Protein AF-0000000084544225 (afdb_homodimer)

pLDDT: mean 92.62, std 10.04, range [28.33, 98.94]

Nearest PDB structures (foldseek):
  6xns-assembly2_E  TM=1.923E-01  e=7.963E-01  synthetic construct
  4ll6-assembly1_A  TM=2.159E-01  e=7.411E+00  Saccharomyces cerevisiae S288C
  5z2c-assembly5_E  TM=1.523E-01  e=4.537E+00  Homo sapiens
  6uw4-assembly1_A  TM=1.536E-01  e=5.186E+00  Homo sapiens
  6xns-assembly2_E  TM=1.786E-01  e=1.030E+00  synthetic construct

Organism: NCBI:txid376219

Foldseek 3Di:
DVVVVVVVVVVLVVQLVVQLVLLVVLCVVVVWDDDSVLSSVVSNLLQVQQPDLQRQQSHSVLLPQLQDRDHSLSNLLSSQLQSFDCLLNVHHDPVLVVQPVQQWDDDPSWIFGAAPVSHDDDLLLVLLCLLLVHDHGDIADPLSCNRRSSSLSSSCRSCVVTDDPLSSSLSSNLSSLLSAQDDQDPVRDRPLNVSLVSVVVSCVVVVDPADSVNSLVSSLSSQSSNCSSLVLLLDPALLSSVVSLVSVLCSNQVLLSDQQFAFLVSVLVSLVVSLVVLVPGQLLRGHDDDPCPPPPVVSVSSSVSSVLSSLLSNLLSLLVSLLSLLVCLVCVVVNNGHHPCLQFNGDDDPVDDIDGLLVQFDDDPFFDDDDDPSSVSSLCCQAVFRDDQDPNDGRHNSLSNSLCRVQNSVVSNVLSVVSVCCVVVVDHSVVSNVPDDPVSSVSSVVSSVVSVVVVVVVVVVD/DVVVVVVVVVVLVVQLVVQLVLLVVLCVVVVWDDDSVLSSVVSNLLQVQQPDPQRQQSHSVLLPQLQDRDHSLSNLLSSQLQSFDCLLNVHHDPVLVVQPVQQWDDDPSWIFGAAPVSHDDDLLLVLLCLLLVHDHGDIADPLSCNRRSSSLSSSCRSCVVTDDPLSSSLSSNLSSLLSAQDDQDPVRDRPLNVSLVSVVVSCVVVVNPADSVNSLVSSLSSQSSNCSSLVLLLDPALLSSVVSLVSVLCSNQVLLSDQQFQFLVSVLVSLVVSLVVLVPGQLLRGHDDDPCPPHPVVSVSSSVSSVLSSLLSNLLSLLVSLLSLLVCLVCVVVNNGHHPCLQFNGDDDPVDDIDGLLVQFDDDPAFDDDDDPSSVSSLCCQAVFRDDQDPNDGRHNSLSNSLCRVQNSVVSNVLSVVSVCCVVVVDHSVRSNVPDDPVSSVSSVVSSVVSVVVVVVVVVVD

Solvent-accessible surface area (backbone atoms only — not comparable to full-atom values): 48721 Å² total; per-residue (Å²): 111,65,64,62,48,51,56,46,51,52,51,50,50,50,50,29,51,54,45,30,49,52,51,52,49,27,32,53,74,69,71,47,90,70,62,64,69,59,46,47,53,52,21,46,55,40,43,58,49,20,64,37,94,40,42,63,47,67,25,63,70,42,30,51,59,28,13,54,89,82,44,44,56,46,31,57,20,28,60,26,35,63,52,35,40,48,78,44,63,72,44,74,60,71,65,58,41,62,63,39,39,69,45,38,40,62,59,87,95,37,44,24,34,36,44,69,89,64,38,69,95,44,71,67,58,53,53,51,30,52,69,66,70,55,54,66,54,36,73,51,41,76,89,74,33,33,33,26,50,52,9,29,46,40,43,42,59,72,42,48,89,76,48,54,70,68,56,41,53,44,24,38,47,27,19,54,48,49,46,70,64,58,71,65,47,94,85,68,49,43,69,59,57,50,46,47,53,41,51,53,50,47,32,64,74,67,67,45,92,67,52,70,69,52,48,52,50,38,49,52,50,8,39,55,32,24,37,46,65,50,41,53,47,39,38,90,43,53,43,57,30,48,39,56,52,59,29,46,50,43,23,75,31,65,61,43,76,40,53,55,52,31,28,33,64,58,52,42,50,48,45,47,53,55,34,51,48,42,68,66,58,55,42,79,35,63,57,65,68,51,98,63,39,59,46,64,70,59,50,50,49,42,33,51,33,20,43,51,34,41,52,40,48,34,56,44,40,41,42,46,42,30,46,43,45,53,50,39,38,56,39,54,44,66,38,88,65,44,31,41,30,77,59,44,25,59,73,81,44,99,88,41,92,57,79,36,26,72,77,50,57,77,84,73,89,70,65,54,72,63,86,46,69,62,49,43,53,37,51,49,34,29,62,72,20,39,79,51,82,51,91,57,48,71,47,40,32,67,69,40,37,52,49,35,30,70,58,26,66,70,50,40,52,53,48,28,57,52,42,51,37,38,76,69,64,74,40,50,51,67,57,53,57,67,72,44,61,64,66,56,54,48,48,52,51,51,18,35,51,51,47,50,51,52,41,51,49,43,44,65,71,103,112,64,64,63,48,52,55,47,52,53,50,49,51,50,50,28,50,53,45,30,51,51,51,50,50,28,32,54,75,71,70,47,88,70,63,64,68,59,46,46,53,52,20,46,54,40,44,58,50,24,63,36,96,40,43,63,47,66,26,62,70,43,28,49,59,28,13,55,87,86,44,43,55,44,30,57,21,28,60,25,34,65,52,34,40,46,78,44,63,73,43,72,60,72,65,58,42,62,63,38,40,69,46,38,42,64,57,89,96,36,44,26,35,35,44,68,90,64,36,70,95,43,71,69,59,53,51,51,30,51,68,66,69,56,55,65,54,37,73,52,40,76,90,74,32,33,34,28,50,53,9,29,44,38,43,42,60,73,40,48,88,76,48,54,70,66,56,42,53,44,25,37,47,27,20,55,49,48,46,70,63,59,72,64,47,93,84,66,48,43,68,60,56,51,47,47,54,39,50,53,51,48,33,64,75,69,66,45,94,67,50,71,68,52,47,53,49,38,51,51,49,9,38,54,34,25,36,46,66,52,39,51,48,39,38,91,43,55,42,58,29,47,39,55,54,62,30,46,50,44,21,74,31,64,62,44,77,40,54,54,50,32,27,35,64,57,52,41,48,49,46,47,52,54,35,52,49,42,68,68,59,55,43,78,36,63,56,67,69,52,96,64,39,60,46,65,71,58,50,50,49,42,34,52,34,19,42,50,35,42,51,42,48,35,55,46,38,41,42,46,44,30,47,43,46,53,50,39,36,55,38,55,44,65,40,88,67,44,33,41,30,76,59,45,24,60,73,81,44,100,86,40,92,57,77,35,27,71,78,53,57,77,85,76,89,70,65,53,73,66,88,48,68,63,48,44,55,37,51,49,35,29,62,72,20,39,77,52,83,51,89,58,46,70,46,42,32,67,67,41,37,53,49,36,30,68,59,25,66,70,50,40,52,52,49,30,58,53,44,52,37,39,76,68,64,74,39,48,50,65,59,53,58,67,73,43,61,66,66,56,55,49,48,52,53,51,18,35,52,51,46,51,50,53,38,51,48,43,44,65,72,105

Secondary structure (DSSP, 8-state):
-HHHHHHHHHHHHHHHHHHHHHHHHHHHHTT----HHHHHHHHHHHHHHHT-TT-SSSSHHHHHHHH-SS-HHHHHHHHHTTS--HHHHSS--HHHHHHHTTTEEEETTEEEEPPGGGS---HHHHHHHHHTT--TTPBP-GGGTHHHHHHHHHHHHHHTTTS-HHHHHHHHHHHHTT-TTPPPPTTS--HHHHHHHHHHHHHHHHT----HHHHHHHHHHHHHHHHHHTGGGG-S-HHHHHHHHHHHHHHH-GGGGSTTT-BHHHHHHHHHHHHHHHHH--GGGTS--BTTBS-HHHHHHHHHHHHHHHHHHHHHHHHHHHHHHHHHHHHTTT-SS-BHHHHH-PPPBTTB----GGGGPPPPSS-PPPSSHHHHHHHHHHHH--SS--SSS-SS-HHHHHHHHHHHHHHHHHHHHHHHHHHTTSS-HHHHHHTS-HHHHHHHHHHHHHHHHHHHHHHH--/-HHHHHHHHHHHHHHHHHHHHHHHHHHHHTT----HHHHHHHHHHHHHHHT-TT-SSSSHHHHHHHH-SS-HHHHHHHHHTTS--HHHHSS--HHHHHHHTTTEEEETTEEEEPPGGGS---HHHHHHHHHTT--TTPBP-GGGTHHHHHHHHHHHHHHTTTS-HHHHHHHHHHHHTTSTTPPP-TTS--HHHHHHHHHHHHHHHHT----HHHHHHHHHHHHHHHHHHTGGGG-S-HHHHHHHHHHHHHHH-GGGGSTTT-BHHHHHHHHHHHHHHHHH--GGGTS--BTTBS-HHHHHHHHHHHHHHHHHHHHHHHHHHHHHHHHHHHHTTT-SS-BHHHHH-PPPBTTB----GGGGPPPPSS-PPPSSHHHHHHHHHHHH--SS--SSS-SS-HHHHHHHHHHHHHHHHHHHHHHHHHHTTSS-HHHHHHTS-HHHHHHHHHHHHHHHHHHHHHHH--

Structure (mmCIF, N/CA/C/O backbone):
data_AF-0000000084544225-model_v1
#
loop_
_entity.id
_entity.type
_entity.pdbx_description
1 polymer 'HD/PDEase domain-containing protein'
#
loop_
_atom_site.group_PDB
_atom_site.id
_atom_site.type_symbol
_atom_site.label_atom_id
_atom_site.label_alt_id
_atom_site.label_comp_id
_atom_site.label_asym_id
_atom_site.label_entity_id
_atom_site.label_seq_id
_atom_site.pdbx_PDB_ins_code
_atom_site.Cartn_x
_atom_site.Cartn_y
_atom_site.Cartn_z
_atom_site.occupancy
_atom_site.B_iso_or_equiv
_atom_site.auth_seq_id
_atom_site.auth_comp_id
_atom_site.auth_asym_id
_atom_site.auth_atom_id
_atom_site.pdbx_PDB_model_num
ATOM 1 N N . MET A 1 1 ? -10.586 11.008 -14.562 1 28.33 1 MET A N 1
ATOM 2 C CA . MET A 1 1 ? -9.633 9.922 -14.445 1 28.33 1 MET A CA 1
ATOM 3 C C . MET A 1 1 ? -8.789 9.789 -15.711 1 28.33 1 MET A C 1
ATOM 5 O O . MET A 1 1 ? -7.59 9.523 -15.641 1 28.33 1 MET A O 1
ATOM 9 N N . SER A 1 2 ? -9.516 10.211 -16.797 1 37.09 2 SER A N 1
ATOM 10 C CA . SER A 1 2 ? -8.93 10.047 -18.125 1 37.09 2 SER A CA 1
ATOM 11 C C . SER A 1 2 ? -7.852 11.094 -18.391 1 37.09 2 SER A C 1
ATOM 13 O O . SER A 1 2 ? -6.797 10.773 -18.938 1 37.09 2 SER A O 1
ATOM 15 N N . LEU A 1 3 ? -8.164 12.258 -17.984 1 36.47 3 LEU A N 1
ATOM 16 C CA . LEU A 1 3 ? -7.191 13.312 -18.281 1 36.47 3 LEU A CA 1
ATOM 17 C C . LEU A 1 3 ? -5.969 13.188 -17.375 1 36.47 3 LEU A C 1
ATOM 19 O O . LEU A 1 3 ? -4.844 13.43 -17.812 1 36.47 3 LEU A O 1
ATOM 23 N N . ILE A 1 4 ? -6.129 12.812 -16.141 1 40.56 4 ILE A N 1
ATOM 24 C CA . ILE A 1 4 ? -5.023 12.641 -15.203 1 40.56 4 ILE A CA 1
ATOM 25 C C . ILE A 1 4 ? -4.172 11.445 -15.625 1 40.56 4 ILE A C 1
ATOM 27 O O . ILE A 1 4 ? -2.939 11.508 -15.586 1 40.56 4 ILE A O 1
ATOM 31 N N . LEU A 1 5 ? -4.809 10.469 -16.188 1 43.34 5 LEU A N 1
ATOM 32 C CA . LEU A 1 5 ? -4.09 9.289 -16.672 1 43.34 5 LEU A CA 1
ATOM 33 C C . LEU A 1 5 ? -3.311 9.617 -17.938 1 43.34 5 LEU A C 1
ATOM 35 O O . LEU A 1 5 ? -2.172 9.172 -18.109 1 43.34 5 LEU A O 1
ATOM 39 N N . VAL A 1 6 ? -3.988 10.406 -18.844 1 45.25 6 VAL A N 1
ATOM 40 C CA . VAL A 1 6 ? -3.33 10.812 -20.078 1 45.25 6 VAL A CA 1
ATOM 41 C C . VAL A 1 6 ? -2.141 11.711 -19.766 1 45.25 6 VAL A C 1
ATOM 43 O O . VAL A 1 6 ? -1.064 11.562 -20.344 1 45.25 6 VAL A O 1
ATOM 46 N N . GLY A 1 7 ? -2.258 12.641 -18.75 1 46.41 7 GLY A N 1
ATOM 47 C CA . GLY A 1 7 ? -1.169 13.5 -18.312 1 46.41 7 GLY A CA 1
ATOM 48 C C . GLY A 1 7 ? -0.023 12.734 -17.672 1 46.41 7 GLY A C 1
ATOM 49 O O . GLY A 1 7 ? 1.146 13.031 -17.922 1 46.41 7 GLY A O 1
ATOM 50 N N . ARG A 1 8 ? -0.357 11.672 -17.062 1 62.75 8 ARG A N 1
ATOM 51 C CA . ARG A 1 8 ? 0.649 10.836 -16.422 1 62.75 8 ARG A CA 1
ATOM 52 C C . ARG A 1 8 ? 1.379 9.969 -17.438 1 62.75 8 ARG A C 1
ATOM 54 O O . ARG A 1 8 ? 2.594 9.781 -17.344 1 62.75 8 ARG A O 1
ATOM 61 N N . MET A 1 9 ? 0.685 9.477 -18.469 1 64.94 9 MET A N 1
ATOM 62 C CA . MET A 1 9 ? 1.301 8.664 -19.516 1 64.94 9 MET A CA 1
ATOM 63 C C . MET A 1 9 ? 2.273 9.492 -20.344 1 64.94 9 MET A C 1
ATOM 65 O O . MET A 1 9 ? 3.352 9.023 -20.719 1 64.94 9 MET A O 1
ATOM 69 N N . ASP A 1 10 ? 1.922 10.703 -20.484 1 72.25 10 ASP A N 1
ATOM 70 C CA . ASP A 1 10 ? 2.797 11.586 -21.25 1 72.25 10 ASP A CA 1
ATOM 71 C C . ASP A 1 10 ? 4.066 11.914 -20.469 1 72.25 10 ASP A C 1
ATOM 73 O O . ASP A 1 10 ? 5.168 11.891 -21.031 1 72.25 10 ASP A O 1
ATOM 77 N N . ILE A 1 11 ? 3.943 12.047 -19.188 1 80.62 11 ILE A N 1
ATOM 78 C CA . ILE A 1 11 ? 5.094 12.391 -18.359 1 80.62 11 ILE A CA 1
ATOM 79 C C . ILE A 1 11 ? 6.012 11.172 -18.234 1 80.62 11 ILE A C 1
ATOM 81 O O . ILE A 1 11 ? 7.238 11.305 -18.297 1 80.62 11 ILE A O 1
ATOM 85 N N . GLN A 1 12 ? 5.406 10.07 -18.156 1 83.88 12 GLN A N 1
ATOM 86 C CA . GLN A 1 12 ? 6.199 8.852 -18.047 1 83.88 12 GLN A CA 1
ATOM 87 C C . GLN A 1 12 ? 6.957 8.57 -19.328 1 83.88 12 GLN A C 1
ATOM 89 O O . GLN A 1 12 ? 8.109 8.125 -19.297 1 83.88 12 GLN A O 1
ATOM 94 N N . GLN A 1 13 ? 6.34 8.867 -20.422 1 85.62 13 GLN A N 1
ATOM 95 C CA . GLN A 1 13 ? 6.996 8.664 -21.703 1 85.62 13 GLN A CA 1
ATOM 96 C C . GLN A 1 13 ? 8.195 9.602 -21.859 1 85.62 13 GLN A C 1
ATOM 98 O O . GLN A 1 13 ? 9.234 9.203 -22.391 1 85.62 13 GLN A O 1
ATOM 103 N N . ASP A 1 14 ? 8.023 10.742 -21.375 1 93.12 14 ASP A N 1
ATOM 104 C CA . ASP A 1 14 ? 9.117 11.703 -21.422 1 93.12 14 ASP A CA 1
ATOM 105 C C . ASP A 1 14 ? 10.289 11.242 -20.547 1 93.12 14 ASP A C 1
ATOM 107 O O . ASP A 1 14 ? 11.445 11.297 -20.969 1 93.12 14 ASP A O 1
ATOM 111 N N . TYR A 1 15 ? 9.992 10.812 -19.344 1 95.94 15 TYR A N 1
ATOM 112 C CA . TYR A 1 15 ? 11.023 10.312 -18.453 1 95.94 15 TYR A CA 1
ATOM 113 C C . TYR A 1 15 ? 11.719 9.086 -19.047 1 95.94 15 TYR A C 1
ATOM 115 O O . TYR A 1 15 ? 12.93 8.922 -18.891 1 95.94 15 TYR A O 1
ATOM 123 N N . ASN A 1 16 ? 10.945 8.258 -19.703 1 96.38 16 ASN A N 1
ATOM 124 C CA . ASN A 1 16 ? 11.531 7.09 -20.344 1 96.38 16 ASN A CA 1
ATOM 125 C C . ASN A 1 16 ? 12.539 7.488 -21.422 1 96.38 16 ASN A C 1
ATOM 127 O O . ASN A 1 16 ? 13.617 6.898 -21.516 1 96.38 16 ASN A O 1
ATOM 131 N N . GLN A 1 17 ? 12.156 8.445 -22.188 1 96.69 17 GLN A N 1
ATOM 132 C CA . GLN A 1 17 ? 13.039 8.914 -23.25 1 96.69 17 GLN A CA 1
ATOM 133 C C . GLN A 1 17 ? 14.312 9.539 -22.672 1 96.69 17 GLN A C 1
ATOM 135 O O . GLN A 1 17 ? 15.414 9.273 -23.156 1 96.69 17 GLN A O 1
ATOM 140 N N . GLN A 1 18 ? 14.148 10.352 -21.656 1 97.44 18 GLN A N 1
ATOM 141 C CA . GLN A 1 18 ? 15.305 10.969 -21.031 1 97.44 18 GLN A CA 1
ATOM 142 C C . GLN A 1 18 ? 16.234 9.922 -20.422 1 97.44 18 GLN A C 1
ATOM 144 O O . GLN A 1 18 ? 17.453 10 -20.562 1 97.44 18 GLN A O 1
ATOM 149 N N . CYS A 1 19 ? 15.617 9.039 -19.734 1 98.06 19 CYS A N 1
ATOM 150 C CA . CYS A 1 19 ? 16.391 7.961 -19.125 1 98.06 19 CYS A CA 1
ATOM 151 C C . CYS A 1 19 ? 17.125 7.145 -20.188 1 98.06 19 CYS A C 1
ATOM 153 O O . CYS A 1 19 ? 18.297 6.82 -20.031 1 98.06 19 CYS A O 1
ATOM 155 N N . LEU A 1 20 ? 16.422 6.82 -21.297 1 98 20 LEU A N 1
ATOM 156 C CA . LEU A 1 20 ? 17 6.078 -22.406 1 98 20 LEU A CA 1
ATOM 157 C C . LEU A 1 20 ? 18.188 6.824 -23 1 98 20 LEU A C 1
ATOM 159 O O . LEU A 1 20 ? 19.234 6.227 -23.266 1 98 20 LEU A O 1
ATOM 163 N N . GLN A 1 21 ? 18.047 8.055 -23.156 1 97.56 21 GLN A N 1
ATOM 164 C CA . GLN A 1 21 ? 19.125 8.867 -23.703 1 97.56 21 GLN A CA 1
ATOM 165 C C . GLN A 1 21 ? 20.344 8.836 -22.797 1 97.56 21 GLN A C 1
ATOM 167 O O . GLN A 1 21 ? 21.484 8.781 -23.297 1 97.56 21 GLN A O 1
ATOM 172 N N . ARG A 1 22 ? 20.172 8.922 -21.547 1 98.06 22 ARG A N 1
ATOM 173 C CA . ARG A 1 22 ? 21.281 8.859 -20.594 1 98.06 22 ARG A CA 1
ATOM 174 C C . ARG A 1 22 ? 21.969 7.5 -20.641 1 98.06 22 ARG A C 1
ATOM 176 O O . ARG A 1 22 ? 23.188 7.414 -20.562 1 98.06 22 ARG A O 1
ATOM 183 N N . LEU A 1 23 ? 21.156 6.465 -20.75 1 98.38 23 LEU A N 1
ATOM 184 C CA . LEU A 1 23 ? 21.703 5.117 -20.875 1 98.38 23 LEU A CA 1
ATOM 185 C C . LEU A 1 23 ? 22.547 4.98 -22.141 1 98.38 23 LEU A C 1
ATOM 187 O O . LEU A 1 23 ? 23.672 4.48 -22.094 1 98.38 23 LEU A O 1
ATOM 191 N N . ILE A 1 24 ? 21.984 5.445 -23.219 1 97.88 24 ILE A N 1
ATOM 192 C CA . ILE A 1 24 ? 22.688 5.375 -24.5 1 97.88 24 ILE A CA 1
ATOM 193 C C . ILE A 1 24 ? 23.984 6.164 -24.422 1 97.88 24 ILE A C 1
ATOM 195 O O . ILE A 1 24 ? 25.047 5.672 -24.828 1 97.88 24 ILE A O 1
ATOM 199 N N . TRP A 1 25 ? 23.906 7.324 -23.938 1 97.94 25 TRP A N 1
ATOM 200 C CA . TRP A 1 25 ? 25.094 8.172 -23.812 1 97.94 25 TRP A CA 1
ATOM 201 C C . TRP A 1 25 ? 26.156 7.48 -22.969 1 97.94 25 TRP A C 1
ATOM 203 O O . TRP A 1 25 ? 27.328 7.441 -23.359 1 97.94 25 TRP A O 1
ATOM 213 N N . ALA A 1 26 ? 25.797 7.016 -21.797 1 98.44 26 ALA A N 1
ATOM 214 C CA . ALA A 1 26 ? 26.75 6.379 -20.891 1 98.44 26 ALA A CA 1
ATOM 215 C C . ALA A 1 26 ? 27.406 5.168 -21.531 1 98.44 26 ALA A C 1
ATOM 217 O O . ALA A 1 26 ? 28.625 4.988 -21.453 1 98.44 26 ALA A O 1
ATOM 218 N N . MET A 1 27 ? 26.609 4.328 -22.234 1 98.38 27 MET A N 1
ATOM 219 C CA . MET A 1 27 ? 27.156 3.146 -22.906 1 98.38 27 MET A CA 1
ATOM 220 C C . MET A 1 27 ? 28.125 3.541 -24.016 1 98.38 27 MET A C 1
ATOM 222 O O . MET A 1 27 ? 29.188 2.934 -24.156 1 98.38 27 MET A O 1
ATOM 226 N N . ASN A 1 28 ? 27.734 4.559 -24.703 1 97.56 28 ASN A N 1
ATOM 227 C CA . ASN A 1 28 ? 28.609 5.059 -25.75 1 97.56 28 ASN A CA 1
ATOM 228 C C . ASN A 1 28 ? 29.922 5.566 -25.188 1 97.56 28 ASN A C 1
ATOM 230 O O . ASN A 1 28 ? 31 5.293 -25.75 1 97.56 28 ASN A O 1
ATOM 234 N N . GLN A 1 29 ? 29.844 6.305 -24.094 1 97.94 29 GLN A N 1
ATOM 235 C CA . GLN A 1 29 ? 31.031 6.84 -23.469 1 97.94 29 GLN A CA 1
ATOM 236 C C . GLN A 1 29 ? 31.969 5.715 -23 1 97.94 29 GLN A C 1
ATOM 238 O O . GLN A 1 29 ? 33.188 5.875 -23 1 97.94 29 GLN A O 1
ATOM 243 N N . LEU A 1 30 ? 31.391 4.617 -22.656 1 97.88 30 LEU A N 1
ATOM 244 C CA . LEU A 1 30 ? 32.156 3.486 -22.156 1 97.88 30 LEU A CA 1
ATOM 245 C C . LEU A 1 30 ? 32.562 2.559 -23.297 1 97.88 30 LEU A C 1
ATOM 247 O O . LEU A 1 30 ? 33.219 1.547 -23.078 1 97.88 30 LEU A O 1
ATOM 251 N N . GLY A 1 31 ? 32.094 2.824 -24.484 1 97.12 31 GLY A N 1
ATOM 252 C CA . GLY A 1 31 ? 32.438 2.043 -25.672 1 97.12 31 GLY A CA 1
ATOM 253 C C . GLY A 1 31 ? 31.719 0.706 -25.734 1 97.12 31 GLY A C 1
ATOM 254 O O . GLY A 1 31 ? 32.281 -0.277 -26.234 1 97.12 31 GLY A O 1
ATOM 255 N N . ILE A 1 32 ? 30.578 0.616 -25.141 1 97.12 32 ILE A N 1
ATOM 256 C CA . ILE A 1 32 ? 29.828 -0.629 -25.078 1 97.12 32 ILE A CA 1
ATOM 257 C C . ILE A 1 32 ? 28.672 -0.577 -26.062 1 97.12 32 ILE A C 1
ATOM 259 O O . ILE A 1 32 ? 27.875 0.375 -26.062 1 97.12 32 ILE A O 1
ATOM 263 N N . ASP A 1 33 ? 28.578 -1.564 -26.875 1 94.31 33 ASP A N 1
ATOM 264 C CA . ASP A 1 33 ? 27.469 -1.686 -27.828 1 94.31 33 ASP A CA 1
ATOM 265 C C . ASP A 1 33 ? 26.359 -2.549 -27.25 1 94.31 33 ASP A C 1
ATOM 267 O O . ASP A 1 33 ? 26.547 -3.736 -26.984 1 94.31 33 ASP A O 1
ATOM 271 N N . VAL A 1 34 ? 25.266 -1.961 -27.031 1 94.44 34 VAL A N 1
ATOM 272 C CA . VAL A 1 34 ? 24.109 -2.656 -26.484 1 94.44 34 VAL A CA 1
ATOM 273 C C . VAL A 1 34 ? 22.906 -2.48 -27.406 1 94.44 34 VAL A C 1
ATOM 275 O O . VAL A 1 34 ? 22.703 -1.403 -27.969 1 94.44 34 VAL A O 1
ATOM 278 N N . ASP A 1 35 ? 22.156 -3.529 -27.594 1 93 35 ASP A N 1
ATOM 279 C CA . ASP A 1 35 ? 20.906 -3.479 -28.359 1 93 35 ASP A CA 1
ATOM 280 C C . ASP A 1 35 ? 19.969 -2.412 -27.812 1 93 35 ASP A C 1
ATOM 282 O O . ASP A 1 35 ? 19.719 -2.361 -26.609 1 93 35 ASP A O 1
ATOM 286 N N . ALA A 1 36 ? 19.438 -1.664 -28.688 1 91.75 36 ALA A N 1
ATOM 287 C CA . ALA A 1 36 ? 18.562 -0.554 -28.297 1 91.75 36 ALA A CA 1
ATOM 288 C C . ALA A 1 36 ? 17.344 -1.054 -27.531 1 91.75 36 ALA A C 1
ATOM 290 O O . ALA A 1 36 ? 16.891 -0.402 -26.594 1 91.75 36 ALA A O 1
ATOM 291 N N . LYS A 1 37 ? 16.844 -2.111 -27.953 1 91.81 37 LYS A N 1
ATOM 292 C CA . LYS A 1 37 ? 15.664 -2.668 -27.312 1 91.81 37 LYS A CA 1
ATOM 293 C C . LYS A 1 37 ? 15.938 -2.998 -25.844 1 91.81 37 LYS A C 1
ATOM 295 O O . LYS A 1 37 ? 15.07 -2.812 -24.984 1 91.81 37 LYS A O 1
ATOM 300 N N . LYS A 1 38 ? 17.094 -3.502 -25.609 1 94.62 38 LYS A N 1
ATOM 301 C CA . LYS A 1 38 ? 17.484 -3.826 -24.234 1 94.62 38 LYS A CA 1
ATOM 302 C C . LYS A 1 38 ? 17.578 -2.566 -23.375 1 94.62 38 LYS A C 1
ATOM 304 O O . LYS A 1 38 ? 17.141 -2.561 -22.219 1 94.62 38 LYS A O 1
ATOM 309 N N . LEU A 1 39 ? 18.094 -1.534 -23.953 1 97.38 39 LEU A N 1
ATOM 310 C CA . LEU A 1 39 ? 18.219 -0.279 -23.219 1 97.38 39 LEU A CA 1
ATOM 311 C C . LEU A 1 39 ? 16.844 0.325 -22.953 1 97.38 39 LEU A C 1
ATOM 313 O O . LEU A 1 39 ? 16.625 0.935 -21.906 1 97.38 39 LEU A O 1
ATOM 317 N N . VAL A 1 40 ? 15.953 0.156 -23.891 1 96.31 40 VAL A N 1
ATOM 318 C CA . VAL A 1 40 ? 14.578 0.618 -23.703 1 96.31 40 VAL A CA 1
ATOM 319 C C . VAL A 1 40 ? 13.953 -0.1 -22.516 1 96.31 40 VAL A C 1
ATOM 321 O O . VAL A 1 40 ? 13.328 0.532 -21.656 1 96.31 40 VAL A O 1
ATOM 324 N N . ASN A 1 41 ? 14.172 -1.391 -22.438 1 94.19 41 ASN A N 1
ATOM 325 C CA . ASN A 1 41 ? 13.625 -2.176 -21.344 1 94.19 41 ASN A CA 1
ATOM 326 C C . ASN A 1 41 ? 14.188 -1.73 -20 1 94.19 41 ASN A C 1
ATOM 328 O O . ASN A 1 41 ? 13.469 -1.672 -19 1 94.19 41 ASN A O 1
ATOM 332 N N . ILE A 1 42 ? 15.453 -1.438 -19.984 1 97.5 42 ILE A N 1
ATOM 333 C CA . ILE A 1 42 ? 16.094 -0.994 -18.766 1 97.5 42 ILE A CA 1
ATOM 334 C C . ILE A 1 42 ? 15.555 0.371 -18.359 1 97.5 42 ILE A C 1
ATOM 336 O O . ILE A 1 42 ? 15.25 0.599 -17.188 1 97.5 42 ILE A O 1
ATOM 340 N N . SER A 1 43 ? 15.383 1.263 -19.344 1 97.88 43 SER A N 1
ATOM 341 C CA . SER A 1 43 ? 14.82 2.584 -19.062 1 97.88 43 SER A CA 1
ATOM 342 C C . SER A 1 43 ? 13.422 2.482 -18.469 1 97.88 43 SER A C 1
ATOM 344 O O . SER A 1 43 ? 13.102 3.166 -17.5 1 97.88 43 SER A O 1
ATOM 346 N N . GLU A 1 44 ? 12.648 1.64 -19.016 1 95.56 44 GLU A N 1
ATOM 347 C CA . GLU A 1 44 ? 11.289 1.449 -18.531 1 95.56 44 GLU A CA 1
ATOM 348 C C . GLU A 1 44 ? 11.281 0.898 -17.109 1 95.56 44 GLU A C 1
ATOM 350 O O . GLU A 1 44 ? 10.469 1.31 -16.281 1 95.56 44 GLU A O 1
ATOM 355 N N . LEU A 1 45 ? 12.172 -0.014 -16.859 1 96.25 45 LEU A N 1
ATOM 356 C CA . LEU A 1 45 ? 12.297 -0.599 -15.523 1 96.25 45 LEU A CA 1
ATOM 357 C C . LEU A 1 45 ? 12.625 0.473 -14.484 1 96.25 45 LEU A C 1
ATOM 359 O O . LEU A 1 45 ? 11.984 0.539 -13.438 1 96.25 45 LEU A O 1
ATOM 363 N N . ILE A 1 46 ? 13.547 1.327 -14.797 1 98 46 ILE A N 1
ATOM 364 C CA . ILE A 1 46 ? 13.992 2.379 -13.891 1 98 46 ILE A CA 1
ATOM 365 C C . ILE A 1 46 ? 12.867 3.385 -13.672 1 98 46 ILE A C 1
ATOM 367 O O . ILE A 1 46 ? 12.492 3.682 -12.531 1 98 46 ILE A O 1
ATOM 371 N N . VAL A 1 47 ? 12.281 3.857 -14.742 1 97 47 VAL A N 1
ATOM 372 C CA . VAL A 1 47 ? 11.305 4.934 -14.688 1 97 47 VAL A CA 1
ATOM 373 C C . VAL A 1 47 ? 10.031 4.441 -13.992 1 97 47 VAL A C 1
ATOM 375 O O . VAL A 1 47 ? 9.422 5.168 -13.203 1 97 47 VAL A O 1
ATOM 378 N N . GLN A 1 48 ? 9.672 3.209 -14.258 1 93.75 48 GLN A N 1
ATOM 379 C CA . GLN A 1 48 ? 8.492 2.641 -13.602 1 93.75 48 GLN A CA 1
ATOM 380 C C . GLN A 1 48 ? 8.641 2.674 -12.086 1 93.75 48 GLN A C 1
ATOM 382 O O . GLN A 1 48 ? 7.68 2.979 -11.375 1 93.75 48 GLN A O 1
ATOM 387 N N . THR A 1 49 ? 9.773 2.352 -11.617 1 94.44 49 THR A N 1
ATOM 388 C CA . THR A 1 49 ? 10.023 2.307 -10.18 1 94.44 49 THR A CA 1
ATOM 389 C C . THR A 1 49 ? 10.109 3.715 -9.602 1 94.44 49 THR A C 1
ATOM 391 O O . THR A 1 49 ? 9.586 3.98 -8.516 1 94.44 49 THR A O 1
ATOM 394 N N . MET A 1 50 ? 10.664 4.629 -10.312 1 96.06 50 MET A N 1
ATOM 395 C CA . MET A 1 50 ? 10.953 5.977 -9.828 1 96.06 50 MET A CA 1
ATOM 396 C C . MET A 1 50 ? 9.711 6.859 -9.906 1 96.06 50 MET A C 1
ATOM 398 O O . MET A 1 50 ? 9.688 7.957 -9.352 1 96.06 50 MET A O 1
ATOM 402 N N . THR A 1 51 ? 8.641 6.406 -10.562 1 94.38 51 THR A N 1
ATOM 403 C CA . THR A 1 51 ? 7.426 7.195 -10.703 1 94.38 51 THR A CA 1
ATOM 404 C C . THR A 1 51 ? 6.301 6.609 -9.852 1 94.38 51 THR A C 1
ATOM 406 O O . THR A 1 51 ? 5.121 6.871 -10.109 1 94.38 51 THR A O 1
ATOM 409 N N . GLY A 1 52 ? 6.641 5.809 -8.891 1 90.06 52 GLY A N 1
ATOM 410 C CA . GLY A 1 52 ? 5.648 5.266 -7.977 1 90.06 52 GLY A CA 1
ATOM 411 C C . GLY A 1 52 ? 4.852 6.34 -7.258 1 90.06 52 GLY A C 1
ATOM 412 O O . GLY A 1 52 ? 5.301 7.48 -7.145 1 90.06 52 GLY A O 1
ATOM 413 N N . PRO A 1 53 ? 3.742 6.004 -6.707 1 88.06 53 PRO A N 1
ATOM 414 C CA . PRO A 1 53 ? 2.805 6.984 -6.156 1 88.06 53 PRO A CA 1
ATOM 415 C C . PRO A 1 53 ? 3.348 7.695 -4.918 1 88.06 53 PRO A C 1
ATOM 417 O O . PRO A 1 53 ? 2.867 8.773 -4.555 1 88.06 53 PRO A O 1
ATOM 420 N N . TRP A 1 54 ? 4.367 7.082 -4.324 1 91.25 54 TRP A N 1
ATOM 421 C CA . TRP A 1 54 ? 4.855 7.652 -3.072 1 91.25 54 TRP A CA 1
ATOM 422 C C . TRP A 1 54 ? 6.191 8.359 -3.281 1 91.25 54 TRP A C 1
ATOM 424 O O . TRP A 1 54 ? 6.82 8.812 -2.322 1 91.25 54 TRP A O 1
ATOM 434 N N . ARG A 1 55 ? 6.562 8.383 -4.539 1 93.94 55 ARG A N 1
ATOM 435 C CA . ARG A 1 55 ? 7.84 9.023 -4.852 1 93.94 55 ARG A CA 1
ATOM 436 C C . ARG A 1 55 ? 7.656 10.508 -5.117 1 93.94 55 ARG A C 1
ATOM 438 O O . ARG A 1 55 ? 7.109 10.898 -6.152 1 93.94 55 ARG A O 1
ATOM 445 N N . TYR A 1 56 ? 8.141 11.336 -4.207 1 92.75 56 TYR A N 1
ATOM 446 C CA . TYR A 1 56 ? 7.992 12.781 -4.348 1 92.75 56 TYR A CA 1
ATOM 447 C C . TYR A 1 56 ? 9.352 13.461 -4.426 1 92.75 56 TYR A C 1
ATOM 449 O O . TYR A 1 56 ? 9.508 14.484 -5.094 1 92.75 56 TYR A O 1
ATOM 457 N N . PHE A 1 57 ? 10.297 12.961 -3.686 1 94.25 57 PHE A N 1
ATOM 458 C CA . PHE A 1 57 ? 11.672 13.445 -3.746 1 94.25 57 PHE A CA 1
ATOM 459 C C . PHE A 1 57 ? 12.531 12.547 -4.633 1 94.25 57 PHE A C 1
ATOM 461 O O . PHE A 1 57 ? 13.234 13.031 -5.523 1 94.25 57 PHE A O 1
ATOM 468 N N . HIS A 1 58 ? 12.422 11.281 -4.375 1 96.19 58 HIS A N 1
ATOM 469 C CA . HIS A 1 58 ? 13.172 10.297 -5.141 1 96.19 58 HIS A CA 1
ATOM 470 C C . HIS A 1 58 ? 12.477 9.969 -6.457 1 96.19 58 HIS A C 1
ATOM 472 O O . HIS A 1 58 ? 11.977 8.852 -6.641 1 96.19 58 HIS A O 1
ATOM 478 N N . THR A 1 59 ? 12.5 10.852 -7.398 1 96.44 59 THR A N 1
ATOM 479 C CA . THR A 1 59 ? 11.883 10.797 -8.719 1 96.44 59 THR A CA 1
ATOM 480 C C . THR A 1 59 ? 12.938 10.711 -9.812 1 96.44 59 THR A C 1
ATOM 482 O O . THR A 1 59 ? 14.141 10.766 -9.523 1 96.44 59 THR A O 1
ATOM 485 N N . PRO A 1 60 ? 12.508 10.594 -11.078 1 97.25 60 PRO A N 1
ATOM 486 C CA . PRO A 1 60 ? 13.492 10.586 -12.164 1 97.25 60 PRO A CA 1
ATOM 487 C C . PRO A 1 60 ? 14.312 11.875 -12.227 1 97.25 60 PRO A C 1
ATOM 489 O O . PRO A 1 60 ? 15.516 11.828 -12.484 1 97.25 60 PRO A O 1
ATOM 492 N N . ASP A 1 61 ? 13.703 13.008 -11.922 1 96.5 61 ASP A N 1
ATOM 493 C CA . ASP A 1 61 ? 14.438 14.273 -11.891 1 96.5 61 ASP A CA 1
ATOM 494 C C . ASP A 1 61 ? 15.602 14.203 -10.898 1 96.5 61 ASP A C 1
ATOM 496 O O . ASP A 1 61 ? 16.703 14.672 -11.195 1 96.5 61 ASP A O 1
ATOM 500 N N . HIS A 1 62 ? 15.328 13.617 -9.781 1 97 62 HIS A N 1
ATOM 501 C CA . HIS A 1 62 ? 16.344 13.484 -8.742 1 97 62 HIS A CA 1
ATOM 502 C C . HIS A 1 62 ? 17.531 12.664 -9.227 1 97 62 HIS A C 1
ATOM 504 O O . HIS A 1 62 ? 18.672 13.109 -9.117 1 97 62 HIS A O 1
ATOM 510 N N . ILE A 1 63 ? 17.297 11.523 -9.82 1 97.81 63 ILE A N 1
ATOM 511 C CA . ILE A 1 63 ? 18.406 10.648 -10.195 1 97.81 63 ILE A CA 1
ATOM 512 C C . ILE A 1 63 ? 19.156 11.25 -11.383 1 97.81 63 ILE A C 1
ATOM 514 O O . ILE A 1 63 ? 20.359 11.055 -11.531 1 97.81 63 ILE A O 1
ATOM 518 N N . PHE A 1 64 ? 18.469 12 -12.258 1 98 64 PHE A N 1
ATOM 519 C CA . PHE A 1 64 ? 19.141 12.688 -13.352 1 98 64 PHE A CA 1
ATOM 520 C C . PHE A 1 64 ? 20.094 13.75 -12.812 1 98 64 PHE A C 1
ATOM 522 O O . PHE A 1 64 ? 21.219 13.891 -13.312 1 98 64 PHE A O 1
ATOM 529 N N . GLU A 1 65 ? 19.688 14.414 -11.797 1 97.31 65 GLU A N 1
ATOM 530 C CA . GLU A 1 65 ? 20.531 15.43 -11.188 1 97.31 65 GLU A CA 1
ATOM 531 C C . GLU A 1 65 ? 21.719 14.805 -10.469 1 97.31 65 GLU A C 1
ATOM 533 O O . GLU A 1 65 ? 22.859 15.266 -10.602 1 97.31 65 GLU A O 1
ATOM 538 N N . VAL A 1 66 ? 21.484 13.781 -9.734 1 98.25 66 VAL A N 1
ATOM 539 C CA . VAL A 1 66 ? 22.5 13.109 -8.953 1 98.25 66 VAL A CA 1
ATOM 540 C C . VAL A 1 66 ? 23.594 12.555 -9.875 1 98.25 66 VAL A C 1
ATOM 542 O O . VAL A 1 66 ? 24.781 12.586 -9.539 1 98.25 66 VAL A O 1
ATOM 545 N N . GLY A 1 67 ? 23.172 12.07 -11.023 1 98.12 67 GLY A N 1
ATOM 546 C CA . GLY A 1 67 ? 24.094 11.438 -11.945 1 98.12 67 GLY A CA 1
ATOM 547 C C . GLY A 1 67 ? 24.984 12.438 -12.68 1 98.12 67 GLY A C 1
ATOM 548 O O . GLY A 1 67 ? 26.047 12.07 -13.188 1 98.12 67 GLY A O 1
ATOM 549 N N . GLY A 1 68 ? 24.531 13.664 -12.734 1 95.94 68 GLY A N 1
ATOM 550 C CA . GLY A 1 68 ? 25.25 14.617 -13.555 1 95.94 68 GLY A CA 1
ATOM 551 C C . GLY A 1 68 ? 25.25 14.258 -15.031 1 95.94 68 GLY A C 1
ATOM 552 O O . GLY A 1 68 ? 24.312 13.625 -15.516 1 95.94 68 GLY A O 1
ATOM 553 N N . SER A 1 69 ? 26.297 14.828 -15.789 1 94.25 69 SER A N 1
ATOM 554 C CA . SER A 1 69 ? 26.297 14.625 -17.234 1 94.25 69 SER A CA 1
ATOM 555 C C . SER A 1 69 ? 27.703 14.398 -17.766 1 94.25 69 SER A C 1
ATOM 557 O O . SER A 1 69 ? 27.922 14.312 -18.969 1 94.25 69 SER A O 1
ATOM 559 N N . GLU A 1 70 ? 28.625 14.211 -16.891 1 96 70 GLU A N 1
ATOM 560 C CA . GLU A 1 70 ? 30.016 14.258 -17.359 1 96 70 GLU A CA 1
ATOM 561 C C . GLU A 1 70 ? 30.688 12.891 -17.234 1 96 70 GLU A C 1
ATOM 563 O O . GLU A 1 70 ? 31.688 12.625 -17.906 1 96 70 GLU A O 1
ATOM 568 N N . ASP A 1 71 ? 30.25 12.062 -16.359 1 98.25 71 ASP A N 1
ATOM 569 C CA . ASP A 1 71 ? 30.891 10.781 -16.078 1 98.25 71 ASP A CA 1
ATOM 570 C C . ASP A 1 71 ? 29.891 9.625 -16.234 1 98.25 71 ASP A C 1
ATOM 572 O O . ASP A 1 71 ? 28.906 9.555 -15.516 1 98.25 71 ASP A O 1
ATOM 576 N N . ALA A 1 72 ? 30.234 8.703 -17.156 1 98.56 72 ALA A N 1
ATOM 577 C CA . ALA A 1 72 ? 29.297 7.629 -17.516 1 98.56 72 ALA A CA 1
ATOM 578 C C . ALA A 1 72 ? 29.031 6.711 -16.328 1 98.56 72 ALA A C 1
ATOM 580 O O . ALA A 1 72 ? 27.922 6.207 -16.156 1 98.56 72 ALA A O 1
ATOM 581 N N . ILE A 1 73 ? 30.031 6.441 -15.516 1 98.75 73 ILE A N 1
ATOM 582 C CA . ILE A 1 73 ? 29.891 5.562 -14.359 1 98.75 73 ILE A CA 1
ATOM 583 C C . ILE A 1 73 ? 28.953 6.203 -13.336 1 98.75 73 ILE A C 1
ATOM 585 O O . ILE A 1 73 ? 28.062 5.543 -12.805 1 98.75 73 ILE A O 1
ATOM 589 N N . GLU A 1 74 ? 29.141 7.508 -13.102 1 98.75 74 GLU A N 1
ATOM 590 C CA . GLU A 1 74 ? 28.266 8.242 -12.18 1 98.75 74 GLU A CA 1
ATOM 591 C C . GLU A 1 74 ? 26.828 8.258 -12.68 1 98.75 74 GLU A C 1
ATOM 593 O O . GLU A 1 74 ? 25.891 8.062 -11.906 1 98.75 74 GLU A O 1
ATOM 598 N N . VAL A 1 75 ? 26.688 8.453 -13.984 1 98.81 75 VAL A N 1
ATOM 599 C CA . VAL A 1 75 ? 25.344 8.5 -14.578 1 98.81 75 VAL A CA 1
ATOM 600 C C . VAL A 1 75 ? 24.656 7.156 -14.398 1 98.81 75 VAL A C 1
ATOM 602 O O . VAL A 1 75 ? 23.516 7.102 -13.922 1 98.81 75 VAL A O 1
ATOM 605 N N . LEU A 1 76 ? 25.344 6.074 -14.719 1 98.88 76 LEU A N 1
ATOM 606 C CA . LEU A 1 76 ? 24.75 4.746 -14.602 1 98.88 76 LEU A CA 1
ATOM 607 C C . LEU A 1 76 ? 24.422 4.422 -13.141 1 98.88 76 LEU A C 1
ATOM 609 O O . LEU A 1 76 ? 23.344 3.906 -12.844 1 98.88 76 LEU A O 1
ATOM 613 N N . ALA A 1 77 ? 25.328 4.746 -12.219 1 98.94 77 ALA A N 1
ATOM 614 C CA . ALA A 1 77 ? 25.094 4.492 -10.797 1 98.94 77 ALA A CA 1
ATOM 615 C C . ALA A 1 77 ? 23.875 5.254 -10.289 1 98.94 77 ALA A C 1
ATOM 617 O O . ALA A 1 77 ? 23.047 4.699 -9.57 1 98.94 77 ALA A O 1
ATOM 618 N N . ALA A 1 78 ? 23.766 6.492 -10.68 1 98.88 78 ALA A N 1
ATOM 619 C CA . ALA A 1 78 ? 22.688 7.363 -10.211 1 98.88 78 ALA A CA 1
ATOM 620 C C . ALA A 1 78 ? 21.328 6.879 -10.727 1 98.88 78 ALA A C 1
ATOM 622 O O . ALA A 1 78 ? 20.312 6.988 -10.023 1 98.88 78 ALA A O 1
ATOM 623 N N . LEU A 1 79 ? 21.312 6.336 -11.953 1 98.75 79 LEU A N 1
ATOM 624 C CA . LEU A 1 79 ? 20.062 5.859 -12.539 1 98.75 79 LEU A CA 1
ATOM 625 C C . LEU A 1 79 ? 19.469 4.742 -11.695 1 98.75 79 LEU A C 1
ATOM 627 O O . LEU A 1 79 ? 18.25 4.566 -11.672 1 98.75 79 LEU A O 1
ATOM 631 N N . PHE A 1 80 ? 20.328 4.047 -10.898 1 98.81 80 PHE A N 1
ATOM 632 C CA . PHE A 1 80 ? 19.844 2.861 -10.211 1 98.81 80 PHE A CA 1
ATOM 633 C C . PHE A 1 80 ? 19.828 3.076 -8.703 1 98.81 80 PHE A C 1
ATOM 635 O O . PHE A 1 80 ? 19.219 2.297 -7.965 1 98.81 80 PHE A O 1
ATOM 642 N N . HIS A 1 81 ? 20.453 4.09 -8.156 1 98.56 81 HIS A N 1
ATOM 643 C CA . HIS A 1 81 ? 20.828 4.105 -6.746 1 98.56 81 HIS A CA 1
ATOM 644 C C . HIS A 1 81 ? 19.594 4.152 -5.844 1 98.56 81 HIS A C 1
ATOM 646 O O . HIS A 1 81 ? 19.672 3.783 -4.672 1 98.56 81 HIS A O 1
ATOM 652 N N . ASP A 1 82 ? 18.422 4.539 -6.422 1 97.56 82 ASP A N 1
ATOM 653 C CA . ASP A 1 82 ? 17.188 4.66 -5.645 1 97.56 82 ASP A CA 1
ATOM 654 C C . ASP A 1 82 ? 16.078 3.797 -6.234 1 97.56 82 ASP A C 1
ATOM 656 O O . ASP A 1 82 ? 14.898 4.008 -5.938 1 97.56 82 ASP A O 1
ATOM 660 N N . VAL A 1 83 ? 16.391 2.832 -7.031 1 98.25 83 VAL A N 1
ATOM 661 C CA . VAL A 1 83 ? 15.344 2.064 -7.703 1 98.25 83 VAL A CA 1
ATOM 662 C C . VAL A 1 83 ? 14.602 1.196 -6.684 1 98.25 83 VAL A C 1
ATOM 664 O O . VAL A 1 83 ? 13.43 0.868 -6.875 1 98.25 83 VAL A O 1
ATOM 667 N N . VAL A 1 84 ? 15.305 0.77 -5.645 1 97.94 84 VAL A N 1
ATOM 668 C CA . VAL A 1 84 ? 14.656 0.073 -4.539 1 97.94 84 VAL A CA 1
ATOM 669 C C . VAL A 1 84 ? 14.562 0.995 -3.326 1 97.94 84 VAL A C 1
ATOM 671 O O . VAL A 1 84 ? 15.586 1.498 -2.846 1 97.94 84 VAL A O 1
ATOM 674 N N . TYR A 1 85 ? 13.453 1.225 -2.881 1 96 85 TYR A N 1
ATOM 675 C CA . TYR A 1 85 ? 13.203 2.016 -1.681 1 96 85 TYR A CA 1
ATOM 676 C C . TYR A 1 85 ? 12.047 1.438 -0.876 1 96 85 TYR A C 1
ATOM 678 O O . TYR A 1 85 ? 10.914 1.925 -0.967 1 96 85 TYR A O 1
ATOM 686 N N . VAL A 1 86 ? 12.328 0.541 -0.004 1 94.88 86 VAL A N 1
ATOM 687 C CA . VAL A 1 86 ? 11.352 -0.34 0.629 1 94.88 86 VAL A CA 1
ATOM 688 C C . VAL A 1 86 ? 10.438 0.475 1.533 1 94.88 86 VAL A C 1
ATOM 690 O O . VAL A 1 86 ? 9.211 0.305 1.5 1 94.88 86 VAL A O 1
ATOM 693 N N . GLN A 1 87 ? 10.961 1.399 2.275 1 91.12 87 GLN A N 1
ATOM 694 C CA . GLN A 1 87 ? 10.164 2.145 3.246 1 91.12 87 GLN A CA 1
ATOM 695 C C . GLN A 1 87 ? 9.211 3.107 2.549 1 91.12 87 GLN A C 1
ATOM 697 O O . GLN A 1 87 ? 8.133 3.412 3.074 1 91.12 87 GLN A O 1
ATOM 702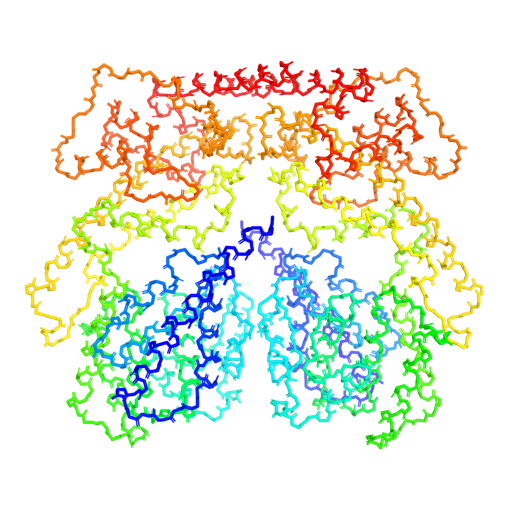 N N . VAL A 1 88 ? 9.617 3.562 1.399 1 93.56 88 VAL A N 1
ATOM 703 C CA . VAL A 1 88 ? 8.812 4.523 0.652 1 93.56 88 VAL A CA 1
ATOM 704 C C . VAL A 1 88 ? 7.754 3.783 -0.159 1 93.56 88 VAL A C 1
ATOM 706 O O . VAL A 1 88 ? 6.566 4.113 -0.086 1 93.56 88 VAL A O 1
ATOM 709 N N . ASP A 1 89 ? 8.195 2.775 -0.823 1 92.62 89 ASP A N 1
ATOM 710 C CA . ASP A 1 89 ? 7.289 2.076 -1.735 1 92.62 89 ASP A CA 1
ATOM 711 C C . ASP A 1 89 ? 6.492 1.002 -1.002 1 92.62 89 ASP A C 1
ATOM 713 O O . ASP A 1 89 ? 5.535 0.449 -1.55 1 92.62 89 ASP A O 1
ATOM 717 N N . GLN A 1 90 ? 6.852 0.669 0.174 1 88.38 90 GLN A N 1
ATOM 718 C CA . GLN A 1 90 ? 6.215 -0.312 1.046 1 88.38 90 GLN A CA 1
ATOM 719 C C . GLN A 1 90 ? 6.391 -1.727 0.501 1 88.38 90 GLN A C 1
ATOM 721 O O . GLN A 1 90 ? 5.867 -2.686 1.073 1 88.38 90 GLN A O 1
ATOM 726 N N . SER A 1 91 ? 6.992 -1.836 -0.598 1 89.19 91 SER A N 1
ATOM 727 C CA . SER A 1 91 ? 7.301 -3.105 -1.248 1 89.19 91 SER A CA 1
ATOM 728 C C . SER A 1 91 ? 8.406 -2.939 -2.281 1 89.19 91 SER A C 1
ATOM 730 O O . SER A 1 91 ? 8.883 -1.827 -2.521 1 89.19 91 SER A O 1
ATOM 732 N N . VAL A 1 92 ? 8.883 -4.023 -2.738 1 94.69 92 VAL A N 1
ATOM 733 C CA . VAL A 1 92 ? 9.797 -4.004 -3.877 1 94.69 92 VAL A CA 1
ATOM 734 C C . VAL A 1 92 ? 9.008 -4.215 -5.172 1 94.69 92 VAL A C 1
ATOM 736 O O . VAL A 1 92 ? 8.148 -5.098 -5.246 1 94.69 92 VAL A O 1
ATOM 739 N N . ASN A 1 93 ? 9.266 -3.33 -6.137 1 94.12 93 ASN A N 1
ATOM 740 C CA . ASN A 1 93 ? 8.625 -3.48 -7.434 1 94.12 93 ASN A CA 1
ATOM 741 C C . ASN A 1 93 ? 8.758 -4.906 -7.969 1 94.12 93 ASN A C 1
ATOM 743 O O . ASN A 1 93 ? 9.836 -5.496 -7.898 1 94.12 93 ASN A O 1
ATOM 747 N N . PHE A 1 94 ? 7.746 -5.449 -8.531 1 96.06 94 PHE A N 1
ATOM 748 C CA . PHE A 1 94 ? 7.668 -6.848 -8.938 1 96.06 94 PHE A CA 1
ATOM 749 C C . PHE A 1 94 ? 8.82 -7.203 -9.867 1 96.06 94 PHE A C 1
ATOM 751 O O . PHE A 1 94 ? 9.477 -8.234 -9.695 1 96.06 94 PHE A O 1
ATOM 758 N N . ASN A 1 95 ? 9.102 -6.355 -10.836 1 95.88 95 ASN A N 1
ATOM 759 C CA . ASN A 1 95 ? 10.109 -6.676 -11.844 1 95.88 95 ASN A CA 1
ATOM 760 C C . ASN A 1 95 ? 11.523 -6.641 -11.25 1 95.88 95 ASN A C 1
ATOM 762 O O . ASN A 1 95 ? 12.422 -7.324 -11.75 1 95.88 95 ASN A O 1
ATOM 766 N N . LEU A 1 96 ? 11.688 -5.844 -10.227 1 97.5 96 LEU A N 1
ATOM 767 C CA . LEU A 1 96 ? 12.992 -5.777 -9.586 1 97.5 96 LEU A CA 1
ATOM 768 C C . LEU A 1 96 ? 13.273 -7.047 -8.789 1 97.5 96 LEU A C 1
ATOM 770 O O . LEU A 1 96 ? 14.43 -7.422 -8.594 1 97.5 96 LEU A O 1
ATOM 774 N N . THR A 1 97 ? 12.195 -7.68 -8.352 1 97.12 97 THR A N 1
ATOM 775 C CA . THR A 1 97 ? 12.367 -8.875 -7.535 1 97.12 97 THR A CA 1
ATOM 776 C C . THR A 1 97 ? 13.086 -9.969 -8.32 1 97.12 97 THR A C 1
ATOM 778 O O . THR A 1 97 ? 13.742 -10.828 -7.73 1 97.12 97 THR A O 1
ATOM 781 N N . TYR A 1 98 ? 12.961 -9.953 -9.633 1 96.19 98 TYR A N 1
ATOM 782 C CA . TYR A 1 98 ? 13.633 -10.906 -10.5 1 96.19 98 TYR A CA 1
ATOM 783 C C . TYR A 1 98 ? 15.125 -10.977 -10.18 1 96.19 98 TYR A C 1
ATOM 785 O O . TYR A 1 98 ? 15.719 -12.055 -10.211 1 96.19 98 TYR A O 1
ATOM 793 N N . TYR A 1 99 ? 15.68 -9.875 -9.789 1 97.62 99 TYR A N 1
ATOM 794 C CA . TYR A 1 99 ? 17.109 -9.758 -9.578 1 97.62 99 TYR A CA 1
ATOM 795 C C . TYR A 1 99 ? 17.469 -9.953 -8.109 1 97.62 99 TYR A C 1
ATOM 797 O O . TYR A 1 99 ? 18.641 -10.094 -7.758 1 97.62 99 TYR A O 1
ATOM 805 N N . LEU A 1 100 ? 16.531 -10 -7.219 1 98.44 100 LEU A N 1
ATOM 806 C CA . LEU A 1 100 ? 16.797 -9.922 -5.789 1 98.44 100 LEU A CA 1
ATOM 807 C C . LEU A 1 100 ? 16.469 -11.242 -5.102 1 98.44 100 LEU A C 1
ATOM 809 O O . LEU A 1 100 ? 17.203 -11.688 -4.215 1 98.44 100 LEU A O 1
ATOM 813 N N . VAL A 1 101 ? 15.461 -11.938 -5.539 1 97.06 101 VAL A N 1
ATOM 814 C CA . VAL A 1 101 ? 14.836 -13.008 -4.773 1 97.06 101 VAL A CA 1
ATOM 815 C C . VAL A 1 101 ? 15.773 -14.211 -4.707 1 97.06 101 VAL A C 1
ATOM 817 O O . VAL A 1 101 ? 15.664 -15.031 -3.791 1 97.06 101 VAL A O 1
ATOM 820 N N . PRO A 1 102 ? 16.719 -14.445 -5.594 1 97.06 102 PRO A N 1
ATOM 821 C CA . PRO A 1 102 ? 17.688 -15.531 -5.375 1 97.06 102 PRO A CA 1
ATOM 822 C C . PRO A 1 102 ? 18.562 -15.305 -4.152 1 97.06 102 PRO A C 1
ATOM 824 O O . PRO A 1 102 ? 19.109 -16.25 -3.594 1 97.06 102 PRO A O 1
ATOM 827 N N . PHE A 1 103 ? 18.672 -14.039 -3.68 1 98.44 103 PHE A N 1
ATOM 828 C CA . PHE A 1 103 ? 19.672 -13.695 -2.666 1 98.44 103 PHE A CA 1
ATOM 829 C C . PHE A 1 103 ? 19 -13.156 -1.411 1 98.44 103 PHE A C 1
ATOM 831 O O . PHE A 1 103 ? 19.609 -13.109 -0.342 1 98.44 103 PHE A O 1
ATOM 838 N N . ILE A 1 104 ? 17.781 -12.695 -1.568 1 98.38 104 ILE A N 1
ATOM 839 C CA . ILE A 1 104 ? 17.094 -11.969 -0.514 1 98.38 104 ILE A CA 1
ATOM 840 C C . ILE A 1 104 ? 15.781 -12.68 -0.172 1 98.38 104 ILE A C 1
ATOM 842 O O . ILE A 1 104 ? 15.102 -13.203 -1.06 1 98.38 104 ILE A O 1
ATOM 846 N N . ARG A 1 105 ? 15.453 -12.75 1.025 1 96.56 105 ARG A N 1
ATOM 847 C CA . ARG A 1 105 ? 14.164 -13.25 1.493 1 96.56 105 ARG A CA 1
ATOM 848 C C . ARG A 1 105 ? 13.516 -12.273 2.469 1 96.56 105 ARG A C 1
ATOM 850 O O . ARG A 1 105 ? 14.188 -11.391 3.01 1 96.56 105 ARG A O 1
ATOM 857 N N . GLN A 1 106 ? 12.281 -12.406 2.65 1 95.44 106 GLN A N 1
ATOM 858 C CA . GLN A 1 106 ? 11.555 -11.539 3.576 1 95.44 106 GLN A CA 1
ATOM 859 C C . GLN A 1 106 ? 11.016 -12.328 4.766 1 95.44 106 GLN A C 1
ATOM 861 O O . GLN A 1 106 ? 10.477 -13.422 4.598 1 95.44 106 GLN A O 1
ATOM 866 N N . VAL A 1 107 ? 11.258 -11.867 5.922 1 91.5 107 VAL A N 1
ATOM 867 C CA . VAL A 1 107 ? 10.688 -12.398 7.156 1 91.5 107 VAL A CA 1
ATOM 868 C C . VAL A 1 107 ? 9.969 -11.281 7.906 1 91.5 107 VAL A C 1
ATOM 870 O O . VAL A 1 107 ? 10.594 -10.336 8.383 1 91.5 107 VAL A O 1
ATOM 873 N N . GLY A 1 108 ? 8.695 -11.43 8.008 1 84.19 108 GLY A N 1
ATOM 874 C CA . GLY A 1 108 ? 7.945 -10.305 8.539 1 84.19 108 GLY A CA 1
ATOM 875 C C . GLY A 1 108 ? 8.047 -9.055 7.684 1 84.19 108 GLY A C 1
ATOM 876 O O . GLY A 1 108 ? 7.801 -9.109 6.477 1 84.19 108 GLY A O 1
ATOM 877 N N . GLU A 1 109 ? 8.391 -7.992 8.281 1 86.44 109 GLU A N 1
ATOM 878 C CA . GLU A 1 109 ? 8.484 -6.727 7.562 1 86.44 109 GLU A CA 1
ATOM 879 C C . GLU A 1 109 ? 9.914 -6.449 7.109 1 86.44 109 GLU A C 1
ATOM 881 O O . GLU A 1 109 ? 10.172 -5.441 6.441 1 86.44 109 GLU A O 1
ATOM 886 N N . HIS A 1 110 ? 10.766 -7.445 7.371 1 93.81 110 HIS A N 1
ATOM 887 C CA . HIS A 1 110 ? 12.18 -7.172 7.121 1 93.81 110 HIS A CA 1
ATOM 888 C C . HIS A 1 110 ? 12.719 -8.055 6.004 1 93.81 110 HIS A C 1
ATOM 890 O O . HIS A 1 110 ? 12.25 -9.188 5.816 1 93.81 110 HIS A O 1
ATOM 896 N N . LEU A 1 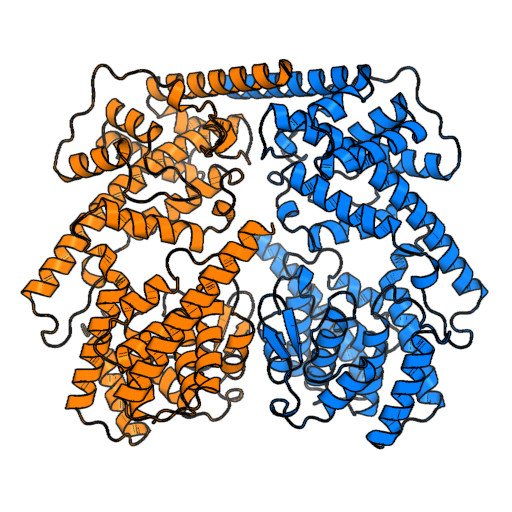111 ? 13.648 -7.527 5.324 1 97.25 111 LEU A N 1
ATOM 897 C CA . LEU A 1 111 ? 14.383 -8.273 4.312 1 97.25 111 LEU A CA 1
ATOM 898 C C . LEU A 1 111 ? 15.688 -8.82 4.875 1 97.25 111 LEU A C 1
ATOM 900 O O . LEU A 1 111 ? 16.312 -8.18 5.719 1 97.25 111 LEU A O 1
ATOM 904 N N . TRP A 1 112 ? 16.016 -9.969 4.469 1 97.62 112 TRP A N 1
ATOM 905 C CA . TRP A 1 112 ? 17.219 -10.672 4.902 1 97.62 112 TRP A CA 1
ATOM 906 C C . TRP A 1 112 ? 18.016 -11.18 3.703 1 97.62 112 TRP A C 1
ATOM 908 O O . TRP A 1 112 ? 17.438 -11.641 2.715 1 97.62 112 TRP A O 1
ATOM 918 N N . ILE A 1 113 ? 19.281 -11.07 3.805 1 98.56 113 ILE A N 1
ATOM 919 C CA . ILE A 1 113 ? 20.094 -11.859 2.883 1 98.56 113 ILE A CA 1
ATOM 920 C C . ILE A 1 113 ? 19.938 -13.344 3.205 1 98.56 113 ILE A C 1
ATOM 922 O O . ILE A 1 113 ? 19.953 -13.742 4.375 1 98.56 113 ILE A O 1
ATOM 926 N N . ARG A 1 114 ? 19.766 -14.148 2.219 1 97.44 114 ARG A N 1
ATOM 927 C CA . ARG A 1 114 ? 19.609 -15.586 2.434 1 97.44 114 ARG A CA 1
ATOM 928 C C . ARG A 1 114 ? 20.828 -16.172 3.117 1 97.44 114 ARG A C 1
ATOM 930 O O . ARG A 1 114 ? 21.922 -15.594 3.055 1 97.44 114 ARG A O 1
ATOM 937 N N . GLU A 1 115 ? 20.656 -17.344 3.742 1 96 115 GLU A N 1
ATOM 938 C CA . GLU A 1 115 ? 21.781 -18.062 4.344 1 96 115 GLU A CA 1
ATOM 939 C C . GLU A 1 115 ? 22.766 -18.531 3.279 1 96 115 GLU A C 1
ATOM 941 O O . GLU A 1 115 ? 22.375 -18.797 2.137 1 96 115 GLU A O 1
ATOM 946 N N . ALA A 1 116 ? 24 -18.672 3.693 1 96.38 116 ALA A N 1
ATOM 947 C CA . ALA A 1 116 ? 25.094 -19 2.775 1 96.38 116 ALA A CA 1
ATOM 948 C C . ALA A 1 116 ? 24.75 -20.25 1.967 1 96.38 116 ALA A C 1
ATOM 950 O O . ALA A 1 116 ? 25 -20.312 0.762 1 96.38 116 ALA A O 1
ATOM 951 N N . VAL A 1 117 ? 24.078 -21.172 2.57 1 93.38 117 VAL A N 1
ATOM 952 C CA . VAL A 1 117 ? 23.797 -22.453 1.949 1 93.38 117 VAL A CA 1
ATOM 953 C C . VAL A 1 117 ? 22.719 -22.297 0.877 1 93.38 117 VAL A C 1
ATOM 955 O O . VAL A 1 117 ? 22.625 -23.094 -0.053 1 93.38 117 VAL A O 1
ATOM 958 N N . ASP A 1 118 ? 21.938 -21.219 0.987 1 92.88 118 ASP A N 1
ATOM 959 C CA . ASP A 1 118 ? 20.797 -21.031 0.095 1 92.88 118 ASP A CA 1
ATOM 960 C C . ASP A 1 118 ? 21.141 -20.047 -1.031 1 92.88 118 ASP A C 1
ATOM 962 O O . ASP A 1 118 ? 20.328 -19.828 -1.937 1 92.88 118 ASP A O 1
ATOM 966 N N . ILE A 1 119 ? 22.25 -19.406 -0.982 1 96 119 ILE A N 1
ATOM 967 C CA . ILE A 1 119 ? 22.656 -18.422 -1.989 1 96 119 ILE A CA 1
ATOM 968 C C . ILE A 1 119 ? 23.344 -19.141 -3.152 1 96 119 ILE A C 1
ATOM 970 O O . ILE A 1 119 ? 24.25 -19.938 -2.947 1 96 119 ILE A O 1
ATOM 974 N N . PRO A 1 120 ? 22.891 -18.922 -4.309 1 95.88 120 PRO A N 1
ATOM 975 C CA . PRO A 1 120 ? 23.609 -19.5 -5.449 1 95.88 120 PRO A CA 1
ATOM 976 C C . PRO A 1 120 ? 25.016 -18.922 -5.605 1 95.88 120 PRO A C 1
ATOM 978 O O . PRO A 1 120 ? 25.281 -17.812 -5.156 1 95.88 120 PRO A O 1
ATOM 981 N N . GLU A 1 121 ? 25.844 -19.703 -6.219 1 96.25 121 GLU A N 1
ATOM 982 C CA . GLU A 1 121 ? 27.172 -19.188 -6.559 1 96.25 121 GLU A CA 1
ATOM 983 C C . GLU A 1 121 ? 27.078 -18.094 -7.621 1 96.25 121 GLU A C 1
ATOM 985 O O . GLU A 1 121 ? 26.734 -18.359 -8.773 1 96.25 121 GLU A O 1
ATOM 990 N N . ASP A 1 122 ? 27.359 -16.906 -7.219 1 97.62 122 ASP A N 1
ATOM 991 C CA . ASP A 1 122 ? 27.234 -15.734 -8.078 1 97.62 122 ASP A CA 1
ATOM 992 C C . ASP A 1 122 ? 28.297 -14.695 -7.754 1 97.62 122 ASP A C 1
ATOM 994 O O . ASP A 1 122 ? 28.172 -13.953 -6.781 1 97.62 122 ASP A O 1
ATOM 998 N N . PRO A 1 123 ? 29.312 -14.602 -8.586 1 97.56 123 PRO A N 1
ATOM 999 C CA . PRO A 1 123 ? 30.406 -13.672 -8.305 1 97.56 123 PRO A CA 1
ATOM 1000 C C . PRO A 1 123 ? 29.938 -12.219 -8.234 1 97.56 123 PRO A C 1
ATOM 1002 O O . PRO A 1 123 ? 30.516 -11.422 -7.48 1 97.56 123 PRO A O 1
ATOM 1005 N N . THR A 1 124 ? 28.938 -11.891 -9.031 1 98.38 124 THR A N 1
ATOM 1006 C CA . THR A 1 124 ? 28.422 -10.523 -9.016 1 98.38 124 THR A CA 1
ATOM 1007 C C . THR A 1 124 ? 27.797 -10.195 -7.66 1 98.38 124 THR A C 1
ATOM 1009 O O . THR A 1 124 ? 28.078 -9.133 -7.086 1 98.38 124 THR A O 1
ATOM 1012 N N . PHE A 1 125 ? 27 -11.094 -7.148 1 98.5 125 PHE A N 1
ATOM 1013 C CA . PHE A 1 125 ? 26.422 -10.898 -5.824 1 98.5 125 PHE A CA 1
ATOM 1014 C C . PHE A 1 125 ? 27.516 -10.789 -4.766 1 98.5 125 PHE A C 1
ATOM 1016 O O . PHE A 1 125 ? 27.438 -9.93 -3.885 1 98.5 125 PHE A O 1
ATOM 1023 N N . GLU A 1 126 ? 28.469 -11.672 -4.852 1 98.12 126 GLU A N 1
ATOM 1024 C CA . GLU A 1 126 ? 29.562 -11.68 -3.885 1 98.12 126 GLU A CA 1
ATOM 1025 C C . GLU A 1 126 ? 30.297 -10.344 -3.889 1 98.12 126 GLU A C 1
ATOM 1027 O O . GLU A 1 126 ? 30.641 -9.812 -2.828 1 98.12 126 GLU A O 1
ATOM 1032 N N . MET A 1 127 ? 30.578 -9.82 -5.039 1 98.38 127 MET A N 1
ATOM 1033 C CA . MET A 1 127 ? 31.25 -8.539 -5.176 1 98.38 127 MET A CA 1
ATOM 1034 C C . MET A 1 127 ? 30.453 -7.426 -4.512 1 98.38 127 MET A C 1
ATOM 1036 O O . MET A 1 127 ? 30.984 -6.648 -3.725 1 98.38 127 MET A O 1
ATOM 1040 N N . VAL A 1 128 ? 29.109 -7.379 -4.805 1 98.75 128 VAL A N 1
ATOM 1041 C CA . VAL A 1 128 ? 28.25 -6.352 -4.238 1 98.75 128 VAL A CA 1
ATOM 1042 C C . VAL A 1 128 ? 28.219 -6.484 -2.717 1 98.75 128 VAL A C 1
ATOM 1044 O O . VAL A 1 128 ? 28.312 -5.488 -1.999 1 98.75 128 VAL A O 1
ATOM 1047 N N . ARG A 1 129 ? 28.094 -7.715 -2.24 1 98.12 129 ARG A N 1
ATOM 1048 C CA . ARG A 1 129 ? 28.062 -7.996 -0.809 1 98.12 129 ARG A CA 1
ATOM 1049 C C . ARG A 1 129 ? 29.297 -7.457 -0.108 1 98.12 129 ARG A C 1
ATOM 1051 O O . ARG A 1 129 ? 29.203 -6.852 0.963 1 98.12 129 ARG A O 1
ATOM 1058 N N . ILE A 1 130 ? 30.453 -7.613 -0.684 1 98 130 ILE A N 1
ATOM 1059 C CA . ILE A 1 130 ? 31.719 -7.195 -0.081 1 98 130 ILE A CA 1
ATOM 1060 C C . ILE A 1 130 ? 31.812 -5.672 -0.074 1 98 130 ILE A C 1
ATOM 1062 O O . ILE A 1 130 ? 32.219 -5.074 0.923 1 98 130 ILE A O 1
ATOM 1066 N N . VAL A 1 131 ? 31.391 -5.027 -1.157 1 98.62 131 VAL A N 1
ATOM 1067 C CA . VAL A 1 131 ? 31.422 -3.568 -1.214 1 98.62 131 VAL A CA 1
ATOM 1068 C C . VAL A 1 131 ? 30.609 -2.984 -0.064 1 98.62 131 VAL A C 1
ATOM 1070 O O . VAL A 1 131 ? 31.031 -2.025 0.583 1 98.62 131 VAL A O 1
ATOM 1073 N N . PHE A 1 132 ? 29.438 -3.576 0.264 1 98.19 132 PHE A N 1
ATOM 1074 C CA . PHE A 1 132 ? 28.5 -3.035 1.243 1 98.19 132 PHE A CA 1
ATOM 1075 C C . PHE A 1 132 ? 28.766 -3.619 2.625 1 98.19 132 PHE A C 1
ATOM 1077 O O . PHE A 1 132 ? 28.062 -3.295 3.588 1 98.19 132 PHE A O 1
ATOM 1084 N N . ASP A 1 133 ? 29.75 -4.512 2.709 1 96 133 ASP A N 1
ATOM 1085 C CA . ASP A 1 133 ? 30.078 -5.184 3.963 1 96 133 ASP A CA 1
ATOM 1086 C C . ASP A 1 133 ? 28.875 -5.93 4.516 1 96 133 ASP A C 1
ATOM 1088 O O . ASP A 1 133 ? 28.516 -5.773 5.688 1 96 133 ASP A O 1
ATOM 1092 N N . MET A 1 134 ? 28.219 -6.707 3.619 1 97.44 134 MET A N 1
ATOM 1093 C CA . MET A 1 134 ? 27.047 -7.5 4.012 1 97.44 134 MET A CA 1
ATOM 1094 C C . MET A 1 134 ? 27.422 -8.977 4.145 1 97.44 134 MET A C 1
ATOM 1096 O O . MET A 1 134 ? 28.234 -9.484 3.377 1 97.44 134 MET A O 1
ATOM 1100 N N . SER A 1 135 ? 26.812 -9.633 5.094 1 97.31 135 SER A N 1
ATOM 1101 C CA . SER A 1 135 ? 27.031 -11.062 5.305 1 97.31 135 SER A CA 1
ATOM 1102 C C . SER A 1 135 ? 25.766 -11.867 5.023 1 97.31 135 SER A C 1
ATOM 1104 O O . SER A 1 135 ? 24.656 -11.375 5.219 1 97.31 135 SER A O 1
ATOM 1106 N N . PRO A 1 136 ? 26 -13.125 4.555 1 97.56 136 PRO A N 1
ATOM 1107 C CA . PRO A 1 136 ? 24.812 -13.992 4.465 1 97.56 136 PRO A CA 1
ATOM 1108 C C . PRO A 1 136 ? 24.062 -14.102 5.785 1 97.56 136 PRO A C 1
ATOM 1110 O O . PRO A 1 136 ? 24.672 -14.117 6.855 1 97.56 136 PRO A O 1
ATOM 1113 N N . GLY A 1 137 ? 22.766 -14.117 5.707 1 97.06 137 GLY A N 1
ATOM 1114 C CA . GLY A 1 137 ? 21.922 -14.266 6.887 1 97.06 137 GLY A CA 1
ATOM 1115 C C . GLY A 1 137 ? 21.688 -12.953 7.613 1 97.06 137 GLY A C 1
ATOM 1116 O O . GLY A 1 137 ? 20.953 -12.914 8.602 1 97.06 137 GLY A O 1
ATOM 1117 N N . LYS A 1 138 ? 22.219 -11.906 7.125 1 97.25 138 LYS A N 1
ATOM 1118 C CA . LYS A 1 138 ? 22.094 -10.609 7.789 1 97.25 138 LYS A CA 1
ATOM 1119 C C . LYS A 1 138 ? 20.75 -9.953 7.48 1 97.25 138 LYS A C 1
ATOM 1121 O O . LYS A 1 138 ? 20.281 -10 6.34 1 97.25 138 LYS A O 1
ATOM 1126 N N . MET A 1 139 ? 20.094 -9.414 8.531 1 97.5 139 MET A N 1
ATOM 1127 C CA . MET A 1 139 ? 18.922 -8.578 8.352 1 97.5 139 MET A CA 1
ATOM 1128 C C . MET A 1 139 ? 19.297 -7.23 7.738 1 97.5 139 MET A C 1
ATOM 1130 O O . MET A 1 139 ? 20.297 -6.625 8.133 1 97.5 139 MET A O 1
ATOM 1134 N N . LEU A 1 140 ? 18.609 -6.801 6.785 1 97.69 140 LEU A N 1
ATOM 1135 C CA . LEU A 1 140 ? 18.859 -5.512 6.152 1 97.69 140 LEU A CA 1
ATOM 1136 C C . LEU A 1 140 ? 18.094 -4.402 6.867 1 97.69 140 LEU A C 1
ATOM 1138 O O . LEU A 1 140 ? 16.859 -4.465 6.992 1 97.69 140 LEU A O 1
ATOM 1142 N N . LEU A 1 141 ? 18.766 -3.402 7.297 1 94.5 141 LEU A N 1
ATOM 1143 C CA . LEU A 1 141 ? 18.188 -2.301 8.047 1 94.5 141 LEU A CA 1
ATOM 1144 C C . LEU A 1 141 ? 18.172 -1.021 7.219 1 94.5 141 LEU A C 1
ATOM 1146 O O . LEU A 1 141 ? 19.125 -0.728 6.508 1 94.5 141 LEU A O 1
ATOM 1150 N N . PRO A 1 142 ? 17.141 -0.3 7.34 1 89.19 142 PRO A N 1
ATOM 1151 C CA . PRO A 1 142 ? 17.016 0.93 6.555 1 89.19 142 PRO A CA 1
ATOM 1152 C C . PRO A 1 142 ? 18.188 1.894 6.781 1 89.19 142 PRO A C 1
ATOM 1154 O O . PRO A 1 142 ? 18.719 2.451 5.82 1 89.19 142 PRO A O 1
ATOM 1157 N N . LEU A 1 143 ? 18.656 2.037 7.965 1 87.38 143 LEU A N 1
ATOM 1158 C CA . LEU A 1 143 ? 19.688 3.021 8.281 1 87.38 143 LEU A CA 1
ATOM 1159 C C . LEU A 1 143 ? 21.078 2.469 7.988 1 87.38 143 LEU A C 1
ATOM 1161 O O . LEU A 1 143 ? 22.062 3.201 8.047 1 87.38 143 LEU A O 1
ATOM 1165 N N . GLU A 1 144 ? 21.125 1.181 7.566 1 91.5 144 GLU A N 1
ATOM 1166 C CA . GLU A 1 144 ? 22.422 0.564 7.289 1 91.5 144 GLU A CA 1
ATOM 1167 C C . GLU A 1 144 ? 22.594 0.27 5.801 1 91.5 144 GLU A C 1
ATOM 1169 O O . GLU A 1 144 ? 23.25 -0.698 5.422 1 91.5 144 GLU A O 1
ATOM 1174 N N . GLY A 1 145 ? 21.859 1.002 5.004 1 96.31 145 GLY A N 1
ATOM 1175 C CA . GLY A 1 145 ? 22.109 0.941 3.574 1 96.31 145 GLY A CA 1
ATOM 1176 C C . GLY A 1 145 ? 21.25 -0.096 2.863 1 96.31 145 GLY A C 1
ATOM 1177 O O . GLY A 1 145 ? 21.625 -0.572 1.786 1 96.31 145 GLY A O 1
ATOM 1178 N N . GLN A 1 146 ? 20.109 -0.503 3.439 1 97.56 146 GLN A N 1
ATOM 1179 C CA . GLN A 1 146 ? 19.219 -1.487 2.834 1 97.56 146 GLN A CA 1
ATOM 1180 C C . GLN A 1 146 ? 18.875 -1.104 1.397 1 97.56 146 GLN A C 1
ATOM 1182 O O . GLN A 1 146 ? 19.047 -1.907 0.478 1 97.56 146 GLN A O 1
ATOM 1187 N N . ASN A 1 147 ? 18.391 0.092 1.225 1 98 147 ASN A N 1
ATOM 1188 C CA . ASN A 1 147 ? 17.906 0.52 -0.086 1 98 147 ASN A CA 1
ATOM 1189 C C . ASN A 1 147 ? 19.047 0.615 -1.095 1 98 147 ASN A C 1
ATOM 1191 O O . ASN A 1 147 ? 18.922 0.16 -2.232 1 98 147 ASN A O 1
ATOM 1195 N N . GLU A 1 148 ? 20.203 1.145 -0.697 1 98.56 148 GLU A N 1
ATOM 1196 C CA . GLU A 1 148 ? 21.375 1.275 -1.568 1 98.56 148 GLU A CA 1
ATOM 1197 C C . GLU A 1 148 ? 21.938 -0.091 -1.949 1 98.56 148 GLU A C 1
ATOM 1199 O O . GLU A 1 148 ? 22.281 -0.323 -3.107 1 98.56 148 GLU A O 1
ATOM 1204 N N . PHE A 1 149 ? 21.984 -0.955 -0.962 1 98.69 149 PHE A N 1
ATOM 1205 C CA . PHE A 1 149 ? 22.484 -2.299 -1.217 1 98.69 149 PHE A CA 1
ATOM 1206 C C . PHE A 1 149 ? 21.625 -3.016 -2.248 1 98.69 149 PHE A C 1
ATOM 1208 O O . PHE A 1 149 ? 22.141 -3.562 -3.225 1 98.69 149 PHE A O 1
ATOM 1215 N N . LEU A 1 150 ? 20.312 -2.994 -1.995 1 98.81 150 LEU A N 1
ATOM 1216 C CA . LEU A 1 150 ? 19.391 -3.664 -2.904 1 98.81 150 LEU A CA 1
ATOM 1217 C C . LEU A 1 150 ? 19.406 -3.01 -4.281 1 98.81 150 LEU A C 1
ATOM 1219 O O . LEU A 1 150 ? 19.391 -3.701 -5.301 1 98.81 150 LEU A O 1
ATOM 1223 N N . SER A 1 151 ? 19.469 -1.703 -4.359 1 98.81 151 SER A N 1
ATOM 1224 C CA . SER A 1 151 ? 19.547 -0.981 -5.625 1 98.81 151 SER A CA 1
ATOM 1225 C C . SER A 1 151 ? 20.844 -1.329 -6.371 1 98.81 151 SER A C 1
ATOM 1227 O O . SER A 1 151 ? 20.828 -1.518 -7.59 1 98.81 151 SER A O 1
ATOM 1229 N N . ALA A 1 152 ? 21.906 -1.407 -5.633 1 98.94 152 ALA A N 1
ATOM 1230 C CA . ALA A 1 152 ? 23.203 -1.748 -6.23 1 98.94 152 ALA A CA 1
ATOM 1231 C C . ALA A 1 152 ? 23.188 -3.16 -6.809 1 98.94 152 ALA A C 1
ATOM 1233 O O . ALA A 1 152 ? 23.75 -3.41 -7.875 1 98.94 152 ALA A O 1
ATOM 1234 N N . LEU A 1 153 ? 22.562 -4.055 -6.039 1 98.88 153 LEU A N 1
ATOM 1235 C CA . LEU A 1 153 ? 22.438 -5.426 -6.527 1 98.88 153 LEU A CA 1
ATOM 1236 C C . LEU A 1 153 ? 21.641 -5.473 -7.824 1 98.88 153 LEU A C 1
ATOM 1238 O O . LEU A 1 153 ? 22.047 -6.133 -8.781 1 98.88 153 LEU A O 1
ATOM 1242 N N . VAL A 1 154 ? 20.547 -4.758 -7.879 1 98.81 154 VAL A N 1
ATOM 1243 C CA . VAL A 1 154 ? 19.734 -4.68 -9.094 1 98.81 154 VAL A CA 1
ATOM 1244 C C . VAL A 1 154 ? 20.562 -4.086 -10.227 1 98.81 154 VAL A C 1
ATOM 1246 O O . VAL A 1 154 ? 20.578 -4.625 -11.336 1 98.81 154 VAL A O 1
ATOM 1249 N N . ALA A 1 155 ? 21.266 -2.994 -9.969 1 98.88 155 ALA A N 1
ATOM 1250 C CA . ALA A 1 155 ? 22.094 -2.355 -10.977 1 98.88 155 ALA A CA 1
ATOM 1251 C C . ALA A 1 155 ? 23.109 -3.34 -11.555 1 98.88 155 ALA A C 1
ATOM 1253 O O . ALA A 1 155 ? 23.219 -3.475 -12.781 1 98.88 155 ALA A O 1
ATOM 1254 N N . ALA A 1 156 ? 23.797 -4.008 -10.664 1 98.88 156 ALA A N 1
ATOM 1255 C CA . ALA A 1 156 ? 24.828 -4.945 -11.078 1 98.88 156 ALA A CA 1
ATOM 1256 C C . ALA A 1 156 ? 24.25 -6.07 -11.93 1 98.88 156 ALA A C 1
ATOM 1258 O O . ALA A 1 156 ? 24.812 -6.426 -12.969 1 98.88 156 ALA A O 1
ATOM 1259 N N . LYS A 1 157 ? 23.109 -6.605 -11.508 1 98.62 157 LYS A N 1
ATOM 1260 C CA . LYS A 1 157 ? 22.5 -7.734 -12.203 1 98.62 157 LYS A CA 1
ATOM 1261 C C . LYS A 1 157 ? 21.938 -7.312 -13.555 1 98.62 157 LYS A C 1
ATOM 1263 O O . LYS A 1 157 ? 22.062 -8.039 -14.539 1 98.62 157 LYS A O 1
ATOM 1268 N N . VAL A 1 158 ? 21.312 -6.145 -13.617 1 98.25 158 VAL A N 1
ATOM 1269 C CA . VAL A 1 158 ? 20.734 -5.633 -14.859 1 98.25 158 VAL A CA 1
ATOM 1270 C C . VAL A 1 158 ? 21.844 -5.352 -15.867 1 98.25 158 VAL A C 1
ATOM 1272 O O . VAL A 1 158 ? 21.672 -5.609 -17.062 1 98.25 158 VAL A O 1
ATOM 1275 N N . LEU A 1 159 ? 22.984 -4.863 -15.398 1 98.5 159 LEU A N 1
ATOM 1276 C CA . LEU A 1 159 ? 24.031 -4.387 -16.281 1 98.5 159 LEU A CA 1
ATOM 1277 C C . LEU A 1 159 ? 25.062 -5.484 -16.531 1 98.5 159 LEU A C 1
ATOM 1279 O O . LEU A 1 159 ? 25.891 -5.367 -17.453 1 98.5 159 LEU A O 1
ATOM 1283 N N . GLN A 1 160 ? 25.031 -6.531 -15.82 1 97.94 160 GLN A N 1
ATOM 1284 C CA . GLN A 1 160 ? 26.016 -7.609 -15.836 1 97.94 160 GLN A CA 1
ATOM 1285 C C . GLN A 1 160 ? 26.203 -8.164 -17.25 1 97.94 160 GLN A C 1
ATOM 1287 O O . GLN A 1 160 ? 27.312 -8.5 -17.641 1 97.94 160 GLN A O 1
ATOM 1292 N N . PRO A 1 161 ? 25.141 -8.258 -18.078 1 96.75 161 PRO A N 1
ATOM 1293 C CA . PRO A 1 161 ? 25.312 -8.797 -19.422 1 96.75 161 PRO A CA 1
ATOM 1294 C C . PRO A 1 161 ? 26.125 -7.871 -20.344 1 96.75 161 PRO A C 1
ATOM 1296 O O . PRO A 1 161 ? 26.625 -8.305 -21.375 1 96.75 161 PRO A O 1
ATOM 1299 N N . PHE A 1 162 ? 26.359 -6.652 -19.969 1 97.5 162 PHE A N 1
ATOM 1300 C CA . PHE A 1 162 ? 26.922 -5.66 -20.875 1 97.5 162 PHE A CA 1
ATOM 1301 C C . PHE A 1 162 ? 28.281 -5.18 -20.359 1 97.5 162 PHE A C 1
ATOM 1303 O O . PHE A 1 162 ? 29.141 -4.797 -21.156 1 97.5 162 PHE A O 1
ATOM 1310 N N . LEU A 1 163 ? 28.469 -5.164 -19.078 1 98.25 163 LEU A N 1
ATOM 1311 C CA . LEU A 1 163 ? 29.625 -4.492 -18.516 1 98.25 163 LEU A CA 1
ATOM 1312 C C . LEU A 1 163 ? 30.594 -5.504 -17.891 1 98.25 163 LEU A C 1
ATOM 1314 O O . LEU A 1 163 ? 30.156 -6.543 -17.391 1 98.25 163 LEU A O 1
ATOM 1318 N N . SER A 1 164 ? 31.875 -5.137 -17.922 1 97.88 164 SER A N 1
ATOM 1319 C CA . SER A 1 164 ? 32.906 -5.938 -17.25 1 97.88 164 SER A CA 1
ATOM 1320 C C . SER A 1 164 ? 32.781 -5.824 -15.727 1 97.88 164 SER A C 1
ATOM 1322 O O . SER A 1 164 ? 32.125 -4.898 -15.219 1 97.88 164 SER A O 1
ATOM 1324 N N . GLN A 1 165 ? 33.344 -6.738 -15 1 98.25 165 GLN A N 1
ATOM 1325 C CA . GLN A 1 165 ? 33.344 -6.703 -13.547 1 98.25 165 GLN A CA 1
ATOM 1326 C C . GLN A 1 165 ? 34 -5.438 -13.023 1 98.25 165 GLN A C 1
ATOM 1328 O O . GLN A 1 165 ? 33.625 -4.898 -11.992 1 98.25 165 GLN A O 1
ATOM 1333 N N . GLU A 1 166 ? 35.031 -4.973 -13.766 1 98.5 166 GLU A N 1
ATOM 1334 C CA . GLU A 1 166 ? 35.75 -3.748 -13.406 1 98.5 166 GLU A CA 1
ATOM 1335 C C . GLU A 1 166 ? 34.812 -2.545 -13.406 1 98.5 166 GLU A C 1
ATOM 1337 O O . GLU A 1 166 ? 34.844 -1.727 -12.484 1 98.5 166 GLU A O 1
ATOM 1342 N N . LEU A 1 167 ? 33.938 -2.482 -14.422 1 98.69 167 LEU A N 1
ATOM 1343 C CA . LEU A 1 167 ? 33 -1.373 -14.508 1 98.69 167 LEU A CA 1
ATOM 1344 C C . LEU A 1 167 ? 31.891 -1.523 -13.469 1 98.69 167 LEU A C 1
ATOM 1346 O O . LEU A 1 167 ? 31.5 -0.543 -12.836 1 98.69 167 LEU A O 1
ATOM 1350 N N . LEU A 1 168 ? 31.422 -2.729 -13.258 1 98.88 168 LEU A N 1
ATOM 1351 C CA . LEU A 1 168 ? 30.344 -2.988 -12.328 1 98.88 168 LEU A CA 1
ATOM 1352 C C . LEU A 1 168 ? 30.734 -2.594 -10.906 1 98.88 168 LEU A C 1
ATOM 1354 O O . LEU A 1 168 ? 29.938 -1.982 -10.188 1 98.88 168 LEU A O 1
ATOM 1358 N N . VAL A 1 169 ? 31.969 -2.938 -10.5 1 98.88 169 VAL A N 1
ATOM 1359 C CA . VAL A 1 169 ? 32.375 -2.66 -9.125 1 98.88 169 VAL A CA 1
ATOM 1360 C C . VAL A 1 169 ? 32.438 -1.152 -8.906 1 98.88 169 VAL A C 1
ATOM 1362 O O . VAL A 1 169 ? 32.156 -0.665 -7.812 1 98.88 169 VAL A O 1
ATOM 1365 N N . GLN A 1 170 ? 32.812 -0.389 -9.922 1 98.88 170 GLN A N 1
ATOM 1366 C CA . GLN A 1 170 ? 32.875 1.064 -9.812 1 98.88 170 GLN A CA 1
ATOM 1367 C C . GLN A 1 170 ? 31.469 1.658 -9.656 1 98.88 170 GLN A C 1
ATOM 1369 O O . GLN A 1 170 ? 31.266 2.568 -8.852 1 98.88 170 GLN A O 1
ATOM 1374 N N . ILE A 1 171 ? 30.516 1.131 -10.422 1 98.94 171 ILE A N 1
ATOM 1375 C CA . ILE A 1 171 ? 29.125 1.57 -10.328 1 98.94 171 ILE A CA 1
ATOM 1376 C C . ILE A 1 171 ? 28.578 1.259 -8.938 1 98.94 171 ILE A C 1
ATOM 1378 O O . ILE A 1 171 ? 27.969 2.117 -8.297 1 98.94 171 ILE A O 1
ATOM 1382 N N . VAL A 1 172 ? 28.828 0.079 -8.445 1 98.94 172 VAL A N 1
ATOM 1383 C CA . VAL A 1 172 ? 28.359 -0.369 -7.137 1 98.94 172 VAL A CA 1
ATOM 1384 C C . VAL A 1 172 ? 28.969 0.498 -6.039 1 98.94 172 VAL A C 1
ATOM 1386 O O . VAL A 1 172 ? 28.297 0.866 -5.078 1 98.94 172 VAL A O 1
ATOM 1389 N N . ALA A 1 173 ? 30.25 0.844 -6.168 1 98.94 173 ALA A N 1
ATOM 1390 C CA . ALA A 1 173 ? 30.922 1.697 -5.199 1 98.94 173 ALA A CA 1
ATOM 1391 C C . ALA A 1 173 ? 30.266 3.07 -5.117 1 98.94 173 ALA A C 1
ATOM 1393 O O . ALA A 1 173 ? 30.094 3.621 -4.027 1 98.94 173 ALA A O 1
ATOM 1394 N N . CYS A 1 174 ? 29.906 3.594 -6.277 1 98.88 174 CYS A N 1
ATOM 1395 C CA . CYS A 1 174 ? 29.234 4.887 -6.305 1 98.88 174 CYS A CA 1
ATOM 1396 C C . CYS A 1 174 ? 27.906 4.824 -5.555 1 98.88 174 CYS A C 1
ATOM 1398 O O . CYS A 1 174 ? 27.562 5.742 -4.805 1 98.88 174 CYS A O 1
ATOM 1400 N N . ILE A 1 175 ? 27.156 3.775 -5.73 1 98.88 175 ILE A N 1
ATOM 1401 C CA . ILE A 1 175 ? 25.859 3.625 -5.062 1 98.88 175 ILE A CA 1
ATOM 1402 C C . ILE A 1 175 ? 26.078 3.463 -3.561 1 98.88 175 ILE A C 1
ATOM 1404 O O . ILE A 1 175 ? 25.344 4.047 -2.756 1 98.88 175 ILE A O 1
ATOM 1408 N N . GLU A 1 176 ? 27.109 2.688 -3.162 1 98.75 176 GLU A N 1
ATOM 1409 C CA . GLU A 1 176 ? 27.391 2.463 -1.749 1 98.75 176 GLU A CA 1
ATOM 1410 C C . GLU A 1 176 ? 27.672 3.779 -1.027 1 98.75 176 GLU A C 1
ATOM 1412 O O . GLU A 1 176 ? 27.234 3.975 0.108 1 98.75 176 GLU A O 1
ATOM 1417 N N . ALA A 1 177 ? 28.266 4.68 -1.673 1 98.12 177 ALA A N 1
ATOM 1418 C CA . ALA A 1 177 ? 28.672 5.941 -1.066 1 98.12 177 ALA A CA 1
ATOM 1419 C C . ALA A 1 177 ? 27.469 6.844 -0.815 1 98.12 177 ALA A C 1
ATOM 1421 O O . ALA A 1 177 ? 27.562 7.832 -0.086 1 98.12 177 ALA A O 1
ATOM 1422 N N . THR A 1 178 ? 26.375 6.523 -1.408 1 97.81 178 THR A N 1
ATOM 1423 C CA . THR A 1 178 ? 25.188 7.367 -1.246 1 97.81 178 THR A CA 1
ATOM 1424 C C . THR A 1 178 ? 24.422 6.98 0.012 1 97.81 178 THR A C 1
ATOM 1426 O O . THR A 1 178 ? 23.406 7.594 0.335 1 97.81 178 THR A O 1
ATOM 1429 N N . ILE A 1 179 ? 24.828 5.91 0.745 1 97 179 ILE A N 1
ATOM 1430 C CA . ILE A 1 179 ? 24.266 5.684 2.068 1 97 179 ILE A CA 1
ATOM 1431 C C . ILE A 1 179 ? 24.438 6.93 2.93 1 97 179 ILE A C 1
ATOM 1433 O O . ILE A 1 179 ? 25.578 7.32 3.23 1 97 179 ILE A O 1
ATOM 1437 N N . PRO A 1 180 ? 23.406 7.5 3.312 1 92.56 180 PRO A N 1
ATOM 1438 C CA . PRO A 1 180 ? 23.531 8.844 3.883 1 92.56 180 PRO A CA 1
ATOM 1439 C C . PRO A 1 180 ? 23.875 8.82 5.375 1 92.56 180 PRO A C 1
ATOM 1441 O O . PRO A 1 180 ? 23.547 7.848 6.066 1 92.56 180 PRO A O 1
ATOM 1444 N N . PHE A 1 181 ? 24.594 9.844 5.867 1 93.62 181 PHE A N 1
ATOM 1445 C CA . PHE A 1 181 ? 24.719 10.328 7.238 1 93.62 181 PHE A CA 1
ATOM 1446 C C . PHE A 1 181 ? 25.406 9.281 8.117 1 93.62 181 PHE A C 1
ATOM 1448 O O . PHE A 1 181 ? 25.031 9.109 9.281 1 93.62 181 PHE A O 1
ATOM 1455 N N . ARG A 1 182 ? 26.297 8.516 7.539 1 89.25 182 ARG A N 1
ATOM 1456 C CA . ARG A 1 182 ? 27.062 7.547 8.312 1 89.25 182 ARG A CA 1
ATOM 1457 C C . ARG A 1 182 ? 28.109 8.242 9.188 1 89.25 182 ARG A C 1
ATOM 1459 O O . ARG A 1 182 ? 28.734 9.203 8.758 1 89.25 182 ARG A O 1
ATOM 1466 N N . THR A 1 183 ? 28.125 7.742 10.344 1 83.81 183 THR A N 1
ATOM 1467 C CA . THR A 1 183 ? 29.109 8.297 11.266 1 83.81 183 THR A CA 1
ATOM 1468 C C . THR A 1 183 ? 30.453 7.578 11.133 1 83.81 183 THR A C 1
ATOM 1470 O O . THR A 1 183 ? 30.5 6.41 10.742 1 83.81 183 THR A O 1
ATOM 1473 N N . PRO A 1 184 ? 31.453 8.375 11.375 1 80.75 184 PRO A N 1
ATOM 1474 C CA . PRO A 1 184 ? 32.75 7.73 11.312 1 80.75 184 PRO A CA 1
ATOM 1475 C C . PRO A 1 184 ? 32.875 6.562 12.289 1 80.75 184 PRO A C 1
ATOM 1477 O O . PRO A 1 184 ? 32.219 6.539 13.32 1 80.75 184 PRO A O 1
ATOM 1480 N N . THR A 1 185 ? 33.688 5.688 11.82 1 78.5 185 THR A N 1
ATOM 1481 C CA . THR A 1 185 ? 33.938 4.523 12.672 1 78.5 185 THR A CA 1
ATOM 1482 C C . THR A 1 185 ? 34.75 4.906 13.898 1 78.5 185 THR A C 1
ATOM 1484 O O . THR A 1 185 ? 35.312 6.008 13.969 1 78.5 185 THR A O 1
ATOM 1487 N N . LYS A 1 186 ? 34.906 3.982 14.773 1 77.88 186 LYS A N 1
ATOM 1488 C CA . LYS A 1 186 ? 35.656 4.164 16.016 1 77.88 186 LYS A CA 1
ATOM 1489 C C . LYS A 1 186 ? 37.156 4.301 15.734 1 77.88 186 LYS A C 1
ATOM 1491 O O . LYS A 1 186 ? 37.875 4.934 16.5 1 77.88 186 LYS A O 1
ATOM 1496 N N . THR A 1 187 ? 37.594 3.75 14.664 1 80.25 187 THR A N 1
ATOM 1497 C CA . THR A 1 187 ? 39 3.76 14.328 1 80.25 187 THR A CA 1
ATOM 1498 C C . THR A 1 187 ? 39.406 5.078 13.664 1 80.25 187 THR A C 1
ATOM 1500 O O . THR A 1 187 ? 40.562 5.281 13.312 1 80.25 187 THR A O 1
ATOM 1503 N N . GLY A 1 188 ? 38.469 5.883 13.469 1 79.12 188 GLY A N 1
ATOM 1504 C CA . GLY A 1 188 ? 38.75 7.191 12.914 1 79.12 188 GLY A CA 1
ATOM 1505 C C . GLY A 1 188 ? 38.688 7.227 11.398 1 79.12 188 GLY A C 1
ATOM 1506 O O . GLY A 1 188 ? 38.781 8.297 10.789 1 79.12 188 GLY A O 1
ATOM 1507 N N . LEU A 1 189 ? 38.625 6.023 10.719 1 85.94 189 LEU A N 1
ATOM 1508 C CA . LEU A 1 189 ? 38.469 5.996 9.266 1 85.94 189 LEU A CA 1
ATOM 1509 C C . LEU A 1 189 ? 37.094 6.453 8.859 1 85.94 189 LEU A C 1
ATOM 1511 O O . LEU A 1 189 ? 36.094 6.117 9.516 1 85.94 189 LEU A O 1
ATOM 1515 N N . ASN A 1 190 ? 37.156 7.289 7.812 1 88.69 190 ASN A N 1
ATOM 1516 C CA . ASN A 1 190 ? 35.844 7.66 7.297 1 88.69 190 ASN A CA 1
ATOM 1517 C C . ASN A 1 190 ? 35.312 6.621 6.312 1 88.69 190 ASN A C 1
ATOM 1519 O O . ASN A 1 190 ? 36 5.672 5.969 1 88.69 190 ASN A O 1
ATOM 1523 N N . ASN A 1 191 ? 34.156 6.723 5.984 1 91.88 191 ASN A N 1
ATOM 1524 C CA . ASN A 1 191 ? 33.5 5.73 5.152 1 91.88 191 ASN A CA 1
ATOM 1525 C C . ASN A 1 191 ? 34.156 5.605 3.783 1 91.88 191 ASN A C 1
ATOM 1527 O O . ASN A 1 191 ? 34.156 4.523 3.197 1 91.88 191 ASN A O 1
ATOM 1531 N N . SER A 1 192 ? 34.719 6.684 3.264 1 95.31 192 SER A N 1
ATOM 1532 C CA . SER A 1 192 ? 35.406 6.66 1.973 1 95.31 192 SER A CA 1
ATOM 1533 C C . SER A 1 192 ? 36.688 5.859 2.047 1 95.31 192 SER A C 1
ATOM 1535 O O . SER A 1 192 ? 37.062 5.156 1.101 1 95.31 192 SER A O 1
ATOM 1537 N N . ASP A 1 193 ? 37.406 5.992 3.15 1 95.19 193 ASP A N 1
ATOM 1538 C CA . ASP A 1 193 ? 38.594 5.188 3.367 1 95.19 193 ASP A CA 1
ATOM 1539 C C . ASP A 1 193 ? 38.281 3.699 3.414 1 95.19 193 ASP A C 1
ATOM 1541 O O . ASP A 1 193 ? 39 2.877 2.848 1 95.19 193 ASP A O 1
ATOM 1545 N N . ILE A 1 194 ? 37.219 3.426 4.105 1 95.62 194 ILE A N 1
ATOM 1546 C CA . ILE A 1 194 ? 36.781 2.041 4.242 1 95.62 194 ILE A CA 1
ATOM 1547 C C . ILE A 1 194 ? 36.406 1.486 2.871 1 95.62 194 ILE A C 1
ATOM 1549 O O . ILE A 1 194 ? 36.75 0.355 2.533 1 95.62 194 ILE A O 1
ATOM 1553 N N . LEU A 1 195 ? 35.688 2.291 2.105 1 97.56 195 LEU A N 1
ATOM 1554 C CA . LEU A 1 195 ? 35.312 1.887 0.755 1 97.56 195 LEU A CA 1
ATOM 1555 C C . LEU A 1 195 ? 36.531 1.595 -0.09 1 97.56 195 LEU A C 1
ATOM 1557 O O . LEU A 1 195 ? 36.594 0.599 -0.816 1 97.56 195 LEU A O 1
ATOM 1561 N N . TYR A 1 196 ? 37.562 2.436 0.006 1 98 196 TYR A N 1
ATOM 1562 C CA . TYR A 1 196 ? 38.812 2.244 -0.72 1 98 196 TYR A CA 1
ATOM 1563 C C . TYR A 1 196 ? 39.469 0.905 -0.364 1 98 196 TYR A C 1
ATOM 1565 O O . TYR A 1 196 ? 39.875 0.157 -1.248 1 98 196 TYR A O 1
ATOM 1573 N N . GLN A 1 197 ? 39.469 0.588 0.891 1 97 197 GLN A N 1
ATOM 1574 C CA . GLN A 1 197 ? 40.062 -0.663 1.357 1 97 197 GLN A CA 1
ATOM 1575 C C . GLN A 1 197 ? 39.281 -1.865 0.845 1 97 197 GLN A C 1
ATOM 1577 O O . GLN A 1 197 ? 39.875 -2.873 0.444 1 97 197 GLN A O 1
ATOM 1582 N N . ARG A 1 198 ? 38 -1.775 0.896 1 98.06 198 ARG A N 1
ATOM 1583 C CA . ARG A 1 198 ? 37.188 -2.863 0.403 1 98.06 198 ARG A CA 1
ATOM 1584 C C . ARG A 1 198 ? 37.375 -3.08 -1.093 1 98.06 198 ARG A C 1
ATOM 1586 O O . ARG A 1 198 ? 37.406 -4.219 -1.565 1 98.06 198 ARG A O 1
ATOM 1593 N N . LEU A 1 199 ? 37.5 -1.983 -1.838 1 98.69 199 LEU A N 1
ATOM 1594 C CA . LEU A 1 199 ? 37.781 -2.084 -3.27 1 98.69 199 LEU A CA 1
ATOM 1595 C C . LEU A 1 199 ? 39.094 -2.785 -3.531 1 98.69 199 LEU A C 1
ATOM 1597 O O . LEU A 1 199 ? 39.219 -3.592 -4.457 1 98.69 199 LEU A O 1
ATOM 1601 N N . GLN A 1 200 ? 40.125 -2.49 -2.717 1 98.25 200 GLN A N 1
ATOM 1602 C CA . GLN A 1 200 ? 41.406 -3.176 -2.842 1 98.25 200 GLN A CA 1
ATOM 1603 C C . GLN A 1 200 ? 41.219 -4.68 -2.654 1 98.25 200 GLN A C 1
ATOM 1605 O O . GLN A 1 200 ? 41.781 -5.469 -3.436 1 98.25 200 GLN A O 1
ATOM 1610 N N . ALA A 1 201 ? 40.469 -4.996 -1.646 1 97.56 201 ALA A N 1
ATOM 1611 C CA . ALA A 1 201 ? 40.219 -6.406 -1.35 1 97.56 201 ALA A CA 1
ATOM 1612 C C . ALA A 1 201 ? 39.5 -7.098 -2.5 1 97.56 201 ALA A C 1
ATOM 1614 O O . ALA A 1 201 ? 39.781 -8.258 -2.812 1 97.56 201 ALA A O 1
ATOM 1615 N N . ILE A 1 202 ? 38.594 -6.445 -3.078 1 98.25 202 ILE A N 1
ATOM 1616 C CA . ILE A 1 202 ? 37.781 -6.988 -4.168 1 98.25 202 ILE A CA 1
ATOM 1617 C C . ILE A 1 202 ? 38.688 -7.207 -5.398 1 98.25 202 ILE A C 1
ATOM 1619 O O . ILE A 1 202 ? 38.562 -8.227 -6.078 1 98.25 202 ILE A O 1
ATOM 1623 N N . VAL A 1 203 ? 39.531 -6.262 -5.691 1 98.25 203 VAL A N 1
ATOM 1624 C CA . VAL A 1 203 ? 40.438 -6.379 -6.828 1 98.25 203 VAL A CA 1
ATOM 1625 C C . VAL A 1 203 ? 41.312 -7.633 -6.676 1 98.25 203 VAL A C 1
ATOM 1627 O O . VAL A 1 203 ? 41.469 -8.398 -7.633 1 98.25 203 VAL A O 1
ATOM 1630 N N . ASP A 1 204 ? 41.781 -7.852 -5.504 1 97.62 204 ASP A N 1
ATOM 1631 C CA . ASP A 1 204 ? 42.625 -9.016 -5.219 1 97.62 204 ASP A CA 1
ATOM 1632 C C . ASP A 1 204 ? 41.812 -10.305 -5.332 1 97.62 204 ASP A C 1
ATOM 1634 O O . ASP A 1 204 ? 42.25 -11.258 -5.992 1 97.62 204 ASP A O 1
ATOM 1638 N N . LYS A 1 205 ? 40.688 -10.312 -4.762 1 97.44 205 LYS A N 1
ATOM 1639 C CA . LYS A 1 205 ? 39.875 -11.516 -4.68 1 97.44 205 LYS A CA 1
ATOM 1640 C C . LYS A 1 205 ? 39.375 -11.953 -6.062 1 97.44 205 LYS A C 1
ATOM 1642 O O . LYS A 1 205 ? 39.344 -13.148 -6.363 1 97.44 205 LYS A O 1
ATOM 1647 N N . PHE A 1 206 ? 39 -11 -6.879 1 97.69 206 PHE A N 1
ATOM 1648 C CA . PHE A 1 206 ? 38.406 -11.328 -8.156 1 97.69 206 PHE A CA 1
ATOM 1649 C C . PHE A 1 206 ? 39.375 -11.125 -9.305 1 97.69 206 PHE A C 1
ATOM 1651 O O . PHE A 1 206 ? 39.031 -11.266 -10.469 1 97.69 206 PHE A O 1
ATOM 1658 N N . ASN A 1 207 ? 40.625 -10.773 -9 1 97.5 207 ASN A N 1
ATOM 1659 C CA . ASN A 1 207 ? 41.656 -10.555 -9.977 1 97.5 207 ASN A CA 1
ATOM 1660 C C . ASN A 1 207 ? 41.25 -9.539 -11.039 1 97.5 207 ASN A C 1
ATOM 1662 O O . ASN A 1 207 ? 41.344 -9.812 -12.242 1 97.5 207 ASN A O 1
ATOM 1666 N N . LEU A 1 208 ? 40.75 -8.422 -10.539 1 98.25 208 LEU A N 1
ATOM 1667 C CA . LEU A 1 208 ? 40.312 -7.367 -11.453 1 98.25 208 LEU A CA 1
ATOM 1668 C C . LEU A 1 208 ? 41.5 -6.566 -11.969 1 98.25 208 LEU A C 1
ATOM 1670 O O . LEU A 1 208 ? 42.5 -6.422 -11.281 1 98.25 208 LEU A O 1
ATOM 1674 N N . LYS A 1 209 ? 41.375 -6.035 -13.172 1 97.88 209 LYS A N 1
ATOM 1675 C CA . LYS A 1 209 ? 42.406 -5.242 -13.797 1 97.88 209 LYS A CA 1
ATOM 1676 C C . LYS A 1 209 ? 42.25 -3.758 -13.477 1 97.88 209 LYS A C 1
ATOM 1678 O O . LYS A 1 209 ? 42.188 -2.926 -14.383 1 97.88 209 LYS A O 1
ATOM 1683 N N . LEU A 1 210 ? 42.156 -3.379 -12.281 1 98.25 210 LEU A N 1
ATOM 1684 C CA . LEU A 1 210 ? 42.094 -2.002 -11.797 1 98.25 210 LEU A CA 1
ATOM 1685 C C . LEU A 1 210 ? 43.344 -1.634 -11.008 1 98.25 210 LEU A C 1
ATOM 1687 O O . LEU A 1 210 ? 43.781 -2.402 -10.156 1 98.25 210 LEU A O 1
ATOM 1691 N N . THR A 1 211 ? 43.875 -0.543 -11.344 1 98.12 211 THR A N 1
ATOM 1692 C CA . THR A 1 211 ? 45.062 -0.045 -10.648 1 98.12 211 THR A CA 1
ATOM 1693 C C . THR A 1 211 ? 44.656 0.738 -9.398 1 98.12 211 THR A C 1
ATOM 1695 O O . THR A 1 211 ? 43.469 1.026 -9.195 1 98.12 211 THR A O 1
ATOM 1698 N N . ASP A 1 212 ? 45.594 1.051 -8.578 1 97.56 212 ASP A N 1
ATOM 1699 C CA . ASP A 1 212 ? 45.344 1.876 -7.406 1 97.56 212 ASP A CA 1
ATOM 1700 C C . ASP A 1 212 ? 44.781 3.238 -7.805 1 97.56 212 ASP A C 1
ATOM 1702 O O . ASP A 1 212 ? 43.906 3.783 -7.117 1 97.56 212 ASP A O 1
ATOM 1706 N N . ALA A 1 213 ? 45.312 3.773 -8.875 1 97.81 213 ALA A N 1
ATOM 1707 C CA . ALA A 1 213 ? 44.812 5.047 -9.383 1 97.81 213 ALA A CA 1
ATOM 1708 C C . ALA A 1 213 ? 43.344 4.938 -9.773 1 97.81 213 ALA A C 1
ATOM 1710 O O . ALA A 1 213 ? 42.562 5.863 -9.539 1 97.81 213 ALA A O 1
ATOM 1711 N N . ASP A 1 214 ? 42.969 3.807 -10.352 1 98.12 214 ASP A N 1
ATOM 1712 C CA . ASP A 1 214 ? 41.594 3.566 -10.711 1 98.12 214 ASP A CA 1
ATOM 1713 C C . ASP A 1 214 ? 40.688 3.521 -9.469 1 98.12 214 ASP A C 1
ATOM 1715 O O . ASP A 1 214 ? 39.562 4.023 -9.484 1 98.12 214 ASP A O 1
ATOM 1719 N N . LEU A 1 215 ? 41.219 2.91 -8.445 1 98.62 215 LEU A N 1
ATOM 1720 C CA . LEU A 1 215 ? 40.469 2.777 -7.203 1 98.62 215 LEU A CA 1
ATOM 1721 C C . LEU A 1 215 ? 40.25 4.137 -6.543 1 98.62 215 LEU A C 1
ATOM 1723 O O . LEU A 1 215 ? 39.156 4.445 -6.07 1 98.62 215 LEU A O 1
ATOM 1727 N N . ILE A 1 216 ? 41.312 4.949 -6.516 1 98.38 216 ILE A N 1
ATOM 1728 C CA . ILE A 1 216 ? 41.219 6.289 -5.949 1 98.38 216 ILE A CA 1
ATOM 1729 C C . ILE A 1 216 ? 40.219 7.117 -6.73 1 98.38 216 ILE A C 1
ATOM 1731 O O . ILE A 1 216 ? 39.375 7.793 -6.141 1 98.38 216 ILE A O 1
ATOM 1735 N N . GLU A 1 217 ? 40.281 7.043 -8.023 1 98.06 217 GLU A N 1
ATOM 1736 C CA . GLU A 1 217 ? 39.344 7.77 -8.859 1 98.06 217 GLU A CA 1
ATOM 1737 C C . GLU A 1 217 ? 37.906 7.273 -8.625 1 98.06 217 GLU A C 1
ATOM 1739 O O . GLU A 1 217 ? 36.969 8.055 -8.656 1 98.06 217 GLU A O 1
ATOM 1744 N N . THR A 1 218 ? 37.75 5.949 -8.438 1 98.69 218 THR A N 1
ATOM 1745 C CA . THR A 1 218 ? 36.438 5.391 -8.141 1 98.69 218 THR A CA 1
ATOM 1746 C C . THR A 1 218 ? 35.875 5.977 -6.852 1 98.69 218 THR A C 1
ATOM 1748 O O . THR A 1 218 ? 34.719 6.348 -6.793 1 98.69 218 THR A O 1
ATOM 1751 N N . VAL A 1 219 ? 36.656 6.098 -5.828 1 98.69 219 VAL A N 1
ATOM 1752 C CA . VAL A 1 219 ? 36.219 6.668 -4.562 1 98.69 219 VAL A CA 1
ATOM 1753 C C . VAL A 1 219 ? 35.875 8.141 -4.75 1 98.69 219 VAL A C 1
ATOM 1755 O O . VAL A 1 219 ? 34.875 8.633 -4.215 1 98.69 219 VAL A O 1
ATOM 1758 N N . LYS A 1 220 ? 36.688 8.844 -5.551 1 98.25 220 LYS A N 1
ATOM 1759 C CA . LYS A 1 220 ? 36.406 10.25 -5.824 1 98.25 220 LYS A CA 1
ATOM 1760 C C . LYS A 1 220 ? 35.062 10.398 -6.57 1 98.25 220 LYS A C 1
ATOM 1762 O O . LYS A 1 220 ? 34.281 11.289 -6.254 1 98.25 220 LYS A O 1
ATOM 1767 N N . ARG A 1 221 ? 34.812 9.516 -7.547 1 97.88 221 ARG A N 1
ATOM 1768 C CA . ARG A 1 221 ? 33.531 9.469 -8.242 1 97.88 221 ARG A CA 1
ATOM 1769 C C . ARG A 1 221 ? 32.406 9.258 -7.254 1 97.88 221 ARG A C 1
ATOM 1771 O O . ARG A 1 221 ? 31.344 9.914 -7.348 1 97.88 221 ARG A O 1
ATOM 1778 N N . SER A 1 222 ? 32.625 8.352 -6.367 1 98.44 222 SER A N 1
ATOM 1779 C CA . SER A 1 222 ? 31.594 7.988 -5.387 1 98.44 222 SER A CA 1
ATOM 1780 C C . SER A 1 222 ? 31.25 9.172 -4.492 1 98.44 222 SER A C 1
ATOM 1782 O O . SER A 1 222 ? 30.078 9.422 -4.203 1 98.44 222 SER A O 1
ATOM 1784 N N . ILE A 1 223 ? 32.25 9.922 -4.125 1 97.5 223 ILE A N 1
ATOM 1785 C CA . ILE A 1 223 ? 32.062 11.094 -3.27 1 97.5 223 ILE A CA 1
ATOM 1786 C C . ILE A 1 223 ? 31.344 12.188 -4.047 1 97.5 223 ILE A C 1
ATOM 1788 O O . ILE A 1 223 ? 30.469 12.859 -3.508 1 97.5 223 ILE A O 1
ATOM 1792 N N . ARG A 1 224 ? 31.766 12.406 -5.242 1 97.88 224 ARG A N 1
ATOM 1793 C CA . ARG A 1 224 ? 31.125 13.422 -6.082 1 97.88 224 ARG A CA 1
ATOM 1794 C C . ARG A 1 224 ? 29.641 13.141 -6.234 1 97.88 224 ARG A C 1
ATOM 1796 O O . ARG A 1 224 ? 28.812 14.039 -6.066 1 97.88 224 ARG A O 1
ATOM 1803 N N . MET A 1 225 ? 29.312 11.891 -6.512 1 98.31 225 MET A N 1
ATOM 1804 C CA . MET A 1 225 ? 27.922 11.508 -6.664 1 98.31 225 MET A CA 1
ATOM 1805 C C . MET A 1 225 ? 27.172 11.617 -5.336 1 98.31 225 MET A C 1
ATOM 1807 O O . MET A 1 225 ? 26.062 12.148 -5.281 1 98.31 225 MET A O 1
ATOM 1811 N N . ALA A 1 226 ? 27.75 11.109 -4.266 1 98.25 226 ALA A N 1
ATOM 1812 C CA . ALA A 1 226 ? 27.125 11.148 -2.947 1 98.25 226 ALA A CA 1
ATOM 1813 C C . ALA A 1 226 ? 26.844 12.578 -2.516 1 98.25 226 ALA A C 1
ATOM 1815 O O . ALA A 1 226 ? 25.781 12.867 -1.95 1 98.25 226 ALA A O 1
ATOM 1816 N N . ASN A 1 227 ? 27.797 13.477 -2.746 1 98.12 227 ASN A N 1
ATOM 1817 C CA . ASN A 1 227 ? 27.625 14.875 -2.377 1 98.12 227 ASN A CA 1
ATOM 1818 C C . ASN A 1 227 ? 26.531 15.547 -3.219 1 98.12 227 ASN A C 1
ATOM 1820 O O . ASN A 1 227 ? 25.828 16.438 -2.736 1 98.12 227 ASN A O 1
ATOM 1824 N N . ARG A 1 228 ? 26.391 15.148 -4.48 1 98 228 ARG A N 1
ATOM 1825 C CA . ARG A 1 228 ? 25.297 15.656 -5.297 1 98 228 ARG A CA 1
ATOM 1826 C C . ARG A 1 228 ? 23.953 15.164 -4.777 1 98 228 ARG A C 1
ATOM 1828 O O . ARG A 1 228 ? 22.953 15.883 -4.848 1 98 228 ARG A O 1
ATOM 1835 N N . ASP A 1 229 ? 23.938 13.945 -4.277 1 97.88 229 ASP A N 1
ATOM 1836 C CA . ASP A 1 229 ? 22.719 13.32 -3.781 1 97.88 229 ASP A CA 1
ATOM 1837 C C . ASP A 1 229 ? 22.125 14.125 -2.621 1 97.88 229 ASP A C 1
ATOM 1839 O O . ASP A 1 229 ? 20.906 14.164 -2.449 1 97.88 229 ASP A O 1
ATOM 1843 N N . VAL A 1 230 ? 22.953 14.789 -1.829 1 97.5 230 VAL A N 1
ATOM 1844 C CA . VAL A 1 230 ? 22.484 15.492 -0.642 1 97.5 230 VAL A CA 1
ATOM 1845 C C . VAL A 1 230 ? 22.719 17 -0.804 1 97.5 230 VAL A C 1
ATOM 1847 O O . VAL A 1 230 ? 22.766 17.734 0.183 1 97.5 230 VAL A O 1
ATOM 1850 N N . ARG A 1 231 ? 22.891 17.484 -1.973 1 96.69 231 ARG A N 1
ATOM 1851 C CA . ARG A 1 231 ? 23.312 18.859 -2.26 1 96.69 231 ARG A CA 1
ATOM 1852 C C . ARG A 1 231 ? 22.312 19.859 -1.708 1 96.69 231 ARG A C 1
ATOM 1854 O O . ARG A 1 231 ? 22.688 21 -1.387 1 96.69 231 ARG A O 1
ATOM 1861 N N . SER A 1 232 ? 21.109 19.469 -1.541 1 95.81 232 SER A N 1
ATOM 1862 C CA . SER A 1 232 ? 20.062 20.375 -1.063 1 95.81 232 SER A CA 1
ATOM 1863 C C . SER A 1 232 ? 20.375 20.891 0.337 1 95.81 232 SER A C 1
ATOM 1865 O O . SER A 1 232 ? 19.984 22 0.702 1 95.81 232 SER A O 1
ATOM 1867 N N . PHE A 1 233 ? 21.109 20.156 1.155 1 97.94 233 PHE A N 1
ATOM 1868 C CA . PHE A 1 233 ? 21.453 20.562 2.512 1 97.94 233 PHE A CA 1
ATOM 1869 C C . PHE A 1 233 ? 22.328 21.812 2.496 1 97.94 233 PHE A C 1
ATOM 1871 O O . PHE A 1 233 ? 22.391 22.531 3.486 1 97.94 233 PHE A O 1
ATOM 1878 N N . ALA A 1 234 ? 23.016 22 1.41 1 98 234 ALA A N 1
ATOM 1879 C CA . ALA A 1 234 ? 23.922 23.156 1.323 1 98 234 ALA A CA 1
ATOM 1880 C C . ALA A 1 234 ? 23.375 24.188 0.348 1 98 234 ALA A C 1
ATOM 1882 O O . ALA A 1 234 ? 24.141 25.016 -0.172 1 98 234 ALA A O 1
ATOM 1883 N N . ASP A 1 235 ? 22.109 24.125 0.031 1 97 235 ASP A N 1
ATOM 1884 C CA . ASP A 1 235 ? 21.516 25.141 -0.819 1 97 235 ASP A CA 1
ATOM 1885 C C . ASP A 1 235 ? 21.688 26.531 -0.195 1 97 235 ASP A C 1
ATOM 1887 O O . ASP A 1 235 ? 21.5 26.703 1.013 1 97 235 ASP A O 1
ATOM 1891 N N . PRO A 1 236 ? 22.016 27.5 -1.014 1 96.25 236 PRO A N 1
ATOM 1892 C CA . PRO A 1 236 ? 22.156 28.844 -0.459 1 96.25 236 PRO A CA 1
ATOM 1893 C C . PRO A 1 236 ? 20.828 29.406 0.072 1 96.25 236 PRO A C 1
ATOM 1895 O O . PRO A 1 236 ? 20.828 30.25 0.968 1 96.25 236 PRO A O 1
ATOM 1898 N N . SER A 1 237 ? 19.781 28.953 -0.433 1 95.94 237 SER A N 1
ATOM 1899 C CA . SER A 1 237 ? 18.469 29.344 0.031 1 95.94 237 SER A CA 1
ATOM 1900 C C . SER A 1 237 ? 17.891 28.312 1.007 1 95.94 237 SER A C 1
ATOM 1902 O O . SER A 1 237 ? 17.578 27.188 0.618 1 95.94 237 SER A O 1
ATOM 1904 N N . SER A 1 238 ? 17.656 28.766 2.234 1 96.31 238 SER A N 1
ATOM 1905 C CA . SER A 1 238 ? 17.062 27.875 3.229 1 96.31 238 SER A CA 1
ATOM 1906 C C . SER A 1 238 ? 15.641 27.469 2.832 1 96.31 238 SER A C 1
ATOM 1908 O O . SER A 1 238 ? 15.18 26.375 3.17 1 96.31 238 SER A O 1
ATOM 1910 N N . ALA A 1 239 ? 15 28.344 2.115 1 96.12 239 ALA A N 1
ATOM 1911 C CA . ALA A 1 239 ? 13.656 28.031 1.638 1 96.12 239 ALA A CA 1
ATOM 1912 C C . ALA A 1 239 ? 13.68 26.875 0.646 1 96.12 239 ALA A C 1
ATOM 1914 O O . ALA A 1 239 ? 12.805 26 0.676 1 96.12 239 ALA A O 1
ATOM 1915 N N . ARG A 1 240 ? 14.68 26.875 -0.198 1 95.69 240 ARG A N 1
ATOM 1916 C CA . ARG A 1 240 ? 14.82 25.797 -1.164 1 95.69 240 ARG A CA 1
ATOM 1917 C C . ARG A 1 240 ? 15.227 24.5 -0.476 1 95.69 240 ARG A C 1
ATOM 1919 O O . ARG A 1 240 ? 14.789 23.406 -0.875 1 95.69 240 ARG A O 1
ATOM 1926 N N . PHE A 1 241 ? 16.094 24.672 0.511 1 97 241 PHE A N 1
ATOM 1927 C CA . PHE A 1 241 ? 16.422 23.5 1.337 1 97 241 PHE A CA 1
ATOM 1928 C C . PHE A 1 241 ? 15.156 22.891 1.934 1 97 241 PHE A C 1
ATOM 1930 O O . PHE A 1 241 ? 14.953 21.688 1.862 1 97 241 PHE A O 1
ATOM 1937 N N . LEU A 1 242 ? 14.242 23.672 2.438 1 97 242 LEU A N 1
ATOM 1938 C CA . LEU A 1 242 ? 13.008 23.219 3.07 1 97 242 LEU A CA 1
ATOM 1939 C C . LEU A 1 242 ? 12.055 22.625 2.039 1 97 242 LEU A C 1
ATOM 1941 O O . LEU A 1 242 ? 11.281 21.719 2.35 1 97 242 LEU A O 1
ATOM 1945 N N . ASP A 1 243 ? 12.133 23.125 0.768 1 95.12 243 ASP A N 1
ATOM 1946 C CA . ASP A 1 243 ? 11.344 22.531 -0.297 1 95.12 243 ASP A CA 1
ATOM 1947 C C . ASP A 1 243 ? 11.625 21.031 -0.415 1 95.12 243 ASP A C 1
ATOM 1949 O O . ASP A 1 243 ? 10.703 20.219 -0.511 1 95.12 243 ASP A O 1
ATOM 1953 N N . ASN A 1 244 ? 12.875 20.703 -0.425 1 93.38 244 ASN A N 1
ATOM 1954 C CA . ASN A 1 244 ? 13.289 19.312 -0.558 1 93.38 244 ASN A CA 1
ATOM 1955 C C . ASN A 1 244 ? 12.883 18.5 0.663 1 93.38 244 ASN A C 1
ATOM 1957 O O . ASN A 1 244 ? 12.484 17.344 0.531 1 93.38 244 ASN A O 1
ATOM 1961 N N . THR A 1 245 ? 12.984 19.109 1.796 1 93.81 245 THR A N 1
ATOM 1962 C CA . THR A 1 245 ? 12.547 18.453 3.027 1 93.81 245 THR A CA 1
ATOM 1963 C C . THR A 1 245 ? 11.055 18.125 2.967 1 93.81 245 THR A C 1
ATOM 1965 O O . THR A 1 245 ? 10.633 17.047 3.367 1 93.81 245 THR A O 1
ATOM 1968 N N . TRP A 1 246 ? 10.266 19.031 2.428 1 95.44 246 TRP A N 1
ATOM 1969 C CA . TRP A 1 246 ? 8.812 18.859 2.357 1 95.44 246 TRP A CA 1
ATOM 1970 C C . TRP A 1 246 ? 8.438 17.828 1.303 1 95.44 246 TRP A C 1
ATOM 1972 O O . TRP A 1 246 ? 7.359 17.234 1.375 1 95.44 246 TRP A O 1
ATOM 1982 N N . ASN A 1 247 ? 9.336 17.609 0.328 1 93.81 247 ASN A N 1
ATOM 1983 C CA . ASN A 1 247 ? 9.117 16.547 -0.64 1 93.81 247 ASN A CA 1
ATOM 1984 C C . ASN A 1 247 ? 9.367 15.164 -0.025 1 93.81 247 ASN A C 1
ATOM 1986 O O . ASN A 1 247 ? 8.789 14.172 -0.469 1 93.81 247 ASN A O 1
ATOM 1990 N N . LEU A 1 248 ? 10.141 15.133 1.009 1 94.75 248 LEU A N 1
ATOM 1991 C CA . LEU A 1 248 ? 10.508 13.883 1.659 1 94.75 248 LEU A CA 1
ATOM 1992 C C . LEU A 1 248 ? 9.422 13.438 2.635 1 94.75 248 LEU A C 1
ATOM 1994 O O . LEU A 1 248 ? 9.234 12.242 2.861 1 94.75 248 LEU A O 1
ATOM 1998 N N . ILE A 1 249 ? 8.633 14.328 3.15 1 95.31 249 ILE A N 1
ATOM 1999 C CA . ILE A 1 249 ? 7.715 14.078 4.254 1 95.31 249 ILE A CA 1
ATOM 2000 C C . ILE A 1 249 ? 6.633 13.094 3.812 1 95.31 249 ILE A C 1
ATOM 2002 O O . ILE A 1 249 ? 6.41 12.07 4.469 1 95.31 249 ILE A O 1
ATOM 2006 N N . PRO A 1 250 ? 6.016 13.32 2.648 1 94.25 250 PRO A N 1
ATOM 2007 C CA . PRO A 1 250 ? 4.941 12.398 2.27 1 94.25 250 PRO A CA 1
ATOM 2008 C C . PRO A 1 250 ? 5.457 11.023 1.857 1 94.25 250 PRO A C 1
ATOM 2010 O O . PRO A 1 250 ? 4.691 10.062 1.811 1 94.25 250 PRO A O 1
ATOM 2013 N N . GLU A 1 251 ? 6.738 10.828 1.511 1 94.19 251 GLU A N 1
ATOM 2014 C CA . GLU A 1 251 ? 7.289 9.547 1.092 1 94.19 251 GLU A CA 1
ATOM 2015 C C . GLU A 1 251 ? 7.242 8.531 2.229 1 94.19 251 GLU A C 1
ATOM 2017 O O . GLU A 1 251 ? 7.09 7.328 1.99 1 94.19 251 GLU A O 1
ATOM 2022 N N . THR A 1 252 ? 7.379 9.031 3.447 1 90.5 252 THR A N 1
ATOM 2023 C CA . THR A 1 252 ? 7.383 8.102 4.566 1 90.5 252 THR A CA 1
ATOM 2024 C C . THR A 1 252 ? 6.113 8.25 5.402 1 90.5 252 THR A C 1
ATOM 2026 O O . THR A 1 252 ? 5.988 7.641 6.465 1 90.5 252 THR A O 1
ATOM 2029 N N . ASN A 1 253 ? 5.234 9.141 5.035 1 93.19 253 ASN A N 1
ATOM 2030 C CA . ASN A 1 253 ? 3.936 9.359 5.664 1 93.19 253 ASN A CA 1
ATOM 2031 C C . ASN A 1 253 ? 2.809 9.367 4.633 1 93.19 253 ASN A C 1
ATOM 2033 O O . ASN A 1 253 ? 2.277 10.43 4.293 1 93.19 253 ASN A O 1
ATOM 2037 N N . HIS A 1 254 ? 2.404 8.242 4.273 1 89.25 254 HIS A N 1
ATOM 2038 C CA . HIS A 1 254 ? 1.563 8.031 3.102 1 89.25 254 HIS A CA 1
ATOM 2039 C C . HIS A 1 254 ? 0.161 8.586 3.322 1 89.25 254 HIS A C 1
ATOM 2041 O O . HIS A 1 254 ? -0.575 8.82 2.361 1 89.25 254 HIS A O 1
ATOM 2047 N N . HIS A 1 255 ? -0.259 8.766 4.523 1 85 255 HIS A N 1
ATOM 2048 C CA . HIS A 1 255 ? -1.569 9.336 4.809 1 85 255 HIS A CA 1
ATOM 2049 C C . HIS A 1 255 ? -1.694 10.742 4.238 1 85 255 HIS A C 1
ATOM 2051 O O . HIS A 1 255 ? -2.803 11.211 3.969 1 85 255 HIS A O 1
ATOM 2057 N N . LEU A 1 256 ? -0.58 11.375 3.963 1 89.69 256 LEU A N 1
ATOM 2058 C CA . LEU A 1 256 ? -0.578 12.766 3.51 1 89.69 256 LEU A CA 1
ATOM 2059 C C . LEU A 1 256 ? -0.919 12.852 2.027 1 89.69 256 LEU A C 1
ATOM 2061 O O . LEU A 1 256 ? -1.091 13.945 1.49 1 89.69 256 LEU A O 1
ATOM 2065 N N . ASN A 1 257 ? -1.054 11.703 1.388 1 83.88 257 ASN A N 1
ATOM 2066 C CA . ASN A 1 257 ? -1.377 11.672 -0.035 1 83.88 257 ASN A CA 1
ATOM 2067 C C . ASN A 1 257 ? -2.785 12.203 -0.301 1 83.88 257 ASN A C 1
ATOM 2069 O O . ASN A 1 257 ? -3.107 12.578 -1.429 1 83.88 257 ASN A O 1
ATOM 2073 N N . ASN A 1 258 ? -3.65 12.219 0.729 1 77.06 258 ASN A N 1
ATOM 2074 C CA . ASN A 1 258 ? -4.984 12.805 0.618 1 77.06 258 ASN A CA 1
ATOM 2075 C C . ASN A 1 258 ? -5.117 14.062 1.463 1 77.06 258 ASN A C 1
ATOM 2077 O O . ASN A 1 258 ? -5.484 14 2.637 1 77.06 258 ASN A O 1
ATOM 2081 N N . PRO A 1 259 ? -4.902 15.148 0.814 1 74.5 259 PRO A N 1
ATOM 2082 C CA . PRO A 1 259 ? -4.789 16.406 1.561 1 74.5 259 PRO A CA 1
ATOM 2083 C C . PRO A 1 259 ? -6.062 16.75 2.332 1 74.5 259 PRO A C 1
ATOM 2085 O O . PRO A 1 259 ? -6.012 17.484 3.316 1 74.5 259 PRO A O 1
ATOM 2088 N N . SER A 1 260 ? -7.113 16.25 1.956 1 71.19 260 SER A N 1
ATOM 2089 C CA . SER A 1 260 ? -8.344 16.641 2.629 1 71.19 260 SER A CA 1
ATOM 2090 C C . SER A 1 260 ? -8.75 15.617 3.68 1 71.19 260 SER A C 1
ATOM 2092 O O . SER A 1 260 ? -9.711 15.828 4.422 1 71.19 260 SER A O 1
ATOM 2094 N N . ALA A 1 261 ? -7.871 14.664 3.82 1 76.06 261 ALA A N 1
ATOM 2095 C CA . ALA A 1 261 ? -8.414 13.562 4.621 1 76.06 261 ALA A CA 1
ATOM 2096 C C . ALA A 1 261 ? -7.465 13.203 5.762 1 76.06 261 ALA A C 1
ATOM 2098 O O . ALA A 1 261 ? -7.855 12.516 6.707 1 76.06 261 ALA A O 1
ATOM 2099 N N . TYR A 1 262 ? -6.203 13.703 5.699 1 85.25 262 TYR A N 1
ATOM 2100 C CA . TYR A 1 262 ? -5.32 13.266 6.773 1 85.25 262 TYR A CA 1
ATOM 2101 C C . TYR A 1 262 ? -5.652 13.984 8.078 1 85.25 262 TYR A C 1
ATOM 2103 O O . TYR A 1 262 ? -6.055 15.148 8.07 1 85.25 262 TYR A O 1
ATOM 2111 N N . THR A 1 263 ? -5.555 13.289 9.172 1 87.38 263 THR A N 1
ATOM 2112 C CA . THR A 1 263 ? -5.922 13.805 10.484 1 87.38 263 THR A CA 1
ATOM 2113 C C . THR A 1 263 ? -4.824 14.719 11.039 1 87.38 263 THR A C 1
ATOM 2115 O O . THR A 1 263 ? -3.695 14.703 10.547 1 87.38 263 THR A O 1
ATOM 2118 N N . ILE A 1 264 ? -5.184 15.422 12.047 1 91.81 264 ILE A N 1
ATOM 2119 C CA . ILE A 1 264 ? -4.238 16.297 12.727 1 91.81 264 ILE A CA 1
ATOM 2120 C C . ILE A 1 264 ? -3.127 15.469 13.359 1 91.81 264 ILE A C 1
ATOM 2122 O O . ILE A 1 264 ? -1.949 15.828 13.273 1 91.81 264 ILE A O 1
ATOM 2126 N N . GLY A 1 265 ? -3.514 14.398 13.914 1 92.31 265 GLY A N 1
ATOM 2127 C CA . GLY A 1 265 ? -2.529 13.508 14.508 1 92.31 265 GLY A CA 1
ATOM 2128 C C . GLY A 1 265 ? -1.547 12.945 13.508 1 92.31 265 GLY A C 1
ATOM 2129 O O . GLY A 1 265 ? -0.356 12.812 13.797 1 92.31 265 GLY A O 1
ATOM 2130 N N . GLN A 1 266 ? -2.053 12.578 12.336 1 91.62 266 GLN A N 1
ATOM 2131 C CA . GLN A 1 266 ? -1.197 12.055 11.273 1 91.62 266 GLN A CA 1
ATOM 2132 C C . GLN A 1 266 ? -0.195 13.102 10.805 1 91.62 266 GLN A C 1
ATOM 2134 O O . GLN A 1 266 ? 0.985 12.797 10.617 1 91.62 266 GLN A O 1
ATOM 2139 N N . TYR A 1 267 ? -0.673 14.289 10.656 1 93.81 267 TYR A N 1
ATOM 2140 C CA . TYR A 1 267 ? 0.204 15.375 10.242 1 93.81 267 TYR A CA 1
ATOM 2141 C C . TYR A 1 267 ? 1.234 15.695 11.312 1 93.81 267 TYR A C 1
ATOM 2143 O O . TYR A 1 267 ? 2.416 15.883 11.016 1 93.81 267 TYR A O 1
ATOM 2151 N N . ARG A 1 268 ? 0.796 15.734 12.539 1 96.44 268 ARG A N 1
ATOM 2152 C CA . ARG A 1 268 ? 1.696 15.977 13.664 1 96.44 268 ARG A CA 1
ATOM 2153 C C . ARG A 1 268 ? 2.801 14.922 13.711 1 96.44 268 ARG A C 1
ATOM 2155 O O . ARG A 1 268 ? 3.975 15.258 13.891 1 96.44 268 ARG A O 1
ATOM 2162 N N . THR A 1 269 ? 2.443 13.727 13.555 1 96.25 269 THR A N 1
ATOM 2163 C CA . THR A 1 269 ? 3.41 12.633 13.586 1 96.25 269 THR A CA 1
ATOM 2164 C C . THR A 1 269 ? 4.449 12.797 12.484 1 96.25 269 THR A C 1
ATOM 2166 O O . THR A 1 269 ? 5.641 12.562 12.703 1 96.25 269 THR A O 1
ATOM 2169 N N . ALA A 1 270 ? 3.986 13.133 11.281 1 96.19 270 ALA A N 1
ATOM 2170 C CA . ALA A 1 270 ? 4.887 13.344 10.156 1 96.19 270 ALA A CA 1
ATOM 2171 C C . ALA A 1 270 ? 5.891 14.453 10.453 1 96.19 270 ALA A C 1
ATOM 2173 O O . ALA A 1 270 ? 7.09 14.289 10.234 1 96.19 270 ALA A O 1
ATOM 2174 N N . LEU A 1 271 ? 5.395 15.562 11.008 1 97.12 271 LEU A N 1
ATOM 2175 C CA . LEU A 1 271 ? 6.262 16.688 11.344 1 97.12 271 LEU A CA 1
ATOM 2176 C C . LEU A 1 271 ? 7.234 16.312 12.453 1 97.12 271 LEU A C 1
ATOM 2178 O O . LEU A 1 271 ? 8.406 16.688 12.422 1 97.12 271 LEU A O 1
ATOM 2182 N N . GLN A 1 272 ? 6.715 15.609 13.375 1 97.44 272 GLN A N 1
ATOM 2183 C CA . GLN A 1 272 ? 7.535 15.203 14.508 1 97.44 272 GLN A CA 1
ATOM 2184 C C . GLN A 1 272 ? 8.703 14.328 14.062 1 97.44 272 GLN A C 1
ATOM 2186 O O . GLN A 1 272 ? 9.828 14.484 14.539 1 97.44 272 GLN A O 1
ATOM 2191 N N . LYS A 1 273 ? 8.406 13.422 13.188 1 96.06 273 LYS A N 1
ATOM 2192 C CA . LYS A 1 273 ? 9.461 12.57 12.648 1 96.06 273 LYS A CA 1
ATOM 2193 C C . LYS A 1 273 ? 10.539 13.406 11.953 1 96.06 273 LYS A C 1
ATOM 2195 O O . LYS A 1 273 ? 11.734 13.195 12.18 1 96.06 273 LYS A O 1
ATOM 2200 N N . MET A 1 274 ? 10.148 14.312 11.125 1 96.62 274 MET A N 1
ATOM 2201 C CA . MET A 1 274 ? 11.094 15.148 10.383 1 96.62 274 MET A CA 1
ATOM 2202 C C . MET A 1 274 ? 11.883 16.047 11.328 1 96.62 274 MET A C 1
ATOM 2204 O O . MET A 1 274 ? 13.086 16.219 11.156 1 96.62 274 MET A O 1
ATOM 2208 N N . GLU A 1 275 ? 11.156 16.609 12.305 1 97.44 275 GLU A N 1
ATOM 2209 C CA . GLU A 1 275 ? 11.844 17.438 13.297 1 97.44 275 GLU A CA 1
ATOM 2210 C C . GLU A 1 275 ? 12.867 16.609 14.086 1 97.44 275 GLU A C 1
ATOM 2212 O O . GLU A 1 275 ? 13.977 17.094 14.344 1 97.44 275 GLU A O 1
ATOM 2217 N N . GLY A 1 276 ? 12.477 15.453 14.469 1 95.81 276 GLY A N 1
ATOM 2218 C CA . GLY A 1 276 ? 13.406 14.562 15.141 1 95.81 276 GLY A CA 1
ATOM 2219 C C . GLY A 1 276 ? 14.648 14.258 14.32 1 95.81 276 GLY A C 1
ATOM 2220 O O . GLY A 1 276 ? 15.766 14.266 14.844 1 95.81 276 GLY A O 1
ATOM 2221 N N . PHE A 1 277 ? 14.5 14.094 13.141 1 95 277 PHE A N 1
ATOM 2222 C CA . PHE A 1 277 ? 15.609 13.844 12.227 1 95 277 PHE A CA 1
ATOM 2223 C C . PHE A 1 277 ? 16.547 15.047 12.172 1 95 277 PHE A C 1
ATOM 2225 O O . PHE A 1 277 ? 17.766 14.898 12.281 1 95 277 PHE A O 1
ATOM 2232 N N . MET A 1 278 ? 15.961 16.188 12.016 1 96 278 MET A N 1
ATOM 2233 C CA . MET A 1 278 ? 16.766 17.406 11.945 1 96 278 MET A CA 1
ATOM 2234 C C . MET A 1 278 ? 17.547 17.609 13.234 1 96 278 MET A C 1
ATOM 2236 O O . MET A 1 278 ? 18.688 18.078 13.203 1 96 278 MET A O 1
ATOM 2240 N N . ASN A 1 279 ? 16.938 17.234 14.266 1 95.31 279 ASN A N 1
ATOM 2241 C CA . ASN A 1 279 ? 17.578 17.438 15.562 1 95.31 279 ASN A CA 1
ATOM 2242 C C . ASN A 1 279 ? 18.734 16.453 15.766 1 95.31 279 ASN A C 1
ATOM 2244 O O . ASN A 1 279 ? 19.703 16.766 16.453 1 95.31 279 ASN A O 1
ATOM 2248 N N . PHE A 1 280 ? 18.656 15.383 15.172 1 92.94 280 PHE A N 1
ATOM 2249 C CA . PHE A 1 280 ? 19.656 14.328 15.336 1 92.94 280 PHE A CA 1
ATOM 2250 C C . PHE A 1 280 ? 20.812 14.508 14.352 1 92.94 280 PHE A C 1
ATOM 2252 O O . PHE A 1 280 ? 21.938 14.117 14.633 1 92.94 280 PHE A O 1
ATOM 2259 N N . LEU A 1 281 ? 20.562 15.062 13.266 1 95.25 281 LEU A N 1
ATOM 2260 C CA . LEU A 1 281 ? 21.516 15.133 12.156 1 95.25 281 LEU A CA 1
ATOM 2261 C C . LEU A 1 281 ? 22.641 16.094 12.461 1 95.25 281 LEU A C 1
ATOM 2263 O O . LEU A 1 281 ? 22.406 17.234 12.859 1 95.25 281 LEU A O 1
ATOM 2267 N N . LYS A 1 282 ? 23.859 15.586 12.305 1 95.12 282 LYS A N 1
ATOM 2268 C CA . LYS A 1 282 ? 25.047 16.422 12.422 1 95.12 282 LYS A CA 1
ATOM 2269 C C . LYS A 1 282 ? 25.516 16.906 11.055 1 95.12 282 LYS A C 1
ATOM 2271 O O . LYS A 1 282 ? 25.703 16.109 10.133 1 95.12 282 LYS A O 1
ATOM 2276 N N . PRO A 1 283 ? 25.703 18.188 10.938 1 95.75 283 PRO A N 1
ATOM 2277 C CA . PRO A 1 283 ? 26.094 18.734 9.641 1 95.75 283 PRO A CA 1
ATOM 2278 C C . PRO A 1 283 ? 27.375 18.094 9.086 1 95.75 283 PRO A C 1
ATOM 2280 O O . PRO A 1 283 ? 27.531 17.953 7.871 1 95.75 283 PRO A O 1
ATOM 2283 N N . GLU A 1 284 ? 28.234 17.625 9.938 1 93.5 284 GLU A N 1
ATOM 2284 C CA . GLU A 1 284 ? 29.562 17.141 9.562 1 93.5 284 GLU A CA 1
ATOM 2285 C C . GLU A 1 284 ? 29.484 15.797 8.852 1 93.5 284 GLU A C 1
ATOM 2287 O O . GLU A 1 284 ? 30.438 15.359 8.227 1 93.5 284 GLU A O 1
ATOM 2292 N N . VAL A 1 285 ? 28.328 15.117 8.938 1 94.25 285 VAL A N 1
ATOM 2293 C CA . VAL A 1 285 ? 28.234 13.789 8.344 1 94.25 285 VAL A CA 1
ATOM 2294 C C . VAL A 1 285 ? 27.406 13.852 7.059 1 94.25 285 VAL A C 1
ATOM 2296 O O . VAL A 1 285 ? 27.125 12.828 6.445 1 94.25 285 VAL A O 1
ATOM 2299 N N . VAL A 1 286 ? 27.031 15.039 6.641 1 97.19 286 VAL A N 1
ATOM 2300 C CA . VAL A 1 286 ? 26.172 15.188 5.473 1 97.19 286 VAL A CA 1
ATOM 2301 C C . VAL A 1 286 ? 26.984 15.039 4.199 1 97.19 286 VAL A C 1
ATOM 2303 O O . VAL A 1 286 ? 26.625 14.273 3.303 1 97.19 286 VAL A O 1
ATOM 2306 N N . PHE A 1 287 ? 28.141 15.711 4.145 1 97.5 287 PHE A N 1
ATOM 2307 C CA . PHE A 1 287 ? 29 15.688 2.967 1 97.5 287 PHE A CA 1
ATOM 2308 C C . PHE A 1 287 ? 30.281 14.898 3.234 1 97.5 287 PHE A C 1
ATOM 2310 O O . PHE A 1 287 ? 30.656 14.688 4.391 1 97.5 287 PHE A O 1
ATOM 2317 N N . HIS A 1 288 ? 30.875 14.453 2.145 1 95.81 288 HIS A N 1
ATOM 2318 C CA . HIS A 1 288 ? 32.031 13.586 2.242 1 95.81 288 HIS A CA 1
ATOM 2319 C C . HIS A 1 288 ? 33.25 14.211 1.575 1 95.81 288 HIS A C 1
ATOM 2321 O O . HIS A 1 288 ? 33.125 15.047 0.68 1 95.81 288 HIS A O 1
ATOM 2327 N N . GLN A 1 289 ? 34.375 13.836 2.098 1 95.62 289 GLN A N 1
ATOM 2328 C CA . GLN A 1 289 ? 35.656 14.203 1.54 1 95.62 289 GLN A CA 1
ATOM 2329 C C . GLN A 1 289 ? 36.656 13.047 1.611 1 95.62 289 GLN A C 1
ATOM 2331 O O . GLN A 1 289 ? 36.594 12.227 2.531 1 95.62 289 GLN A O 1
ATOM 2336 N N . PHE A 1 290 ? 37.5 12.883 0.619 1 96 290 PHE A N 1
ATOM 2337 C CA . PHE A 1 290 ? 38.469 11.812 0.533 1 96 290 PHE A CA 1
ATOM 2338 C C . PHE A 1 290 ? 39.781 12.328 -0.081 1 96 290 PHE A C 1
ATOM 2340 O O . PHE A 1 290 ? 39.781 12.82 -1.21 1 96 290 PHE A O 1
ATOM 2347 N N . ARG A 1 291 ? 40.875 12.266 0.734 1 94.5 291 ARG A N 1
ATOM 2348 C CA . ARG A 1 291 ? 42.219 12.633 0.297 1 94.5 291 ARG A CA 1
ATOM 2349 C C . ARG A 1 291 ? 42.219 13.992 -0.394 1 94.5 291 ARG A C 1
ATOM 2351 O O . ARG A 1 291 ? 42.75 14.133 -1.502 1 94.5 291 ARG A O 1
ATOM 2358 N N . GLY A 1 292 ? 41.469 14.945 0.232 1 94.06 292 GLY A N 1
ATOM 2359 C CA . GLY A 1 292 ? 41.5 16.328 -0.212 1 94.06 292 GLY A CA 1
ATOM 2360 C C . GLY A 1 292 ? 40.469 16.625 -1.288 1 94.06 292 GLY A C 1
ATOM 2361 O O . GLY A 1 292 ? 40.438 17.734 -1.82 1 94.06 292 GLY A O 1
ATOM 2362 N N . TYR A 1 293 ? 39.625 15.609 -1.673 1 96.5 293 TYR A N 1
ATOM 2363 C CA . TYR A 1 293 ? 38.562 15.836 -2.641 1 96.5 293 TYR A CA 1
ATOM 2364 C C . TYR A 1 293 ? 37.188 15.727 -1.977 1 96.5 293 TYR A C 1
ATOM 2366 O O . TYR A 1 293 ? 36.875 14.711 -1.351 1 96.5 293 TYR A O 1
ATOM 2374 N N . PRO A 1 294 ? 36.344 16.719 -2.262 1 97.06 294 PRO A N 1
ATOM 2375 C CA . PRO A 1 294 ? 36.688 18 -2.887 1 97.06 294 PRO A CA 1
ATOM 2376 C C . PRO A 1 294 ? 37.688 18.828 -2.074 1 97.06 294 PRO A C 1
ATOM 2378 O O . PRO A 1 294 ? 38.094 18.391 -0.996 1 97.06 294 PRO A O 1
ATOM 2381 N N . GLU A 1 295 ? 38.031 19.969 -2.518 1 97.56 295 GLU A N 1
ATOM 2382 C CA . GLU A 1 295 ? 38.969 20.828 -1.814 1 97.56 295 GLU A CA 1
ATOM 2383 C C . GLU A 1 295 ? 38.406 21.266 -0.458 1 97.56 295 GLU A C 1
ATOM 2385 O O . GLU A 1 295 ? 37.219 21.422 -0.298 1 97.56 295 GLU A O 1
ATOM 2390 N N . ASP A 1 296 ? 39.312 21.531 0.51 1 96.88 296 ASP A N 1
ATOM 2391 C CA . ASP A 1 296 ? 38.938 21.859 1.884 1 96.88 296 ASP A CA 1
ATOM 2392 C C . ASP A 1 296 ? 38 23.047 1.924 1 96.88 296 ASP A C 1
ATOM 2394 O O . ASP A 1 296 ? 37.031 23.047 2.684 1 96.88 296 ASP A O 1
ATOM 2398 N N . SER A 1 297 ? 38.312 24.031 1.186 1 97.44 297 SER A N 1
ATOM 2399 C CA . SER A 1 297 ? 37.5 25.234 1.185 1 97.44 297 SER A CA 1
ATOM 2400 C C . SER A 1 297 ? 36.062 24.922 0.747 1 97.44 297 SER A C 1
ATOM 2402 O O . SER A 1 297 ? 35.094 25.406 1.351 1 97.44 297 SER A O 1
ATOM 2404 N N . ILE A 1 298 ? 35.969 24.109 -0.286 1 97.5 298 ILE A N 1
ATOM 2405 C CA . ILE A 1 298 ? 34.656 23.734 -0.81 1 97.5 298 ILE A CA 1
ATOM 2406 C C . ILE A 1 298 ? 33.938 22.875 0.215 1 97.5 298 ILE A C 1
ATOM 2408 O O . ILE A 1 298 ? 32.75 23.109 0.494 1 97.5 298 ILE A O 1
ATOM 2412 N N . TYR A 1 299 ? 34.625 21.906 0.78 1 97.38 299 TYR A N 1
ATOM 2413 C CA . TYR A 1 299 ? 34.031 21.031 1.783 1 97.38 299 TYR A CA 1
ATOM 2414 C C . TYR A 1 299 ? 33.531 21.828 2.98 1 97.38 299 TYR A C 1
ATOM 2416 O O . TYR A 1 299 ? 32.406 21.625 3.436 1 97.38 299 TYR A O 1
ATOM 2424 N N . GLU A 1 300 ? 34.281 22.766 3.469 1 97.44 300 GLU A N 1
ATOM 2425 C CA . GLU A 1 300 ? 33.906 23.562 4.629 1 97.44 300 GLU A CA 1
ATOM 2426 C C . GLU A 1 300 ? 32.688 24.453 4.328 1 97.44 300 GLU A C 1
ATOM 2428 O O . GLU A 1 300 ? 31.844 24.672 5.199 1 97.44 300 GLU A O 1
ATOM 2433 N N . GLN A 1 301 ? 32.688 24.969 3.154 1 97.81 301 GLN A N 1
ATOM 2434 C CA . GLN A 1 301 ? 31.531 25.766 2.748 1 97.81 301 GLN A CA 1
ATOM 2435 C C . GLN A 1 301 ? 30.25 24.938 2.74 1 97.81 301 GLN A C 1
ATOM 2437 O O . GLN A 1 301 ? 29.203 25.406 3.193 1 97.81 301 GLN A O 1
ATOM 2442 N N . LEU A 1 302 ? 30.359 23.734 2.162 1 98.12 302 LEU A N 1
ATOM 2443 C CA . LEU A 1 302 ? 29.203 22.844 2.133 1 98.12 302 LEU A CA 1
ATOM 2444 C C . LEU A 1 302 ? 28.719 22.531 3.547 1 98.12 302 LEU A C 1
ATOM 2446 O O . LEU A 1 302 ? 27.531 22.641 3.832 1 98.12 302 LEU A O 1
ATOM 2450 N N . VAL A 1 303 ? 29.609 22.25 4.441 1 97.94 303 VAL A N 1
ATOM 2451 C CA . VAL A 1 303 ? 29.281 21.891 5.816 1 97.94 303 VAL A CA 1
ATOM 2452 C C . VAL A 1 303 ? 28.672 23.109 6.531 1 97.94 303 VAL A C 1
ATOM 2454 O O . VAL A 1 303 ? 27.703 22.969 7.289 1 97.94 303 VAL A O 1
ATOM 2457 N N . SER A 1 304 ? 29.25 24.281 6.305 1 98.12 304 SER A N 1
ATOM 2458 C CA . SER A 1 304 ? 28.75 25.5 6.93 1 98.12 304 SER A CA 1
ATOM 2459 C C . SER A 1 304 ? 27.328 25.812 6.492 1 98.12 304 SER A C 1
ATOM 2461 O O . SER A 1 304 ? 26.484 26.156 7.316 1 98.12 304 SER A O 1
ATOM 2463 N N . ARG A 1 305 ? 27.094 25.688 5.242 1 98 305 ARG A N 1
ATOM 2464 C CA . ARG A 1 305 ? 25.75 25.922 4.727 1 98 305 ARG A CA 1
ATOM 2465 C C . ARG A 1 305 ? 24.766 24.875 5.254 1 98 305 ARG A C 1
ATOM 2467 O O . ARG A 1 305 ? 23.625 25.203 5.57 1 98 305 ARG A O 1
ATOM 2474 N N . ALA A 1 306 ? 25.234 23.641 5.27 1 98.38 306 ALA A N 1
ATOM 2475 C CA . ALA A 1 306 ? 24.391 22.594 5.844 1 98.38 306 ALA A CA 1
ATOM 2476 C C . ALA A 1 306 ? 24.047 22.906 7.297 1 98.38 306 ALA A C 1
ATOM 2478 O O . ALA A 1 306 ? 22.906 22.688 7.73 1 98.38 306 ALA A O 1
ATOM 2479 N N . ARG A 1 307 ? 25.016 23.375 8.086 1 98.19 307 ARG A N 1
ATOM 2480 C CA . ARG A 1 307 ? 24.797 23.75 9.477 1 98.19 307 ARG A CA 1
ATOM 2481 C C . ARG A 1 307 ? 23.703 24.812 9.602 1 98.19 307 ARG A C 1
ATOM 2483 O O . ARG A 1 307 ? 22.812 24.703 10.438 1 98.19 307 ARG A O 1
ATOM 2490 N N . ARG A 1 308 ? 23.797 25.797 8.789 1 97.94 308 ARG A N 1
ATOM 2491 C CA . ARG A 1 308 ? 22.797 26.875 8.789 1 97.94 308 ARG A CA 1
ATOM 2492 C C . ARG A 1 308 ? 21.422 26.344 8.422 1 97.94 308 ARG A C 1
ATOM 2494 O O . ARG A 1 308 ? 20.438 26.641 9.102 1 97.94 308 ARG A O 1
ATOM 2501 N N . ASN A 1 309 ? 21.328 25.562 7.32 1 98.25 309 ASN A N 1
ATOM 2502 C CA . ASN A 1 309 ? 20.047 25.062 6.844 1 98.25 309 ASN A CA 1
ATOM 2503 C C . ASN A 1 309 ? 19.406 24.094 7.84 1 98.25 309 ASN A C 1
ATOM 2505 O O . ASN A 1 309 ? 18.203 24.109 8.031 1 98.25 309 ASN A O 1
ATOM 2509 N N . ILE A 1 310 ? 20.234 23.297 8.484 1 98.31 310 ILE A N 1
ATOM 2510 C CA . ILE A 1 310 ? 19.734 22.391 9.5 1 98.31 310 ILE A CA 1
ATOM 2511 C C . ILE A 1 310 ? 19.172 23.188 10.672 1 98.31 310 ILE A C 1
ATOM 2513 O O . ILE A 1 310 ? 18.094 22.859 11.203 1 98.31 310 ILE A O 1
ATOM 2517 N N . ALA A 1 311 ? 19.844 24.25 11.07 1 98.19 311 ALA A N 1
ATOM 2518 C CA . ALA A 1 311 ? 19.359 25.109 12.148 1 98.19 311 ALA A CA 1
ATOM 2519 C C . ALA A 1 311 ? 18.031 25.75 11.789 1 98.19 311 ALA A C 1
ATOM 2521 O O . ALA A 1 311 ? 17.125 25.828 12.617 1 98.19 311 ALA A O 1
ATOM 2522 N N . VAL A 1 312 ? 17.969 26.25 10.609 1 98.25 312 VAL A N 1
ATOM 2523 C CA . VAL A 1 312 ? 16.719 26.828 10.117 1 98.25 312 VAL A CA 1
ATOM 2524 C C . VAL A 1 312 ? 15.609 25.781 10.148 1 98.25 312 VAL A C 1
ATOM 2526 O O . VAL A 1 312 ? 14.508 26.047 10.625 1 98.25 312 VAL A O 1
ATOM 2529 N N . GLY A 1 313 ? 15.961 24.578 9.578 1 97.94 313 GLY A N 1
ATOM 2530 C CA . GLY A 1 313 ? 14.984 23.5 9.586 1 97.94 313 GLY A CA 1
ATOM 2531 C C . GLY A 1 313 ? 14.5 23.156 10.977 1 97.94 313 GLY A C 1
ATOM 2532 O O . GLY A 1 313 ? 13.297 22.938 11.18 1 97.94 313 GLY A O 1
ATOM 2533 N N . ARG A 1 314 ? 15.383 23.125 11.953 1 97.94 314 ARG A N 1
ATOM 2534 C CA . ARG A 1 314 ? 15.047 22.781 13.336 1 97.94 314 ARG A CA 1
ATOM 2535 C C . ARG A 1 314 ? 14.055 23.781 13.914 1 97.94 314 ARG A C 1
ATOM 2537 O O . ARG A 1 314 ? 13.023 23.406 14.469 1 97.94 314 ARG A O 1
ATOM 2544 N N . LEU A 1 315 ? 14.367 25.016 13.789 1 98.25 315 LEU A N 1
ATOM 2545 C CA . LEU A 1 315 ? 13.523 26.062 14.359 1 98.25 315 LEU A CA 1
ATOM 2546 C C . LEU A 1 315 ? 12.188 26.125 13.641 1 98.25 315 LEU A C 1
ATOM 2548 O O . LEU A 1 315 ? 11.141 26.281 14.273 1 98.25 315 LEU A O 1
ATOM 2552 N N . TYR A 1 316 ? 12.219 26.047 12.312 1 98.25 316 TYR A N 1
ATOM 2553 C CA . TYR A 1 316 ? 11.008 26.094 11.492 1 98.25 316 TYR A CA 1
ATOM 2554 C C . TYR A 1 316 ? 10.078 24.938 11.836 1 98.25 316 TYR A C 1
ATOM 2556 O O . TYR A 1 316 ? 8.898 25.156 12.148 1 98.25 316 TYR A O 1
ATOM 2564 N N . LEU A 1 317 ? 10.609 23.719 11.82 1 98.12 317 LEU A N 1
ATOM 2565 C CA . LEU A 1 317 ? 9.82 22.531 12.109 1 98.12 317 LEU A CA 1
ATOM 2566 C C . LEU A 1 317 ? 9.344 22.516 13.555 1 98.12 317 LEU A C 1
ATOM 2568 O O . LEU A 1 317 ? 8.211 22.125 13.836 1 98.12 317 LEU A O 1
ATOM 2572 N N . GLY A 1 318 ? 10.25 22.906 14.422 1 98 318 GLY A N 1
ATOM 2573 C CA . GLY A 1 318 ? 9.852 22.984 15.812 1 98 318 GLY A CA 1
ATOM 2574 C C . GLY A 1 318 ? 8.68 23.922 16.031 1 98 318 GLY A C 1
ATOM 2575 O O . GLY A 1 318 ? 7.777 23.625 16.812 1 98 318 GLY A O 1
ATOM 2576 N N . SER A 1 319 ? 8.664 25.031 15.406 1 98.31 319 SER A N 1
ATOM 2577 C CA . SER A 1 319 ? 7.578 26 15.523 1 98.31 319 SER A CA 1
ATOM 2578 C C . SER A 1 319 ? 6.27 25.438 14.984 1 98.31 319 SER A C 1
ATOM 2580 O O . SER A 1 319 ? 5.219 25.578 15.617 1 98.31 319 SER A O 1
ATOM 2582 N N . LYS A 1 320 ? 6.34 24.828 13.867 1 97.62 320 LYS A N 1
ATOM 2583 C CA . LYS A 1 320 ? 5.148 24.234 13.266 1 97.62 320 LYS A CA 1
ATOM 2584 C C . LYS A 1 320 ? 4.621 23.078 14.125 1 97.62 320 LYS A C 1
ATOM 2586 O O . LYS A 1 320 ? 3.41 22.891 14.234 1 97.62 320 LYS A O 1
ATOM 2591 N N . LEU A 1 321 ? 5.582 22.328 14.633 1 98.12 321 LEU A N 1
ATOM 2592 C CA . LEU A 1 321 ? 5.195 21.203 15.461 1 98.12 321 LEU A CA 1
ATOM 2593 C C . LEU A 1 321 ? 4.41 21.656 16.688 1 98.12 321 LEU A C 1
ATOM 2595 O O . LEU A 1 321 ? 3.424 21.031 17.078 1 98.12 321 LEU A O 1
ATOM 2599 N N . PHE A 1 322 ? 4.801 22.734 17.281 1 98.19 322 PHE A N 1
ATOM 2600 C CA . PHE A 1 322 ? 4.027 23.281 18.391 1 98.19 322 PHE A CA 1
ATOM 2601 C C . PHE A 1 322 ? 2.619 23.656 17.938 1 98.19 322 PHE A C 1
ATOM 2603 O O . PHE A 1 322 ? 1.639 23.312 18.609 1 98.19 322 PHE A O 1
ATOM 2610 N N . THR A 1 323 ? 2.543 24.328 16.859 1 97.44 323 THR A N 1
ATOM 2611 C CA . THR A 1 323 ? 1.256 24.797 16.359 1 97.44 323 THR A CA 1
ATOM 2612 C C . THR A 1 323 ? 0.306 23.625 16.141 1 97.44 323 THR A C 1
ATOM 2614 O O . THR A 1 323 ? -0.856 23.672 16.547 1 97.44 323 THR A O 1
ATOM 2617 N N . ILE A 1 324 ? 0.815 22.609 15.555 1 96.88 324 ILE A N 1
ATOM 2618 C CA . ILE A 1 324 ? -0.043 21.469 15.25 1 96.88 324 ILE A CA 1
ATOM 2619 C C . ILE A 1 324 ? -0.376 20.719 16.531 1 96.88 324 ILE A C 1
ATOM 2621 O O . ILE A 1 324 ? -1.469 20.156 16.672 1 96.88 324 ILE A O 1
ATOM 2625 N N . ALA A 1 325 ? 0.57 20.656 17.469 1 97.75 325 ALA A N 1
ATOM 2626 C CA . ALA A 1 325 ? 0.289 20.062 18.766 1 97.75 325 ALA A CA 1
ATOM 2627 C C . ALA A 1 325 ? -0.868 20.781 19.453 1 97.75 325 ALA A C 1
ATOM 2629 O O . ALA A 1 325 ? -1.731 20.125 20.062 1 97.75 325 ALA A O 1
ATOM 2630 N N . PHE A 1 326 ? -0.797 22.047 19.375 1 97.44 326 PHE A N 1
ATOM 2631 C CA . PHE A 1 326 ? -1.854 22.875 19.938 1 97.44 326 PHE A CA 1
ATOM 2632 C C . PHE A 1 326 ? -3.201 22.547 19.312 1 97.44 326 PHE A C 1
ATOM 2634 O O . PHE A 1 326 ? -4.188 22.328 20.031 1 97.44 326 PHE A O 1
ATOM 2641 N N . LEU A 1 327 ? -3.238 22.422 18 1 95.56 327 LEU A N 1
ATOM 2642 C CA . LEU A 1 327 ? -4.461 22.078 17.281 1 95.56 327 LEU A CA 1
ATOM 2643 C C . LEU A 1 327 ? -4.922 20.672 17.609 1 95.56 327 LEU A C 1
ATOM 2645 O O . LEU A 1 327 ? -6.121 20.422 17.734 1 95.56 327 LEU A O 1
ATOM 2649 N N . GLU A 1 328 ? -3.975 19.75 17.641 1 95.44 328 GLU A N 1
ATOM 2650 C CA . GLU A 1 328 ? -4.312 18.375 17.984 1 95.44 328 GLU A CA 1
ATOM 2651 C C . GLU A 1 328 ? -4.965 18.297 19.359 1 95.44 328 GLU A C 1
ATOM 2653 O O . GLU A 1 328 ? -5.969 17.594 19.531 1 95.44 328 GLU A O 1
ATOM 2658 N N . ALA A 1 329 ? -4.379 19.016 20.312 1 95.19 329 ALA A N 1
ATOM 2659 C CA . ALA A 1 329 ? -4.945 19.047 21.656 1 95.19 329 ALA A CA 1
ATOM 2660 C C . ALA A 1 329 ? -6.375 19.578 21.641 1 95.19 329 ALA A C 1
ATOM 2662 O O . ALA A 1 329 ? -7.266 19.016 22.281 1 95.19 329 ALA A O 1
ATOM 2663 N N . LEU A 1 330 ? -6.625 20.609 20.891 1 93.12 330 LEU A N 1
ATOM 2664 C CA . LEU A 1 330 ? -7.961 21.188 20.781 1 93.12 330 LEU A CA 1
ATOM 2665 C C . LEU A 1 330 ? -8.922 20.219 20.109 1 93.12 330 LEU A C 1
ATOM 2667 O O . LEU A 1 330 ? -10.086 20.125 20.5 1 93.12 330 LEU A O 1
ATOM 2671 N N . SER A 1 331 ? -8.414 19.547 19.109 1 88.88 331 SER A N 1
ATOM 2672 C CA . SER A 1 331 ? -9.266 18.656 18.328 1 88.88 331 SER A CA 1
ATOM 2673 C C . SER A 1 331 ? -9.805 17.516 19.172 1 88.88 331 SER A C 1
ATOM 2675 O O . SER A 1 331 ? -10.891 17 18.906 1 88.88 331 SER A O 1
ATOM 2677 N N . LEU A 1 332 ? -9.055 17.172 20.188 1 87 332 LEU A N 1
ATOM 2678 C CA . LEU A 1 332 ? -9.453 16.062 21.047 1 87 332 LEU A CA 1
ATOM 2679 C C . LEU A 1 332 ? -10.742 16.391 21.812 1 87 332 LEU A C 1
ATOM 2681 O O . LEU A 1 332 ? -11.414 15.492 22.312 1 87 332 LEU A O 1
ATOM 2685 N N . ARG A 1 333 ? -11.078 17.703 21.797 1 82.56 333 ARG A N 1
ATOM 2686 C CA . ARG A 1 333 ? -12.359 18.109 22.375 1 82.56 333 ARG A CA 1
ATOM 2687 C C . ARG A 1 333 ? -13.516 17.719 21.453 1 82.56 333 ARG A C 1
ATOM 2689 O O . ARG A 1 333 ? -14.656 17.594 21.891 1 82.56 333 ARG A O 1
ATOM 2696 N N . PHE A 1 334 ? -13.133 17.672 20.188 1 73.19 334 PHE A N 1
ATOM 2697 C CA . PHE A 1 334 ? -14.133 17.312 19.188 1 73.19 334 PHE A CA 1
ATOM 2698 C C . PHE A 1 334 ? -14.211 15.805 19 1 73.19 334 PHE A C 1
ATOM 2700 O O . PHE A 1 334 ? -15.289 15.25 18.812 1 73.19 334 PHE A O 1
ATOM 2707 N N . GLY A 1 335 ? -13.039 15.211 18.906 1 71.88 335 GLY A N 1
ATOM 2708 C CA . GLY A 1 335 ? -12.898 13.781 18.656 1 71.88 335 GLY A CA 1
ATOM 2709 C C . GLY A 1 335 ? -11.469 13.359 18.406 1 71.88 335 GLY A C 1
ATOM 2710 O O . GLY A 1 335 ? -10.57 14.195 18.312 1 71.88 335 GLY A O 1
ATOM 2711 N N . ARG A 1 336 ? -11.172 12.109 18.281 1 70.19 336 ARG A N 1
ATOM 2712 C CA . ARG A 1 336 ? -9.828 11.555 18.172 1 70.19 336 ARG A CA 1
ATOM 2713 C C . ARG A 1 336 ? -9.344 11.555 16.734 1 70.19 336 ARG A C 1
ATOM 2715 O O . ARG A 1 336 ? -8.141 11.609 16.469 1 70.19 336 ARG A O 1
ATOM 2722 N N . VAL A 1 337 ? -10.18 11.406 15.766 1 74.88 337 VAL A N 1
ATOM 2723 C CA . VAL A 1 337 ? -9.797 11.289 14.367 1 74.88 337 VAL A CA 1
ATOM 2724 C C . VAL A 1 337 ? -10.406 12.43 13.562 1 74.88 337 VAL A C 1
ATOM 2726 O O . VAL A 1 337 ? -11.406 12.242 12.867 1 74.88 337 VAL A O 1
ATOM 2729 N N . ILE A 1 338 ? -9.781 13.594 13.711 1 79.25 338 ILE A N 1
ATOM 2730 C CA . ILE A 1 338 ? -10.289 14.812 13.086 1 79.25 338 ILE A CA 1
ATOM 2731 C C . ILE A 1 338 ? -9.336 15.242 11.969 1 79.25 338 ILE A C 1
ATOM 2733 O O . ILE A 1 338 ? -8.148 15.461 12.203 1 79.25 338 ILE A O 1
ATOM 2737 N N . PRO A 1 339 ? -9.859 15.281 10.758 1 83.56 339 PRO A N 1
ATOM 2738 C CA . PRO A 1 339 ? -9.023 15.82 9.688 1 83.56 339 PRO A CA 1
ATOM 2739 C C . PRO A 1 339 ? -8.555 17.25 9.961 1 83.56 339 PRO A C 1
ATOM 2741 O O . PRO A 1 339 ? -9.273 18.016 10.602 1 83.56 339 PRO A O 1
ATOM 2744 N N . VAL A 1 340 ? -7.414 17.578 9.492 1 87.88 340 VAL A N 1
ATOM 2745 C CA . VAL A 1 340 ? -6.875 18.938 9.641 1 87.88 340 VAL A CA 1
ATOM 2746 C C . VAL A 1 340 ? -7.855 19.953 9.062 1 87.88 340 VAL A C 1
ATOM 2748 O O . VAL A 1 340 ? -8.055 21.016 9.633 1 87.88 340 VAL A O 1
ATOM 2751 N N . SER A 1 341 ? -8.5 19.578 8.016 1 83.5 341 SER A N 1
ATOM 2752 C CA . SER A 1 341 ? -9.391 20.469 7.297 1 83.5 341 SER A CA 1
ATOM 2753 C C . SER A 1 341 ? -10.609 20.828 8.141 1 83.5 341 SER A C 1
ATOM 2755 O O . SER A 1 341 ? -11.242 21.859 7.922 1 83.5 341 SER A O 1
ATOM 2757 N N . THR A 1 342 ? -10.953 20 9.086 1 81.12 342 THR A N 1
ATOM 2758 C CA . THR A 1 342 ? -12.094 20.281 9.953 1 81.12 342 THR A CA 1
ATOM 2759 C C . THR A 1 342 ? -11.836 21.5 10.82 1 81.12 342 THR A C 1
ATOM 2761 O O . THR A 1 342 ? -12.727 22.328 11.008 1 81.12 342 THR A O 1
ATOM 2764 N N . LEU A 1 343 ? -10.625 21.625 11.305 1 85.88 343 LEU A N 1
ATOM 2765 C CA . LEU A 1 343 ? -10.328 22.719 12.219 1 85.88 343 LEU A CA 1
ATOM 2766 C C . LEU A 1 343 ? -9.742 23.922 11.461 1 85.88 343 LEU A C 1
ATOM 2768 O O . LEU A 1 343 ? -9.93 25.062 11.867 1 85.88 343 LEU A O 1
ATOM 2772 N N . MET A 1 344 ? -9.078 23.594 10.391 1 88.44 344 MET A N 1
ATOM 2773 C CA . MET A 1 344 ? -8.32 24.656 9.742 1 88.44 344 MET A CA 1
ATOM 2774 C C . MET A 1 344 ? -9.016 25.125 8.469 1 88.44 344 MET A C 1
ATOM 2776 O O . MET A 1 344 ? -8.688 26.172 7.922 1 88.44 344 MET A O 1
ATOM 2780 N N . GLY A 1 345 ? -9.945 24.391 8 1 81.12 345 GLY A N 1
ATOM 2781 C CA . GLY A 1 345 ? -10.547 24.656 6.707 1 81.12 345 GLY A CA 1
ATOM 2782 C C . GLY A 1 345 ? -9.969 23.812 5.59 1 81.12 345 GLY A C 1
ATOM 2783 O O . GLY A 1 345 ? -8.898 23.203 5.75 1 81.12 345 GLY A O 1
ATOM 2784 N N . GLU A 1 346 ? -10.656 23.781 4.477 1 75.44 346 GLU A N 1
ATOM 2785 C CA . GLU A 1 346 ? -10.219 22.969 3.344 1 75.44 346 GLU A CA 1
ATOM 2786 C C . GLU A 1 346 ? -9.008 23.594 2.652 1 75.44 346 GLU A C 1
ATOM 2788 O O . GLU A 1 346 ? -8.805 24.797 2.723 1 75.44 346 GLU A O 1
ATOM 2793 N N . MET A 1 347 ? -8.164 22.625 2.061 1 74.69 347 MET A N 1
ATOM 2794 C CA . MET A 1 347 ? -7.035 23.094 1.266 1 74.69 347 MET A CA 1
ATOM 2795 C C . MET A 1 347 ? -7.516 23.906 0.063 1 74.69 347 MET A C 1
ATOM 2797 O O . MET A 1 347 ? -8.492 23.531 -0.588 1 74.69 347 MET A O 1
ATOM 2801 N N . PRO A 1 348 ? -6.898 25.016 -0.156 1 68.56 348 PRO A N 1
ATOM 2802 C CA . PRO A 1 348 ? -7.312 25.828 -1.306 1 68.56 348 PRO A CA 1
ATOM 2803 C C . PRO A 1 348 ? -7.219 25.062 -2.625 1 68.56 348 PRO A C 1
ATOM 2805 O O . PRO A 1 348 ? -6.297 24.266 -2.816 1 68.56 348 PRO A O 1
ATOM 2808 N N . SER A 1 349 ? -8.312 25 -3.357 1 64.12 349 SER A N 1
ATOM 2809 C CA . SER A 1 349 ? -8.297 24.453 -4.707 1 64.12 349 SER A CA 1
ATOM 2810 C C . SER A 1 349 ? -8.742 25.484 -5.734 1 64.12 349 SER A C 1
ATOM 2812 O O . SER A 1 349 ? -9.305 26.516 -5.379 1 64.12 349 SER A O 1
ATOM 2814 N N . GLU A 1 350 ? -8.156 25.422 -6.938 1 56.72 350 GLU A N 1
ATOM 2815 C CA . GLU A 1 350 ? -8.398 26.391 -8 1 56.72 350 GLU A CA 1
ATOM 2816 C C . GLU A 1 350 ? -9.867 26.797 -8.047 1 56.72 350 GLU A C 1
ATOM 2818 O O . GLU A 1 350 ? -10.188 27.969 -8.32 1 56.72 350 GLU A O 1
ATOM 2823 N N . ASN A 1 351 ? -10.789 25.922 -7.734 1 54.75 351 ASN A N 1
ATOM 2824 C CA . ASN A 1 351 ? -12.188 26.234 -8.008 1 54.75 351 ASN A CA 1
ATOM 2825 C C . ASN A 1 351 ? -12.977 26.453 -6.715 1 54.75 351 ASN A C 1
ATOM 2827 O O . ASN A 1 351 ? -14.195 26.625 -6.746 1 54.75 351 ASN A O 1
ATOM 2831 N N . PHE A 1 352 ? -12.273 26.406 -5.609 1 57.44 352 PHE A N 1
ATOM 2832 C CA . PHE A 1 352 ? -13.07 26.5 -4.395 1 57.44 352 PHE A CA 1
ATOM 2833 C C . PHE A 1 352 ? -12.391 27.375 -3.355 1 57.44 352 PHE A C 1
ATOM 2835 O O . PHE A 1 352 ? -11.258 27.094 -2.943 1 57.44 352 PHE A O 1
ATOM 2842 N N . VAL A 1 353 ? -12.914 28.656 -3.424 1 59.09 353 VAL A N 1
ATOM 2843 C CA . VAL A 1 353 ? -12.477 29.516 -2.328 1 59.09 353 VAL A CA 1
ATOM 2844 C C . VAL A 1 353 ? -13.156 29.094 -1.029 1 59.09 353 VAL A C 1
ATOM 2846 O O . VAL A 1 353 ? -14.383 29.078 -0.936 1 59.09 353 VAL A O 1
ATOM 2849 N N . THR A 1 354 ? -12.375 28.391 -0.056 1 70.25 354 THR A N 1
ATOM 2850 C CA . THR A 1 354 ? -13.016 27.938 1.175 1 70.25 354 THR A CA 1
ATOM 2851 C C . THR A 1 354 ? -12.555 28.781 2.363 1 70.25 354 THR A C 1
ATOM 2853 O O . THR A 1 354 ? -11.438 29.312 2.359 1 70.25 354 THR A O 1
ATOM 2856 N N . VAL A 1 355 ? -13.5 29.219 3.184 1 79.69 355 VAL A N 1
ATOM 2857 C CA . VAL A 1 355 ? -13.211 29.906 4.438 1 79.69 355 VAL A CA 1
ATOM 2858 C C . VAL A 1 355 ? -12.352 29 5.332 1 79.69 355 VAL A C 1
ATOM 2860 O O . VAL A 1 355 ? -12.57 27.797 5.395 1 79.69 355 VAL A O 1
ATOM 2863 N N . SER A 1 356 ? -11.266 29.656 5.875 1 87.81 356 SER A N 1
ATOM 2864 C CA . SER A 1 356 ? -10.367 28.922 6.746 1 87.81 356 SER A CA 1
ATOM 2865 C C . SER A 1 356 ? -10.203 29.609 8.094 1 87.81 356 SER A C 1
ATOM 2867 O O . SER A 1 356 ? -10.633 30.75 8.266 1 87.81 356 SER A O 1
ATOM 2869 N N . LEU A 1 357 ? -9.641 28.938 9.016 1 90.12 357 LEU A N 1
ATOM 2870 C CA . LEU A 1 357 ? -9.359 29.469 10.344 1 90.12 357 LEU A CA 1
ATOM 2871 C C . LEU A 1 357 ? -8.57 30.766 10.266 1 90.12 357 LEU A C 1
ATOM 2873 O O . LEU A 1 357 ? -8.805 31.688 11.047 1 90.12 357 LEU A O 1
ATOM 2877 N N . VAL A 1 358 ? -7.711 30.859 9.32 1 89.25 358 VAL A N 1
ATOM 2878 C CA . VAL A 1 358 ? -6.785 31.969 9.188 1 89.25 358 VAL A CA 1
ATOM 2879 C C . VAL A 1 358 ? -7.562 33.25 8.93 1 89.25 358 VAL A C 1
ATOM 2881 O O . VAL A 1 358 ? -7.137 34.344 9.344 1 89.25 358 VAL A O 1
ATOM 2884 N N . ASN A 1 359 ? -8.68 33.125 8.367 1 90.56 359 ASN A N 1
ATOM 2885 C CA . ASN A 1 359 ? -9.508 34.281 8.055 1 90.56 359 ASN A CA 1
ATOM 2886 C C . ASN A 1 359 ? -10.086 34.906 9.312 1 90.56 359 ASN A C 1
ATOM 2888 O O . ASN A 1 359 ? -10.57 36.062 9.281 1 90.56 359 ASN A O 1
ATOM 2892 N N . PHE A 1 360 ? -9.969 34.25 10.375 1 92.38 360 PHE A N 1
ATOM 2893 C CA . PHE A 1 360 ? -10.602 34.75 11.602 1 92.38 360 PHE A CA 1
ATOM 2894 C C . PHE A 1 360 ? -9.555 35.125 12.633 1 92.38 360 PHE A C 1
ATOM 2896 O O . PHE A 1 360 ? -9.891 35.469 13.766 1 92.38 360 PHE A O 1
ATOM 2903 N N . LEU A 1 361 ? -8.289 35.031 12.273 1 91.81 361 LEU A N 1
ATOM 2904 C CA . LEU A 1 361 ? -7.23 35.5 13.172 1 91.81 361 LEU A CA 1
ATOM 2905 C C . LEU A 1 361 ? -7.117 37 13.172 1 91.81 361 LEU A C 1
ATOM 2907 O O . LEU A 1 361 ? -7.16 37.625 12.117 1 91.81 361 LEU A O 1
ATOM 2911 N N . PRO A 1 362 ? -6.988 37.531 14.359 1 89.5 362 PRO A N 1
ATOM 2912 C CA . PRO A 1 362 ? -6.895 39 14.414 1 89.5 362 PRO A CA 1
ATOM 2913 C C . PRO A 1 362 ? -5.543 39.531 13.938 1 89.5 362 PRO A C 1
ATOM 2915 O O . PRO A 1 362 ? -4.559 38.781 13.922 1 89.5 362 PRO A O 1
ATOM 2918 N N . ASP A 1 363 ? -5.539 40.812 13.531 1 84.94 363 ASP A N 1
ATOM 2919 C CA . ASP A 1 363 ? -4.273 41.469 13.25 1 84.94 363 ASP A CA 1
ATOM 2920 C C . ASP A 1 363 ? -3.498 41.75 14.539 1 84.94 363 ASP A C 1
ATOM 2922 O O . ASP A 1 363 ? -4.094 42.031 15.578 1 84.94 363 ASP A O 1
ATOM 2926 N N . LEU A 1 364 ? -2.211 41.469 14.43 1 80.12 364 LEU A N 1
ATOM 2927 C CA . LEU A 1 364 ? -1.406 41.719 15.625 1 80.12 364 LEU A CA 1
ATOM 2928 C C . LEU A 1 364 ? -0.872 43.156 15.625 1 80.12 364 LEU A C 1
ATOM 2930 O O . LEU A 1 364 ? -0.354 43.625 14.617 1 80.12 364 LEU A O 1
ATOM 2934 N N . GLU A 1 365 ? -1.186 43.938 16.672 1 66.19 365 GLU A N 1
ATOM 2935 C CA . GLU A 1 365 ? -0.687 45.312 16.828 1 66.19 365 GLU A CA 1
ATOM 2936 C C . GLU A 1 365 ? 0.813 45.312 17.109 1 66.19 365 GLU A C 1
ATOM 2938 O O . GLU A 1 365 ? 1.553 46.125 16.531 1 66.19 365 GLU A O 1
ATOM 2943 N N . ASN A 1 366 ? 1.304 44.531 18.047 1 69.81 366 ASN A N 1
ATOM 2944 C CA . ASN A 1 366 ? 2.709 44.375 18.406 1 69.81 366 ASN A CA 1
ATOM 2945 C C . ASN A 1 366 ? 3.26 43 18 1 69.81 366 ASN A C 1
ATOM 2947 O O . ASN A 1 366 ? 2.76 41.969 18.453 1 69.81 366 ASN A O 1
ATOM 2951 N N . ASN A 1 367 ? 4.262 43.156 17.094 1 82.56 367 ASN A N 1
ATOM 2952 C CA . ASN A 1 367 ? 4.797 41.906 16.562 1 82.56 367 ASN A CA 1
ATOM 2953 C C . ASN A 1 367 ? 6.176 41.594 17.125 1 82.56 367 ASN A C 1
ATOM 2955 O O . ASN A 1 367 ? 6.969 42.5 17.375 1 82.56 367 ASN A O 1
ATOM 2959 N N . TYR A 1 368 ? 6.406 40.406 17.516 1 90.31 368 TYR A N 1
ATOM 2960 C CA . TYR A 1 368 ? 7.711 39.906 17.938 1 90.31 368 TYR A CA 1
ATOM 2961 C C . TYR A 1 368 ? 8.789 40.281 16.922 1 90.31 368 TYR A C 1
ATOM 2963 O O . TYR A 1 368 ? 8.57 40.219 15.711 1 90.31 368 TYR A O 1
ATOM 2971 N N . GLN A 1 369 ? 9.859 40.844 17.531 1 93.25 369 GLN A N 1
ATOM 2972 C CA . GLN A 1 369 ? 11.016 41.125 16.688 1 93.25 369 GLN A CA 1
ATOM 2973 C C . GLN A 1 369 ? 12.062 40.031 16.781 1 93.25 369 GLN A C 1
ATOM 2975 O O . GLN A 1 369 ? 12.539 39.719 17.875 1 93.25 369 GLN A O 1
ATOM 2980 N N . PRO A 1 370 ? 12.438 39.531 15.641 1 95.81 370 PRO A N 1
ATOM 2981 C CA . PRO A 1 370 ? 13.461 38.469 15.68 1 95.81 370 PRO A CA 1
ATOM 2982 C C . PRO A 1 370 ? 14.75 38.938 16.359 1 95.81 370 PRO A C 1
ATOM 2984 O O . PRO A 1 370 ? 15.18 40.062 16.188 1 95.81 370 PRO A O 1
ATOM 2987 N N . GLN A 1 371 ? 15.43 38.062 17.031 1 96.12 371 GLN A N 1
ATOM 2988 C CA . GLN A 1 371 ? 16.578 38.406 17.859 1 96.12 371 GLN A CA 1
ATOM 2989 C C . GLN A 1 371 ? 17.891 38.156 17.094 1 96.12 371 GLN A C 1
ATOM 2991 O O . GLN A 1 371 ? 18.938 38.656 17.484 1 96.12 371 GLN A O 1
ATOM 2996 N N . ASP A 1 372 ? 17.906 37.375 16.109 1 96.38 372 ASP A N 1
ATOM 2997 C CA . ASP A 1 372 ? 19.094 37.062 15.328 1 96.38 372 ASP A CA 1
ATOM 2998 C C . ASP A 1 372 ? 18.719 36.688 13.891 1 96.38 372 ASP A C 1
ATOM 3000 O O . ASP A 1 372 ? 17.562 36.781 13.508 1 96.38 372 ASP A O 1
ATOM 3004 N N . GLU A 1 373 ? 19.703 36.406 13.133 1 96.62 373 GLU A N 1
ATOM 3005 C CA . GLU A 1 373 ? 19.5 36.125 11.719 1 96.62 373 GLU A CA 1
ATOM 3006 C C . GLU A 1 373 ? 18.703 34.844 11.516 1 96.62 373 GLU A C 1
ATOM 3008 O O . GLU A 1 373 ? 17.906 34.75 10.578 1 96.62 373 GLU A O 1
ATOM 3013 N N . LEU A 1 374 ? 18.922 33.875 12.328 1 97.81 374 LEU A N 1
ATOM 3014 C CA . LEU A 1 374 ? 18.188 32.625 12.258 1 97.81 374 LEU A CA 1
ATOM 3015 C C . LEU A 1 374 ? 16.688 32.844 12.422 1 97.81 374 LEU A C 1
ATOM 3017 O O . LEU A 1 374 ? 15.898 32.406 11.586 1 97.81 374 LEU A O 1
ATOM 3021 N N . GLU A 1 375 ? 16.297 33.562 13.445 1 98.12 375 GLU A N 1
ATOM 3022 C CA . GLU A 1 375 ? 14.898 33.875 13.703 1 98.12 375 GLU A CA 1
ATOM 3023 C C . GLU A 1 375 ? 14.289 34.656 12.555 1 98.12 375 GLU A C 1
ATOM 3025 O O . GLU A 1 375 ? 13.141 34.438 12.164 1 98.12 375 GLU A O 1
ATOM 3030 N N . SER A 1 376 ? 15.125 35.594 12.102 1 97.62 376 SER A N 1
ATOM 3031 C CA . SER A 1 376 ? 14.641 36.438 10.992 1 97.62 376 SER A CA 1
ATOM 3032 C C . SER A 1 376 ? 14.336 35.594 9.766 1 97.62 376 SER A C 1
ATOM 3034 O O . SER A 1 376 ? 13.289 35.75 9.141 1 97.62 376 SER A O 1
ATOM 3036 N N . THR A 1 377 ? 15.266 34.719 9.438 1 97.75 377 THR A N 1
ATOM 3037 C CA . THR A 1 377 ? 15.102 33.812 8.289 1 97.75 377 THR A CA 1
ATOM 3038 C C . THR A 1 377 ? 13.875 32.938 8.461 1 97.75 377 THR A C 1
ATOM 3040 O O . THR A 1 377 ? 13.055 32.812 7.539 1 97.75 377 THR A O 1
ATOM 3043 N N . VAL A 1 378 ? 13.664 32.375 9.625 1 98.31 378 VAL A N 1
ATOM 3044 C CA . VAL A 1 378 ? 12.562 31.453 9.883 1 98.31 378 VAL A CA 1
ATOM 3045 C C . VAL A 1 378 ? 11.234 32.188 9.844 1 98.31 378 VAL A C 1
ATOM 3047 O O . VAL A 1 378 ? 10.25 31.719 9.281 1 98.31 378 VAL A O 1
ATOM 3050 N N . LEU A 1 379 ? 11.211 33.375 10.43 1 97.75 379 LEU A N 1
ATOM 3051 C CA . LEU A 1 379 ? 9.984 34.156 10.438 1 97.75 379 LEU A CA 1
ATOM 3052 C C . LEU A 1 379 ? 9.555 34.5 9.016 1 97.75 379 LEU A C 1
ATOM 3054 O O . LEU A 1 379 ? 8.367 34.438 8.688 1 97.75 379 LEU A O 1
ATOM 3058 N N . VAL A 1 380 ? 10.508 34.844 8.195 1 97.06 380 VAL A N 1
ATOM 3059 C CA . VAL A 1 380 ? 10.211 35.188 6.809 1 97.06 380 VAL A CA 1
ATOM 3060 C C . VAL A 1 380 ? 9.633 33.969 6.094 1 97.06 380 VAL A C 1
ATOM 3062 O O . VAL A 1 380 ? 8.656 34.062 5.348 1 97.06 380 VAL A O 1
ATOM 3065 N N . ILE A 1 381 ? 10.18 32.75 6.301 1 97.62 381 ILE A N 1
ATOM 3066 C CA . ILE A 1 381 ? 9.703 31.547 5.641 1 97.62 381 ILE A CA 1
ATOM 3067 C C . ILE A 1 381 ? 8.312 31.188 6.16 1 97.62 381 ILE A C 1
ATOM 3069 O O . ILE A 1 381 ? 7.457 30.734 5.398 1 97.62 381 ILE A O 1
ATOM 3073 N N . LEU A 1 382 ? 8.062 31.344 7.438 1 97.31 382 LEU A N 1
ATOM 3074 C CA . LEU A 1 382 ? 6.738 31.094 7.992 1 97.31 382 LEU A CA 1
ATOM 3075 C C . LEU A 1 382 ? 5.699 32 7.348 1 97.31 382 LEU A C 1
ATOM 3077 O O . LEU A 1 382 ? 4.594 31.562 7.02 1 97.31 382 LEU A O 1
ATOM 3081 N N . GLU A 1 383 ? 6.07 33.25 7.152 1 94.88 383 GLU A N 1
ATOM 3082 C CA . GLU A 1 383 ? 5.152 34.281 6.68 1 94.88 383 GLU A CA 1
ATOM 3083 C C . GLU A 1 383 ? 4.926 34.188 5.176 1 94.88 383 GLU A C 1
ATOM 3085 O O . GLU A 1 383 ? 3.783 34.219 4.711 1 94.88 383 GLU A O 1
ATOM 3090 N N . LYS A 1 384 ? 6.02 34.062 4.465 1 94.88 384 LYS A N 1
ATOM 3091 C CA . LYS A 1 384 ? 5.941 34.125 3.01 1 94.88 384 LYS A CA 1
ATOM 3092 C C . LYS A 1 384 ? 5.871 32.75 2.393 1 94.88 384 LYS A C 1
ATOM 3094 O O . LYS A 1 384 ? 5.344 32.562 1.293 1 94.88 384 LYS A O 1
ATOM 3099 N N . GLY A 1 385 ? 6.414 31.797 3.117 1 94.25 385 GLY A N 1
ATOM 3100 C CA . GLY A 1 385 ? 6.34 30.406 2.654 1 94.25 385 GLY A CA 1
ATOM 3101 C C . GLY A 1 385 ? 7.617 29.938 1.984 1 94.25 385 GLY A C 1
ATOM 3102 O O . GLY A 1 385 ? 8.523 30.734 1.729 1 94.25 385 GLY A O 1
ATOM 3103 N N . ARG A 1 386 ? 7.695 28.641 1.761 1 93.56 386 ARG A N 1
ATOM 3104 C CA . ARG A 1 386 ? 8.719 28.016 0.931 1 93.56 386 ARG A CA 1
ATOM 3105 C C . ARG A 1 386 ? 8.57 28.438 -0.528 1 93.56 386 ARG A C 1
ATOM 3107 O O . ARG A 1 386 ? 7.656 29.172 -0.878 1 93.56 386 ARG A O 1
ATOM 3114 N N . THR A 1 387 ? 9.453 27.984 -1.36 1 92.88 387 THR A N 1
ATOM 3115 C CA . THR A 1 387 ? 9.453 28.438 -2.748 1 92.88 387 THR A CA 1
ATOM 3116 C C . THR A 1 387 ? 8.484 27.609 -3.588 1 92.88 387 THR A C 1
ATOM 3118 O O . THR A 1 387 ? 7.906 28.109 -4.551 1 92.88 387 THR A O 1
ATOM 3121 N N . GLN A 1 388 ? 8.359 26.391 -3.205 1 91.44 388 GLN A N 1
ATOM 3122 C CA . GLN A 1 388 ? 7.527 25.5 -3.996 1 91.44 388 GLN A CA 1
ATOM 3123 C C . GLN A 1 388 ? 6.25 25.125 -3.25 1 91.44 388 GLN A C 1
ATOM 3125 O O . GLN A 1 388 ? 6.23 25.094 -2.018 1 91.44 388 GLN A O 1
ATOM 3130 N N . HIS A 1 389 ? 5.238 24.844 -4.031 1 88.31 389 HIS A N 1
ATOM 3131 C CA . HIS A 1 389 ? 3.982 24.359 -3.467 1 88.31 389 HIS A CA 1
ATOM 3132 C C . HIS A 1 389 ? 4.023 22.844 -3.24 1 88.31 389 HIS A C 1
ATOM 3134 O O . HIS A 1 389 ? 4.703 22.125 -3.969 1 88.31 389 HIS A O 1
ATOM 3140 N N . SER A 1 390 ? 3.461 22.531 -2.184 1 86.94 390 SER A N 1
ATOM 3141 C CA . SER A 1 390 ? 3.221 21.109 -1.925 1 86.94 390 SER A CA 1
ATOM 3142 C C . SER A 1 390 ? 1.75 20.75 -2.121 1 86.94 390 SER A C 1
ATOM 3144 O O . SER A 1 390 ? 0.874 21.609 -1.975 1 86.94 390 SER A O 1
ATOM 3146 N N . TYR A 1 391 ? 1.494 19.562 -2.469 1 80.75 391 TYR A N 1
ATOM 3147 C CA . TYR A 1 391 ? 0.121 19.156 -2.746 1 80.75 391 TYR A CA 1
ATOM 3148 C C . TYR A 1 391 ? -0.656 18.938 -1.454 1 80.75 391 TYR A C 1
ATOM 3150 O O . TYR A 1 391 ? -1.887 19.016 -1.44 1 80.75 391 TYR A O 1
ATOM 3158 N N . TYR A 1 392 ? 0.03 18.672 -0.316 1 87 392 TYR A N 1
ATOM 3159 C CA . TYR A 1 392 ? -0.663 18.234 0.889 1 87 392 TYR A CA 1
ATOM 3160 C C . TYR A 1 392 ? -0.631 19.312 1.965 1 87 392 TYR A C 1
ATOM 3162 O O . TYR A 1 392 ? -1.184 19.125 3.053 1 87 392 TYR A O 1
ATOM 3170 N N . ASP A 1 393 ? 0.087 20.375 1.683 1 88.25 393 ASP A N 1
ATOM 3171 C CA . ASP A 1 393 ? 0.229 21.438 2.674 1 88.25 393 ASP A CA 1
ATOM 3172 C C . ASP A 1 393 ? 0.411 22.781 2.002 1 88.25 393 ASP A C 1
ATOM 3174 O O . ASP A 1 393 ? 0.817 22.859 0.84 1 88.25 393 ASP A O 1
ATOM 3178 N N . ILE A 1 394 ? 0.002 23.812 2.688 1 88 394 ILE A N 1
ATOM 3179 C CA . ILE A 1 394 ? 0.22 25.141 2.16 1 88 394 ILE A CA 1
ATOM 3180 C C . ILE A 1 394 ? 1.655 25.594 2.438 1 88 394 ILE A C 1
ATOM 3182 O O . ILE A 1 394 ? 2.24 25.203 3.457 1 88 394 ILE A O 1
ATOM 3186 N N . LYS A 1 395 ? 2.232 26.422 1.58 1 92.06 395 LYS A N 1
ATOM 3187 C CA . LYS A 1 395 ? 3.666 26.703 1.635 1 92.06 395 LYS A CA 1
ATOM 3188 C C . LYS A 1 395 ? 4 27.609 2.807 1 92.06 395 LYS A C 1
ATOM 3190 O O . LYS A 1 395 ? 5.105 27.562 3.35 1 92.06 395 LYS A O 1
ATOM 3195 N N . ASN A 1 396 ? 3.055 28.547 3.119 1 93.69 396 ASN A N 1
ATOM 3196 C CA . ASN A 1 396 ? 3.264 29.359 4.305 1 93.69 396 ASN A CA 1
ATOM 3197 C C . ASN A 1 396 ? 2.549 28.781 5.523 1 93.69 396 ASN A C 1
ATOM 3199 O O . ASN A 1 396 ? 1.95 27.703 5.441 1 93.69 396 ASN A O 1
ATOM 3203 N N . SER A 1 397 ? 2.758 29.422 6.684 1 94.88 397 SER A N 1
ATOM 3204 C CA . SER A 1 397 ? 2.18 28.938 7.934 1 94.88 397 SER A CA 1
ATOM 3205 C C . SER A 1 397 ? 1.548 30.078 8.727 1 94.88 397 SER A C 1
ATOM 3207 O O . SER A 1 397 ? 2.074 30.484 9.766 1 94.88 397 SER A O 1
ATOM 3209 N N . PRO A 1 398 ? 0.366 30.453 8.297 1 93.5 398 PRO A N 1
ATOM 3210 C CA . PRO A 1 398 ? -0.238 31.656 8.891 1 93.5 398 PRO A CA 1
ATOM 3211 C C . PRO A 1 398 ? -0.483 31.516 10.391 1 93.5 398 PRO A C 1
ATOM 3213 O O . PRO A 1 398 ? -0.227 32.438 11.148 1 93.5 398 PRO A O 1
ATOM 3216 N N . LEU A 1 399 ? -0.981 30.391 10.82 1 95.56 399 LEU A N 1
ATOM 3217 C CA . LEU A 1 399 ? -1.259 30.203 12.242 1 95.56 399 LEU A CA 1
ATOM 3218 C C . LEU A 1 399 ? 0.032 30.219 13.055 1 95.56 399 LEU A C 1
ATOM 3220 O O . LEU A 1 399 ? 0.095 30.828 14.125 1 95.56 399 LEU A O 1
ATOM 3224 N N . THR A 1 400 ? 1.077 29.547 12.547 1 97.06 400 THR A N 1
ATOM 3225 C CA . THR A 1 400 ? 2.369 29.547 13.227 1 97.06 400 THR A CA 1
ATOM 3226 C C . THR A 1 400 ? 2.949 30.969 13.273 1 97.06 400 THR A C 1
ATOM 3228 O O . THR A 1 400 ? 3.518 31.375 14.297 1 97.06 400 THR A O 1
ATOM 3231 N N . THR A 1 401 ? 2.828 31.641 12.141 1 96.25 401 THR A N 1
ATOM 3232 C CA . THR A 1 401 ? 3.285 33.031 12.086 1 96.25 401 THR A CA 1
ATOM 3233 C C . THR A 1 401 ? 2.615 33.844 13.172 1 96.25 401 THR A C 1
ATOM 3235 O O . THR A 1 401 ? 3.285 34.594 13.898 1 96.25 401 THR A O 1
ATOM 3238 N N . TYR A 1 402 ? 1.343 33.75 13.305 1 95.69 402 TYR A N 1
ATOM 3239 C CA . TYR A 1 402 ? 0.582 34.469 14.32 1 95.69 402 TYR A CA 1
ATOM 3240 C C . TYR A 1 402 ? 1.1 34.156 15.719 1 95.69 402 TYR A C 1
ATOM 3242 O O . TYR A 1 402 ? 1.318 35.062 16.531 1 95.69 402 TYR A O 1
ATOM 3250 N N . MET A 1 403 ? 1.325 32.875 15.984 1 96.38 403 MET A N 1
ATOM 3251 C CA . MET A 1 403 ? 1.76 32.438 17.312 1 96.38 403 MET A CA 1
ATOM 3252 C C . MET A 1 403 ? 3.166 32.969 17.609 1 96.38 403 MET A C 1
ATOM 3254 O O . MET A 1 403 ? 3.443 33.406 18.734 1 96.38 403 MET A O 1
ATOM 3258 N N . VAL A 1 404 ? 4.027 32.906 16.641 1 96.88 404 VAL A N 1
ATOM 3259 C CA . VAL A 1 404 ? 5.395 33.375 16.828 1 96.88 404 VAL A CA 1
ATOM 3260 C C . VAL A 1 404 ? 5.391 34.906 17.078 1 96.88 404 VAL A C 1
ATOM 3262 O O . VAL A 1 404 ? 6.09 35.375 17.969 1 96.88 404 VAL A O 1
ATOM 3265 N N . LYS A 1 405 ? 4.609 35.562 16.328 1 95.38 405 LYS A N 1
ATOM 3266 C CA . LYS A 1 405 ? 4.555 37 16.469 1 95.38 405 LYS A CA 1
ATOM 3267 C C . LYS A 1 405 ? 3.961 37.406 17.812 1 95.38 405 LYS A C 1
ATOM 3269 O O . LYS A 1 405 ? 4.277 38.469 18.344 1 95.38 405 LYS A O 1
ATOM 3274 N N . GLN A 1 406 ? 3.18 36.562 18.375 1 93.75 406 GLN A N 1
ATOM 3275 C CA . GLN A 1 406 ? 2.541 36.844 19.672 1 93.75 406 GLN A CA 1
ATOM 3276 C C . GLN A 1 406 ? 3.451 36.438 20.828 1 93.75 406 GLN A C 1
ATOM 3278 O O . GLN A 1 406 ? 3.529 37.156 21.828 1 93.75 406 GLN A O 1
ATOM 3283 N N . MET A 1 407 ? 4.184 35.344 20.672 1 93.19 407 MET A N 1
ATOM 3284 C CA . MET A 1 407 ? 4.832 34.75 21.844 1 93.19 407 MET A CA 1
ATOM 3285 C C . MET A 1 407 ? 6.348 34.844 21.734 1 93.19 407 MET A C 1
ATOM 3287 O O . MET A 1 407 ? 7.059 34.75 22.734 1 93.19 407 MET A O 1
ATOM 3291 N N . GLY A 1 408 ? 6.844 34.906 20.484 1 95.56 408 GLY A N 1
ATOM 3292 C CA . GLY A 1 408 ? 8.281 34.844 20.25 1 95.56 408 GLY A CA 1
ATOM 3293 C C . GLY A 1 408 ? 8.805 33.406 20.156 1 95.56 408 GLY A C 1
ATOM 3294 O O . GLY A 1 408 ? 8.141 32.469 20.594 1 95.56 408 GLY A O 1
ATOM 3295 N N . PHE A 1 409 ? 10.031 33.25 19.656 1 97.75 409 PHE A N 1
ATOM 3296 C CA . PHE A 1 409 ? 10.578 31.953 19.359 1 97.75 409 PHE A CA 1
ATOM 3297 C C . PHE A 1 409 ? 10.977 31.234 20.641 1 97.75 409 PHE A C 1
ATOM 3299 O O . PHE A 1 409 ? 10.883 30 20.734 1 97.75 409 PHE A O 1
ATOM 3306 N N . ALA A 1 410 ? 11.445 31.938 21.609 1 96.88 410 ALA A N 1
ATOM 3307 C CA . ALA A 1 410 ? 11.836 31.328 22.875 1 96.88 410 ALA A CA 1
ATOM 3308 C C . ALA A 1 410 ? 10.664 30.609 23.531 1 96.88 410 ALA A C 1
ATOM 3310 O O . ALA A 1 410 ? 10.789 29.469 23.969 1 96.88 410 ALA A O 1
ATOM 3311 N N . GLU A 1 411 ? 9.57 31.312 23.594 1 96.44 411 GLU A N 1
ATOM 3312 C CA . GLU A 1 411 ? 8.375 30.703 24.172 1 96.44 411 GLU A CA 1
ATOM 3313 C C . GLU A 1 411 ? 7.867 29.547 23.297 1 96.44 411 GLU A C 1
ATOM 3315 O O . GLU A 1 411 ? 7.391 28.531 23.828 1 96.44 411 GLU A O 1
ATOM 3320 N N . ILE A 1 412 ? 7.945 29.719 22.016 1 96.94 412 ILE A N 1
ATOM 3321 C CA . ILE A 1 412 ? 7.551 28.656 21.094 1 96.94 412 ILE A CA 1
ATOM 3322 C C . ILE A 1 412 ? 8.367 27.391 21.391 1 96.94 412 ILE A C 1
ATOM 3324 O O . ILE A 1 412 ? 7.824 26.281 21.438 1 96.94 412 ILE A O 1
ATOM 3328 N N . GLN A 1 413 ? 9.633 27.547 21.562 1 96.62 413 GLN A N 1
ATOM 3329 C CA . GLN A 1 413 ? 10.508 26.422 21.844 1 96.62 413 GLN A CA 1
ATOM 3330 C C . GLN A 1 413 ? 10.141 25.781 23.188 1 96.62 413 GLN A C 1
ATOM 3332 O O . GLN A 1 413 ? 10.164 24.547 23.312 1 96.62 413 GLN A O 1
ATOM 3337 N N . ASN A 1 414 ? 9.844 26.609 24.141 1 97.19 414 ASN A N 1
ATOM 3338 C CA . ASN A 1 414 ? 9.398 26.094 25.438 1 97.19 414 ASN A CA 1
ATOM 3339 C C . ASN A 1 414 ? 8.141 25.25 25.312 1 97.19 414 ASN A C 1
ATOM 3341 O O . ASN A 1 414 ? 8.047 24.172 25.891 1 97.19 414 ASN A O 1
ATOM 3345 N N . GLN A 1 415 ? 7.191 25.766 24.562 1 97.62 415 GLN A N 1
ATOM 3346 C CA . GLN A 1 415 ? 5.926 25.062 24.375 1 97.62 415 GLN A CA 1
ATOM 3347 C C . GLN A 1 415 ? 6.109 23.797 23.562 1 97.62 415 GLN A C 1
ATOM 3349 O O . GLN A 1 415 ? 5.441 22.797 23.797 1 97.62 415 GLN A O 1
ATOM 3354 N N . ARG A 1 416 ? 6.969 23.875 22.594 1 97.62 416 ARG A N 1
ATOM 3355 C CA . ARG A 1 416 ? 7.309 22.688 21.828 1 97.62 416 ARG A CA 1
ATOM 3356 C C . ARG A 1 416 ? 7.84 21.578 22.734 1 97.62 416 ARG A C 1
ATOM 3358 O O . ARG A 1 416 ? 7.48 20.422 22.578 1 97.62 416 ARG A O 1
ATOM 3365 N N . ASN A 1 417 ? 8.664 21.891 23.656 1 96.69 417 ASN A N 1
ATOM 3366 C CA . ASN A 1 417 ? 9.172 20.938 24.625 1 96.69 417 ASN A CA 1
ATOM 3367 C C . ASN A 1 417 ? 8.055 20.328 25.469 1 96.69 417 ASN A C 1
ATOM 3369 O O . ASN A 1 417 ? 8.047 19.125 25.734 1 96.69 417 ASN A O 1
ATOM 3373 N N . ARG A 1 418 ? 7.102 21.172 25.828 1 97.31 418 ARG A N 1
ATOM 3374 C CA . ARG A 1 418 ? 5.949 20.688 26.578 1 97.31 418 ARG A CA 1
ATOM 3375 C C . ARG A 1 418 ? 5.086 19.766 25.734 1 97.31 418 ARG A C 1
ATOM 3377 O O . ARG A 1 418 ? 4.5 18.812 26.25 1 97.31 418 ARG A O 1
ATOM 3384 N N . ALA A 1 419 ? 5.004 20.094 24.469 1 97.88 419 ALA A N 1
ATOM 3385 C CA . ALA A 1 419 ? 4.223 19.266 23.547 1 97.88 419 ALA A CA 1
ATOM 3386 C C . ALA A 1 419 ? 4.746 17.828 23.531 1 97.88 419 ALA A C 1
ATOM 3388 O O . ALA A 1 419 ? 3.975 16.891 23.391 1 97.88 419 ALA A O 1
ATOM 3389 N N . GLN A 1 420 ? 6.031 17.672 23.688 1 96.5 420 GLN A N 1
ATOM 3390 C CA . GLN A 1 420 ? 6.629 16.344 23.734 1 96.5 420 GLN A CA 1
ATOM 3391 C C . GLN A 1 420 ? 6.051 15.516 24.875 1 96.5 420 GLN A C 1
ATOM 3393 O O . GLN A 1 420 ? 5.809 14.312 24.719 1 96.5 420 GLN A O 1
ATOM 3398 N N . LYS A 1 421 ? 5.805 16.109 25.969 1 96.5 421 LYS A N 1
ATOM 3399 C CA . LYS A 1 421 ? 5.184 15.43 27.109 1 96.5 421 LYS A CA 1
ATOM 3400 C C . LYS A 1 421 ? 3.756 15 26.781 1 96.5 421 LYS A C 1
ATOM 3402 O O . LYS A 1 421 ? 3.32 13.914 27.172 1 96.5 421 LYS A O 1
ATOM 3407 N N . PHE A 1 422 ? 3.131 15.875 26.109 1 96.81 422 PHE A N 1
ATOM 3408 C CA . PHE A 1 422 ? 1.782 15.57 25.641 1 96.81 422 PHE A CA 1
ATOM 3409 C C . PHE A 1 422 ? 1.792 14.375 24.703 1 96.81 422 PHE A C 1
ATOM 3411 O O . PHE A 1 422 ? 0.999 13.445 24.859 1 96.81 422 PHE A O 1
ATOM 3418 N N . PHE A 1 423 ? 2.766 14.352 23.75 1 95.94 423 PHE A N 1
ATOM 3419 C CA . PHE A 1 423 ? 2.873 13.266 22.797 1 95.94 423 PHE A CA 1
ATOM 3420 C C . PHE A 1 423 ? 3.166 11.945 23.5 1 95.94 423 PHE A C 1
ATOM 3422 O O . PHE A 1 423 ? 2.74 10.883 23.047 1 95.94 423 PHE A O 1
ATOM 3429 N N . GLN A 1 424 ? 3.82 12 24.641 1 95 424 GLN A N 1
ATOM 3430 C CA . GLN A 1 424 ? 4.227 10.82 25.391 1 95 424 GLN A CA 1
ATOM 3431 C C . GLN A 1 424 ? 3.182 10.453 26.453 1 95 424 GLN A C 1
ATOM 3433 O O . GLN A 1 424 ? 3.412 9.57 27.281 1 95 424 GLN A O 1
ATOM 3438 N N . ASN A 1 425 ? 2.111 11.195 26.5 1 93.5 425 ASN A N 1
ATOM 3439 C CA . ASN A 1 425 ? 0.997 10.977 27.422 1 93.5 425 ASN A CA 1
ATOM 3440 C C . ASN A 1 425 ? 1.41 11.211 28.875 1 93.5 425 ASN A C 1
ATOM 3442 O O . ASN A 1 425 ? 0.901 10.555 29.781 1 93.5 425 ASN A O 1
ATOM 3446 N N . GLU A 1 426 ? 2.402 11.984 29.031 1 96.12 426 GLU A N 1
ATOM 3447 C CA . GLU A 1 426 ? 2.799 12.367 30.375 1 96.12 426 GLU A CA 1
ATOM 3448 C C . GLU A 1 426 ? 1.854 13.422 30.953 1 96.12 426 GLU A C 1
ATOM 3450 O O . GLU A 1 426 ? 1.668 13.508 32.156 1 96.12 426 GLU A O 1
ATOM 3455 N N . ILE A 1 427 ? 1.366 14.305 30.062 1 96.56 427 ILE A N 1
ATOM 3456 C CA . ILE A 1 427 ? 0.332 15.266 30.422 1 96.56 427 ILE A CA 1
ATOM 3457 C C . ILE A 1 427 ? -0.856 15.133 29.484 1 96.56 427 ILE A C 1
ATOM 3459 O O . ILE A 1 427 ? -0.7 14.695 28.328 1 96.56 427 ILE A O 1
ATOM 3463 N N . SER A 1 428 ? -1.998 15.438 29.938 1 95.38 428 SER A N 1
ATOM 3464 C CA . SER A 1 428 ? -3.201 15.375 29.109 1 95.38 428 SER A CA 1
ATOM 3465 C C . SER A 1 428 ? -3.26 16.547 28.141 1 95.38 428 SER A C 1
ATOM 3467 O O . SER A 1 428 ? -2.523 17.531 28.297 1 95.38 428 SER A O 1
ATOM 3469 N N . SER A 1 429 ? -4.137 16.391 27.156 1 94.88 429 SER A N 1
ATOM 3470 C CA . SER A 1 429 ? -4.348 17.469 26.203 1 94.88 429 SER A CA 1
ATOM 3471 C C . SER A 1 429 ? -4.801 18.75 26.906 1 94.88 429 SER A C 1
ATOM 3473 O O . SER A 1 429 ? -4.344 19.844 26.562 1 94.88 429 SER A O 1
ATOM 3475 N N . GLU A 1 430 ? -5.637 18.609 27.922 1 94.5 430 GLU A N 1
ATOM 3476 C CA . GLU A 1 430 ? -6.145 19.781 28.641 1 94.5 430 GLU A CA 1
ATOM 3477 C C . GLU A 1 430 ? -5.051 20.422 29.484 1 94.5 430 GLU A C 1
ATOM 3479 O O . GLU A 1 430 ? -5.004 21.641 29.625 1 94.5 430 GLU A O 1
ATOM 3484 N N . GLU A 1 431 ? -4.23 19.641 30.062 1 96.25 431 GLU A N 1
ATOM 3485 C CA . GLU A 1 431 ? -3.094 20.172 30.797 1 96.25 431 GLU A CA 1
ATOM 3486 C C . GLU A 1 431 ? -2.137 20.922 29.891 1 96.25 431 GLU A C 1
ATOM 3488 O O . GLU A 1 431 ? -1.615 21.969 30.266 1 96.25 431 GLU A O 1
ATOM 3493 N N . PHE A 1 432 ? -1.865 20.375 28.781 1 97.62 432 PHE A N 1
ATOM 3494 C CA . PHE A 1 432 ? -1.02 21.047 27.797 1 97.62 432 PHE A CA 1
ATOM 3495 C C . PHE A 1 432 ? -1.604 22.391 27.391 1 97.62 432 PHE A C 1
ATOM 3497 O O . PHE A 1 432 ? -0.912 23.406 27.422 1 97.62 432 PHE A O 1
ATOM 3504 N N . LEU A 1 433 ? -2.889 22.406 27.062 1 96.44 433 LEU A N 1
ATOM 3505 C CA . LEU A 1 433 ? -3.562 23.625 26.625 1 96.44 433 LEU A CA 1
ATOM 3506 C C . LEU A 1 433 ? -3.57 24.672 27.734 1 96.44 433 LEU A C 1
ATOM 3508 O O . LEU A 1 433 ? -3.467 25.875 27.469 1 96.44 433 LEU A O 1
ATOM 3512 N N . ALA A 1 434 ? -3.686 24.188 28.938 1 95.75 434 ALA A N 1
ATOM 3513 C CA . ALA A 1 434 ? -3.74 25.094 30.094 1 95.75 434 ALA A CA 1
ATOM 3514 C C . ALA A 1 434 ? -2.434 25.875 30.234 1 95.75 434 ALA A C 1
ATOM 3516 O O . ALA A 1 434 ? -2.424 26.984 30.766 1 95.75 434 ALA A O 1
ATOM 3517 N N . GLY A 1 435 ? -1.363 25.297 29.781 1 95.62 435 GLY A N 1
ATOM 3518 C CA . GLY A 1 435 ? -0.061 25.922 29.891 1 95.62 435 GLY A CA 1
ATOM 3519 C C . GLY A 1 435 ? 0.262 26.828 28.719 1 95.62 435 GLY A C 1
ATOM 3520 O O . GLY A 1 435 ? 1.273 27.531 28.734 1 95.62 435 GLY A O 1
ATOM 3521 N N . CYS A 1 436 ? -0.577 26.891 27.734 1 96.25 436 CYS A N 1
ATOM 3522 C CA . CYS A 1 436 ? -0.354 27.75 26.578 1 96.25 436 CYS A CA 1
ATOM 3523 C C . CYS A 1 436 ? -0.862 29.172 26.844 1 96.25 436 CYS A C 1
ATOM 3525 O O . CYS A 1 436 ? -1.565 29.406 27.828 1 96.25 436 CYS A O 1
ATOM 3527 N N . ASP A 1 437 ? -0.436 30.094 26.047 1 94.44 437 ASP A N 1
ATOM 3528 C CA . ASP A 1 437 ? -0.866 31.484 26.156 1 94.44 437 ASP A CA 1
ATOM 3529 C C . ASP A 1 437 ? -2.387 31.594 26.078 1 94.44 437 ASP A C 1
ATOM 3531 O O . ASP A 1 437 ? -2.996 31.172 25.094 1 94.44 437 ASP A O 1
ATOM 3535 N N . PRO A 1 438 ? -3.031 32.125 27.094 1 93.81 438 PRO A N 1
ATOM 3536 C CA . PRO A 1 438 ? -4.496 32.188 27.125 1 93.81 438 PRO A CA 1
ATOM 3537 C C . PRO A 1 438 ? -5.094 32.969 25.969 1 93.81 438 PRO A C 1
ATOM 3539 O O . PRO A 1 438 ? -6.191 32.656 25.5 1 93.81 438 PRO A O 1
ATOM 3542 N N . GLN A 1 439 ? -4.395 33.938 25.547 1 92.06 439 GLN A N 1
ATOM 3543 C CA . GLN A 1 439 ? -4.898 34.75 24.438 1 92.06 439 GLN A CA 1
ATOM 3544 C C . GLN A 1 439 ? -4.91 33.938 23.141 1 92.06 439 GLN A C 1
ATOM 3546 O O . GLN A 1 439 ? -5.848 34.062 22.344 1 92.06 439 GLN A O 1
ATOM 3551 N N . ILE A 1 440 ? -3.928 33.188 22.922 1 93.94 440 ILE A N 1
ATOM 3552 C CA . ILE A 1 440 ? -3.855 32.344 21.734 1 93.94 440 ILE A CA 1
ATOM 3553 C C . ILE A 1 440 ? -4.961 31.297 21.797 1 93.94 440 ILE A C 1
ATOM 3555 O O . ILE A 1 440 ? -5.668 31.078 20.797 1 93.94 440 ILE A O 1
ATOM 3559 N N . LYS A 1 441 ? -5.066 30.641 22.906 1 94.81 441 LYS A N 1
ATOM 3560 C CA . LYS A 1 441 ? -6.109 29.625 23.078 1 94.81 441 LYS A CA 1
ATOM 3561 C C . LYS A 1 441 ? -7.488 30.203 22.766 1 94.81 441 LYS A C 1
ATOM 3563 O O . LYS A 1 441 ? -8.266 29.594 22.031 1 94.81 441 LYS A O 1
ATOM 3568 N N . LYS A 1 442 ? -7.73 31.375 23.281 1 93.19 442 LYS A N 1
ATOM 3569 C CA . LYS A 1 442 ? -9.023 32.031 23.078 1 93.19 442 LYS A CA 1
ATOM 3570 C C . LYS A 1 442 ? -9.234 32.375 21.609 1 93.19 442 LYS A C 1
ATOM 3572 O O . LYS A 1 442 ? -10.266 32.031 21.031 1 93.19 442 LYS A O 1
ATOM 3577 N N . THR A 1 443 ? -8.312 32.969 21.062 1 93.81 443 THR A N 1
ATOM 3578 C CA . THR A 1 443 ? -8.414 33.469 19.688 1 93.81 443 THR A CA 1
ATOM 3579 C C . THR A 1 443 ? -8.602 32.312 18.719 1 93.81 443 THR A C 1
ATOM 3581 O O . THR A 1 443 ? -9.461 32.344 17.828 1 93.81 443 THR A O 1
ATOM 3584 N N . VAL A 1 444 ? -7.801 31.281 18.859 1 94.44 444 VAL A N 1
ATOM 3585 C CA . VAL A 1 444 ? -7.855 30.141 17.953 1 94.44 444 VAL A CA 1
ATOM 3586 C C . VAL A 1 444 ? -9.172 29.391 18.141 1 94.44 444 VAL A C 1
ATOM 3588 O O . VAL A 1 444 ? -9.82 29 17.156 1 94.44 444 VAL A O 1
ATOM 3591 N N . THR A 1 445 ? -9.594 29.203 19.391 1 93 445 THR A N 1
ATOM 3592 C CA . THR A 1 445 ? -10.852 28.531 19.672 1 93 445 THR A CA 1
ATOM 3593 C C . THR A 1 445 ? -12.023 29.297 19.047 1 93 445 THR A C 1
ATOM 3595 O O . THR A 1 445 ? -12.891 28.703 18.406 1 93 445 THR A O 1
ATOM 3598 N N . GLU A 1 446 ? -12 30.609 19.234 1 92.75 446 GLU A N 1
ATOM 3599 C CA . GLU A 1 446 ? -13.055 31.438 18.656 1 92.75 446 GLU A CA 1
ATOM 3600 C C . GLU A 1 446 ? -13.039 31.359 17.125 1 92.75 446 GLU A C 1
ATOM 3602 O O . GLU A 1 446 ? -14.102 31.344 16.5 1 92.75 446 GLU A O 1
ATOM 3607 N N . GLY A 1 447 ? -11.852 31.406 16.594 1 93.12 447 GLY A N 1
ATOM 3608 C CA . GLY A 1 447 ? -11.734 31.266 15.156 1 93.12 447 GLY A CA 1
ATOM 3609 C C . GLY A 1 447 ? -12.32 29.969 14.633 1 93.12 447 GLY A C 1
ATOM 3610 O O . GLY A 1 447 ? -13 29.953 13.602 1 93.12 447 GLY A O 1
ATOM 3611 N N . ILE A 1 448 ? -12.117 28.844 15.297 1 91.62 448 ILE A N 1
ATOM 3612 C CA . ILE A 1 448 ? -12.617 27.531 14.898 1 91.62 448 ILE A CA 1
ATOM 3613 C C . ILE A 1 448 ? -14.141 27.516 15.008 1 91.62 448 ILE A C 1
ATOM 3615 O O . ILE A 1 448 ? -14.82 26.984 14.125 1 91.62 448 ILE A O 1
ATOM 3619 N N . VAL A 1 449 ? -14.633 28.094 16.047 1 89.75 449 VAL A N 1
ATOM 3620 C CA . VAL A 1 449 ? -16.078 28.172 16.25 1 89.75 449 VAL A CA 1
ATOM 3621 C C . VAL A 1 449 ? -16.719 28.938 15.094 1 89.75 449 VAL A C 1
ATOM 3623 O O . VAL A 1 449 ? -17.75 28.516 14.555 1 89.75 449 VAL A O 1
ATOM 3626 N N . LYS A 1 450 ? -16.125 30.031 14.742 1 91.19 450 LYS A N 1
ATOM 3627 C CA . LYS A 1 450 ? -16.641 30.844 13.633 1 91.19 450 LYS A CA 1
ATOM 3628 C C . LYS A 1 450 ? -16.609 30.062 12.32 1 91.19 450 LYS A C 1
ATOM 3630 O O . LYS A 1 450 ? -17.516 30.188 11.5 1 91.19 450 LYS A O 1
ATOM 3635 N N . LEU A 1 451 ? -15.578 29.359 12.133 1 88.25 451 LEU A N 1
ATOM 3636 C CA . LEU A 1 451 ? -15.477 28.5 10.953 1 88.25 451 LEU A CA 1
ATOM 3637 C C . LEU A 1 451 ? -16.609 27.484 10.922 1 88.25 451 LEU A C 1
ATOM 3639 O O . LEU A 1 451 ? -17.25 27.281 9.875 1 88.25 451 LEU A O 1
ATOM 3643 N N . PHE A 1 452 ? -16.938 26.875 12.055 1 84.12 452 PHE A N 1
ATOM 3644 C CA . PHE A 1 452 ? -18.016 25.891 12.156 1 84.12 452 PHE A CA 1
ATOM 3645 C C . PHE A 1 452 ? -19.359 26.547 11.867 1 84.12 452 PHE A C 1
ATOM 3647 O O . PHE A 1 452 ? -20.219 25.969 11.195 1 84.12 452 PHE A O 1
ATOM 3654 N N . ASP A 1 453 ? -19.484 27.703 12.344 1 87.56 453 ASP A N 1
ATOM 3655 C CA . ASP A 1 453 ? -20.734 28.438 12.117 1 87.56 453 ASP A CA 1
ATOM 3656 C C . ASP A 1 453 ? -20.922 28.75 10.641 1 87.56 453 ASP A C 1
ATOM 3658 O O . ASP A 1 453 ? -22.047 28.672 10.125 1 87.56 453 ASP A O 1
ATOM 3662 N N . THR A 1 454 ? -19.875 29.094 10.039 1 84.19 454 THR A N 1
ATOM 3663 C CA . THR A 1 454 ? -19.938 29.391 8.609 1 84.19 454 THR A CA 1
ATOM 3664 C C . THR A 1 454 ? -20.297 28.141 7.816 1 84.19 454 THR A C 1
ATOM 3666 O O . THR A 1 454 ? -21.109 28.203 6.891 1 84.19 454 THR A O 1
ATOM 3669 N N . ARG A 1 455 ? -19.766 27.047 8.156 1 79.62 455 ARG A N 1
ATOM 3670 C CA . ARG A 1 455 ? -20.062 25.781 7.488 1 79.62 455 ARG A CA 1
ATOM 3671 C C . ARG A 1 455 ? -21.5 25.359 7.738 1 79.62 455 ARG A C 1
ATOM 3673 O O . ARG A 1 455 ? -22.172 24.844 6.836 1 79.62 455 ARG A O 1
ATOM 3680 N N . LYS A 1 456 ? -21.891 25.516 8.953 1 82.56 456 LYS A N 1
ATOM 3681 C CA . LYS A 1 456 ? -23.266 25.203 9.305 1 82.56 456 LYS A CA 1
ATOM 3682 C C . LYS A 1 456 ? -24.25 26.031 8.477 1 82.56 456 LYS A C 1
ATOM 3684 O O . LYS A 1 456 ? -25.25 25.516 7.977 1 82.56 456 LYS A O 1
ATOM 3689 N N . ALA A 1 457 ? -23.906 27.234 8.312 1 83.5 457 ALA A N 1
ATOM 3690 C CA . ALA A 1 457 ? -24.766 28.125 7.523 1 83.5 457 ALA A CA 1
ATOM 3691 C C . ALA A 1 457 ? -24.812 27.672 6.062 1 83.5 457 ALA A C 1
ATOM 3693 O O . ALA A 1 457 ? -25.875 27.688 5.441 1 83.5 457 ALA A O 1
ATOM 3694 N N . ALA A 1 458 ? -23.734 27.328 5.582 1 76.81 458 ALA A N 1
ATOM 3695 C CA . ALA A 1 458 ? -23.672 26.844 4.203 1 76.81 458 ALA A CA 1
ATOM 3696 C C . ALA A 1 458 ? -24.453 25.547 4.039 1 76.81 458 ALA A C 1
ATOM 3698 O O . ALA A 1 458 ? -25.094 25.328 3.006 1 76.81 458 ALA A O 1
ATOM 3699 N N . PHE A 1 459 ? -24.406 24.766 5.047 1 80.06 459 PHE A N 1
ATOM 3700 C CA . PHE A 1 459 ? -25.094 23.469 5.055 1 80.06 459 PHE A CA 1
ATOM 3701 C C . PHE A 1 459 ? -26.609 23.656 5.023 1 80.06 459 PHE A C 1
ATOM 3703 O O . PHE A 1 459 ? -27.312 22.938 4.32 1 80.06 459 PHE A O 1
ATOM 3710 N N . LEU A 1 460 ? -27.016 24.656 5.703 1 83.44 460 LEU A N 1
ATOM 3711 C CA . LEU A 1 460 ? -28.438 24.906 5.832 1 83.44 460 LEU A CA 1
ATOM 3712 C C . LEU A 1 460 ? -28.969 25.672 4.621 1 83.44 460 LEU A C 1
ATOM 3714 O O . LEU A 1 460 ? -30.172 25.594 4.309 1 83.44 460 LEU A O 1
ATOM 3718 N N . GLY A 1 461 ? -28.156 26.547 3.977 1 71.06 461 GLY A N 1
ATOM 3719 C CA . GLY A 1 461 ? -28.578 27.406 2.887 1 71.06 461 GLY A CA 1
ATOM 3720 C C . GLY A 1 461 ? -28.703 26.688 1.56 1 71.06 461 GLY A C 1
ATOM 3721 O O . GLY A 1 461 ? -29.062 27.281 0.547 1 71.06 461 GLY A O 1
ATOM 3722 N N . GLY A 1 462 ? -28.375 25.531 1.411 1 61.75 462 GLY A N 1
ATOM 3723 C CA . GLY A 1 462 ? -28.625 24.812 0.17 1 61.75 462 GLY A CA 1
ATOM 3724 C C . GLY A 1 462 ? -30.031 24.234 0.086 1 61.75 462 GLY A C 1
ATOM 3725 O O . GLY A 1 462 ? -30.719 24.125 1.1 1 61.75 462 GLY A O 1
ATOM 3726 N N . MET B 1 1 ? 0.82 -0.229 21 1 28.36 1 MET B N 1
ATOM 3727 C CA . MET B 1 1 ? 1.418 -0.859 19.828 1 28.36 1 MET B CA 1
ATOM 3728 C C . MET B 1 1 ? 1.97 -2.238 20.172 1 28.36 1 MET B C 1
ATOM 3730 O O . MET B 1 1 ? 1.871 -3.17 19.359 1 28.36 1 MET B O 1
ATOM 3734 N N . SER B 1 2 ? 2.332 -2.281 21.469 1 35.75 2 SER B N 1
ATOM 3735 C CA . SER B 1 2 ? 3.004 -3.482 21.953 1 35.75 2 SER B CA 1
ATOM 3736 C C . SER B 1 2 ? 2.014 -4.621 22.172 1 35.75 2 SER B C 1
ATOM 3738 O O . SER B 1 2 ? 2.293 -5.77 21.812 1 35.75 2 SER B O 1
ATOM 3740 N N . LEU B 1 3 ? 0.896 -4.273 22.703 1 37.88 3 LEU B N 1
ATOM 3741 C CA . LEU B 1 3 ? -0.059 -5.336 23 1 37.88 3 LEU B CA 1
ATOM 3742 C C . LEU B 1 3 ? -0.715 -5.84 21.719 1 37.88 3 LEU B C 1
ATOM 3744 O O . LEU B 1 3 ? -0.972 -7.039 21.578 1 37.88 3 LEU B O 1
ATOM 3748 N N . ILE B 1 4 ? -1.02 -4.984 20.797 1 40.78 4 ILE B N 1
ATOM 3749 C CA . ILE B 1 4 ? -1.626 -5.375 19.531 1 40.78 4 ILE B CA 1
ATOM 3750 C C . ILE B 1 4 ? -0.636 -6.207 18.719 1 40.78 4 ILE B C 1
ATOM 3752 O O . ILE B 1 4 ? -1.011 -7.211 18.109 1 40.78 4 ILE B O 1
ATOM 3756 N N . LEU B 1 5 ? 0.611 -5.895 18.859 1 43.53 5 LEU B N 1
ATOM 3757 C CA . LEU B 1 5 ? 1.647 -6.652 18.172 1 43.53 5 LEU B CA 1
ATOM 3758 C C . LEU B 1 5 ? 1.821 -8.031 18.797 1 43.53 5 LEU B C 1
ATOM 3760 O O . LEU B 1 5 ? 1.987 -9.023 18.078 1 43.53 5 LEU B O 1
ATOM 3764 N N . VAL B 1 6 ? 1.81 -8.055 20.172 1 44.78 6 VAL B N 1
ATOM 3765 C CA . VAL B 1 6 ? 1.937 -9.328 20.875 1 44.78 6 VAL B CA 1
ATOM 3766 C C . VAL B 1 6 ? 0.729 -10.211 20.578 1 44.78 6 VAL B C 1
ATOM 3768 O O . VAL B 1 6 ? 0.877 -11.406 20.328 1 44.78 6 VAL B O 1
ATOM 3771 N N . GLY B 1 7 ? -0.523 -9.641 20.484 1 46.31 7 GLY B N 1
ATOM 3772 C CA . GLY B 1 7 ? -1.728 -10.367 20.141 1 46.31 7 GLY B CA 1
ATOM 3773 C C . GLY B 1 7 ? -1.712 -10.891 18.703 1 46.31 7 GLY B C 1
ATOM 3774 O O . GLY B 1 7 ? -2.133 -12.023 18.453 1 46.31 7 GLY B O 1
ATOM 3775 N N . ARG B 1 8 ? -1.061 -10.188 17.875 1 62.12 8 ARG B N 1
ATOM 3776 C CA . ARG B 1 8 ? -0.956 -10.578 16.484 1 62.12 8 ARG B CA 1
ATOM 3777 C C . ARG B 1 8 ? 0.092 -11.672 16.297 1 62.12 8 ARG B C 1
ATOM 3779 O O . ARG B 1 8 ? -0.108 -12.602 15.516 1 62.12 8 ARG B O 1
ATOM 3786 N N . MET B 1 9 ? 1.206 -11.625 17.062 1 64.5 9 MET B N 1
ATOM 3787 C CA . MET B 1 9 ? 2.246 -12.648 16.984 1 64.5 9 MET B CA 1
ATOM 3788 C C . MET B 1 9 ? 1.732 -13.984 17.5 1 64.5 9 MET B C 1
ATOM 3790 O O . MET B 1 9 ? 2.035 -15.031 16.938 1 64.5 9 MET B O 1
ATOM 3794 N N . ASP B 1 10 ? 0.87 -13.867 18.438 1 72.06 10 ASP B N 1
ATOM 3795 C CA . ASP B 1 10 ? 0.308 -15.094 18.984 1 72.06 10 ASP B CA 1
ATOM 3796 C C . ASP B 1 10 ? -0.678 -15.734 18.016 1 72.06 10 ASP B C 1
ATOM 3798 O O . ASP B 1 10 ? -0.654 -16.953 17.812 1 72.06 10 ASP B O 1
ATOM 3802 N N . ILE B 1 11 ? -1.402 -14.938 17.312 1 80.5 11 ILE B N 1
ATOM 3803 C CA . ILE B 1 11 ? -2.391 -15.461 16.375 1 80.5 11 ILE B CA 1
ATOM 3804 C C . ILE B 1 11 ? -1.688 -16.031 15.148 1 80.5 11 ILE B C 1
ATOM 3806 O O . ILE B 1 11 ? -2.068 -17.094 14.648 1 80.5 11 ILE B O 1
ATOM 3810 N N . GLN B 1 12 ? -0.671 -15.383 14.781 1 84.06 12 GLN B N 1
ATOM 3811 C CA . GLN B 1 12 ? 0.083 -15.867 13.625 1 84.06 12 GLN B CA 1
ATOM 3812 C C . GLN B 1 12 ? 0.779 -17.188 13.945 1 84.06 12 GLN B C 1
ATOM 3814 O O . GLN B 1 12 ? 0.841 -18.078 13.094 1 84.06 12 GLN B O 1
ATOM 3819 N N . GLN B 1 13 ? 1.24 -17.312 15.133 1 85.94 13 GLN B N 1
ATOM 3820 C CA . GLN B 1 13 ? 1.889 -18.547 15.539 1 85.94 13 GLN B CA 1
ATOM 3821 C C . GLN B 1 13 ? 0.894 -19.703 15.562 1 85.94 13 GLN B C 1
ATOM 3823 O O . GLN B 1 13 ? 1.225 -20.828 15.164 1 85.94 13 GLN B O 1
ATOM 3828 N N . ASP B 1 14 ? -0.24 -19.406 15.961 1 93.12 14 ASP B N 1
ATOM 3829 C CA . ASP B 1 14 ? -1.292 -20.406 15.969 1 93.12 14 ASP B CA 1
ATOM 3830 C C . ASP B 1 14 ? -1.649 -20.844 14.555 1 93.12 14 ASP B C 1
ATOM 3832 O O . ASP B 1 14 ? -1.774 -22.047 14.281 1 93.12 14 ASP B O 1
ATOM 3836 N N . TYR B 1 15 ? -1.83 -19.906 13.664 1 95.94 15 TYR B N 1
ATOM 3837 C CA . TYR B 1 15 ? -2.133 -20.219 12.273 1 95.94 15 TYR B CA 1
ATOM 3838 C C . TYR B 1 15 ? -1.004 -21.016 11.633 1 95.94 15 TYR B C 1
ATOM 3840 O O . TYR B 1 15 ? -1.25 -21.922 10.828 1 95.94 15 TYR B O 1
ATOM 3848 N N . ASN B 1 16 ? 0.209 -20.672 11.992 1 96.38 16 ASN B N 1
ATOM 3849 C CA . ASN B 1 16 ? 1.35 -21.422 11.469 1 96.38 16 ASN B CA 1
ATOM 3850 C C . ASN B 1 16 ? 1.307 -22.875 11.898 1 96.38 16 ASN B C 1
ATOM 3852 O O . ASN B 1 16 ? 1.557 -23.781 11.086 1 96.38 16 ASN B O 1
ATOM 3856 N N . GLN B 1 17 ? 1.001 -23.062 13.133 1 96.69 17 GLN B N 1
ATOM 3857 C CA . GLN B 1 17 ? 0.919 -24.422 13.648 1 96.69 17 GLN B CA 1
ATOM 3858 C C . GLN B 1 17 ? -0.209 -25.203 12.977 1 96.69 17 GLN B C 1
ATOM 3860 O O . GLN B 1 17 ? -0.033 -26.359 12.602 1 96.69 17 GLN B O 1
ATOM 3865 N N . GLN B 1 18 ? -1.352 -24.578 12.844 1 97.44 18 GLN B N 1
ATOM 3866 C CA . GLN B 1 18 ? -2.48 -25.234 12.195 1 97.44 18 GLN B CA 1
ATOM 3867 C C . GLN B 1 18 ? -2.16 -25.578 10.742 1 97.44 18 GLN B C 1
ATOM 3869 O O . GLN B 1 18 ? -2.461 -26.672 10.273 1 97.44 18 GLN B O 1
ATOM 3874 N N . CYS B 1 19 ? -1.626 -24.609 10.102 1 98.06 19 CYS B N 1
ATOM 3875 C CA . CYS B 1 19 ? -1.236 -24.828 8.711 1 98.06 19 CYS B CA 1
ATOM 3876 C C . CYS B 1 19 ? -0.215 -25.953 8.594 1 98.06 19 CYS B C 1
ATOM 3878 O O . CYS B 1 19 ? -0.33 -26.812 7.719 1 98.06 19 CYS B O 1
ATOM 3880 N N . LEU B 1 20 ? 0.796 -25.953 9.5 1 98 20 LEU B N 1
ATOM 3881 C CA . LEU B 1 20 ? 1.821 -27 9.523 1 98 20 LEU B CA 1
ATOM 3882 C C . LEU B 1 20 ? 1.196 -28.375 9.734 1 98 20 LEU B C 1
ATOM 3884 O O . LEU B 1 20 ? 1.561 -29.328 9.062 1 98 20 LEU B O 1
ATOM 3888 N N . GLN B 1 21 ? 0.298 -28.438 10.609 1 97.56 21 GLN B N 1
ATOM 3889 C CA . GLN B 1 21 ? -0.368 -29.703 10.891 1 97.56 21 GLN B CA 1
ATOM 3890 C C . GLN B 1 21 ? -1.115 -30.219 9.664 1 97.56 21 GLN B C 1
ATOM 3892 O O . GLN B 1 21 ? -1.112 -31.422 9.383 1 97.56 21 GLN B O 1
ATOM 3897 N N . ARG B 1 22 ? -1.778 -29.375 8.969 1 98.12 22 ARG B N 1
ATOM 3898 C CA . ARG B 1 22 ? -2.492 -29.766 7.754 1 98.12 22 ARG B CA 1
ATOM 3899 C C . ARG B 1 22 ? -1.525 -30.25 6.68 1 98.12 22 ARG B C 1
ATOM 3901 O O . ARG B 1 22 ? -1.809 -31.219 5.969 1 98.12 22 ARG B O 1
ATOM 3908 N N . LEU B 1 23 ? -0.403 -29.562 6.574 1 98.38 23 LEU B N 1
ATOM 3909 C CA . LEU B 1 23 ? 0.625 -29.969 5.625 1 98.38 23 LEU B CA 1
ATOM 3910 C C . LEU B 1 23 ? 1.158 -31.344 5.961 1 98.38 23 LEU B C 1
ATOM 3912 O O . LEU B 1 23 ? 1.256 -32.219 5.082 1 98.38 23 LEU B O 1
ATOM 3916 N N . ILE B 1 24 ? 1.464 -31.516 7.223 1 97.88 24 ILE B N 1
ATOM 3917 C CA . ILE B 1 24 ? 1.989 -32.812 7.684 1 97.88 24 ILE B CA 1
ATOM 3918 C C . ILE B 1 24 ? 0.964 -33.906 7.422 1 97.88 24 ILE B C 1
ATOM 3920 O O . ILE B 1 24 ? 1.302 -34.969 6.883 1 97.88 24 ILE B O 1
ATOM 3924 N N . TRP B 1 25 ? -0.212 -33.656 7.789 1 97.94 25 TRP B N 1
ATOM 3925 C CA . TRP B 1 25 ? -1.276 -34.625 7.586 1 97.94 25 TRP B CA 1
ATOM 3926 C C . TRP B 1 25 ? -1.408 -35 6.113 1 97.94 25 TRP B C 1
ATOM 3928 O O . TRP B 1 25 ? -1.476 -36.188 5.762 1 97.94 25 TRP B O 1
ATOM 3938 N N . ALA B 1 26 ? -1.536 -34 5.25 1 98.44 26 ALA B N 1
ATOM 3939 C CA . ALA B 1 26 ? -1.715 -34.25 3.818 1 98.44 26 ALA B CA 1
ATOM 3940 C C . ALA B 1 26 ? -0.553 -35.031 3.244 1 98.44 26 ALA B C 1
ATOM 3942 O O . ALA B 1 26 ? -0.763 -36 2.477 1 98.44 26 ALA B O 1
ATOM 3943 N N . MET B 1 27 ? 0.699 -34.719 3.637 1 98.38 27 MET B N 1
ATOM 3944 C CA . MET B 1 27 ? 1.873 -35.406 3.145 1 98.38 27 MET B CA 1
ATOM 3945 C C . MET B 1 27 ? 1.861 -36.875 3.609 1 98.38 27 MET B C 1
ATOM 3947 O O . MET B 1 27 ? 2.162 -37.781 2.832 1 98.38 27 MET B O 1
ATOM 3951 N N . ASN B 1 28 ? 1.474 -37 4.844 1 97.56 28 ASN B N 1
ATOM 3952 C CA . ASN B 1 28 ? 1.372 -38.375 5.379 1 97.56 28 ASN B CA 1
ATOM 3953 C C . ASN B 1 28 ? 0.33 -39.188 4.629 1 97.56 28 ASN B C 1
ATOM 3955 O O . ASN B 1 28 ? 0.565 -40.344 4.312 1 97.56 28 ASN B O 1
ATOM 3959 N N . GLN B 1 29 ? -0.806 -38.562 4.363 1 97.94 29 GLN B N 1
ATOM 3960 C CA . GLN B 1 29 ? -1.876 -39.25 3.648 1 97.94 29 GLN B CA 1
ATOM 3961 C C . GLN B 1 29 ? -1.423 -39.688 2.252 1 97.94 29 GLN B C 1
ATOM 3963 O O . GLN B 1 29 ? -1.865 -40.719 1.73 1 97.94 29 GLN B O 1
ATOM 3968 N N . LEU B 1 30 ? -0.548 -38.906 1.684 1 97.94 30 LEU B N 1
ATOM 3969 C CA . LEU B 1 30 ? -0.068 -39.188 0.333 1 97.94 30 LEU B CA 1
ATOM 3970 C C . LEU B 1 30 ? 1.168 -40.062 0.363 1 97.94 30 LEU B C 1
ATOM 3972 O O . LEU B 1 30 ? 1.716 -40.406 -0.687 1 97.94 30 LEU B O 1
ATOM 3976 N N . GLY B 1 31 ? 1.674 -40.375 1.536 1 97.06 31 GLY B N 1
ATOM 3977 C CA . GLY B 1 31 ? 2.824 -41.25 1.705 1 97.06 31 GLY B CA 1
ATOM 3978 C C . GLY B 1 31 ? 4.141 -40.562 1.353 1 97.06 31 GLY B C 1
ATOM 3979 O O . GLY B 1 31 ? 5.062 -41.219 0.861 1 97.06 31 GLY B O 1
ATOM 3980 N N . ILE B 1 32 ? 4.195 -39.281 1.482 1 97.12 32 ILE B N 1
ATOM 3981 C CA . ILE B 1 32 ? 5.387 -38.531 1.129 1 97.12 32 ILE B CA 1
ATOM 3982 C C . ILE B 1 32 ? 6.137 -38.125 2.396 1 97.12 32 ILE B C 1
ATOM 3984 O O . ILE B 1 32 ? 5.547 -37.562 3.316 1 97.12 32 ILE B O 1
ATOM 3988 N N . ASP B 1 33 ? 7.375 -38.406 2.426 1 94.25 33 ASP B N 1
ATOM 3989 C CA . ASP B 1 33 ? 8.234 -38.031 3.539 1 94.25 33 ASP B CA 1
ATOM 3990 C C . ASP B 1 33 ? 8.945 -36.719 3.238 1 94.25 33 ASP B C 1
ATOM 3992 O O . ASP B 1 33 ? 9.75 -36.625 2.303 1 94.25 33 ASP B O 1
ATOM 3996 N N . VAL B 1 34 ? 8.641 -35.719 3.967 1 94.38 34 VAL B N 1
ATOM 3997 C CA . VAL B 1 34 ? 9.234 -34.406 3.791 1 94.38 34 VAL B CA 1
ATOM 3998 C C . VAL B 1 34 ? 9.867 -33.938 5.102 1 94.38 34 VAL B C 1
ATOM 4000 O O . VAL B 1 34 ? 9.305 -34.188 6.18 1 94.38 34 VAL B O 1
ATOM 4003 N N . ASP B 1 35 ? 11.023 -33.344 5.02 1 93.06 35 ASP B N 1
ATOM 4004 C CA . ASP B 1 35 ? 11.688 -32.781 6.176 1 93.06 35 ASP B CA 1
ATOM 4005 C C . ASP B 1 35 ? 10.773 -31.766 6.879 1 93.06 35 ASP B C 1
ATOM 4007 O O . ASP B 1 35 ? 10.188 -30.891 6.234 1 93.06 35 ASP B O 1
ATOM 4011 N N . ALA B 1 36 ? 10.734 -31.859 8.133 1 91.94 36 ALA B N 1
ATOM 4012 C CA . ALA B 1 36 ? 9.852 -31.016 8.938 1 91.94 36 ALA B CA 1
ATOM 4013 C C . ALA B 1 36 ? 10.195 -29.547 8.758 1 91.94 36 ALA B C 1
ATOM 4015 O O . ALA B 1 36 ? 9.297 -28.703 8.719 1 91.94 36 ALA B O 1
ATOM 4016 N N . LYS B 1 37 ? 11.406 -29.281 8.688 1 91.88 37 LYS B N 1
ATOM 4017 C CA . LYS B 1 37 ? 11.844 -27.891 8.539 1 91.88 37 LYS B CA 1
ATOM 4018 C C . LYS B 1 37 ? 11.305 -27.281 7.246 1 91.88 37 LYS B C 1
ATOM 4020 O O . LYS B 1 37 ? 10.945 -26.109 7.215 1 91.88 37 LYS B O 1
ATOM 4025 N N . LYS B 1 38 ? 11.305 -28.078 6.227 1 94.62 38 LYS B N 1
ATOM 4026 C CA . LYS B 1 38 ? 10.781 -27.609 4.945 1 94.62 38 LYS B CA 1
ATOM 4027 C C . LYS B 1 38 ? 9.289 -27.312 5.039 1 94.62 38 LYS B C 1
ATOM 4029 O O . LYS B 1 38 ? 8.812 -26.312 4.5 1 94.62 38 LYS B O 1
ATOM 4034 N N . LEU B 1 39 ? 8.594 -28.141 5.75 1 97.38 39 LEU B N 1
ATOM 4035 C CA . LEU B 1 39 ? 7.16 -27.938 5.91 1 97.38 39 LEU B CA 1
ATOM 4036 C C . LEU B 1 39 ? 6.883 -26.703 6.754 1 97.38 39 LEU B C 1
ATOM 4038 O O . LEU B 1 39 ? 5.906 -25.984 6.512 1 97.38 39 LEU B O 1
ATOM 4042 N N . VAL B 1 40 ? 7.723 -26.469 7.715 1 96.31 40 VAL B N 1
ATOM 4043 C CA . VAL B 1 40 ? 7.602 -25.266 8.531 1 96.31 40 VAL B CA 1
ATOM 4044 C C . VAL B 1 40 ? 7.754 -24.031 7.656 1 96.31 40 VAL B C 1
ATOM 4046 O O . VAL B 1 40 ? 6.957 -23.078 7.754 1 96.31 40 VAL B O 1
ATOM 4049 N N . ASN B 1 41 ? 8.719 -24.047 6.777 1 94.19 41 ASN B N 1
ATOM 4050 C CA . ASN B 1 41 ? 8.953 -22.922 5.883 1 94.19 41 ASN B CA 1
ATOM 4051 C C . ASN B 1 41 ? 7.766 -22.688 4.961 1 94.19 41 ASN B C 1
ATOM 4053 O O . ASN B 1 41 ? 7.398 -21.531 4.695 1 94.19 41 ASN B O 1
ATOM 4057 N N . ILE B 1 42 ? 7.199 -23.75 4.496 1 97.56 42 ILE B N 1
ATOM 4058 C CA . ILE B 1 42 ? 6.047 -23.641 3.607 1 97.56 42 ILE B CA 1
ATOM 4059 C C . ILE B 1 42 ? 4.855 -23.078 4.375 1 97.56 42 ILE B C 1
ATOM 4061 O O . ILE B 1 42 ? 4.156 -22.188 3.877 1 97.56 42 ILE B O 1
ATOM 4065 N N . SER B 1 43 ? 4.664 -23.547 5.609 1 97.88 43 SER B N 1
ATOM 4066 C CA . SER B 1 43 ? 3.582 -23.047 6.449 1 97.88 43 SER B CA 1
ATOM 4067 C C . SER B 1 43 ? 3.727 -21.547 6.703 1 97.88 43 SER B C 1
ATOM 4069 O O . SER B 1 43 ? 2.754 -20.797 6.602 1 97.88 43 SER B O 1
ATOM 4071 N N . GLU B 1 44 ? 4.891 -21.156 6.977 1 95.5 44 GLU B N 1
ATOM 4072 C CA . GLU B 1 44 ? 5.152 -19.734 7.23 1 95.5 44 GLU B CA 1
ATOM 4073 C C . GLU B 1 44 ? 4.895 -18.891 5.984 1 95.5 44 GLU B C 1
ATOM 4075 O O . GLU B 1 44 ? 4.348 -17.797 6.074 1 95.5 44 GLU B O 1
ATOM 4080 N N . LEU B 1 45 ? 5.293 -19.406 4.859 1 96.31 45 LEU B N 1
ATOM 4081 C CA . LEU B 1 45 ? 5.07 -18.734 3.588 1 96.31 45 LEU B CA 1
ATOM 4082 C C . LEU B 1 45 ? 3.584 -18.5 3.342 1 96.31 45 LEU B C 1
ATOM 4084 O O . LEU B 1 45 ? 3.164 -17.391 3.004 1 96.31 45 LEU B O 1
ATOM 4088 N N . ILE B 1 46 ? 2.789 -19.516 3.562 1 97.94 46 ILE B N 1
ATOM 4089 C CA . ILE B 1 46 ? 1.351 -19.453 3.33 1 97.94 46 ILE B CA 1
ATOM 4090 C C . ILE B 1 46 ? 0.703 -18.5 4.316 1 97.94 46 ILE B C 1
ATOM 4092 O O . ILE B 1 46 ? -0.016 -17.578 3.916 1 97.94 46 ILE B O 1
ATOM 4096 N N . VAL B 1 47 ? 1.009 -18.656 5.582 1 97 47 VAL B N 1
ATOM 4097 C CA . VAL B 1 47 ? 0.345 -17.891 6.641 1 97 47 VAL B CA 1
ATOM 4098 C C . VAL B 1 47 ? 0.729 -16.422 6.543 1 97 47 VAL B C 1
ATOM 4100 O O . VAL B 1 47 ? -0.112 -15.539 6.734 1 97 47 VAL B O 1
ATOM 4103 N N . GLN B 1 48 ? 1.971 -16.172 6.207 1 93.75 48 GLN B N 1
ATOM 4104 C CA . GLN B 1 48 ? 2.416 -14.797 6.051 1 93.75 48 GLN B CA 1
ATOM 4105 C C . GLN B 1 48 ? 1.59 -14.062 4.992 1 93.75 48 GLN B C 1
ATOM 4107 O O . GLN B 1 48 ? 1.231 -12.898 5.172 1 93.75 48 GLN B O 1
ATOM 4112 N N . THR B 1 49 ? 1.33 -14.703 3.938 1 94.31 49 THR B N 1
ATOM 4113 C CA . THR B 1 49 ? 0.58 -14.094 2.842 1 94.31 49 THR B CA 1
ATOM 4114 C C . THR B 1 49 ? -0.896 -13.969 3.203 1 94.31 49 THR B C 1
ATOM 4116 O O . THR B 1 49 ? -1.526 -12.945 2.906 1 94.31 49 THR B O 1
ATOM 4119 N N . MET B 1 50 ? -1.439 -14.914 3.902 1 96.06 50 MET B N 1
ATOM 4120 C CA . MET B 1 50 ? -2.867 -14.992 4.195 1 96.06 50 MET B CA 1
ATOM 4121 C C . MET B 1 50 ? -3.236 -14.078 5.363 1 96.06 50 MET B C 1
ATOM 4123 O O . MET B 1 50 ? -4.418 -13.844 5.621 1 96.06 50 MET B O 1
ATOM 4127 N N . THR B 1 51 ? -2.264 -13.531 6.07 1 94.31 51 THR B N 1
ATOM 4128 C CA . THR B 1 51 ? -2.529 -12.664 7.215 1 94.31 51 THR B CA 1
ATOM 4129 C C . THR B 1 51 ? -2.184 -11.211 6.891 1 94.31 51 THR B C 1
ATOM 4131 O O . THR B 1 51 ? -1.969 -10.406 7.793 1 94.31 51 THR B O 1
ATOM 4134 N N . GLY B 1 52 ? -2.1 -10.906 5.641 1 89.88 52 GLY B N 1
ATOM 4135 C CA . GLY B 1 52 ? -1.861 -9.523 5.234 1 89.88 52 GLY B CA 1
ATOM 4136 C C . GLY B 1 52 ? -2.906 -8.562 5.758 1 89.88 52 GLY B C 1
ATOM 4137 O O . GLY B 1 52 ? -4.023 -8.969 6.094 1 89.88 52 GLY B O 1
ATOM 4138 N N . PRO B 1 53 ? -2.631 -7.297 5.773 1 88.12 53 PRO B N 1
ATOM 4139 C CA . PRO B 1 53 ? -3.482 -6.305 6.434 1 88.12 53 PRO B CA 1
ATOM 4140 C C . PRO B 1 53 ? -4.824 -6.117 5.727 1 88.12 53 PRO B C 1
ATOM 4142 O O . PRO B 1 53 ? -5.77 -5.598 6.324 1 88.12 53 PRO B O 1
ATOM 4145 N N . TRP B 1 54 ? -4.875 -6.586 4.488 1 91.25 54 TRP B N 1
ATOM 4146 C CA . TRP B 1 54 ? -6.098 -6.34 3.73 1 91.25 54 TRP B CA 1
ATOM 4147 C C . TRP B 1 54 ? -6.926 -7.613 3.598 1 91.25 54 TRP B C 1
ATOM 4149 O O . TRP B 1 54 ? -7.953 -7.629 2.92 1 91.25 54 TRP B O 1
ATOM 4159 N N . ARG B 1 55 ? -6.406 -8.633 4.25 1 94 55 ARG B N 1
ATOM 4160 C CA . ARG B 1 55 ? -7.102 -9.906 4.172 1 94 55 ARG B CA 1
ATOM 4161 C C . ARG B 1 55 ? -8.148 -10.031 5.277 1 94 55 ARG B C 1
ATOM 4163 O O . ARG B 1 55 ? -7.805 -10.203 6.445 1 94 55 ARG B O 1
ATOM 4170 N N . TYR B 1 56 ? -9.406 -9.977 4.906 1 92.75 56 TYR B N 1
ATOM 4171 C CA . TYR B 1 56 ? -10.484 -10.047 5.887 1 92.75 56 TYR B CA 1
ATOM 4172 C C . TYR B 1 56 ? -11.367 -11.266 5.637 1 92.75 56 TYR B C 1
ATOM 4174 O O . TYR B 1 56 ? -11.922 -11.844 6.574 1 92.75 56 TYR B O 1
ATOM 4182 N N . PHE B 1 57 ? -11.562 -11.586 4.395 1 94.38 57 PHE B N 1
ATOM 4183 C CA . PHE B 1 57 ? -12.297 -12.789 4.02 1 94.38 57 PHE B CA 1
ATOM 4184 C C . PHE B 1 57 ? -11.336 -13.922 3.672 1 94.38 57 PHE B C 1
ATOM 4186 O O . PHE B 1 57 ? -11.477 -15.039 4.176 1 94.38 57 PHE B O 1
ATOM 4193 N N . HIS B 1 58 ? -10.398 -13.609 2.84 1 96.19 58 HIS B N 1
ATOM 4194 C CA . HIS B 1 58 ? -9.406 -14.586 2.418 1 96.19 58 HIS B CA 1
ATOM 4195 C C . HIS B 1 58 ? -8.289 -14.711 3.447 1 96.19 58 HIS B C 1
ATOM 4197 O O . HIS B 1 58 ? -7.152 -14.297 3.191 1 96.19 58 HIS B O 1
ATOM 4203 N N . THR B 1 59 ? -8.539 -15.32 4.555 1 96.38 59 THR B N 1
ATOM 4204 C CA . THR B 1 59 ? -7.672 -15.531 5.703 1 96.38 59 THR B CA 1
ATOM 4205 C C . THR B 1 59 ? -7.312 -17.016 5.844 1 96.38 59 THR B C 1
ATOM 4207 O O . THR B 1 59 ? -7.809 -17.844 5.086 1 96.38 59 THR B O 1
ATOM 4210 N N . PRO B 1 60 ? -6.461 -17.344 6.82 1 97.25 60 PRO B N 1
ATOM 4211 C CA . PRO B 1 60 ? -6.16 -18.766 7.043 1 97.25 60 PRO B CA 1
ATOM 4212 C C . PRO B 1 60 ? -7.398 -19.594 7.398 1 97.25 60 PRO B C 1
ATOM 4214 O O . PRO B 1 60 ? -7.543 -20.719 6.938 1 97.25 60 PRO B O 1
ATOM 4217 N N . ASP B 1 61 ? -8.336 -19.016 8.141 1 96.5 61 ASP B N 1
ATOM 4218 C CA . ASP B 1 61 ? -9.578 -19.719 8.453 1 96.5 61 ASP B CA 1
ATOM 4219 C C . ASP B 1 61 ? -10.32 -20.109 7.18 1 96.5 61 ASP B C 1
ATOM 4221 O O . ASP B 1 61 ? -10.836 -21.234 7.086 1 96.5 61 ASP B O 1
ATOM 4225 N N . HIS B 1 62 ? -10.336 -19.219 6.254 1 97 62 HIS B N 1
ATOM 4226 C CA . HIS B 1 62 ? -11.008 -19.469 4.984 1 97 62 HIS B CA 1
ATOM 4227 C C . HIS B 1 62 ? -10.391 -20.656 4.25 1 97 62 HIS B C 1
ATOM 4229 O O . HIS B 1 62 ? -11.102 -21.578 3.852 1 97 62 HIS B O 1
ATOM 4235 N N . ILE B 1 63 ? -9.086 -20.688 4.109 1 97.75 63 ILE B N 1
ATOM 4236 C CA . ILE B 1 63 ? -8.461 -21.75 3.312 1 97.75 63 ILE B CA 1
ATOM 4237 C C . ILE B 1 63 ? -8.547 -23.078 4.059 1 97.75 63 ILE B C 1
ATOM 4239 O O . ILE B 1 63 ? -8.617 -24.141 3.439 1 97.75 63 ILE B O 1
ATOM 4243 N N . PHE B 1 64 ? -8.547 -23.062 5.406 1 98 64 PHE B N 1
ATOM 4244 C CA . PHE B 1 64 ? -8.734 -24.281 6.176 1 98 64 PHE B CA 1
ATOM 4245 C C . PHE B 1 64 ? -10.125 -24.859 5.93 1 98 64 PHE B C 1
ATOM 4247 O O . PHE B 1 64 ? -10.281 -26.078 5.766 1 98 64 PHE B O 1
ATOM 4254 N N . GLU B 1 65 ? -11.086 -24.016 5.844 1 97.31 65 GLU B N 1
ATOM 4255 C CA . GLU B 1 65 ? -12.445 -24.453 5.582 1 97.31 65 GLU B CA 1
ATOM 4256 C C . GLU B 1 65 ? -12.594 -24.984 4.156 1 97.31 65 GLU B C 1
ATOM 4258 O O . GLU B 1 65 ? -13.195 -26.031 3.939 1 97.31 65 GLU B O 1
ATOM 4263 N N . VAL B 1 66 ? -12.07 -24.297 3.221 1 98.25 66 VAL B N 1
ATOM 4264 C CA . VAL B 1 66 ? -12.172 -24.641 1.81 1 98.25 66 VAL B CA 1
ATOM 4265 C C . VAL B 1 66 ? -11.531 -26 1.57 1 98.25 66 VAL B C 1
ATOM 4267 O O . VAL B 1 66 ? -12.031 -26.797 0.768 1 98.25 66 VAL B O 1
ATOM 4270 N N . GLY B 1 67 ? -10.438 -26.25 2.271 1 98.12 67 GLY B N 1
ATOM 4271 C CA . GLY B 1 67 ? -9.695 -27.484 2.064 1 98.12 67 GLY B CA 1
ATOM 4272 C C . GLY B 1 67 ? -10.375 -28.703 2.664 1 98.12 67 GLY B C 1
ATOM 4273 O O . GLY B 1 67 ? -10.094 -29.828 2.264 1 98.12 67 GLY B O 1
ATOM 4274 N N . GLY B 1 68 ? -11.227 -28.469 3.635 1 95.94 68 GLY B N 1
ATOM 4275 C CA . GLY B 1 68 ? -11.781 -29.594 4.348 1 95.94 68 GLY B CA 1
ATOM 4276 C C . GLY B 1 68 ? -10.742 -30.391 5.125 1 95.94 68 GLY B C 1
ATOM 4277 O O . GLY B 1 68 ? -9.719 -29.828 5.535 1 95.94 68 GLY B O 1
ATOM 4278 N N . SER B 1 69 ? -11.109 -31.734 5.414 1 94.31 69 SER B N 1
ATOM 4279 C CA . SER B 1 69 ? -10.195 -32.5 6.25 1 94.31 69 SER B CA 1
ATOM 4280 C C . SER B 1 69 ? -10.109 -33.969 5.77 1 94.31 69 SER B C 1
ATOM 4282 O O . SER B 1 69 ? -9.492 -34.781 6.422 1 94.31 69 SER B O 1
ATOM 4284 N N . GLU B 1 70 ? -10.648 -34.219 4.625 1 96 70 GLU B N 1
ATOM 4285 C CA . GLU B 1 70 ? -10.805 -35.625 4.27 1 96 70 GLU B CA 1
ATOM 4286 C C . GLU B 1 70 ? -9.922 -36 3.086 1 96 70 GLU B C 1
ATOM 4288 O O . GLU B 1 70 ? -9.641 -37.188 2.861 1 96 70 GLU B O 1
ATOM 4293 N N . ASP B 1 71 ? -9.562 -35.094 2.264 1 98.25 71 ASP B N 1
ATOM 4294 C CA . ASP B 1 71 ? -8.812 -35.344 1.043 1 98.25 71 ASP B CA 1
ATOM 4295 C C . ASP B 1 71 ? -7.527 -34.531 0.995 1 98.25 71 ASP B C 1
ATOM 4297 O O . ASP B 1 71 ? -7.578 -33.281 0.976 1 98.25 71 ASP B O 1
ATOM 4301 N N . ALA B 1 72 ? -6.398 -35.219 0.91 1 98.56 72 ALA B N 1
ATOM 4302 C CA . ALA B 1 72 ? -5.094 -34.562 1.009 1 98.56 72 ALA B CA 1
ATOM 4303 C C . ALA B 1 72 ? -4.867 -33.625 -0.161 1 98.56 72 ALA B C 1
ATOM 4305 O O . ALA B 1 72 ? -4.25 -32.562 0.001 1 98.56 72 ALA B O 1
ATOM 4306 N N . ILE B 1 73 ? -5.301 -33.969 -1.34 1 98.75 73 ILE B N 1
ATOM 4307 C CA . ILE B 1 73 ? -5.125 -33.125 -2.525 1 98.75 73 ILE B CA 1
ATOM 4308 C C . ILE B 1 73 ? -5.93 -31.828 -2.375 1 98.75 73 ILE B C 1
ATOM 4310 O O . ILE B 1 73 ? -5.418 -30.75 -2.643 1 98.75 73 ILE B O 1
ATOM 4314 N N . GLU B 1 74 ? -7.168 -31.969 -1.884 1 98.75 74 GLU B N 1
ATOM 4315 C CA . GLU B 1 74 ? -8.008 -30.797 -1.646 1 98.75 74 GLU B CA 1
ATOM 4316 C C . GLU B 1 74 ? -7.402 -29.875 -0.585 1 98.75 74 GLU B C 1
ATOM 4318 O O . GLU B 1 74 ? -7.402 -28.656 -0.737 1 98.75 74 GLU B O 1
ATOM 4323 N N . VAL B 1 75 ? -6.867 -30.516 0.45 1 98.81 75 VAL B N 1
ATOM 4324 C CA . VAL B 1 75 ? -6.262 -29.75 1.538 1 98.81 75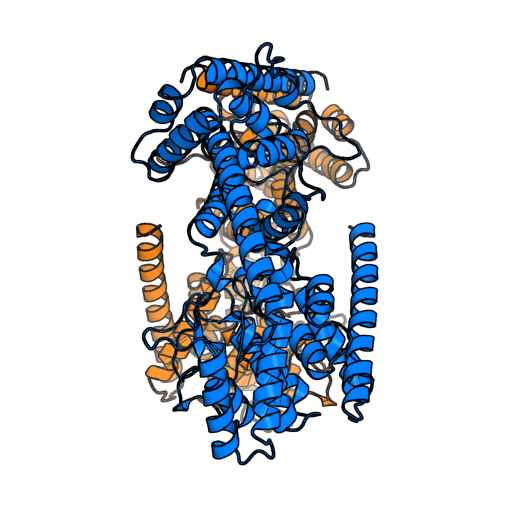 VAL B CA 1
ATOM 4325 C C . VAL B 1 75 ? -5.07 -28.953 1.012 1 98.81 75 VAL B C 1
ATOM 4327 O O . VAL B 1 75 ? -4.977 -27.75 1.237 1 98.81 75 VAL B O 1
ATOM 4330 N N . LEU B 1 76 ? -4.191 -29.609 0.277 1 98.88 76 LEU B N 1
ATOM 4331 C CA . LEU B 1 76 ? -3.006 -28.938 -0.25 1 98.88 76 LEU B CA 1
ATOM 4332 C C . LEU B 1 76 ? -3.389 -27.844 -1.232 1 98.88 76 LEU B C 1
ATOM 4334 O O . LEU B 1 76 ? -2.84 -26.734 -1.181 1 98.88 76 LEU B O 1
ATOM 4338 N N . ALA B 1 77 ? -4.355 -28.094 -2.113 1 98.94 77 ALA B N 1
ATOM 4339 C CA . ALA B 1 77 ? -4.805 -27.094 -3.082 1 98.94 77 ALA B CA 1
ATOM 4340 C C . ALA B 1 77 ? -5.375 -25.875 -2.379 1 98.94 77 ALA B C 1
ATOM 4342 O O . ALA B 1 77 ? -5.062 -24.734 -2.748 1 98.94 77 ALA B O 1
ATOM 4343 N N . ALA B 1 78 ? -6.168 -26.078 -1.374 1 98.88 78 ALA B N 1
ATOM 4344 C CA . ALA B 1 78 ? -6.844 -25 -0.659 1 98.88 78 ALA B CA 1
ATOM 4345 C C . ALA B 1 78 ? -5.84 -24.125 0.086 1 98.88 78 ALA B C 1
ATOM 4347 O O . ALA B 1 78 ? -6.02 -22.906 0.183 1 98.88 78 ALA B O 1
ATOM 4348 N N . LEU B 1 79 ? -4.773 -24.75 0.605 1 98.81 79 LEU B N 1
ATOM 4349 C CA . LEU B 1 79 ? -3.768 -24 1.35 1 98.81 79 LEU B CA 1
ATOM 4350 C C . LEU B 1 79 ? -3.115 -22.953 0.468 1 98.81 79 LEU B C 1
ATOM 4352 O O . LEU B 1 79 ? -2.666 -21.906 0.964 1 98.81 79 LEU B O 1
ATOM 4356 N N . PHE B 1 80 ? -3.168 -23.156 -0.875 1 98.81 80 PHE B N 1
ATOM 4357 C CA . PHE B 1 80 ? -2.406 -22.266 -1.749 1 98.81 80 PHE B CA 1
ATOM 4358 C C . PHE B 1 80 ? -3.336 -21.438 -2.623 1 98.81 80 PHE B C 1
ATOM 4360 O O . PHE B 1 80 ? -2.908 -20.469 -3.242 1 98.81 80 PHE B O 1
ATOM 4367 N N . HIS B 1 81 ? -4.602 -21.734 -2.738 1 98.62 81 HIS B N 1
ATOM 4368 C CA . HIS B 1 81 ? -5.418 -21.266 -3.852 1 98.62 81 HIS B CA 1
ATOM 4369 C C . HIS B 1 81 ? -5.598 -19.75 -3.805 1 98.62 81 HIS B C 1
ATOM 4371 O O . HIS B 1 81 ? -5.91 -19.125 -4.82 1 98.62 81 HIS B O 1
ATOM 4377 N N . ASP B 1 82 ? -5.316 -19.125 -2.625 1 97.62 82 ASP B N 1
ATOM 4378 C CA . ASP B 1 82 ? -5.5 -17.688 -2.457 1 97.62 82 ASP B CA 1
ATOM 4379 C C . ASP B 1 82 ? -4.203 -17.016 -1.991 1 97.62 82 ASP B C 1
ATOM 4381 O O . ASP B 1 82 ? -4.227 -15.898 -1.481 1 97.62 82 ASP B O 1
ATOM 4385 N N . VAL B 1 83 ? -3.092 -17.641 -2.154 1 98.25 83 VAL B N 1
ATOM 4386 C CA . VAL B 1 83 ? -1.854 -17.078 -1.616 1 98.25 83 VAL B CA 1
ATOM 4387 C C . VAL B 1 83 ? -1.459 -15.836 -2.408 1 98.25 83 VAL B C 1
ATOM 4389 O O . VAL B 1 83 ? -0.792 -14.945 -1.881 1 98.25 83 VAL B O 1
ATOM 4392 N N . VAL B 1 84 ? -1.81 -15.805 -3.684 1 97.94 84 VAL B N 1
ATOM 4393 C CA . VAL B 1 84 ? -1.618 -14.594 -4.477 1 97.94 84 VAL B CA 1
ATOM 4394 C C . VAL B 1 84 ? -2.967 -13.914 -4.723 1 97.94 84 VAL B C 1
ATOM 4396 O O . VAL B 1 84 ? -3.885 -14.531 -5.27 1 97.94 84 VAL B O 1
ATOM 4399 N N . TYR B 1 85 ? -3.094 -12.766 -4.324 1 96.06 85 TYR B N 1
ATOM 4400 C CA . TYR B 1 85 ? -4.285 -11.961 -4.543 1 96.06 85 TYR B CA 1
ATOM 4401 C C . TYR B 1 85 ? -3.916 -10.508 -4.816 1 96.06 85 TYR B C 1
ATOM 4403 O O . TYR B 1 85 ? -3.973 -9.664 -3.914 1 96.06 85 TYR B O 1
ATOM 4411 N N . VAL B 1 86 ? -3.699 -10.18 -6.043 1 94.94 86 VAL B N 1
ATOM 4412 C CA . VAL B 1 86 ? -3.031 -8.953 -6.465 1 94.94 86 VAL B CA 1
ATOM 4413 C C . VAL B 1 86 ? -3.908 -7.742 -6.133 1 94.94 86 VAL B C 1
ATOM 4415 O O . VAL B 1 86 ? -3.428 -6.75 -5.586 1 94.94 86 VAL B O 1
ATOM 4418 N N . GLN B 1 87 ? -5.191 -7.82 -6.371 1 91.5 87 GLN B N 1
ATOM 4419 C CA . GLN B 1 87 ? -6.074 -6.672 -6.191 1 91.5 87 GLN B CA 1
ATOM 4420 C C . GLN B 1 87 ? -6.281 -6.363 -4.711 1 91.5 87 GLN B C 1
ATOM 4422 O O . GLN B 1 87 ? -6.52 -5.211 -4.34 1 91.5 87 GLN B O 1
ATOM 4427 N N . VAL B 1 88 ? -6.195 -7.395 -3.916 1 93.69 88 VAL B N 1
ATOM 4428 C CA . VAL B 1 88 ? -6.41 -7.234 -2.48 1 93.69 88 VAL B CA 1
ATOM 4429 C C . VAL B 1 88 ? -5.121 -6.758 -1.817 1 93.69 88 VAL B C 1
ATOM 4431 O O . VAL B 1 88 ? -5.125 -5.766 -1.084 1 93.69 88 VAL B O 1
ATOM 4434 N N . ASP B 1 89 ? -4.066 -7.406 -2.154 1 92.69 89 ASP B N 1
ATOM 4435 C CA . ASP B 1 89 ? -2.801 -7.113 -1.488 1 92.69 89 ASP B CA 1
ATOM 4436 C C . ASP B 1 89 ? -2.076 -5.953 -2.168 1 92.69 89 ASP B C 1
ATOM 4438 O O . ASP B 1 89 ? -1.104 -5.422 -1.63 1 92.69 89 ASP B O 1
ATOM 4442 N N . GLN B 1 90 ? -2.482 -5.566 -3.314 1 88.25 90 GLN B N 1
ATOM 4443 C CA . GLN B 1 90 ? -1.946 -4.473 -4.117 1 88.25 90 GLN B CA 1
ATOM 4444 C C . GLN B 1 90 ? -0.552 -4.805 -4.641 1 88.25 90 GLN B C 1
ATOM 4446 O O . GLN B 1 90 ? 0.074 -3.988 -5.316 1 88.25 90 GLN B O 1
ATOM 4451 N N . SER B 1 91 ? -0.057 -5.906 -4.266 1 88.75 91 SER B N 1
ATOM 4452 C CA . SER B 1 91 ? 1.235 -6.422 -4.703 1 88.75 91 SER B CA 1
ATOM 4453 C C . SER B 1 91 ? 1.335 -7.926 -4.484 1 88.75 91 SER B C 1
ATOM 4455 O O . SER B 1 91 ? 0.418 -8.539 -3.936 1 88.75 91 SER B O 1
ATOM 4457 N N . VAL B 1 92 ? 2.332 -8.492 -5.043 1 94.69 92 VAL B N 1
ATOM 4458 C CA . VAL B 1 92 ? 2.654 -9.883 -4.738 1 94.69 92 VAL B CA 1
ATOM 4459 C C . VAL B 1 92 ? 3.682 -9.938 -3.611 1 94.69 92 VAL B C 1
ATOM 4461 O O . VAL B 1 92 ? 4.672 -9.203 -3.625 1 94.69 92 VAL B O 1
ATOM 4464 N N . ASN B 1 93 ? 3.365 -10.766 -2.605 1 94.19 93 ASN B N 1
ATOM 4465 C CA . ASN B 1 93 ? 4.309 -10.953 -1.509 1 94.19 93 ASN B CA 1
ATOM 4466 C C . ASN B 1 93 ? 5.715 -11.242 -2.023 1 94.19 93 ASN B C 1
ATOM 4468 O O . ASN B 1 93 ? 5.891 -12.047 -2.941 1 94.19 93 ASN B O 1
ATOM 4472 N N . PHE B 1 94 ? 6.707 -10.672 -1.45 1 96.12 94 PHE B N 1
ATOM 4473 C CA . PHE B 1 94 ? 8.086 -10.719 -1.924 1 96.12 94 PHE B CA 1
ATOM 4474 C C . PHE B 1 94 ? 8.547 -12.164 -2.082 1 96.12 94 PHE B C 1
ATOM 4476 O O . PHE B 1 94 ? 9.141 -12.523 -3.104 1 96.12 94 PHE B O 1
ATOM 4483 N N . ASN B 1 95 ? 8.266 -13 -1.119 1 95.94 95 ASN B N 1
ATOM 4484 C CA . ASN B 1 95 ? 8.773 -14.367 -1.132 1 95.94 95 ASN B CA 1
ATOM 4485 C C . ASN B 1 95 ? 8.094 -15.211 -2.205 1 95.94 95 ASN B C 1
ATOM 4487 O O . ASN B 1 95 ? 8.68 -16.172 -2.717 1 95.94 95 ASN B O 1
ATOM 4491 N N . LEU B 1 96 ? 6.879 -14.852 -2.523 1 97.5 96 LEU B N 1
ATOM 4492 C CA . LEU B 1 96 ? 6.164 -15.578 -3.564 1 97.5 96 LEU B CA 1
ATOM 4493 C C . LEU B 1 96 ? 6.738 -15.266 -4.941 1 97.5 96 LEU B C 1
ATOM 4495 O O . LEU B 1 96 ? 6.652 -16.078 -5.855 1 97.5 96 LEU B O 1
ATOM 4499 N N . THR B 1 97 ? 7.309 -14.078 -5.043 1 97.19 97 THR B N 1
ATOM 4500 C CA . THR B 1 97 ? 7.836 -13.672 -6.34 1 97.19 97 THR B CA 1
ATOM 4501 C C . THR B 1 97 ? 8.945 -14.609 -6.797 1 97.19 97 THR B C 1
ATOM 4503 O O . THR B 1 97 ? 9.195 -14.75 -7.996 1 97.19 97 THR B O 1
ATOM 4506 N N . TYR B 1 98 ? 9.633 -15.242 -5.859 1 96.31 98 TYR B N 1
ATOM 4507 C CA . TYR B 1 98 ? 10.68 -16.203 -6.156 1 96.31 98 TYR B CA 1
ATOM 4508 C C . TYR B 1 98 ? 10.188 -17.25 -7.156 1 96.31 98 TYR B C 1
ATOM 4510 O O . TYR B 1 98 ? 10.938 -17.672 -8.039 1 96.31 98 TYR B O 1
ATOM 4518 N N . TYR B 1 99 ? 8.945 -17.578 -7.07 1 97.69 99 TYR B N 1
ATOM 4519 C CA . TYR B 1 99 ? 8.375 -18.656 -7.867 1 97.69 99 TYR B CA 1
ATOM 4520 C C . TYR B 1 99 ? 7.695 -18.109 -9.117 1 97.69 99 TYR B C 1
ATOM 4522 O O . TYR B 1 99 ? 7.32 -18.875 -10.008 1 97.69 99 TYR B O 1
ATOM 4530 N N . LEU B 1 100 ? 7.543 -16.844 -9.266 1 98.44 100 LEU B N 1
ATOM 4531 C CA . LEU B 1 100 ? 6.695 -16.266 -10.305 1 98.44 100 LEU B CA 1
ATOM 4532 C C . LEU B 1 100 ? 7.527 -15.508 -11.336 1 98.44 100 LEU B C 1
ATOM 4534 O O . LEU B 1 100 ? 7.262 -15.594 -12.531 1 98.44 100 LEU B O 1
ATOM 4538 N N . VAL B 1 101 ? 8.578 -14.875 -10.93 1 97.06 101 VAL B N 1
ATOM 4539 C CA . VAL B 1 101 ? 9.242 -13.836 -11.719 1 97.06 101 VAL B CA 1
ATOM 4540 C C . VAL B 1 101 ? 9.961 -14.477 -12.906 1 97.06 101 VAL B C 1
ATOM 4542 O O . VAL B 1 101 ? 10.211 -13.812 -13.914 1 97.06 101 VAL B O 1
ATOM 4545 N N . PRO B 1 102 ? 10.344 -15.734 -12.922 1 97.06 102 PRO B N 1
ATOM 4546 C CA . PRO B 1 102 ? 10.883 -16.312 -14.148 1 97.06 102 PRO B CA 1
ATOM 4547 C C . PRO B 1 102 ? 9.852 -16.391 -15.273 1 97.06 102 PRO B C 1
ATOM 4549 O O . PRO B 1 102 ? 10.219 -16.453 -16.453 1 97.06 102 PRO B O 1
ATOM 4552 N N . PHE B 1 103 ? 8.547 -16.312 -14.938 1 98.44 103 PHE B N 1
ATOM 4553 C CA . PHE B 1 103 ? 7.504 -16.609 -15.914 1 98.44 103 PHE B CA 1
ATOM 4554 C C . PHE B 1 103 ? 6.598 -15.391 -16.109 1 98.44 103 PHE B C 1
ATOM 4556 O O . PHE B 1 103 ? 5.859 -15.312 -17.094 1 98.44 103 PHE B O 1
ATOM 4563 N N . ILE B 1 104 ? 6.613 -14.523 -15.141 1 98.38 104 ILE B N 1
ATOM 4564 C CA . ILE B 1 104 ? 5.664 -13.414 -15.078 1 98.38 104 ILE B CA 1
ATOM 4565 C C . ILE B 1 104 ? 6.422 -12.086 -15.047 1 98.38 104 ILE B C 1
ATOM 4567 O O . ILE B 1 104 ? 7.465 -11.977 -14.398 1 98.38 104 ILE B O 1
ATOM 4571 N N . ARG B 1 105 ? 5.961 -11.141 -15.703 1 96.56 105 ARG B N 1
ATOM 4572 C CA . ARG B 1 105 ? 6.477 -9.773 -15.648 1 96.56 105 ARG B CA 1
ATOM 4573 C C . ARG B 1 105 ? 5.352 -8.773 -15.422 1 96.56 105 ARG B C 1
ATOM 4575 O O . ARG B 1 105 ? 4.176 -9.094 -15.633 1 96.56 105 ARG B O 1
ATOM 4582 N N . GLN B 1 106 ? 5.688 -7.633 -15 1 95.38 106 GLN B N 1
ATOM 4583 C CA . GLN B 1 106 ? 4.695 -6.59 -14.766 1 95.38 106 GLN B CA 1
ATOM 4584 C C . GLN B 1 106 ? 4.883 -5.43 -15.734 1 95.38 106 GLN B C 1
ATOM 4586 O O . GLN B 1 106 ? 6.008 -4.984 -15.969 1 95.38 106 GLN B O 1
ATOM 4591 N N . VAL B 1 107 ? 3.863 -5.027 -16.359 1 91.62 107 VAL B N 1
ATOM 4592 C CA . VAL B 1 107 ? 3.822 -3.834 -17.188 1 91.62 107 VAL B CA 1
ATOM 4593 C C . VAL B 1 107 ? 2.717 -2.898 -16.703 1 91.62 107 VAL B C 1
ATOM 4595 O O . VAL B 1 107 ? 1.532 -3.23 -16.797 1 91.62 107 VAL B O 1
ATOM 4598 N N . GLY B 1 108 ? 3.115 -1.768 -16.234 1 84.31 108 GLY B N 1
ATOM 4599 C CA . GLY B 1 108 ? 2.117 -0.932 -15.586 1 84.31 108 GLY B CA 1
ATOM 4600 C C . GLY B 1 108 ? 1.496 -1.582 -14.367 1 84.31 108 GLY B C 1
ATOM 4601 O O . GLY B 1 108 ? 2.209 -2.041 -13.469 1 84.31 108 GLY B O 1
ATOM 4602 N N . GLU B 1 109 ? 0.239 -1.629 -14.344 1 86.31 109 GLU B N 1
ATOM 4603 C CA . GLU B 1 109 ? -0.467 -2.189 -13.195 1 86.31 109 GLU B CA 1
ATOM 4604 C C . GLU B 1 109 ? -0.841 -3.648 -13.438 1 86.31 109 GLU B C 1
ATOM 4606 O O . GLU B 1 109 ? -1.406 -4.305 -12.555 1 86.31 109 GLU B O 1
ATOM 4611 N N . HIS B 1 110 ? -0.382 -4.148 -14.586 1 93.94 110 HIS B N 1
ATOM 4612 C CA . HIS B 1 110 ? -0.849 -5.48 -14.953 1 93.94 110 HIS B CA 1
ATOM 4613 C C . HIS B 1 110 ? 0.303 -6.48 -14.984 1 93.94 110 HIS B C 1
ATOM 4615 O O . HIS B 1 110 ? 1.446 -6.105 -15.258 1 93.94 110 HIS B O 1
ATOM 4621 N N . LEU B 1 111 ? -0.04 -7.668 -14.703 1 97.25 111 LEU B N 1
ATOM 4622 C CA . LEU B 1 111 ? 0.9 -8.773 -14.82 1 97.25 111 LEU B CA 1
ATOM 4623 C C . LEU B 1 111 ? 0.719 -9.5 -16.156 1 97.25 111 LEU B C 1
ATOM 4625 O O . LEU B 1 111 ? -0.4 -9.609 -16.656 1 97.25 111 LEU B O 1
ATOM 4629 N N . TRP B 1 112 ? 1.797 -9.898 -16.703 1 97.69 112 TRP B N 1
ATOM 4630 C CA . TRP B 1 112 ? 1.842 -10.602 -17.984 1 97.69 112 TRP B CA 1
ATOM 4631 C C . TRP B 1 112 ? 2.658 -11.883 -17.875 1 97.69 112 TRP B C 1
ATOM 4633 O O . TRP B 1 112 ? 3.686 -11.914 -17.203 1 97.69 112 TRP B O 1
ATOM 4643 N N . ILE B 1 113 ? 2.178 -12.898 -18.531 1 98.56 113 ILE B N 1
ATOM 4644 C CA . ILE B 1 113 ? 3.082 -14.016 -18.766 1 98.56 113 ILE B CA 1
ATOM 4645 C C . ILE B 1 113 ? 4.188 -13.594 -19.734 1 98.56 113 ILE B C 1
ATOM 4647 O O . ILE B 1 113 ? 3.92 -12.922 -20.734 1 98.56 113 ILE B O 1
ATOM 4651 N N . ARG B 1 114 ? 5.395 -13.922 -19.438 1 97.44 114 ARG B N 1
ATOM 4652 C CA . ARG B 1 114 ? 6.512 -13.555 -20.312 1 97.44 114 ARG B CA 1
ATOM 4653 C C . ARG B 1 114 ? 6.336 -14.141 -21.703 1 97.44 114 ARG B C 1
ATOM 4655 O O . ARG B 1 114 ? 5.605 -15.117 -21.891 1 97.44 114 ARG B O 1
ATOM 4662 N N . GLU B 1 115 ? 7.039 -13.539 -22.688 1 96.06 115 GLU B N 1
ATOM 4663 C CA . GLU B 1 115 ? 7.035 -14.078 -24.047 1 96.06 115 GLU B CA 1
ATOM 4664 C C . GLU B 1 115 ? 7.699 -15.453 -24.094 1 96.06 115 GLU B C 1
ATOM 4666 O O . GLU B 1 115 ? 8.586 -15.75 -23.297 1 96.06 115 GLU B O 1
ATOM 4671 N N . ALA B 1 116 ? 7.27 -16.234 -25.062 1 96.31 116 ALA B N 1
ATOM 4672 C CA . ALA B 1 116 ? 7.73 -17.625 -25.188 1 96.31 116 ALA B CA 1
ATOM 4673 C C . ALA B 1 116 ? 9.25 -17.688 -25.188 1 96.31 116 ALA B C 1
ATOM 4675 O O . ALA B 1 116 ? 9.836 -18.562 -24.531 1 96.31 116 ALA B O 1
ATOM 4676 N N . VAL B 1 117 ? 9.891 -16.734 -25.766 1 93.5 117 VAL B N 1
ATOM 4677 C CA . VAL B 1 117 ? 11.336 -16.75 -25.938 1 93.5 117 VAL B CA 1
ATOM 4678 C C . VAL B 1 117 ? 12.016 -16.469 -24.594 1 93.5 117 VAL B C 1
ATOM 4680 O O . VAL B 1 117 ? 13.164 -16.875 -24.375 1 93.5 117 VAL B O 1
ATOM 4683 N N . ASP B 1 118 ? 11.281 -15.852 -23.672 1 92.94 118 ASP B N 1
ATOM 4684 C CA . ASP B 1 118 ? 11.867 -15.422 -22.406 1 92.94 118 ASP B CA 1
ATOM 4685 C C . ASP B 1 118 ? 11.539 -16.406 -21.281 1 92.94 118 ASP B C 1
ATOM 4687 O O . ASP B 1 118 ? 12.016 -16.25 -20.156 1 92.94 118 ASP B O 1
ATOM 4691 N N . ILE B 1 119 ? 10.68 -17.344 -21.516 1 96.06 119 ILE B N 1
ATOM 4692 C CA . ILE B 1 119 ? 10.273 -18.312 -20.5 1 96.06 119 ILE B CA 1
ATOM 4693 C C . ILE B 1 119 ? 11.273 -19.469 -20.453 1 96.06 119 ILE B C 1
ATOM 4695 O O . ILE B 1 119 ? 11.602 -20.047 -21.5 1 96.06 119 ILE B O 1
ATOM 4699 N N . PRO B 1 120 ? 11.797 -19.734 -19.344 1 95.94 120 PRO B N 1
ATOM 4700 C CA . PRO B 1 120 ? 12.656 -20.922 -19.266 1 95.94 120 PRO B CA 1
ATOM 4701 C C . PRO B 1 120 ? 11.906 -22.219 -19.547 1 95.94 120 PRO B C 1
ATOM 4703 O O . PRO B 1 120 ? 10.688 -22.281 -19.359 1 95.94 120 PRO B O 1
ATOM 4706 N N . GLU B 1 121 ? 12.648 -23.188 -20 1 96.31 121 GLU B N 1
ATOM 4707 C CA . GLU B 1 121 ? 12.055 -24.516 -20.156 1 96.31 121 GLU B CA 1
ATOM 4708 C C . GLU B 1 121 ? 11.711 -25.125 -18.797 1 96.31 121 GLU B C 1
ATOM 4710 O O . GLU B 1 121 ? 12.602 -25.453 -18.016 1 96.31 121 GLU B O 1
ATOM 4715 N N . ASP B 1 122 ? 10.445 -25.234 -18.531 1 97.62 122 ASP B N 1
ATOM 4716 C CA . ASP B 1 122 ? 9.945 -25.703 -17.25 1 97.62 122 ASP B CA 1
ATOM 4717 C C . ASP B 1 122 ? 8.648 -26.5 -17.422 1 97.62 122 ASP B C 1
ATOM 4719 O O . ASP B 1 122 ? 7.578 -25.906 -17.578 1 97.62 122 ASP B O 1
ATOM 4723 N N . PRO B 1 123 ? 8.742 -27.797 -17.328 1 97.56 123 PRO B N 1
ATOM 4724 C CA . PRO B 1 123 ? 7.551 -28.625 -17.531 1 97.56 123 PRO B CA 1
ATOM 4725 C C . PRO B 1 123 ? 6.434 -28.312 -16.531 1 97.56 123 PRO B C 1
ATOM 4727 O O . PRO B 1 123 ? 5.254 -28.422 -16.875 1 97.56 123 PRO B O 1
ATOM 4730 N N . THR B 1 124 ? 6.812 -27.953 -15.32 1 98.38 124 THR B N 1
ATOM 4731 C CA . THR B 1 124 ? 5.805 -27.641 -14.312 1 98.38 124 THR B CA 1
ATOM 4732 C C . THR B 1 124 ? 5.016 -26.391 -14.711 1 98.38 124 THR B C 1
ATOM 4734 O O . THR B 1 124 ? 3.785 -26.391 -14.633 1 98.38 124 THR B O 1
ATOM 4737 N N . PHE B 1 125 ? 5.707 -25.375 -15.156 1 98.5 125 PHE B N 1
ATOM 4738 C CA . PHE B 1 125 ? 5.031 -24.172 -15.633 1 98.5 125 PHE B CA 1
ATOM 4739 C C . PHE B 1 125 ? 4.121 -24.484 -16.812 1 98.5 125 PHE B C 1
ATOM 4741 O O . PHE B 1 125 ? 2.99 -24 -16.875 1 98.5 125 PHE B O 1
ATOM 4748 N N . GLU B 1 126 ? 4.656 -25.25 -17.719 1 98.12 126 GLU B N 1
ATOM 4749 C CA . GLU B 1 126 ? 3.891 -25.609 -18.922 1 98.12 126 GLU B CA 1
ATOM 4750 C C . GLU B 1 126 ? 2.602 -26.344 -18.547 1 98.12 126 GLU B C 1
ATOM 4752 O O . GLU B 1 126 ? 1.542 -26.062 -19.109 1 98.12 126 GLU B O 1
ATOM 4757 N N . MET B 1 127 ? 2.689 -27.25 -17.625 1 98.38 127 MET B N 1
ATOM 4758 C CA . MET B 1 127 ? 1.523 -27.984 -17.156 1 98.38 127 MET B CA 1
ATOM 4759 C C . MET B 1 127 ? 0.479 -27.047 -16.562 1 98.38 127 MET B C 1
ATOM 4761 O O . MET B 1 127 ? -0.698 -27.109 -16.922 1 98.38 127 MET B O 1
ATOM 4765 N N . VAL B 1 128 ? 0.929 -26.109 -15.672 1 98.81 128 VAL B N 1
ATOM 4766 C CA . VAL B 1 128 ? 0.021 -25.156 -15.039 1 98.81 128 VAL B CA 1
ATOM 4767 C C . VAL B 1 128 ? -0.626 -24.281 -16.109 1 98.81 128 VAL B C 1
ATOM 4769 O O . VAL B 1 128 ? -1.836 -24.047 -16.078 1 98.81 128 VAL B O 1
ATOM 4772 N N . ARG B 1 129 ? 0.176 -23.828 -17.062 1 98.19 129 ARG B N 1
ATOM 4773 C CA . ARG B 1 129 ? -0.3 -22.969 -18.141 1 98.19 129 ARG B CA 1
ATOM 4774 C C . ARG B 1 129 ? -1.418 -23.641 -18.922 1 98.19 129 ARG B C 1
ATOM 4776 O O . ARG B 1 129 ? -2.43 -23.016 -19.25 1 98.19 129 ARG B O 1
ATOM 4783 N N . ILE B 1 130 ? -1.296 -24.906 -19.203 1 98 130 ILE B N 1
ATOM 4784 C CA . ILE B 1 130 ? -2.27 -25.656 -20 1 98 130 ILE B CA 1
ATOM 4785 C C . ILE B 1 130 ? -3.553 -25.844 -19.203 1 98 130 ILE B C 1
ATOM 4787 O O . ILE B 1 130 ? -4.652 -25.672 -19.734 1 98 130 ILE B O 1
ATOM 4791 N N . VAL B 1 131 ? -3.443 -26.156 -17.906 1 98.62 131 VAL B N 1
ATOM 4792 C CA . VAL B 1 131 ? -4.625 -26.344 -17.078 1 98.62 131 VAL B CA 1
ATOM 4793 C C . VAL B 1 131 ? -5.477 -25.078 -17.094 1 98.62 131 VAL B C 1
ATOM 4795 O O . VAL B 1 131 ? -6.703 -25.141 -17.203 1 98.62 131 VAL B O 1
ATOM 4798 N N . PHE B 1 132 ? -4.848 -23.875 -17.062 1 98.25 132 PHE B N 1
ATOM 4799 C CA . PHE B 1 132 ? -5.543 -22.609 -16.938 1 98.25 132 PHE B CA 1
ATOM 4800 C C . PHE B 1 132 ? -5.832 -22 -18.312 1 98.25 132 PHE B C 1
ATOM 4802 O O . PHE B 1 132 ? -6.406 -20.922 -18.406 1 98.25 132 PHE B O 1
ATOM 4809 N N . ASP B 1 133 ? -5.391 -22.703 -19.359 1 96 133 ASP B N 1
ATOM 4810 C CA . ASP B 1 133 ? -5.555 -22.219 -20.734 1 96 133 ASP B CA 1
ATOM 4811 C C . ASP B 1 133 ? -4.906 -20.844 -20.906 1 96 133 ASP B C 1
ATOM 4813 O O . ASP B 1 133 ? -5.535 -19.922 -21.422 1 96 133 ASP B O 1
ATOM 4817 N N . MET B 1 134 ? -3.65 -20.734 -20.422 1 97.44 134 MET B N 1
ATOM 4818 C CA . MET B 1 134 ? -2.896 -19.484 -20.547 1 97.44 134 MET B CA 1
ATOM 4819 C C . MET B 1 134 ? -1.846 -19.594 -21.656 1 97.44 134 MET B C 1
ATOM 4821 O O . MET B 1 134 ? -1.266 -20.672 -21.859 1 97.44 134 MET B O 1
ATOM 4825 N N . SER B 1 135 ? -1.608 -18.5 -22.328 1 97.44 135 SER B N 1
ATOM 4826 C CA . SER B 1 135 ? -0.6 -18.453 -23.391 1 97.44 135 SER B CA 1
ATOM 4827 C C . SER B 1 135 ? 0.535 -17.5 -23.016 1 97.44 135 SER B C 1
ATOM 4829 O O . SER B 1 135 ? 0.323 -16.516 -22.312 1 97.44 135 SER B O 1
ATOM 4831 N N . PRO B 1 136 ? 1.751 -17.844 -23.531 1 97.56 136 PRO B N 1
ATOM 4832 C CA . PRO B 1 136 ? 2.818 -16.859 -23.375 1 97.56 136 PRO B CA 1
ATOM 4833 C C . PRO B 1 136 ? 2.436 -15.484 -23.922 1 97.56 136 PRO B C 1
ATOM 4835 O O . PRO B 1 136 ? 1.745 -15.398 -24.938 1 97.56 136 PRO B O 1
ATOM 4838 N N . GLY B 1 137 ? 2.826 -14.453 -23.219 1 97.12 137 GLY B N 1
ATOM 4839 C CA . GLY B 1 137 ? 2.57 -13.086 -23.656 1 97.12 137 GLY B CA 1
ATOM 4840 C C . GLY B 1 137 ? 1.188 -12.594 -23.281 1 97.12 137 GLY B C 1
ATOM 4841 O O . GLY B 1 137 ? 0.845 -11.438 -23.547 1 97.12 137 GLY B O 1
ATOM 4842 N N . LYS B 1 138 ? 0.432 -13.398 -22.625 1 97.38 138 LYS B N 1
ATOM 4843 C CA . LYS B 1 138 ? -0.94 -13.031 -22.281 1 97.38 138 LYS B CA 1
ATOM 4844 C C . LYS B 1 138 ? -0.98 -12.148 -21.047 1 97.38 138 LYS B C 1
ATOM 4846 O O . LYS B 1 138 ? -0.247 -12.383 -20.078 1 97.38 138 LYS B O 1
ATOM 4851 N N . MET B 1 139 ? -1.782 -11.055 -21.125 1 97.56 139 MET B N 1
ATOM 4852 C CA . MET B 1 139 ? -2.08 -10.25 -19.953 1 97.56 139 MET B CA 1
ATOM 4853 C C . MET B 1 139 ? -2.979 -11.016 -18.984 1 97.56 139 MET B C 1
ATOM 4855 O O . MET B 1 139 ? -3.939 -11.664 -19.391 1 97.56 139 MET B O 1
ATOM 4859 N N . LEU B 1 140 ? -2.672 -11 -17.766 1 97.69 140 LEU B N 1
ATOM 4860 C CA . LEU B 1 140 ? -3.48 -11.664 -16.734 1 97.69 140 LEU B CA 1
ATOM 4861 C C . LEU B 1 140 ? -4.559 -10.719 -16.203 1 97.69 140 LEU B C 1
ATOM 4863 O O . LEU B 1 140 ? -4.25 -9.625 -15.734 1 97.69 140 LEU B O 1
ATOM 4867 N N . LEU B 1 141 ? -5.766 -11.141 -16.266 1 94.62 141 LEU B N 1
ATOM 4868 C CA . LEU B 1 141 ? -6.898 -10.32 -15.844 1 94.62 141 LEU B CA 1
ATOM 4869 C C . LEU B 1 141 ? -7.535 -10.875 -14.57 1 94.62 141 LEU B C 1
ATOM 4871 O O . LEU B 1 141 ? -7.672 -12.094 -14.422 1 94.62 141 LEU B O 1
ATOM 4875 N N . PRO B 1 142 ? -7.93 -10.031 -13.727 1 89.75 142 PRO B N 1
ATOM 4876 C CA . PRO B 1 142 ? -8.516 -10.469 -12.461 1 89.75 142 PRO B CA 1
ATOM 4877 C C . PRO B 1 142 ? -9.727 -11.375 -12.648 1 89.75 142 PRO B C 1
ATOM 4879 O O . PRO B 1 142 ? -9.844 -12.406 -11.977 1 89.75 142 PRO B O 1
ATOM 4882 N N . LEU B 1 143 ? -10.562 -11.109 -13.594 1 87.62 143 LEU B N 1
ATOM 4883 C CA . LEU B 1 143 ? -11.797 -11.859 -13.766 1 87.62 143 LEU B CA 1
ATOM 4884 C C . LEU B 1 143 ? -11.562 -13.125 -14.586 1 87.62 143 LEU B C 1
ATOM 4886 O O . LEU B 1 143 ? -12.453 -13.961 -14.719 1 87.62 143 LEU B O 1
ATOM 4890 N N . GLU B 1 144 ? -10.305 -13.305 -15.047 1 91.81 144 GLU B N 1
ATOM 4891 C CA . GLU B 1 144 ? -10 -14.477 -15.867 1 91.81 144 GLU B CA 1
ATOM 4892 C C . GLU B 1 144 ? -9.039 -15.414 -15.141 1 91.81 144 GLU B C 1
ATOM 4894 O O . GLU B 1 144 ? -8.211 -16.078 -15.773 1 91.81 144 GLU B O 1
ATOM 4899 N N . GLY B 1 145 ? -9.047 -15.32 -13.852 1 96.38 145 GLY B N 1
ATOM 4900 C CA . GLY B 1 145 ? -8.336 -16.328 -13.078 1 96.38 145 GLY B CA 1
ATOM 4901 C C . GLY B 1 145 ? -6.906 -15.938 -12.758 1 96.38 145 GLY B C 1
ATOM 4902 O O . GLY B 1 145 ? -6.066 -16.797 -12.492 1 96.38 145 GLY B O 1
ATOM 4903 N N . GLN B 1 146 ? -6.559 -14.633 -12.797 1 97.69 146 GLN B N 1
ATOM 4904 C CA . GLN B 1 146 ? -5.215 -14.156 -12.5 1 97.69 146 GLN B CA 1
ATOM 4905 C C . GLN B 1 146 ? -4.719 -14.703 -11.164 1 97.69 146 GLN B C 1
ATOM 4907 O O . GLN B 1 146 ? -3.639 -15.289 -11.094 1 97.69 146 GLN B O 1
ATOM 4912 N N . ASN B 1 147 ? -5.5 -14.492 -10.141 1 98 147 ASN B N 1
ATOM 4913 C CA . ASN B 1 147 ? -5.07 -14.859 -8.789 1 98 147 ASN B CA 1
ATOM 4914 C C . ASN B 1 147 ? -4.941 -16.375 -8.641 1 98 147 ASN B C 1
ATOM 4916 O O . ASN B 1 147 ? -3.959 -16.859 -8.078 1 98 147 ASN B O 1
ATOM 4920 N N . GLU B 1 148 ? -5.867 -17.156 -9.188 1 98.56 148 GLU B N 1
ATOM 4921 C CA . GLU B 1 148 ? -5.836 -18.609 -9.117 1 98.56 148 GLU B CA 1
ATOM 4922 C C . GLU B 1 148 ? -4.66 -19.172 -9.906 1 98.56 148 GLU B C 1
ATOM 4924 O O . GLU B 1 148 ? -3.975 -20.094 -9.445 1 98.56 148 GLU B O 1
ATOM 4929 N N . PHE B 1 149 ? -4.473 -18.609 -11.07 1 98.75 149 PHE B N 1
ATOM 4930 C CA . PHE B 1 149 ? -3.365 -19.062 -11.906 1 98.75 149 PHE B CA 1
ATOM 4931 C C . PHE B 1 149 ? -2.033 -18.859 -11.195 1 98.75 149 PHE B C 1
ATOM 4933 O O . PHE B 1 149 ? -1.224 -19.781 -11.109 1 98.75 149 PHE B O 1
ATOM 4940 N N . LEU B 1 150 ? -1.834 -17.625 -10.695 1 98.81 150 LEU B N 1
ATOM 4941 C CA . LEU B 1 150 ? -0.587 -17.312 -10.008 1 98.81 150 LEU B CA 1
ATOM 4942 C C . LEU B 1 150 ? -0.438 -18.141 -8.742 1 98.81 150 LEU B C 1
ATOM 4944 O O . LEU B 1 150 ? 0.652 -18.641 -8.445 1 98.81 150 LEU B O 1
ATOM 4948 N N . SER B 1 151 ? -1.49 -18.344 -7.984 1 98.81 151 SER B N 1
ATOM 4949 C CA . SER B 1 151 ? -1.472 -19.172 -6.789 1 98.81 151 SER B CA 1
ATOM 4950 C C . SER B 1 151 ? -1.138 -20.625 -7.133 1 98.81 151 SER B C 1
ATOM 4952 O O . SER B 1 151 ? -0.364 -21.266 -6.43 1 98.81 151 SER B O 1
ATOM 4954 N N . ALA B 1 152 ? -1.715 -21.094 -8.195 1 98.94 152 ALA B N 1
ATOM 4955 C CA . ALA B 1 152 ? -1.463 -22.469 -8.633 1 98.94 152 ALA B CA 1
ATOM 4956 C C . ALA B 1 152 ? -0.002 -22.656 -9.039 1 98.94 152 ALA B C 1
ATOM 4958 O O . ALA B 1 152 ? 0.595 -23.703 -8.758 1 98.94 152 ALA B O 1
ATOM 4959 N N . LEU B 1 153 ? 0.5 -21.641 -9.742 1 98.88 153 LEU B N 1
ATOM 4960 C CA . LEU B 1 153 ? 1.906 -21.703 -10.125 1 98.88 153 LEU B CA 1
ATOM 4961 C C . LEU B 1 153 ? 2.805 -21.75 -8.891 1 98.88 153 LEU B C 1
ATOM 4963 O O . LEU B 1 153 ? 3.727 -22.578 -8.828 1 98.88 153 LEU B O 1
ATOM 4967 N N . VAL B 1 154 ? 2.523 -20.938 -7.906 1 98.81 154 VAL B N 1
ATOM 4968 C CA . VAL B 1 154 ? 3.275 -20.953 -6.656 1 98.81 154 VAL B CA 1
ATOM 4969 C C . VAL B 1 154 ? 3.145 -22.328 -5.988 1 98.81 154 VAL B C 1
ATOM 4971 O O . VAL B 1 154 ? 4.141 -22.906 -5.566 1 98.81 154 VAL B O 1
ATOM 4974 N N . ALA B 1 155 ? 1.938 -22.844 -5.891 1 98.88 155 ALA B N 1
ATOM 4975 C CA . ALA B 1 155 ? 1.703 -24.141 -5.281 1 98.88 155 ALA B CA 1
ATOM 4976 C C . ALA B 1 155 ? 2.547 -25.219 -5.957 1 98.88 155 ALA B C 1
ATOM 4978 O O . ALA B 1 155 ? 3.24 -25.984 -5.285 1 98.88 155 ALA B O 1
ATOM 4979 N N . ALA B 1 156 ? 2.471 -25.234 -7.266 1 98.88 156 ALA B N 1
ATOM 4980 C CA . ALA B 1 156 ? 3.184 -26.25 -8.039 1 98.88 156 ALA B CA 1
ATOM 4981 C C . ALA B 1 156 ? 4.688 -26.156 -7.812 1 98.88 156 ALA B C 1
ATOM 4983 O O . ALA B 1 156 ? 5.359 -27.172 -7.605 1 98.88 156 ALA B O 1
ATOM 4984 N N . LYS B 1 157 ? 5.211 -24.938 -7.824 1 98.56 157 LYS B N 1
ATOM 4985 C CA . LYS B 1 157 ? 6.648 -24.719 -7.691 1 98.56 157 LYS B CA 1
ATOM 4986 C C . LYS B 1 157 ? 7.125 -25.047 -6.281 1 98.56 157 LYS B C 1
ATOM 4988 O O . LYS B 1 157 ? 8.195 -25.641 -6.098 1 98.56 157 LYS B O 1
ATOM 4993 N N . VAL B 1 158 ? 6.355 -24.656 -5.266 1 98.25 158 VAL B N 1
ATOM 4994 C CA . VAL B 1 158 ? 6.707 -24.906 -3.873 1 98.25 158 VAL B CA 1
ATOM 4995 C C . VAL B 1 158 ? 6.699 -26.406 -3.602 1 98.25 158 VAL B C 1
ATOM 4997 O O . VAL B 1 158 ? 7.555 -26.922 -2.875 1 98.25 158 VAL B O 1
ATOM 5000 N N . LEU B 1 159 ? 5.773 -27.125 -4.211 1 98.5 159 LEU B N 1
ATOM 5001 C CA . LEU B 1 159 ? 5.559 -28.531 -3.885 1 98.5 159 LEU B CA 1
ATOM 5002 C C . LEU B 1 159 ? 6.32 -29.438 -4.844 1 98.5 159 LEU B C 1
ATOM 5004 O O . LEU B 1 159 ? 6.477 -30.641 -4.59 1 98.5 159 LEU B O 1
ATOM 5008 N N . GLN B 1 160 ? 6.824 -28.922 -5.895 1 98 160 GLN B N 1
ATOM 5009 C CA . GLN B 1 160 ? 7.469 -29.656 -6.98 1 98 160 GLN B CA 1
ATOM 5010 C C . GLN B 1 160 ? 8.578 -30.547 -6.453 1 98 160 GLN B C 1
ATOM 5012 O O . GLN B 1 160 ? 8.758 -31.672 -6.938 1 98 160 GLN B O 1
ATOM 5017 N N . PRO B 1 161 ? 9.359 -30.125 -5.422 1 96.81 161 PRO B N 1
ATOM 5018 C CA . PRO B 1 161 ? 10.445 -30.984 -4.93 1 96.81 161 PRO B CA 1
ATOM 5019 C C . PRO B 1 161 ? 9.93 -32.219 -4.203 1 96.81 161 PRO B C 1
ATOM 5021 O O . PRO B 1 161 ? 10.68 -33.188 -4.008 1 96.81 161 PRO B O 1
ATOM 5024 N N . PHE B 1 162 ? 8.672 -32.312 -3.891 1 97.56 162 PHE B N 1
ATOM 5025 C CA . PHE B 1 162 ? 8.164 -33.375 -3.02 1 97.56 162 PHE B CA 1
ATOM 5026 C C . PHE B 1 162 ? 7.168 -34.25 -3.762 1 97.56 162 PHE B C 1
ATOM 5028 O O . PHE B 1 162 ? 7.043 -35.438 -3.465 1 97.56 162 PHE B O 1
ATOM 5035 N N . LEU B 1 163 ? 6.453 -33.688 -4.684 1 98.25 163 LEU B N 1
ATOM 5036 C CA . LEU B 1 163 ? 5.312 -34.406 -5.266 1 98.25 163 LEU B CA 1
ATOM 5037 C C . LEU B 1 163 ? 5.59 -34.781 -6.719 1 98.25 163 LEU B C 1
ATOM 5039 O O . LEU B 1 163 ? 6.309 -34.062 -7.422 1 98.25 163 LEU B O 1
ATOM 5043 N N . SER B 1 164 ? 4.961 -35.875 -7.141 1 97.88 164 SER B N 1
ATOM 5044 C CA . SER B 1 164 ? 5.016 -36.281 -8.547 1 97.88 164 SER B CA 1
ATOM 5045 C C . SER B 1 164 ? 4.199 -35.344 -9.422 1 97.88 164 SER B C 1
ATOM 5047 O O . SER B 1 164 ? 3.354 -34.594 -8.922 1 97.88 164 SER B O 1
ATOM 5049 N N . GLN B 1 165 ? 4.441 -35.344 -10.695 1 98.25 165 GLN B N 1
ATOM 5050 C CA . GLN B 1 165 ? 3.684 -34.531 -11.641 1 98.25 165 GLN B CA 1
ATOM 5051 C C . GLN B 1 165 ? 2.201 -34.875 -11.609 1 98.25 165 GLN B C 1
ATOM 5053 O O . GLN B 1 165 ? 1.344 -34 -11.797 1 98.25 165 GLN B O 1
ATOM 5058 N N . GLU B 1 166 ? 1.923 -36.156 -11.375 1 98.5 166 GLU B N 1
ATOM 5059 C CA . GLU B 1 166 ? 0.545 -36.656 -11.289 1 98.5 166 GLU B CA 1
ATOM 5060 C C . GLU B 1 166 ? -0.204 -35.969 -10.141 1 98.5 166 GLU B C 1
ATOM 5062 O O . GLU B 1 166 ? -1.344 -35.531 -10.312 1 98.5 166 GLU B O 1
ATOM 5067 N N . LEU B 1 167 ? 0.473 -35.844 -9.016 1 98.69 167 LEU B N 1
ATOM 5068 C CA . LEU B 1 167 ? -0.151 -35.188 -7.863 1 98.69 167 LEU B CA 1
ATOM 5069 C C . LEU B 1 167 ? -0.259 -33.688 -8.07 1 98.69 167 LEU B C 1
ATOM 5071 O O . LEU B 1 167 ? -1.277 -33.094 -7.734 1 98.69 167 LEU B O 1
ATOM 5075 N N . LEU B 1 168 ? 0.751 -33.094 -8.648 1 98.88 168 LEU B N 1
ATOM 5076 C CA . LEU B 1 168 ? 0.779 -31.656 -8.867 1 98.88 168 LEU B CA 1
ATOM 5077 C C . LEU B 1 168 ? -0.361 -31.234 -9.781 1 98.88 168 LEU B C 1
ATOM 5079 O O . LEU B 1 168 ? -1.026 -30.219 -9.523 1 98.88 168 LEU B O 1
ATOM 5083 N N . VAL B 1 169 ? -0.596 -31.984 -10.867 1 98.88 169 VAL B N 1
ATOM 5084 C CA . VAL B 1 169 ? -1.623 -31.578 -11.82 1 98.88 169 VAL B CA 1
ATOM 5085 C C . VAL B 1 169 ? -2.998 -31.641 -11.164 1 98.88 169 VAL B C 1
ATOM 5087 O O . VAL B 1 169 ? -3.871 -30.828 -11.453 1 98.88 169 VAL B O 1
ATOM 5090 N N . GLN B 1 170 ? -3.207 -32.562 -10.242 1 98.88 170 GLN B N 1
ATOM 5091 C CA . GLN B 1 170 ? -4.473 -32.688 -9.523 1 98.88 170 GLN B CA 1
ATOM 5092 C C . GLN B 1 170 ? -4.684 -31.484 -8.602 1 98.88 170 GLN B C 1
ATOM 5094 O O . GLN B 1 170 ? -5.789 -30.938 -8.523 1 98.88 170 GLN B O 1
ATOM 5099 N N . ILE B 1 171 ? -3.619 -31.078 -7.906 1 98.94 171 ILE B N 1
ATOM 5100 C CA . ILE B 1 171 ? -3.674 -29.922 -7.031 1 98.94 171 ILE B CA 1
ATOM 5101 C C . ILE B 1 171 ? -3.979 -28.672 -7.852 1 98.94 171 ILE B C 1
ATOM 5103 O O . ILE B 1 171 ? -4.852 -27.875 -7.484 1 98.94 171 ILE B O 1
ATOM 5107 N N . VAL B 1 172 ? -3.318 -28.5 -8.969 1 98.94 172 VAL B N 1
ATOM 5108 C CA . VAL B 1 172 ? -3.484 -27.359 -9.852 1 98.94 172 VAL B CA 1
ATOM 5109 C C . VAL B 1 172 ? -4.91 -27.328 -10.398 1 98.94 172 VAL B C 1
ATOM 5111 O O . VAL B 1 172 ? -5.523 -26.25 -10.484 1 98.94 172 VAL B O 1
ATOM 5114 N N . ALA B 1 173 ? -5.457 -28.469 -10.75 1 98.94 173 ALA B N 1
ATOM 5115 C CA . ALA B 1 173 ? -6.824 -28.562 -11.258 1 98.94 173 ALA B CA 1
ATOM 5116 C C . ALA B 1 173 ? -7.828 -28.094 -10.211 1 98.94 173 ALA B C 1
ATOM 5118 O O . ALA B 1 173 ? -8.789 -27.391 -10.539 1 98.94 173 ALA B O 1
ATOM 5119 N N . CYS B 1 174 ? -7.594 -28.484 -8.977 1 98.88 174 CYS B N 1
ATOM 5120 C CA . CYS B 1 174 ? -8.469 -28.047 -7.898 1 98.88 174 CYS B CA 1
ATOM 5121 C C . CYS B 1 174 ? -8.461 -26.531 -7.766 1 98.88 174 CYS B C 1
ATOM 5123 O O . CYS B 1 174 ? -9.508 -25.906 -7.582 1 98.88 174 CYS B O 1
ATOM 5125 N N . ILE B 1 175 ? -7.305 -25.906 -7.855 1 98.88 175 ILE B N 1
ATOM 5126 C CA . ILE B 1 175 ? -7.188 -24.469 -7.734 1 98.88 175 ILE B CA 1
ATOM 5127 C C . ILE B 1 175 ? -7.863 -23.797 -8.93 1 98.88 175 ILE B C 1
ATOM 5129 O O . ILE B 1 175 ? -8.562 -22.781 -8.766 1 98.88 175 ILE B O 1
ATOM 5133 N N . GLU B 1 176 ? -7.691 -24.359 -10.141 1 98.75 176 GLU B N 1
ATOM 5134 C CA . GLU B 1 176 ? -8.297 -23.781 -11.344 1 98.75 176 GLU B CA 1
ATOM 5135 C C . GLU B 1 176 ? -9.812 -23.719 -11.227 1 98.75 176 GLU B C 1
ATOM 5137 O O . GLU B 1 176 ? -10.438 -22.75 -11.648 1 98.75 176 GLU B O 1
ATOM 5142 N N . ALA B 1 177 ? -10.375 -24.656 -10.586 1 98.12 177 ALA B N 1
ATOM 5143 C CA . ALA B 1 177 ? -11.828 -24.766 -10.477 1 98.12 177 ALA B CA 1
ATOM 5144 C C . ALA B 1 177 ? -12.383 -23.703 -9.531 1 98.12 177 ALA B C 1
ATOM 5146 O O . ALA B 1 177 ? -13.594 -23.453 -9.508 1 98.12 177 ALA B O 1
ATOM 5147 N N . THR B 1 178 ? -11.547 -23.078 -8.773 1 97.88 178 THR B N 1
ATOM 5148 C CA . THR B 1 178 ? -12.023 -22.094 -7.82 1 97.88 178 THR B CA 1
ATOM 5149 C C . THR B 1 178 ? -12.133 -20.719 -8.477 1 97.88 178 THR B C 1
ATOM 5151 O O . THR B 1 178 ? -12.539 -19.75 -7.84 1 97.88 178 THR B O 1
ATOM 5154 N N . ILE B 1 179 ? -11.727 -20.562 -9.773 1 97.06 179 ILE B N 1
ATOM 5155 C CA . ILE B 1 179 ? -12.062 -19.344 -10.484 1 97.06 179 ILE B CA 1
ATOM 5156 C C . ILE B 1 179 ? -13.57 -19.109 -10.453 1 97.06 179 ILE B C 1
ATOM 5158 O O . ILE B 1 179 ? -14.336 -19.922 -11 1 97.06 179 ILE B O 1
ATOM 5162 N N . PRO B 1 180 ? -13.977 -18.094 -9.867 1 92.81 180 PRO B N 1
ATOM 5163 C CA . PRO B 1 180 ? -15.406 -18 -9.555 1 92.81 180 PRO B CA 1
ATOM 5164 C C . PRO B 1 180 ? -16.219 -17.453 -10.719 1 92.81 180 PRO B C 1
ATOM 5166 O O . PRO B 1 180 ? -15.695 -16.719 -11.555 1 92.81 180 PRO B O 1
ATOM 5169 N N . PHE B 1 181 ? -17.516 -17.859 -10.828 1 93.81 181 PHE B N 1
ATOM 5170 C CA . PHE B 1 181 ? -18.641 -17.25 -11.523 1 93.81 181 PHE B CA 1
ATOM 5171 C C . PHE B 1 181 ? -18.406 -17.25 -13.031 1 93.81 181 PHE B C 1
ATOM 5173 O O . PHE B 1 181 ? -18.75 -16.281 -13.719 1 93.81 181 PHE B O 1
ATOM 5180 N N . ARG B 1 182 ? -17.688 -18.234 -13.508 1 89.69 182 ARG B N 1
ATOM 5181 C CA . ARG B 1 182 ? -17.469 -18.375 -14.945 1 89.69 182 ARG B CA 1
ATOM 5182 C C . ARG B 1 182 ? -18.75 -18.812 -15.648 1 89.69 182 ARG B C 1
ATOM 5184 O O . ARG B 1 182 ? -19.5 -19.641 -15.133 1 89.69 182 ARG B O 1
ATOM 5191 N N . THR B 1 183 ? -18.953 -18.156 -16.734 1 84.5 183 THR B N 1
ATOM 5192 C CA . THR B 1 183 ? -20.125 -18.516 -17.516 1 84.5 183 THR B CA 1
ATOM 5193 C C . THR B 1 183 ? -19.812 -19.625 -18.5 1 84.5 183 THR B C 1
ATOM 5195 O O . THR B 1 183 ? -18.656 -19.781 -18.922 1 84.5 183 THR B O 1
ATOM 5198 N N . PRO B 1 184 ? -20.828 -20.391 -18.719 1 81.25 184 PRO B N 1
ATOM 5199 C CA . PRO B 1 184 ? -20.609 -21.453 -19.719 1 81.25 184 PRO B CA 1
ATOM 5200 C C . PRO B 1 184 ? -20.172 -20.906 -21.062 1 81.25 184 PRO B C 1
ATOM 5202 O O . PRO B 1 184 ? -20.5 -19.766 -21.422 1 81.25 184 PRO B O 1
ATOM 5205 N N . THR B 1 185 ? -19.406 -21.75 -21.656 1 78.75 185 THR B N 1
ATOM 5206 C CA . THR B 1 185 ? -18.938 -21.359 -22.984 1 78.75 185 THR B CA 1
ATOM 5207 C C . THR B 1 185 ? -20.078 -21.359 -24 1 78.75 185 THR B C 1
ATOM 5209 O O . THR B 1 185 ? -21.156 -21.859 -23.719 1 78.75 185 THR B O 1
ATOM 5212 N N . LYS B 1 186 ? -19.781 -20.922 -25.172 1 78.75 186 LYS B N 1
ATOM 5213 C CA . LYS B 1 186 ? -20.734 -20.859 -26.266 1 78.75 186 LYS B CA 1
ATOM 5214 C C . LYS B 1 186 ? -21.094 -22.25 -26.766 1 78.75 186 LYS B C 1
ATOM 5216 O O . LYS B 1 186 ? -22.188 -22.469 -27.281 1 78.75 186 LYS B O 1
ATOM 5221 N N . THR B 1 187 ? -20.219 -23.172 -26.578 1 80.69 187 THR B N 1
ATOM 5222 C CA . THR B 1 187 ? -20.438 -24.531 -27.062 1 80.69 187 THR B CA 1
ATOM 5223 C C . THR B 1 187 ? -21.297 -25.312 -26.078 1 80.69 187 THR B C 1
ATOM 5225 O O . THR B 1 187 ? -21.625 -26.484 -26.328 1 80.69 187 THR B O 1
ATOM 5228 N N . GLY B 1 188 ? -21.594 -24.734 -25.016 1 79.5 188 GLY B N 1
ATOM 5229 C CA . GLY B 1 188 ? -22.484 -25.375 -24.062 1 79.5 188 GLY B CA 1
ATOM 5230 C C . GLY B 1 188 ? -21.75 -26.172 -23 1 79.5 188 GLY B C 1
ATOM 5231 O O . GLY B 1 188 ? -22.359 -26.672 -22.047 1 79.5 188 GLY B O 1
ATOM 5232 N N . LEU B 1 189 ? -20.391 -26.422 -23.203 1 86 189 LEU B N 1
ATOM 5233 C CA . LEU B 1 189 ? -19.609 -27.125 -22.188 1 86 189 LEU B CA 1
ATOM 5234 C C . LEU B 1 189 ? -19.422 -26.234 -20.953 1 86 189 LEU B C 1
ATOM 5236 O O . LEU B 1 189 ? -19.219 -25.031 -21.078 1 86 189 LEU B O 1
ATOM 5240 N N . ASN B 1 190 ? -19.609 -26.953 -19.828 1 88.81 190 ASN B N 1
ATOM 5241 C CA . ASN B 1 190 ? -19.312 -26.188 -18.625 1 88.81 190 ASN B CA 1
ATOM 5242 C C . ASN B 1 190 ? -17.828 -26.203 -18.297 1 88.81 190 ASN B C 1
ATOM 5244 O O . ASN B 1 190 ? -17.047 -26.906 -18.953 1 88.81 190 ASN B O 1
ATOM 5248 N N . ASN B 1 191 ? -17.453 -25.453 -17.453 1 92 191 ASN B N 1
ATOM 5249 C CA . ASN B 1 191 ? -16.047 -25.266 -17.109 1 92 191 ASN B CA 1
ATOM 5250 C C . ASN B 1 191 ? -15.414 -26.578 -16.609 1 92 191 ASN B C 1
ATOM 5252 O O . ASN B 1 191 ? -14.227 -26.828 -16.844 1 92 191 ASN B O 1
ATOM 5256 N N . SER B 1 192 ? -16.188 -27.422 -15.945 1 95.38 192 SER B N 1
ATOM 5257 C CA . SER B 1 192 ? -15.688 -28.703 -15.453 1 95.38 192 SER B CA 1
ATOM 5258 C C . SER B 1 192 ? -15.398 -29.672 -16.594 1 95.38 192 SER B C 1
ATOM 5260 O O . SER B 1 192 ? -14.43 -30.422 -16.547 1 95.38 192 SER B O 1
ATOM 5262 N N . ASP B 1 193 ? -16.234 -29.641 -17.609 1 95.19 193 ASP B N 1
ATOM 5263 C CA . ASP B 1 193 ? -15.992 -30.453 -18.797 1 95.19 193 ASP B CA 1
ATOM 5264 C C . ASP B 1 193 ? -14.711 -30.016 -19.5 1 95.19 193 ASP B C 1
ATOM 5266 O O . ASP B 1 193 ? -13.93 -30.859 -19.953 1 95.19 193 ASP B O 1
ATOM 5270 N N . ILE B 1 194 ? -14.57 -28.75 -19.594 1 95.69 194 ILE B N 1
ATOM 5271 C CA . ILE B 1 194 ? -13.383 -28.203 -20.234 1 95.69 194 ILE B CA 1
ATOM 5272 C C . ILE B 1 194 ? -12.133 -28.594 -19.453 1 95.69 194 ILE B C 1
ATOM 5274 O O . ILE B 1 194 ? -11.125 -28.984 -20.031 1 95.69 194 ILE B O 1
ATOM 5278 N N . LEU B 1 195 ? -12.227 -28.484 -18.125 1 97.56 195 LEU B N 1
ATOM 5279 C CA . LEU B 1 195 ? -11.117 -28.891 -17.281 1 97.56 195 LEU B CA 1
ATOM 5280 C C . LEU B 1 195 ? -10.766 -30.359 -17.5 1 97.56 195 LEU B C 1
ATOM 5282 O O . LEU B 1 195 ? -9.586 -30.719 -17.594 1 97.56 195 LEU B O 1
ATOM 5286 N N . TYR B 1 196 ? -11.766 -31.234 -17.609 1 98 196 TYR B N 1
ATOM 5287 C CA . TYR B 1 196 ? -11.562 -32.656 -17.859 1 98 196 TYR B CA 1
ATOM 5288 C C . TYR B 1 196 ? -10.797 -32.875 -19.156 1 98 196 TYR B C 1
ATOM 5290 O O . TYR B 1 196 ? -9.844 -33.656 -19.203 1 98 196 TYR B O 1
ATOM 5298 N N . GLN B 1 197 ? -11.18 -32.156 -20.172 1 97 197 GLN B N 1
ATOM 5299 C CA . GLN B 1 197 ? -10.531 -32.281 -21.469 1 97 197 GLN B CA 1
ATOM 5300 C C . GLN B 1 197 ? -9.078 -31.828 -21.406 1 97 197 GLN B C 1
ATOM 5302 O O . GLN B 1 197 ? -8.195 -32.438 -22 1 97 197 GLN B O 1
ATOM 5307 N N . ARG B 1 198 ? -8.859 -30.766 -20.766 1 98.06 198 ARG B N 1
ATOM 5308 C CA . ARG B 1 198 ? -7.5 -30.25 -20.625 1 98.06 198 ARG B CA 1
ATOM 5309 C C . ARG B 1 198 ? -6.625 -31.234 -19.859 1 98.06 198 ARG B C 1
ATOM 5311 O O . ARG B 1 198 ? -5.449 -31.406 -20.172 1 98.06 198 ARG B O 1
ATOM 5318 N N . LEU B 1 199 ? -7.191 -31.844 -18.812 1 98.69 199 LEU B N 1
ATOM 5319 C CA . LEU B 1 199 ? -6.453 -32.844 -18.047 1 98.69 199 LEU B CA 1
ATOM 5320 C C . LEU B 1 199 ? -6.082 -34.031 -18.938 1 98.69 199 LEU B C 1
ATOM 5322 O O . LEU B 1 199 ? -4.977 -34.562 -18.828 1 98.69 199 LEU B O 1
ATOM 5326 N N . GLN B 1 200 ? -6.98 -34.438 -19.812 1 98.25 200 GLN B N 1
ATOM 5327 C CA . GLN B 1 200 ? -6.684 -35.5 -20.75 1 98.25 200 GLN B CA 1
ATOM 5328 C C . GLN B 1 200 ? -5.496 -35.156 -21.641 1 98.25 200 GLN B C 1
ATOM 5330 O O . GLN B 1 200 ? -4.59 -35.969 -21.828 1 98.25 200 GLN B O 1
ATOM 5335 N N . ALA B 1 201 ? -5.551 -33.938 -22.094 1 97.62 201 ALA B N 1
ATOM 5336 C CA . ALA B 1 201 ? -4.477 -33.438 -22.969 1 97.62 201 ALA B CA 1
ATOM 5337 C C . ALA B 1 201 ? -3.141 -33.438 -22.234 1 97.62 201 ALA B C 1
ATOM 5339 O O . ALA B 1 201 ? -2.098 -33.75 -22.812 1 97.62 201 ALA B O 1
ATOM 5340 N N . ILE B 1 202 ? -3.152 -33.062 -21.031 1 98.25 202 ILE B N 1
ATOM 5341 C CA . ILE B 1 202 ? -1.948 -32.969 -20.219 1 98.25 202 ILE B CA 1
ATOM 5342 C C . ILE B 1 202 ? -1.376 -34.344 -19.969 1 98.25 202 ILE B C 1
ATOM 5344 O O . ILE B 1 202 ? -0.161 -34.562 -20.031 1 98.25 202 ILE B O 1
ATOM 5348 N N . VAL B 1 203 ? -2.223 -35.312 -19.672 1 98.19 203 VAL B N 1
ATOM 5349 C CA . VAL B 1 203 ? -1.79 -36.688 -19.438 1 98.19 203 VAL B CA 1
ATOM 5350 C C . VAL B 1 203 ? -1.055 -37.188 -20.672 1 98.19 203 VAL B C 1
ATOM 5352 O O . VAL B 1 203 ? 0.011 -37.812 -20.562 1 98.19 203 VAL B O 1
ATOM 5355 N N . ASP B 1 204 ? -1.594 -36.938 -21.812 1 97.69 204 ASP B N 1
ATOM 5356 C CA . ASP B 1 204 ? -0.995 -37.375 -23.062 1 97.69 204 ASP B CA 1
ATOM 5357 C C . ASP B 1 204 ? 0.337 -36.656 -23.312 1 97.69 204 ASP B C 1
ATOM 5359 O O . ASP B 1 204 ? 1.341 -37.312 -23.625 1 97.69 204 ASP B O 1
ATOM 5363 N N . LYS B 1 205 ? 0.342 -35.406 -23.125 1 97.44 205 LYS B N 1
ATOM 5364 C CA . LYS B 1 205 ? 1.506 -34.594 -23.453 1 97.44 205 LYS B CA 1
ATOM 5365 C C . LYS B 1 205 ? 2.684 -34.938 -22.547 1 97.44 205 LYS B C 1
ATOM 5367 O O . LYS B 1 205 ? 3.83 -34.969 -23 1 97.44 205 LYS B O 1
ATOM 5372 N N . PHE B 1 206 ? 2.404 -35.156 -21.281 1 97.69 206 PHE B N 1
ATOM 5373 C CA . PHE B 1 206 ? 3.48 -35.312 -20.312 1 97.69 206 PHE B CA 1
ATOM 5374 C C . PHE B 1 206 ? 3.635 -36.781 -19.938 1 97.69 206 PHE B C 1
ATOM 5376 O O . PHE B 1 206 ? 4.422 -37.125 -19.047 1 97.69 206 PHE B O 1
ATOM 5383 N N . ASN B 1 207 ? 2.877 -37.688 -20.547 1 97.44 207 ASN B N 1
ATOM 5384 C CA . ASN B 1 207 ? 2.914 -39.125 -20.312 1 97.44 207 ASN B CA 1
ATOM 5385 C C . ASN B 1 207 ? 2.721 -39.438 -18.828 1 97.44 207 ASN B C 1
ATOM 5387 O O . ASN B 1 207 ? 3.527 -40.156 -18.234 1 97.44 207 ASN B O 1
ATOM 5391 N N . LEU B 1 208 ? 1.671 -38.844 -18.281 1 98.19 208 LEU B N 1
ATOM 5392 C CA . LEU B 1 208 ? 1.381 -39.062 -16.875 1 98.19 208 LEU B CA 1
ATOM 5393 C C . LEU B 1 208 ? 0.677 -40.406 -16.672 1 98.19 208 LEU B C 1
ATOM 5395 O O . LEU B 1 208 ? -0.058 -40.844 -17.547 1 98.19 208 LEU B O 1
ATOM 5399 N N . LYS B 1 209 ? 0.874 -40.969 -15.508 1 97.81 209 LYS B N 1
ATOM 5400 C CA . LYS B 1 209 ? 0.258 -42.25 -15.172 1 97.81 209 LYS B CA 1
ATOM 5401 C C . LYS B 1 209 ? -1.08 -42.031 -14.461 1 97.81 209 LYS B C 1
ATOM 5403 O O . LYS B 1 209 ? -1.284 -42.531 -13.352 1 97.81 209 LYS B O 1
ATOM 5408 N N . LEU B 1 210 ? -1.978 -41.375 -15.016 1 98.25 210 LEU B N 1
ATOM 5409 C CA . LEU B 1 210 ? -3.334 -41.156 -14.531 1 98.25 210 LEU B CA 1
ATOM 5410 C C . LEU B 1 210 ? -4.359 -41.781 -15.469 1 98.25 210 LEU B C 1
ATOM 5412 O O . LEU B 1 210 ? -4.277 -41.625 -16.688 1 98.25 210 LEU B O 1
ATOM 5416 N N . THR B 1 211 ? -5.211 -42.5 -14.914 1 98.06 211 THR B N 1
ATOM 5417 C CA . THR B 1 211 ? -6.281 -43.125 -15.688 1 98.06 211 THR B CA 1
ATOM 5418 C C . THR B 1 211 ? -7.449 -42.156 -15.867 1 98.06 211 THR B C 1
ATOM 5420 O O . THR B 1 211 ? -7.488 -41.094 -15.242 1 98.06 211 THR B O 1
ATOM 5423 N N . ASP B 1 212 ? -8.359 -42.531 -16.703 1 97.5 212 ASP B N 1
ATOM 5424 C CA . ASP B 1 212 ? -9.562 -41.75 -16.891 1 97.5 212 ASP B CA 1
ATOM 5425 C C . ASP B 1 212 ? -10.344 -41.625 -15.578 1 97.5 212 ASP B C 1
ATOM 5427 O O . ASP B 1 212 ? -10.922 -40.562 -15.289 1 97.5 212 ASP B O 1
ATOM 5431 N N . ALA B 1 213 ? -10.391 -42.688 -14.844 1 97.75 213 ALA B N 1
ATOM 5432 C CA . ALA B 1 213 ? -11.047 -42.656 -13.547 1 97.75 213 ALA B CA 1
ATOM 5433 C C . ALA B 1 213 ? -10.383 -41.656 -12.609 1 97.75 213 ALA B C 1
ATOM 5435 O O . ALA B 1 213 ? -11.07 -40.938 -11.859 1 97.75 213 ALA B O 1
ATOM 5436 N N . ASP B 1 214 ? -9.062 -41.594 -12.672 1 98.12 214 ASP B N 1
ATOM 5437 C CA . ASP B 1 214 ? -8.328 -40.625 -11.875 1 98.12 214 ASP B CA 1
ATOM 5438 C C . ASP B 1 214 ? -8.688 -39.188 -12.281 1 98.12 214 ASP B C 1
ATOM 5440 O O . ASP B 1 214 ? -8.805 -38.312 -11.422 1 98.12 214 ASP B O 1
ATOM 5444 N N . LEU B 1 215 ? -8.836 -39 -13.555 1 98.62 215 LEU B N 1
ATOM 5445 C CA . LEU B 1 215 ? -9.156 -37.688 -14.07 1 98.62 215 LEU B CA 1
ATOM 5446 C C . LEU B 1 215 ? -10.555 -37.25 -13.648 1 98.62 215 LEU B C 1
ATOM 5448 O O . LEU B 1 215 ? -10.766 -36.094 -13.242 1 98.62 215 LEU B O 1
ATOM 5452 N N . ILE B 1 216 ? -11.508 -38.156 -13.742 1 98.38 216 ILE B N 1
ATOM 5453 C CA . ILE B 1 216 ? -12.883 -37.875 -13.32 1 98.38 216 ILE B CA 1
ATOM 5454 C C . ILE B 1 216 ? -12.906 -37.562 -11.836 1 98.38 216 ILE B C 1
ATOM 5456 O O . ILE B 1 216 ? -13.539 -36.594 -11.422 1 98.38 216 ILE B O 1
ATOM 5460 N N . GLU B 1 217 ? -12.219 -38.312 -11.055 1 98.06 217 GLU B N 1
ATOM 5461 C CA . GLU B 1 217 ? -12.148 -38.062 -9.617 1 98.06 217 GLU B CA 1
ATOM 5462 C C . GLU B 1 217 ? -11.492 -36.719 -9.336 1 98.06 217 GLU B C 1
ATOM 5464 O O . GLU B 1 217 ? -11.875 -36 -8.398 1 98.06 217 GLU B O 1
ATOM 5469 N N . THR B 1 218 ? -10.453 -36.375 -10.133 1 98.69 218 THR B N 1
ATOM 5470 C CA . THR B 1 218 ? -9.805 -35.094 -9.984 1 98.69 218 THR B CA 1
ATOM 5471 C C . THR B 1 218 ? -10.797 -33.938 -10.227 1 98.69 218 THR B C 1
ATOM 5473 O O . THR B 1 218 ? -10.828 -32.969 -9.461 1 98.69 218 THR B O 1
ATOM 5476 N N . VAL B 1 219 ? -11.609 -34.031 -11.227 1 98.69 219 VAL B N 1
ATOM 5477 C CA . VAL B 1 219 ? -12.602 -33 -11.516 1 98.69 219 VAL B CA 1
ATOM 5478 C C . VAL B 1 219 ? -13.641 -32.938 -10.398 1 98.69 219 VAL B C 1
ATOM 5480 O O . VAL B 1 219 ? -14.055 -31.859 -9.977 1 98.69 219 VAL B O 1
ATOM 5483 N N . LYS B 1 220 ? -14.023 -34.125 -9.875 1 98.25 220 LYS B N 1
ATOM 5484 C CA . LYS B 1 220 ? -14.961 -34.156 -8.766 1 98.25 220 LYS B CA 1
ATOM 5485 C C . LYS B 1 220 ? -14.375 -33.469 -7.527 1 98.25 220 LYS B C 1
ATOM 5487 O O . LYS B 1 220 ? -15.055 -32.719 -6.836 1 98.25 220 LYS B O 1
ATOM 5492 N N . ARG B 1 221 ? -13.078 -33.75 -7.246 1 97.88 221 ARG B N 1
ATOM 5493 C CA . ARG B 1 221 ? -12.367 -33.062 -6.176 1 97.88 221 ARG B CA 1
ATOM 5494 C C . ARG B 1 221 ? -12.398 -31.547 -6.379 1 97.88 221 ARG B C 1
ATOM 5496 O O . ARG B 1 221 ? -12.625 -30.797 -5.43 1 97.88 221 ARG B O 1
ATOM 5503 N N . SER B 1 222 ? -12.156 -31.156 -7.586 1 98.5 222 SER B N 1
ATOM 5504 C CA . SER B 1 222 ? -12.109 -29.734 -7.93 1 98.5 222 SER B CA 1
ATOM 5505 C C . SER B 1 222 ? -13.453 -29.062 -7.676 1 98.5 222 SER B C 1
ATOM 5507 O O . SER B 1 222 ? -13.5 -27.953 -7.148 1 98.5 222 SER B O 1
ATOM 5509 N N . ILE B 1 223 ? -14.5 -29.75 -8.008 1 97.62 223 ILE B N 1
ATOM 5510 C CA . ILE B 1 223 ? -15.852 -29.234 -7.82 1 97.62 223 ILE B CA 1
ATOM 5511 C C . ILE B 1 223 ? -16.172 -29.156 -6.328 1 97.62 223 ILE B C 1
ATOM 5513 O O . ILE B 1 223 ? -16.766 -28.172 -5.867 1 97.62 223 ILE B O 1
ATOM 5517 N N . ARG B 1 224 ? -15.852 -30.188 -5.625 1 97.94 224 ARG B N 1
ATOM 5518 C CA . ARG B 1 224 ? -16.094 -30.203 -4.184 1 97.94 224 ARG B CA 1
ATOM 5519 C C . ARG B 1 224 ? -15.398 -29.031 -3.498 1 97.94 224 ARG B C 1
ATOM 5521 O O . ARG B 1 224 ? -16.016 -28.328 -2.691 1 97.94 224 ARG B O 1
ATOM 5528 N N . MET B 1 225 ? -14.148 -28.812 -3.852 1 98.31 225 MET B N 1
ATOM 5529 C CA . MET B 1 225 ? -13.391 -27.703 -3.271 1 98.31 225 MET B CA 1
ATOM 5530 C C . MET B 1 225 ? -13.961 -26.359 -3.721 1 98.31 225 MET B C 1
ATOM 5532 O O . MET B 1 225 ? -14.148 -25.453 -2.906 1 98.31 225 MET B O 1
ATOM 5536 N N . ALA B 1 226 ? -14.227 -26.219 -5 1 98.25 226 ALA B N 1
ATOM 5537 C CA . ALA B 1 226 ? -14.766 -24.969 -5.539 1 98.25 226 ALA B CA 1
ATOM 5538 C C . ALA B 1 226 ? -16.094 -24.609 -4.875 1 98.25 226 ALA B C 1
ATOM 5540 O O . ALA B 1 226 ? -16.328 -23.438 -4.562 1 98.25 226 ALA B O 1
ATOM 5541 N N . ASN B 1 227 ? -16.953 -25.594 -4.703 1 98.12 227 ASN B N 1
ATOM 5542 C CA . ASN B 1 227 ? -18.25 -25.359 -4.074 1 98.12 227 ASN B CA 1
ATOM 5543 C C . ASN B 1 227 ? -18.094 -25 -2.602 1 98.12 227 ASN B C 1
ATOM 5545 O O . ASN B 1 227 ? -18.891 -24.219 -2.07 1 98.12 227 ASN B O 1
ATOM 5549 N N . ARG B 1 228 ? -17.109 -25.547 -1.908 1 98 228 ARG B N 1
ATOM 5550 C CA . ARG B 1 228 ? -16.828 -25.125 -0.538 1 98 228 ARG B CA 1
ATOM 5551 C C . ARG B 1 228 ? -16.328 -23.688 -0.492 1 98 228 ARG B C 1
ATOM 5553 O O . ARG B 1 228 ? -16.625 -22.953 0.456 1 98 228 ARG B O 1
ATOM 5560 N N . ASP B 1 229 ? -15.578 -23.297 -1.497 1 97.88 229 ASP B N 1
ATOM 5561 C CA . ASP B 1 229 ? -14.992 -21.969 -1.569 1 97.88 229 ASP B CA 1
ATOM 5562 C C . ASP B 1 229 ? -16.078 -20.891 -1.596 1 97.88 229 ASP B C 1
ATOM 5564 O O . ASP B 1 229 ? -15.883 -19.781 -1.087 1 97.88 229 ASP B O 1
ATOM 5568 N N . VAL B 1 230 ? -17.25 -21.188 -2.156 1 97.56 230 VAL B N 1
ATOM 5569 C CA . VAL B 1 230 ? -18.312 -20.203 -2.311 1 97.56 230 VAL B CA 1
ATOM 5570 C C . VAL B 1 230 ? -19.516 -20.625 -1.486 1 97.56 230 VAL B C 1
ATOM 5572 O O . VAL B 1 230 ? -20.641 -20.156 -1.742 1 97.56 230 VAL B O 1
ATOM 5575 N N . ARG B 1 231 ? -19.375 -21.453 -0.535 1 96.69 231 ARG B N 1
ATOM 5576 C CA . ARG B 1 231 ? -20.469 -22.062 0.214 1 96.69 231 ARG B CA 1
ATOM 5577 C C . ARG B 1 231 ? -21.328 -21.016 0.915 1 96.69 231 ARG B C 1
ATOM 5579 O O . ARG B 1 231 ? -22.516 -21.219 1.152 1 96.69 231 ARG B O 1
ATOM 5586 N N . SER B 1 232 ? -20.766 -19.891 1.196 1 95.75 232 SER B N 1
ATOM 5587 C CA . SER B 1 232 ? -21.484 -18.844 1.912 1 95.75 232 SER B CA 1
ATOM 5588 C C . SER B 1 232 ? -22.703 -18.359 1.123 1 95.75 232 SER B C 1
ATOM 5590 O O . SER B 1 232 ? -23.688 -17.906 1.707 1 95.75 232 SER B O 1
ATOM 5592 N N . PHE B 1 233 ? -22.703 -18.438 -0.188 1 97.94 233 PHE B N 1
ATOM 5593 C CA . PHE B 1 233 ? -23.812 -18 -1.029 1 97.94 233 PHE B CA 1
ATOM 5594 C C . PHE B 1 233 ? -25.062 -18.828 -0.754 1 97.94 233 PHE B C 1
ATOM 5596 O O . PHE B 1 233 ? -26.172 -18.391 -1.024 1 97.94 233 PHE B O 1
ATOM 5603 N N . ALA B 1 234 ? -24.844 -20.031 -0.277 1 98 234 ALA B N 1
ATOM 5604 C CA . ALA B 1 234 ? -25.969 -20.906 -0.022 1 98 234 ALA B CA 1
ATOM 5605 C C . ALA B 1 234 ? -26.203 -21.094 1.476 1 98 234 ALA B C 1
ATOM 5607 O O . ALA B 1 234 ? -26.812 -22.078 1.903 1 98 234 ALA B O 1
ATOM 5608 N N . ASP B 1 235 ? -25.656 -20.219 2.287 1 97.06 235 ASP B N 1
ATOM 5609 C CA . ASP B 1 235 ? -25.922 -20.281 3.721 1 97.06 235 ASP B CA 1
ATOM 5610 C C . ASP B 1 235 ? -27.422 -20.188 4.004 1 97.06 235 ASP B C 1
ATOM 5612 O O . ASP B 1 235 ? -28.109 -19.359 3.404 1 97.06 235 ASP B O 1
ATOM 5616 N N . PRO B 1 236 ? -27.875 -21 4.91 1 96.31 236 PRO B N 1
ATOM 5617 C CA . PRO B 1 236 ? -29.297 -20.906 5.23 1 96.31 236 PRO B CA 1
ATOM 5618 C C . PRO B 1 236 ? -29.688 -19.578 5.852 1 96.31 236 PRO B C 1
ATOM 5620 O O . PRO B 1 236 ? -30.844 -19.141 5.734 1 96.31 236 PRO B O 1
ATOM 5623 N N . SER B 1 237 ? -28.812 -18.953 6.469 1 96 237 SER B N 1
ATOM 5624 C CA . SER B 1 237 ? -29.016 -17.625 7.043 1 96 237 SER B CA 1
ATOM 5625 C C . SER B 1 237 ? -28.531 -16.531 6.105 1 96 237 SER B C 1
ATOM 5627 O O . SER B 1 237 ? -27.328 -16.391 5.887 1 96 237 SER B O 1
ATOM 5629 N N . SER B 1 238 ? -29.453 -15.688 5.66 1 96.31 238 SER B N 1
ATOM 5630 C CA . SER B 1 238 ? -29.078 -14.57 4.801 1 96.31 238 SER B CA 1
ATOM 5631 C C . SER B 1 238 ? -28.172 -13.578 5.543 1 96.31 238 SER B C 1
ATOM 5633 O O . SER B 1 238 ? -27.328 -12.922 4.93 1 96.31 238 SER B O 1
ATOM 5635 N N . ALA B 1 239 ? -28.359 -13.508 6.828 1 96.12 239 ALA B N 1
ATOM 5636 C CA . ALA B 1 239 ? -27.516 -12.633 7.641 1 96.12 239 ALA B CA 1
ATOM 5637 C C . ALA B 1 239 ? -26.062 -13.109 7.625 1 96.12 239 ALA B C 1
ATOM 5639 O O . ALA B 1 239 ? -25.141 -12.297 7.547 1 96.12 239 ALA B O 1
ATOM 5640 N N . ARG B 1 240 ? -25.891 -14.414 7.672 1 95.75 240 ARG B N 1
ATOM 5641 C CA . ARG B 1 240 ? -24.547 -14.969 7.633 1 95.75 240 ARG B CA 1
ATOM 5642 C C . ARG B 1 240 ? -23.922 -14.82 6.246 1 95.75 240 ARG B C 1
ATOM 5644 O O . ARG B 1 240 ? -22.719 -14.586 6.113 1 95.75 240 ARG B O 1
ATOM 5651 N N . PHE B 1 241 ? -24.797 -15 5.258 1 97.06 241 PHE B N 1
ATOM 5652 C CA . PHE B 1 241 ? -24.359 -14.711 3.9 1 97.06 241 PHE B CA 1
ATOM 5653 C C . PHE B 1 241 ? -23.828 -13.281 3.795 1 97.06 241 PHE B C 1
ATOM 5655 O O . PHE B 1 241 ? -22.75 -13.047 3.26 1 97.06 241 PHE B O 1
ATOM 5662 N N . LEU B 1 242 ? -24.5 -12.305 4.359 1 97.12 242 LEU B N 1
ATOM 5663 C CA . LEU B 1 242 ? -24.125 -10.898 4.297 1 97.12 242 LEU B CA 1
ATOM 5664 C C . LEU B 1 242 ? -22.875 -10.633 5.129 1 97.12 242 LEU B C 1
ATOM 5666 O O . LEU B 1 242 ? -22.078 -9.742 4.801 1 97.12 242 LEU B O 1
ATOM 5670 N N . ASP B 1 243 ? -22.672 -11.445 6.223 1 95.38 243 ASP B N 1
ATOM 5671 C CA . ASP B 1 243 ? -21.422 -11.328 6.984 1 95.38 243 ASP B CA 1
ATOM 5672 C C . ASP B 1 243 ? -20.203 -11.508 6.082 1 95.38 243 ASP B C 1
ATOM 5674 O O . ASP B 1 243 ? -19.25 -10.727 6.152 1 95.38 243 ASP B O 1
ATOM 5678 N N . ASN B 1 244 ? -20.25 -12.531 5.285 1 93.75 244 ASN B N 1
ATOM 5679 C CA . ASN B 1 244 ? -19.141 -12.836 4.387 1 93.75 244 ASN B CA 1
ATOM 5680 C C . ASN B 1 244 ? -18.969 -11.758 3.318 1 93.75 244 ASN B C 1
ATOM 5682 O O . ASN B 1 244 ? -17.859 -11.406 2.961 1 93.75 244 ASN B O 1
ATOM 5686 N N . THR B 1 245 ? -20.078 -11.266 2.855 1 94.19 245 THR B N 1
ATOM 5687 C CA . THR B 1 245 ? -20.062 -10.172 1.893 1 94.19 245 THR B CA 1
ATOM 5688 C C . THR B 1 245 ? -19.391 -8.938 2.492 1 94.19 245 THR B C 1
ATOM 5690 O O . THR B 1 245 ? -18.578 -8.281 1.832 1 94.19 245 THR B O 1
ATOM 5693 N N . TRP B 1 246 ? -19.656 -8.648 3.744 1 95.69 246 TRP B N 1
ATOM 5694 C CA . TRP B 1 246 ? -19.125 -7.469 4.422 1 95.69 246 TRP B CA 1
ATOM 5695 C C . TRP B 1 246 ? -17.641 -7.648 4.742 1 95.69 246 TRP B C 1
ATOM 5697 O O . TRP B 1 246 ? -16.906 -6.668 4.895 1 95.69 246 TRP B O 1
ATOM 5707 N N . ASN B 1 247 ? -17.188 -8.922 4.812 1 93.94 247 ASN B N 1
ATOM 5708 C CA . ASN B 1 247 ? -15.766 -9.188 4.969 1 93.94 247 ASN B CA 1
ATOM 5709 C C . ASN B 1 247 ? -15 -8.953 3.67 1 93.94 247 ASN B C 1
ATOM 5711 O O . ASN B 1 247 ? -13.812 -8.641 3.691 1 93.94 247 ASN B O 1
ATOM 5715 N N . LEU B 1 248 ? -15.68 -9.016 2.586 1 94.88 248 LEU B N 1
ATOM 5716 C CA . LEU B 1 248 ? -15.07 -8.867 1.271 1 94.88 248 LEU B CA 1
ATOM 5717 C C . LEU B 1 248 ? -14.914 -7.395 0.907 1 94.88 248 LEU B C 1
ATOM 5719 O O . LEU B 1 248 ? -13.992 -7.02 0.181 1 94.88 248 LEU B O 1
ATOM 5723 N N . ILE B 1 249 ? -15.711 -6.52 1.447 1 95.44 249 ILE B N 1
ATOM 5724 C CA . ILE B 1 249 ? -15.828 -5.129 1.024 1 95.44 249 ILE B CA 1
ATOM 5725 C C . ILE B 1 249 ? -14.516 -4.398 1.304 1 95.44 249 ILE B C 1
ATOM 5727 O O . ILE B 1 249 ? -13.945 -3.77 0.409 1 95.44 249 ILE B O 1
ATOM 5731 N N . PRO B 1 250 ? -13.953 -4.543 2.504 1 94.44 250 PRO B N 1
ATOM 5732 C CA . PRO B 1 250 ? -12.727 -3.785 2.777 1 94.44 250 PRO B CA 1
ATOM 5733 C C . PRO B 1 250 ? -11.516 -4.332 2.029 1 94.44 250 PRO B C 1
ATOM 5735 O O . PRO B 1 250 ? -10.5 -3.641 1.901 1 94.44 250 PRO B O 1
ATOM 5738 N N . GLU B 1 251 ? -11.508 -5.578 1.514 1 94.25 251 GLU B N 1
ATOM 5739 C CA . GLU B 1 251 ? -10.375 -6.168 0.805 1 94.25 251 GLU B CA 1
ATOM 5740 C C . GLU B 1 251 ? -10.086 -5.418 -0.492 1 94.25 251 GLU B C 1
ATOM 5742 O O . GLU B 1 251 ? -8.93 -5.312 -0.911 1 94.25 251 GLU B O 1
ATOM 5747 N N . THR B 1 252 ? -11.133 -4.895 -1.089 1 90.5 252 THR B N 1
ATOM 5748 C CA . THR B 1 252 ? -10.914 -4.203 -2.354 1 90.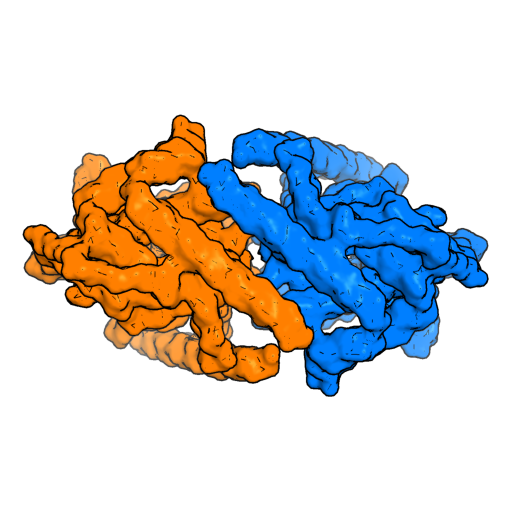5 252 THR B CA 1
ATOM 5749 C C . THR B 1 252 ? -11.156 -2.703 -2.195 1 90.5 252 THR B C 1
ATOM 5751 O O . THR B 1 252 ? -11.148 -1.963 -3.182 1 90.5 252 THR B O 1
ATOM 5754 N N . ASN B 1 253 ? -11.492 -2.246 -1.024 1 93.31 253 ASN B N 1
ATOM 5755 C CA . ASN B 1 253 ? -11.672 -0.841 -0.673 1 93.31 253 ASN B CA 1
ATOM 5756 C C . ASN B 1 253 ? -10.875 -0.471 0.577 1 93.31 253 ASN B C 1
ATOM 5758 O O . ASN B 1 253 ? -11.453 -0.3 1.653 1 93.31 253 ASN B O 1
ATOM 5762 N N . HIS B 1 254 ? -9.656 -0.253 0.402 1 89.56 254 HIS B N 1
ATOM 5763 C CA . HIS B 1 254 ? -8.68 -0.184 1.483 1 89.56 254 HIS B CA 1
ATOM 5764 C C . HIS B 1 254 ? -8.898 1.051 2.35 1 89.56 254 HIS B C 1
ATOM 5766 O O . HIS B 1 254 ? -8.438 1.105 3.49 1 89.56 254 HIS B O 1
ATOM 5772 N N . HIS B 1 255 ? -9.547 2.066 1.857 1 85.5 255 HIS B N 1
ATOM 5773 C CA . HIS B 1 255 ? -9.828 3.264 2.641 1 85.5 255 HIS B CA 1
ATOM 5774 C C . HIS B 1 255 ? -10.672 2.932 3.869 1 85.5 255 HIS B C 1
ATOM 5776 O O . HIS B 1 255 ? -10.625 3.648 4.871 1 85.5 255 HIS B O 1
ATOM 5782 N N . LEU B 1 256 ? -11.344 1.81 3.85 1 90.06 256 LEU B N 1
ATOM 5783 C CA . LEU B 1 256 ? -12.258 1.438 4.922 1 90.06 256 LEU B CA 1
ATOM 5784 C C . LEU B 1 256 ? -11.492 0.895 6.125 1 90.06 256 LEU B C 1
ATOM 5786 O O . LEU B 1 256 ? -12.078 0.677 7.191 1 90.06 256 LEU B O 1
ATOM 5790 N N . ASN B 1 257 ? -10.203 0.71 5.961 1 84.62 257 ASN B N 1
ATOM 5791 C CA . ASN B 1 257 ? -9.375 0.194 7.047 1 84.62 257 ASN B CA 1
ATOM 5792 C C . ASN B 1 257 ? -9.289 1.186 8.203 1 84.62 257 ASN B C 1
ATOM 5794 O O . ASN B 1 257 ? -8.914 0.814 9.32 1 84.62 257 ASN B O 1
ATOM 5798 N N . ASN B 1 258 ? -9.609 2.469 7.949 1 77.62 258 ASN B N 1
ATOM 5799 C CA . ASN B 1 258 ? -9.672 3.479 9 1 77.62 258 ASN B CA 1
ATOM 5800 C C . ASN B 1 258 ? -11.102 3.945 9.242 1 77.62 258 ASN B C 1
ATOM 5802 O O . ASN B 1 258 ? -11.555 4.914 8.633 1 77.62 258 ASN B O 1
ATOM 5806 N N . PRO B 1 259 ? -11.727 3.291 10.172 1 74.94 259 PRO B N 1
ATOM 5807 C CA . PRO B 1 259 ? -13.172 3.496 10.352 1 74.94 259 PRO B CA 1
ATOM 5808 C C . PRO B 1 259 ? -13.523 4.949 10.664 1 74.94 259 PRO B C 1
ATOM 5810 O O . PRO B 1 259 ? -14.648 5.387 10.391 1 74.94 259 PRO B O 1
ATOM 5813 N N . SER B 1 260 ? -12.656 5.66 11.164 1 71.44 260 SER B N 1
ATOM 5814 C CA . SER B 1 260 ? -13.023 7.02 11.555 1 71.44 260 SER B CA 1
ATOM 5815 C C . SER B 1 260 ? -12.594 8.031 10.492 1 71.44 260 SER B C 1
ATOM 5817 O O . SER B 1 260 ? -12.898 9.219 10.602 1 71.44 260 SER B O 1
ATOM 5819 N N . ALA B 1 261 ? -12.102 7.469 9.414 1 76.69 261 ALA B N 1
ATOM 5820 C CA . ALA B 1 261 ? -11.469 8.461 8.547 1 76.69 261 ALA B CA 1
ATOM 5821 C C . ALA B 1 261 ? -11.977 8.336 7.117 1 76.69 261 ALA B C 1
ATOM 5823 O O . ALA B 1 261 ? -11.789 9.25 6.305 1 76.69 261 ALA B O 1
ATOM 5824 N N . TYR B 1 262 ? -12.68 7.211 6.805 1 85.62 262 TYR B N 1
ATOM 5825 C CA . TYR B 1 262 ? -13.086 7.109 5.406 1 85.62 262 TYR B CA 1
ATOM 5826 C C . TYR B 1 262 ? -14.242 8.055 5.105 1 85.62 262 TYR B C 1
ATOM 5828 O O . TYR B 1 262 ? -15.094 8.297 5.961 1 85.62 262 TYR B O 1
ATOM 5836 N N . THR B 1 263 ? -14.242 8.641 3.936 1 87.56 263 THR B N 1
ATOM 5837 C CA . THR B 1 263 ? -15.227 9.641 3.533 1 87.56 263 THR B CA 1
ATOM 5838 C C . THR B 1 263 ? -16.531 8.969 3.127 1 87.56 263 THR B C 1
ATOM 5840 O O . THR B 1 263 ? -16.578 7.758 2.881 1 87.56 263 THR B O 1
ATOM 5843 N N . ILE B 1 264 ? -17.547 9.773 3.023 1 91.88 264 ILE B N 1
ATOM 5844 C CA . ILE B 1 264 ? -18.844 9.297 2.592 1 91.88 264 ILE B CA 1
ATOM 5845 C C . ILE B 1 264 ? -18.766 8.797 1.153 1 91.88 264 ILE B C 1
ATOM 5847 O O . ILE B 1 264 ? -19.328 7.742 0.825 1 91.88 264 ILE B O 1
ATOM 5851 N N . GLY B 1 265 ? -18.062 9.5 0.373 1 92.44 265 GLY B N 1
ATOM 5852 C CA . GLY B 1 265 ? -17.891 9.086 -1.01 1 92.44 265 GLY B CA 1
ATOM 5853 C C . GLY B 1 265 ? -17.172 7.758 -1.148 1 92.44 265 GLY B C 1
ATOM 5854 O O . GLY B 1 265 ? -17.516 6.941 -2.002 1 92.44 265 GLY B O 1
ATOM 5855 N N . GLN B 1 266 ? -16.141 7.562 -0.324 1 91.75 266 GLN B N 1
ATOM 5856 C CA . GLN B 1 266 ? -15.398 6.305 -0.34 1 91.75 266 GLN B CA 1
ATOM 5857 C C . GLN B 1 266 ? -16.281 5.133 0.061 1 91.75 266 GLN B C 1
ATOM 5859 O O . GLN B 1 266 ? -16.25 4.074 -0.57 1 91.75 266 GLN B O 1
ATOM 5864 N N . TYR B 1 267 ? -17.062 5.355 1.061 1 93.94 267 TYR B N 1
ATOM 5865 C CA . TYR B 1 267 ? -17.984 4.309 1.513 1 93.94 267 TYR B CA 1
ATOM 5866 C C . TYR B 1 267 ? -19.047 4.027 0.465 1 93.94 267 TYR B C 1
ATOM 5868 O O . TYR B 1 267 ? -19.359 2.869 0.176 1 93.94 267 TYR B O 1
ATOM 5876 N N . ARG B 1 268 ? -19.594 5.066 -0.099 1 96.62 268 ARG B N 1
ATOM 5877 C CA . ARG B 1 268 ? -20.594 4.922 -1.155 1 96.62 268 ARG B CA 1
ATOM 5878 C C . ARG B 1 268 ? -20.031 4.117 -2.326 1 96.62 268 ARG B C 1
ATOM 5880 O O . ARG B 1 268 ? -20.703 3.217 -2.84 1 96.62 268 ARG B O 1
ATOM 5887 N N . THR B 1 269 ? -18.875 4.426 -2.721 1 96.38 269 THR B N 1
ATOM 5888 C CA . THR B 1 269 ? -18.234 3.732 -3.84 1 96.38 269 THR B CA 1
ATOM 5889 C C . THR B 1 269 ? -18.078 2.246 -3.533 1 96.38 269 THR B C 1
ATOM 5891 O O . THR B 1 269 ? -18.312 1.399 -4.398 1 96.38 269 THR B O 1
ATOM 5894 N N . ALA B 1 270 ? -17.641 1.939 -2.324 1 96.31 270 ALA B N 1
ATOM 5895 C CA . ALA B 1 270 ? -17.469 0.55 -1.904 1 96.31 270 ALA B CA 1
ATOM 5896 C C . ALA B 1 270 ? -18.797 -0.206 -1.978 1 96.31 270 ALA B C 1
ATOM 5898 O O . ALA B 1 270 ? -18.859 -1.31 -2.523 1 96.31 270 ALA B O 1
ATOM 5899 N N . LEU B 1 271 ? -19.859 0.421 -1.479 1 97.25 271 LEU B N 1
ATOM 5900 C CA . LEU B 1 271 ? -21.188 -0.203 -1.504 1 97.25 271 LEU B CA 1
ATOM 5901 C C . LEU B 1 271 ? -21.672 -0.36 -2.938 1 97.25 271 LEU B C 1
ATOM 5903 O O . LEU B 1 271 ? -22.281 -1.382 -3.281 1 97.25 271 LEU B O 1
ATOM 5907 N N . GLN B 1 272 ? -21.438 0.647 -3.678 1 97.56 272 GLN B N 1
ATOM 5908 C CA . GLN B 1 272 ? -21.891 0.632 -5.066 1 97.56 272 GLN B CA 1
ATOM 5909 C C . GLN B 1 272 ? -21.234 -0.512 -5.84 1 97.56 272 GLN B C 1
ATOM 5911 O O . GLN B 1 272 ? -21.906 -1.189 -6.629 1 97.56 272 GLN B O 1
ATOM 5916 N N . LYS B 1 273 ? -19.984 -0.679 -5.621 1 96.25 273 LYS B N 1
ATOM 5917 C CA . LYS B 1 273 ? -19.281 -1.782 -6.27 1 96.25 273 LYS B CA 1
ATOM 5918 C C . LYS B 1 273 ? -19.891 -3.127 -5.879 1 96.25 273 LYS B C 1
ATOM 5920 O O . LYS B 1 273 ? -20.141 -3.973 -6.738 1 96.25 273 LYS B O 1
ATOM 5925 N N . MET B 1 274 ? -20.109 -3.342 -4.617 1 96.75 274 MET B N 1
ATOM 5926 C CA . MET B 1 274 ? -20.672 -4.602 -4.129 1 96.75 274 MET B CA 1
ATOM 5927 C C . MET B 1 274 ? -22.094 -4.809 -4.641 1 96.75 274 MET B C 1
ATOM 5929 O O . MET B 1 274 ? -22.453 -5.918 -5.031 1 96.75 274 MET B O 1
ATOM 5933 N N . GLU B 1 275 ? -22.875 -3.709 -4.613 1 97.56 275 GLU B N 1
ATOM 5934 C CA . GLU B 1 275 ? -24.219 -3.797 -5.148 1 97.56 275 GLU B CA 1
ATOM 5935 C C . GLU B 1 275 ? -24.203 -4.145 -6.633 1 97.56 275 GLU B C 1
ATOM 5937 O O . GLU B 1 275 ? -25.016 -4.957 -7.094 1 97.56 275 GLU B O 1
ATOM 5942 N N . GLY B 1 276 ? -23.344 -3.506 -7.355 1 96.06 276 GLY B N 1
ATOM 5943 C CA . GLY B 1 276 ? -23.188 -3.83 -8.766 1 96.06 276 GLY B CA 1
ATOM 5944 C C . GLY B 1 276 ? -22.844 -5.285 -9.008 1 96.06 276 GLY B C 1
ATOM 5945 O O . GLY B 1 276 ? -23.406 -5.926 -9.898 1 96.06 276 GLY B O 1
ATOM 5946 N N . PHE B 1 277 ? -22.062 -5.812 -8.258 1 95.19 277 PHE B N 1
ATOM 5947 C CA . PHE B 1 277 ? -21.672 -7.215 -8.336 1 95.19 277 PHE B CA 1
ATOM 5948 C C . PHE B 1 277 ? -22.875 -8.125 -8.086 1 95.19 277 PHE B C 1
ATOM 5950 O O . PHE B 1 277 ? -23.125 -9.055 -8.852 1 95.19 277 PHE B O 1
ATOM 5957 N N . MET B 1 278 ? -23.594 -7.816 -7.043 1 96.19 278 MET B N 1
ATOM 5958 C CA . MET B 1 278 ? -24.766 -8.625 -6.707 1 96.19 278 MET B CA 1
ATOM 5959 C C . MET B 1 278 ? -25.797 -8.586 -7.836 1 96.19 278 MET B C 1
ATOM 5961 O O . MET B 1 278 ? -26.438 -9.594 -8.117 1 96.19 278 MET B O 1
ATOM 5965 N N . ASN B 1 279 ? -25.859 -7.48 -8.422 1 95.44 279 ASN B N 1
ATOM 5966 C CA . ASN B 1 279 ? -26.859 -7.324 -9.484 1 95.44 279 ASN B CA 1
ATOM 5967 C C . ASN B 1 279 ? -26.438 -8.078 -10.742 1 95.44 279 ASN B C 1
ATOM 5969 O O . ASN B 1 279 ? -27.297 -8.531 -11.508 1 95.44 279 ASN B O 1
ATOM 5973 N N . PHE B 1 280 ? -25.25 -8.258 -10.922 1 93.12 280 PHE B N 1
ATOM 5974 C CA . PHE B 1 280 ? -24.719 -8.914 -12.125 1 93.12 280 PHE B CA 1
ATOM 5975 C C . PHE B 1 280 ? -24.656 -10.422 -11.93 1 93.12 280 PHE B C 1
ATOM 5977 O O . PHE B 1 280 ? -24.766 -11.18 -12.898 1 93.12 280 PHE B O 1
ATOM 5984 N N . LEU B 1 281 ? -24.5 -10.867 -10.789 1 95.38 281 LEU B N 1
ATOM 5985 C CA . LEU B 1 281 ? -24.25 -12.273 -10.477 1 95.38 281 LEU B CA 1
ATOM 5986 C C . LEU B 1 281 ? -25.5 -13.117 -10.695 1 95.38 281 LEU B C 1
ATOM 5988 O O . LEU B 1 281 ? -26.578 -12.781 -10.203 1 95.38 281 LEU B O 1
ATOM 5992 N N . LYS B 1 282 ? -25.297 -14.172 -11.484 1 95.38 282 LYS B N 1
ATOM 5993 C CA . LYS B 1 282 ? -26.359 -15.156 -11.688 1 95.38 282 LYS B CA 1
ATOM 5994 C C . LYS B 1 282 ? -26.203 -16.344 -10.734 1 95.38 282 LYS B C 1
ATOM 5996 O O . LYS B 1 282 ? -25.125 -16.922 -10.656 1 95.38 282 LYS B O 1
ATOM 6001 N N . PRO B 1 283 ? -27.25 -16.672 -10.039 1 95.88 283 PRO B N 1
ATOM 6002 C CA . PRO B 1 283 ? -27.141 -17.766 -9.07 1 95.88 283 PRO B CA 1
ATOM 6003 C C . PRO B 1 283 ? -26.656 -19.062 -9.703 1 95.88 283 PRO B C 1
ATOM 6005 O O . PRO B 1 283 ? -25.969 -19.859 -9.047 1 95.88 283 PRO B O 1
ATOM 6008 N N . GLU B 1 284 ? -26.922 -19.281 -10.961 1 93.62 284 GLU B N 1
ATOM 6009 C CA . GLU B 1 284 ? -26.672 -20.547 -11.641 1 93.62 284 GLU B CA 1
ATOM 6010 C C . GLU B 1 284 ? -25.172 -20.75 -11.883 1 93.62 284 GLU B C 1
ATOM 6012 O O . GLU B 1 284 ? -24.734 -21.859 -12.195 1 93.62 284 GLU B O 1
ATOM 6017 N N . VAL B 1 285 ? -24.359 -19.703 -11.75 1 94.38 285 VAL B N 1
ATOM 6018 C CA . VAL B 1 285 ? -22.953 -19.844 -12.055 1 94.38 285 VAL B CA 1
ATOM 6019 C C . VAL B 1 285 ? -22.141 -19.875 -10.758 1 94.38 285 VAL B C 1
ATOM 6021 O O . VAL B 1 285 ? -20.906 -19.906 -10.789 1 94.38 285 VAL B O 1
ATOM 6024 N N . VAL B 1 286 ? -22.797 -19.891 -9.633 1 97.31 286 VAL B N 1
ATOM 6025 C CA . VAL B 1 286 ? -22.109 -19.828 -8.352 1 97.31 286 VAL B CA 1
ATOM 6026 C C . VAL B 1 286 ? -21.562 -21.219 -8 1 97.31 286 VAL B C 1
ATOM 6028 O O . VAL B 1 286 ? -20.375 -21.344 -7.66 1 97.31 286 VAL B O 1
ATOM 6031 N N . PHE B 1 287 ? -22.359 -22.25 -8.164 1 97.56 287 PHE B N 1
ATOM 6032 C CA . PHE B 1 287 ? -21.969 -23.609 -7.828 1 97.56 287 PHE B CA 1
ATOM 6033 C C . PHE B 1 287 ? -21.781 -24.453 -9.086 1 97.56 287 PHE B C 1
ATOM 6035 O O . PHE B 1 287 ? -22.297 -24.109 -10.156 1 97.56 287 PHE B O 1
ATOM 6042 N N . HIS B 1 288 ? -21.031 -25.516 -8.914 1 95.88 288 HIS B N 1
ATOM 6043 C CA . HIS B 1 288 ? -20.672 -26.344 -10.055 1 95.88 288 HIS B CA 1
ATOM 6044 C C . HIS B 1 288 ? -21.156 -27.781 -9.867 1 95.88 288 HIS B C 1
ATOM 6046 O O . HIS B 1 288 ? -21.344 -28.234 -8.734 1 95.88 288 HIS B O 1
ATOM 6052 N N . GLN B 1 289 ? -21.391 -28.375 -10.969 1 95.69 289 GLN B N 1
ATOM 6053 C CA . GLN B 1 289 ? -21.75 -29.797 -11.039 1 95.69 289 GLN B CA 1
ATOM 6054 C C . GLN B 1 289 ? -21.078 -30.469 -12.234 1 95.69 289 GLN B C 1
ATOM 6056 O O . GLN B 1 289 ? -20.844 -29.844 -13.266 1 95.69 289 GLN B O 1
ATOM 6061 N N . PHE B 1 290 ? -20.656 -31.719 -12.094 1 96.06 290 PHE B N 1
ATOM 6062 C CA . PHE B 1 290 ? -19.984 -32.5 -13.125 1 96.06 290 PHE B CA 1
ATOM 6063 C C . PHE B 1 290 ? -20.422 -33.938 -13.078 1 96.06 290 PHE B C 1
ATOM 6065 O O . PHE B 1 290 ? -20.266 -34.625 -12.055 1 96.06 290 PHE B O 1
ATOM 6072 N N . ARG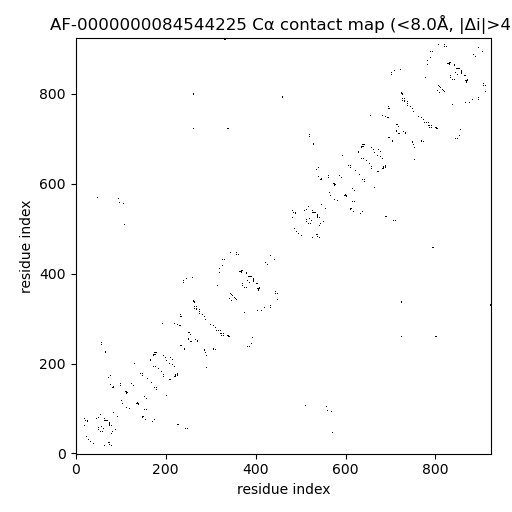 B 1 291 ? -21.078 -34.406 -14.195 1 94.5 291 ARG B N 1
ATOM 6073 C CA . ARG B 1 291 ? -21.5 -35.781 -14.375 1 94.5 291 ARG B CA 1
ATOM 6074 C C . ARG B 1 291 ? -22.266 -36.281 -13.156 1 94.5 291 ARG B C 1
ATOM 6076 O O . ARG B 1 291 ? -21.953 -37.344 -12.602 1 94.5 291 ARG B O 1
ATOM 6083 N N . GLY B 1 292 ? -23.172 -35.406 -12.664 1 93.94 292 GLY B N 1
ATOM 6084 C CA . GLY B 1 292 ? -24.094 -35.781 -11.617 1 93.94 292 GLY B CA 1
ATOM 6085 C C . GLY B 1 292 ? -23.531 -35.562 -10.219 1 93.94 292 GLY B C 1
ATOM 6086 O O . GLY B 1 292 ? -24.172 -35.906 -9.227 1 93.94 292 GLY B O 1
ATOM 6087 N N . TYR B 1 293 ? -22.297 -35 -10.109 1 96.44 293 TYR B N 1
ATOM 6088 C CA . TYR B 1 293 ? -21.734 -34.656 -8.805 1 96.44 293 TYR B CA 1
ATOM 6089 C C . TYR B 1 293 ? -21.641 -33.156 -8.625 1 96.44 293 TYR B C 1
ATOM 6091 O O . TYR B 1 293 ? -21.047 -32.469 -9.453 1 96.44 293 TYR B O 1
ATOM 6099 N N . PRO B 1 294 ? -22.078 -32.688 -7.465 1 97.06 294 PRO B N 1
ATOM 6100 C CA . PRO B 1 294 ? -22.891 -33.406 -6.492 1 97.06 294 PRO B CA 1
ATOM 6101 C C . PRO B 1 294 ? -24.234 -33.875 -7.07 1 97.06 294 PRO B C 1
ATOM 6103 O O . PRO B 1 294 ? -24.531 -33.594 -8.234 1 97.06 294 PRO B O 1
ATOM 6106 N N . GLU B 1 295 ? -25.047 -34.5 -6.316 1 97.56 295 GLU B N 1
ATOM 6107 C CA . GLU B 1 295 ? -26.359 -34.938 -6.762 1 97.56 295 GLU B CA 1
ATOM 6108 C C . GLU B 1 295 ? -27.25 -33.781 -7.137 1 97.56 295 GLU B C 1
ATOM 6110 O O . GLU B 1 295 ? -27.156 -32.688 -6.547 1 97.56 295 GLU B O 1
ATOM 6115 N N . ASP B 1 296 ? -28.203 -34 -8.062 1 96.94 296 ASP B N 1
ATOM 6116 C CA . ASP B 1 296 ? -29.062 -32.969 -8.602 1 96.94 296 ASP B CA 1
ATOM 6117 C C . ASP B 1 296 ? -29.812 -32.25 -7.48 1 96.94 296 ASP B C 1
ATOM 6119 O O . ASP B 1 296 ? -29.938 -31.016 -7.492 1 96.94 296 ASP B O 1
ATOM 6123 N N . SER B 1 297 ? -30.344 -33 -6.609 1 97.44 297 SER B N 1
ATOM 6124 C CA . SER B 1 297 ? -31.125 -32.438 -5.52 1 97.44 297 SER B CA 1
ATOM 6125 C C . SER B 1 297 ? -30.281 -31.453 -4.688 1 97.44 297 SER B C 1
ATOM 6127 O O . SER B 1 297 ? -30.734 -30.375 -4.332 1 97.44 297 SER B O 1
ATOM 6129 N N . ILE B 1 298 ? -29.047 -31.906 -4.426 1 97.5 298 ILE B N 1
ATOM 6130 C CA . ILE B 1 298 ? -28.141 -31.078 -3.633 1 97.5 298 ILE B CA 1
ATOM 6131 C C . ILE B 1 298 ? -27.766 -29.828 -4.422 1 97.5 298 ILE B C 1
ATOM 6133 O O . ILE B 1 298 ? -27.797 -28.719 -3.885 1 97.5 298 ILE B O 1
ATOM 6137 N N . TYR B 1 299 ? -27.438 -30 -5.68 1 97.38 299 TYR B N 1
ATOM 6138 C CA . TYR B 1 299 ? -27.062 -28.875 -6.547 1 97.38 299 TYR B CA 1
ATOM 6139 C C . TYR B 1 299 ? -28.188 -27.859 -6.637 1 97.38 299 TYR B C 1
ATOM 6141 O O . TYR B 1 299 ? -27.969 -26.656 -6.488 1 97.38 299 TYR B O 1
ATOM 6149 N N . GLU B 1 300 ? -29.406 -28.281 -6.805 1 97.44 300 GLU B N 1
ATOM 6150 C CA . GLU B 1 300 ? -30.562 -27.406 -6.934 1 97.44 300 GLU B CA 1
ATOM 6151 C C . GLU B 1 300 ? -30.828 -26.641 -5.637 1 97.44 300 GLU B C 1
ATOM 6153 O O . GLU B 1 300 ? -31.234 -25.484 -5.664 1 97.44 300 GLU B O 1
ATOM 6158 N N . GLN B 1 301 ? -30.656 -27.312 -4.562 1 97.81 301 GLN B N 1
ATOM 6159 C CA . GLN B 1 301 ? -30.812 -26.656 -3.27 1 97.81 301 GLN B CA 1
ATOM 6160 C C . GLN B 1 301 ? -29.797 -25.547 -3.092 1 97.81 301 GLN B C 1
ATOM 6162 O O . GLN B 1 301 ? -30.141 -24.453 -2.609 1 97.81 301 GLN B O 1
ATOM 6167 N N . LEU B 1 302 ? -28.531 -25.844 -3.439 1 98.12 302 LEU B N 1
ATOM 6168 C CA . LEU B 1 302 ? -27.484 -24.844 -3.354 1 98.12 302 LEU B CA 1
ATOM 6169 C C . LEU B 1 302 ? -27.828 -23.625 -4.219 1 98.12 302 LEU B C 1
ATOM 6171 O O . LEU B 1 302 ? -27.75 -22.484 -3.754 1 98.12 302 LEU B O 1
ATOM 6175 N N . VAL B 1 303 ? -28.281 -23.828 -5.402 1 98 303 VAL B N 1
ATOM 6176 C CA . VAL B 1 303 ? -28.594 -22.766 -6.348 1 98 303 VAL B CA 1
ATOM 6177 C C . VAL B 1 303 ? -29.797 -21.984 -5.848 1 98 303 VAL B C 1
ATOM 6179 O O . VAL B 1 303 ? -29.828 -20.75 -5.945 1 98 303 VAL B O 1
ATOM 6182 N N . SER B 1 304 ? -30.797 -22.672 -5.32 1 98.12 304 SER B N 1
ATOM 6183 C CA . SER B 1 304 ? -32 -22.016 -4.805 1 98.12 304 SER B CA 1
ATOM 6184 C C . SER B 1 304 ? -31.672 -21.094 -3.631 1 98.12 304 SER B C 1
ATOM 6186 O O . SER B 1 304 ? -32.156 -19.969 -3.557 1 98.12 304 SER B O 1
ATOM 6188 N N . ARG B 1 305 ? -30.875 -21.594 -2.754 1 98 305 ARG B N 1
ATOM 6189 C CA . ARG B 1 305 ? -30.469 -20.781 -1.61 1 98 305 ARG B CA 1
ATOM 6190 C C . ARG B 1 305 ? -29.625 -19.594 -2.057 1 98 305 ARG B C 1
ATOM 6192 O O . ARG B 1 305 ? -29.75 -18.5 -1.514 1 98 305 ARG B O 1
ATOM 6199 N N . ALA B 1 306 ? -28.734 -19.859 -3.002 1 98.38 306 ALA B N 1
ATOM 6200 C CA . ALA B 1 306 ? -27.938 -18.766 -3.555 1 98.38 306 ALA B CA 1
ATOM 6201 C C . ALA B 1 306 ? -28.844 -17.703 -4.172 1 98.38 306 ALA B C 1
ATOM 6203 O O . ALA B 1 306 ? -28.609 -16.5 -4.008 1 98.38 306 ALA B O 1
ATOM 6204 N N . ARG B 1 307 ? -29.891 -18.109 -4.891 1 98.25 307 ARG B N 1
ATOM 6205 C CA . ARG B 1 307 ? -30.844 -17.188 -5.496 1 98.25 307 ARG B CA 1
ATOM 6206 C C . ARG B 1 307 ? -31.5 -16.312 -4.438 1 98.25 307 ARG B C 1
ATOM 6208 O O . ARG B 1 307 ? -31.594 -15.086 -4.613 1 98.25 307 ARG B O 1
ATOM 6215 N N . ARG B 1 308 ? -31.922 -16.906 -3.395 1 97.94 308 ARG B N 1
ATOM 6216 C CA . ARG B 1 308 ? -32.531 -16.172 -2.299 1 97.94 308 ARG B CA 1
ATOM 6217 C C . ARG B 1 308 ? -31.562 -15.188 -1.672 1 97.94 308 ARG B C 1
ATOM 6219 O O . ARG B 1 308 ? -31.906 -14.023 -1.465 1 97.94 308 ARG B O 1
ATOM 6226 N N . ASN B 1 309 ? -30.344 -15.656 -1.338 1 98.31 309 ASN B N 1
ATOM 6227 C CA . ASN B 1 309 ? -29.359 -14.812 -0.665 1 98.31 309 ASN B CA 1
ATOM 6228 C C . ASN B 1 309 ? -28.906 -13.656 -1.554 1 98.31 309 ASN B C 1
ATOM 6230 O O . ASN B 1 309 ? -28.703 -12.539 -1.071 1 98.31 309 ASN B O 1
ATOM 6234 N N . ILE B 1 310 ? -28.781 -13.914 -2.83 1 98.38 310 ILE B N 1
ATOM 6235 C CA . ILE B 1 310 ? -28.422 -12.859 -3.77 1 98.38 310 ILE B CA 1
ATOM 6236 C C . ILE B 1 310 ? -29.531 -11.805 -3.818 1 98.38 310 ILE B C 1
ATOM 6238 O O . ILE B 1 310 ? -29.25 -10.602 -3.82 1 98.38 310 ILE B O 1
ATOM 6242 N N . ALA B 1 311 ? -30.781 -12.25 -3.824 1 98.25 311 ALA B N 1
ATOM 6243 C CA . ALA B 1 311 ? -31.906 -11.32 -3.814 1 98.25 311 ALA B CA 1
ATOM 6244 C C . ALA B 1 311 ? -31.906 -10.469 -2.549 1 98.25 311 ALA B C 1
ATOM 6246 O O . ALA B 1 311 ? -32.156 -9.258 -2.607 1 98.25 311 ALA B O 1
ATOM 6247 N N . VAL B 1 312 ? -31.703 -11.102 -1.455 1 98.31 312 VAL B N 1
ATOM 6248 C CA . VAL B 1 312 ? -31.609 -10.391 -0.186 1 98.31 312 VAL B CA 1
ATOM 6249 C C . VAL B 1 312 ? -30.484 -9.367 -0.25 1 98.31 312 VAL B C 1
ATOM 6251 O O . VAL B 1 312 ? -30.656 -8.203 0.132 1 98.31 312 VAL B O 1
ATOM 6254 N N . GLY B 1 313 ? -29.297 -9.867 -0.721 1 98 313 GLY B N 1
ATOM 6255 C CA . GLY B 1 313 ? -28.156 -8.969 -0.855 1 98 313 GLY B CA 1
ATOM 6256 C C . GLY B 1 313 ? -28.453 -7.766 -1.729 1 98 313 GLY B C 1
ATOM 6257 O O . GLY B 1 313 ? -28.078 -6.641 -1.393 1 98 313 GLY B O 1
ATOM 6258 N N . ARG B 1 314 ? -29.141 -7.949 -2.84 1 98.06 314 ARG B N 1
ATOM 6259 C CA . ARG B 1 314 ? -29.484 -6.883 -3.773 1 98.06 314 ARG B CA 1
ATOM 6260 C C . ARG B 1 314 ? -30.359 -5.82 -3.1 1 98.06 314 ARG B C 1
ATOM 6262 O O . ARG B 1 314 ? -30.047 -4.629 -3.17 1 98.06 314 ARG B O 1
ATOM 6269 N N . LEU B 1 315 ? -31.375 -6.254 -2.477 1 98.31 315 LEU B N 1
ATOM 6270 C CA . LEU B 1 315 ? -32.312 -5.32 -1.847 1 98.31 315 LEU B CA 1
ATOM 6271 C C . LEU B 1 315 ? -31.656 -4.617 -0.662 1 98.31 315 LEU B C 1
ATOM 6273 O O . LEU B 1 315 ? -31.828 -3.41 -0.48 1 98.31 315 LEU B O 1
ATOM 6277 N N . TYR B 1 316 ? -30.922 -5.367 0.153 1 98.31 316 TYR B N 1
ATOM 6278 C CA . TYR B 1 316 ? -30.234 -4.824 1.318 1 98.31 316 TYR B CA 1
ATOM 6279 C C . TYR B 1 316 ? -29.219 -3.764 0.908 1 98.31 316 TYR B C 1
ATOM 6281 O O . TYR B 1 316 ? -29.25 -2.639 1.41 1 98.31 316 TYR B O 1
ATOM 6289 N N . LEU B 1 317 ? -28.328 -4.121 -0.04 1 98.19 317 LEU B N 1
ATOM 6290 C CA . LEU B 1 317 ? -27.297 -3.213 -0.507 1 98.19 317 LEU B CA 1
ATOM 6291 C C . LEU B 1 317 ? -27.906 -2.014 -1.226 1 98.19 317 LEU B C 1
ATOM 6293 O O . LEU B 1 317 ? -27.438 -0.885 -1.067 1 98.19 317 LEU B O 1
ATOM 6297 N N . GLY B 1 318 ? -28.891 -2.309 -2.029 1 98.06 318 GLY B N 1
ATOM 6298 C CA . GLY B 1 318 ? -29.562 -1.209 -2.697 1 98.06 318 GLY B CA 1
ATOM 6299 C C . GLY B 1 318 ? -30.141 -0.194 -1.733 1 98.06 318 GLY B C 1
ATOM 6300 O O . GLY B 1 318 ? -30.062 1.014 -1.967 1 98.06 318 GLY B O 1
ATOM 6301 N N . SER B 1 319 ? -30.734 -0.619 -0.682 1 98.38 319 SER B N 1
ATOM 6302 C CA . SER B 1 319 ? -31.312 0.259 0.329 1 98.38 319 SER B CA 1
ATOM 6303 C C . SER B 1 319 ? -30.234 1.091 1.021 1 98.38 319 SER B C 1
ATOM 6305 O O . SER B 1 319 ? -30.391 2.301 1.196 1 98.38 319 SER B O 1
ATOM 6307 N N . LYS B 1 320 ? -29.188 0.465 1.375 1 97.69 320 LYS B N 1
ATOM 6308 C CA . LYS B 1 320 ? -28.094 1.168 2.025 1 97.69 320 LYS B CA 1
ATOM 6309 C C . LYS B 1 320 ? -27.438 2.174 1.077 1 97.69 320 LYS B C 1
ATOM 6311 O O . LYS B 1 320 ? -27.031 3.254 1.501 1 97.69 320 LYS B O 1
ATOM 6316 N N . LEU B 1 321 ? -27.328 1.725 -0.159 1 98.19 321 LEU B N 1
ATOM 6317 C CA . LEU B 1 321 ? -26.719 2.598 -1.153 1 98.19 321 LEU B CA 1
ATOM 6318 C C . LEU B 1 321 ? -27.516 3.887 -1.312 1 98.19 321 LEU B C 1
ATOM 6320 O O . LEU B 1 321 ? -26.938 4.969 -1.428 1 98.19 321 LEU B O 1
ATOM 6324 N N . PHE B 1 322 ? -28.797 3.807 -1.312 1 98.19 322 PHE B N 1
ATOM 6325 C CA . PHE B 1 322 ? -29.609 5.016 -1.35 1 98.19 322 PHE B CA 1
ATOM 6326 C C . PHE B 1 322 ? -29.328 5.902 -0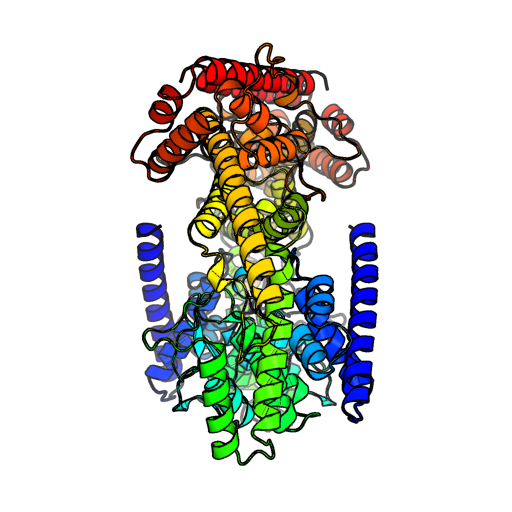.147 1 98.19 322 PHE B C 1
ATOM 6328 O O . PHE B 1 322 ? -29.125 7.113 -0.294 1 98.19 322 PHE B O 1
ATOM 6335 N N . THR B 1 323 ? -29.312 5.32 0.983 1 97.5 323 THR B N 1
ATOM 6336 C CA . THR B 1 323 ? -29.109 6.066 2.219 1 97.5 323 THR B CA 1
ATOM 6337 C C . THR B 1 323 ? -27.781 6.832 2.174 1 97.5 323 THR B C 1
ATOM 6339 O O . THR B 1 323 ? -27.734 8.016 2.5 1 97.5 323 THR B O 1
ATOM 6342 N N . ILE B 1 324 ? -26.781 6.168 1.749 1 97 324 ILE B N 1
ATOM 6343 C CA . ILE B 1 324 ? -25.469 6.805 1.74 1 97 324 ILE B CA 1
ATOM 6344 C C . ILE B 1 324 ? -25.422 7.848 0.627 1 97 324 ILE B C 1
ATOM 6346 O O . ILE B 1 324 ? -24.75 8.875 0.767 1 97 324 ILE B O 1
ATOM 6350 N N . ALA B 1 325 ? -26.078 7.586 -0.487 1 97.81 325 ALA B N 1
ATOM 6351 C CA . ALA B 1 325 ? -26.188 8.586 -1.547 1 97.81 325 ALA B CA 1
ATOM 6352 C C . ALA B 1 325 ? -26.828 9.867 -1.03 1 97.81 325 ALA B C 1
ATOM 6354 O O . ALA B 1 325 ? -26.375 10.969 -1.359 1 97.81 325 ALA B O 1
ATOM 6355 N N . PHE B 1 326 ? -27.844 9.672 -0.295 1 97.44 326 PHE B N 1
ATOM 6356 C CA . PHE B 1 326 ? -28.547 10.789 0.319 1 97.44 326 PHE B CA 1
ATOM 6357 C C . PHE B 1 326 ? -27.594 11.586 1.214 1 97.44 326 PHE B C 1
ATOM 6359 O O . PHE B 1 326 ? -27.531 12.812 1.111 1 97.44 326 PHE B O 1
ATOM 6366 N N . LEU B 1 327 ? -26.812 10.906 2.037 1 95.56 327 LEU B N 1
ATOM 6367 C CA . LEU B 1 327 ? -25.859 11.547 2.934 1 95.56 327 LEU B CA 1
ATOM 6368 C C . LEU B 1 327 ? -24.75 12.227 2.145 1 95.56 327 LEU B C 1
ATOM 6370 O O . LEU B 1 327 ? -24.281 13.305 2.518 1 95.56 327 LEU B O 1
ATOM 6374 N N . GLU B 1 328 ? -24.25 11.523 1.145 1 95.5 328 GLU B N 1
ATOM 6375 C CA . GLU B 1 328 ? -23.203 12.102 0.309 1 95.5 328 GLU B CA 1
ATOM 6376 C C . GLU B 1 328 ? -23.672 13.414 -0.326 1 95.5 328 GLU B C 1
ATOM 6378 O O . GLU B 1 328 ? -22.922 14.398 -0.332 1 95.5 328 GLU B O 1
ATOM 6383 N N . ALA B 1 329 ? -24.891 13.398 -0.84 1 95.19 329 ALA B N 1
ATOM 6384 C CA . ALA B 1 329 ? -25.438 14.617 -1.435 1 95.19 329 ALA B CA 1
ATOM 6385 C C . ALA B 1 329 ? -25.5 15.75 -0.413 1 95.19 329 ALA B C 1
ATOM 6387 O O . ALA B 1 329 ? -25.125 16.891 -0.714 1 95.19 329 ALA B O 1
ATOM 6388 N N . LEU B 1 330 ? -25.906 15.469 0.788 1 93.06 330 LEU B N 1
ATOM 6389 C CA . LEU B 1 330 ? -25.984 16.469 1.852 1 93.06 330 LEU B CA 1
ATOM 6390 C C . LEU B 1 330 ? -24.594 16.969 2.217 1 93.06 330 LEU B C 1
ATOM 6392 O O . LEU B 1 330 ? -24.406 18.156 2.48 1 93.06 330 LEU B O 1
ATOM 6396 N N . SER B 1 331 ? -23.672 16.031 2.256 1 88.81 331 SER B N 1
ATOM 6397 C CA . SER B 1 331 ? -22.328 16.375 2.693 1 88.81 331 SER B CA 1
ATOM 6398 C C . SER B 1 331 ? -21.672 17.375 1.754 1 88.81 331 SER B C 1
ATOM 6400 O O . SER B 1 331 ? -20.812 18.156 2.172 1 88.81 331 SER B O 1
ATOM 6402 N N . LEU B 1 332 ? -22.078 17.359 0.512 1 86.94 332 LEU B N 1
ATOM 6403 C CA . LEU B 1 332 ? -21.5 18.25 -0.483 1 86.94 332 LEU B CA 1
ATOM 6404 C C . LEU B 1 332 ? -21.812 19.703 -0.158 1 86.94 332 LEU B C 1
ATOM 6406 O O . LEU B 1 332 ? -21.141 20.609 -0.664 1 86.94 332 LEU B O 1
ATOM 6410 N N . ARG B 1 333 ? -22.797 19.875 0.756 1 82.31 333 ARG B N 1
ATOM 6411 C CA . ARG B 1 333 ? -23.078 21.234 1.242 1 82.31 333 ARG B CA 1
ATOM 6412 C C . ARG B 1 333 ? -22 21.703 2.213 1 82.31 333 ARG B C 1
ATOM 6414 O O . ARG B 1 333 ? -21.812 22.906 2.422 1 82.31 333 ARG B O 1
ATOM 6421 N N . PHE B 1 334 ? -21.422 20.688 2.83 1 72.94 334 PHE B N 1
ATOM 6422 C CA . PHE B 1 334 ? -20.359 20.969 3.789 1 72.94 334 PHE B CA 1
ATOM 6423 C C . PHE B 1 334 ? -19.016 21.062 3.09 1 72.94 334 PHE B C 1
ATOM 6425 O O . PHE B 1 334 ? -18.172 21.891 3.447 1 72.94 334 PHE B O 1
ATOM 6432 N N . GLY B 1 335 ? -18.781 20.094 2.232 1 71.88 335 GLY B N 1
ATOM 6433 C CA . GLY B 1 335 ? -17.516 19.953 1.521 1 71.88 335 GLY B CA 1
ATOM 6434 C C . GLY B 1 335 ? -17.406 18.672 0.729 1 71.88 335 GLY B C 1
ATOM 6435 O O . GLY B 1 335 ? -18.297 17.812 0.799 1 71.88 335 GLY B O 1
ATOM 6436 N N . ARG B 1 336 ? -16.391 18.453 -0.033 1 70.31 336 ARG B N 1
ATOM 6437 C CA . ARG B 1 336 ? -16.25 17.328 -0.949 1 70.31 336 ARG B CA 1
ATOM 6438 C C . ARG B 1 336 ? -15.648 16.125 -0.237 1 70.31 336 ARG B C 1
ATOM 6440 O O . ARG B 1 336 ? -15.867 14.984 -0.648 1 70.31 336 ARG B O 1
ATOM 6447 N N . VAL B 1 337 ? -14.836 16.297 0.75 1 75.19 337 VAL B N 1
ATOM 6448 C CA . VAL B 1 337 ? -14.141 15.203 1.42 1 75.19 337 VAL B CA 1
ATOM 6449 C C . VAL B 1 337 ? -14.516 15.18 2.898 1 75.19 337 VAL B C 1
ATOM 6451 O O . VAL B 1 337 ? -13.766 15.664 3.748 1 75.19 337 VAL B O 1
ATOM 6454 N N . ILE B 1 338 ? -15.695 14.641 3.16 1 79.38 338 ILE B N 1
ATOM 6455 C CA . ILE B 1 338 ? -16.25 14.625 4.508 1 79.38 338 ILE B CA 1
ATOM 6456 C C . ILE B 1 338 ? -16.281 13.188 5.031 1 79.38 338 ILE B C 1
ATOM 6458 O O . ILE B 1 338 ? -16.891 12.312 4.406 1 79.38 338 ILE B O 1
ATOM 6462 N N . PRO B 1 339 ? -15.57 12.961 6.113 1 83.75 339 PRO B N 1
ATOM 6463 C CA . PRO B 1 339 ? -15.688 11.633 6.715 1 83.75 339 PRO B CA 1
ATOM 6464 C C . PRO B 1 339 ? -17.125 11.289 7.102 1 83.75 339 PRO B C 1
ATOM 6466 O O . PRO B 1 339 ? -17.906 12.18 7.465 1 83.75 339 PRO B O 1
ATOM 6469 N N . VAL B 1 340 ? -17.453 10.055 7.039 1 88.12 340 VAL B N 1
ATOM 6470 C CA . VAL B 1 340 ? -18.781 9.578 7.438 1 88.12 340 VAL B CA 1
ATOM 6471 C C . VAL B 1 340 ? -19.078 10 8.875 1 88.12 340 VAL B C 1
ATOM 6473 O O . VAL B 1 340 ? -20.188 10.398 9.203 1 88.12 340 VAL B O 1
ATOM 6476 N N . SER B 1 341 ? -18.078 9.984 9.68 1 83.69 341 SER B N 1
ATOM 6477 C CA . SER B 1 341 ? -18.219 10.258 11.109 1 83.69 341 SER B CA 1
ATOM 6478 C C . SER B 1 341 ? -18.625 11.711 11.352 1 83.69 341 SER B C 1
ATOM 6480 O O . SER B 1 341 ? -19.188 12.031 12.398 1 83.69 341 SER B O 1
ATOM 6482 N N . THR B 1 342 ? -18.328 12.57 10.43 1 81.12 342 THR B N 1
ATOM 6483 C CA . THR B 1 342 ? -18.688 13.977 10.562 1 81.12 342 THR B CA 1
ATOM 6484 C C . THR B 1 342 ? -20.219 14.148 10.555 1 81.12 342 THR B C 1
ATOM 6486 O O . THR B 1 342 ? -20.766 14.93 11.328 1 81.12 342 THR B O 1
ATOM 6489 N N . LEU B 1 343 ? -20.875 13.398 9.711 1 85.94 343 LEU B N 1
ATOM 6490 C CA . LEU B 1 343 ? -22.312 13.562 9.57 1 85.94 343 LEU B CA 1
ATOM 6491 C C . LEU B 1 343 ? -23.062 12.57 10.453 1 85.94 343 LEU B C 1
ATOM 6493 O O . LEU B 1 343 ? -24.172 12.867 10.93 1 85.94 343 LEU B O 1
ATOM 6497 N N . MET B 1 344 ? -22.438 11.445 10.648 1 88.44 344 MET B N 1
ATOM 6498 C CA . MET B 1 344 ? -23.188 10.375 11.305 1 88.44 344 MET B CA 1
ATOM 6499 C C . MET B 1 344 ? -22.734 10.195 12.75 1 88.44 344 MET B C 1
ATOM 6501 O O . MET B 1 344 ? -23.422 9.531 13.539 1 88.44 344 MET B O 1
ATOM 6505 N N . GLY B 1 345 ? -21.656 10.766 13.086 1 81.44 345 GLY B N 1
ATOM 6506 C CA . GLY B 1 345 ? -21.078 10.523 14.398 1 81.44 345 GLY B CA 1
ATOM 6507 C C . GLY B 1 345 ? -19.969 9.492 14.367 1 81.44 345 GLY B C 1
ATOM 6508 O O . GLY B 1 345 ? -19.828 8.742 13.398 1 81.44 345 GLY B O 1
ATOM 6509 N N . GLU B 1 346 ? -19.203 9.445 15.43 1 75.44 346 GLU B N 1
ATOM 6510 C CA . GLU B 1 346 ? -18.078 8.516 15.508 1 75.44 346 GLU B CA 1
ATOM 6511 C C . GLU B 1 346 ? -18.547 7.082 15.711 1 75.44 346 GLU B C 1
ATOM 6513 O O . GLU B 1 346 ? -19.641 6.855 16.234 1 75.44 346 GLU B O 1
ATOM 6518 N N . MET B 1 347 ? -17.688 6.137 15.141 1 75.5 347 MET B N 1
ATOM 6519 C CA . MET B 1 347 ? -17.969 4.723 15.359 1 75.5 347 MET B CA 1
ATOM 6520 C C . MET B 1 347 ? -17.906 4.383 16.844 1 75.5 347 MET B C 1
ATOM 6522 O O . MET B 1 347 ? -17.031 4.855 17.562 1 75.5 347 MET B O 1
ATOM 6526 N N . PRO B 1 348 ? -18.875 3.658 17.312 1 69.06 348 PRO B N 1
ATOM 6527 C CA . PRO B 1 348 ? -18.875 3.293 18.719 1 69.06 348 PRO B CA 1
ATOM 6528 C C . PRO B 1 348 ? -17.609 2.529 19.125 1 69.06 348 PRO B C 1
ATOM 6530 O O . PRO B 1 348 ? -17.094 1.725 18.344 1 69.06 348 PRO B O 1
ATOM 6533 N N . SER B 1 349 ? -16.922 3.018 20.125 1 64.38 349 SER B N 1
ATOM 6534 C CA . SER B 1 349 ? -15.805 2.291 20.703 1 64.38 349 SER B CA 1
ATOM 6535 C C . SER B 1 349 ? -16.047 1.988 22.188 1 64.38 349 SER B C 1
ATOM 6537 O O . SER B 1 349 ? -16.953 2.559 22.797 1 64.38 349 SER B O 1
ATOM 6539 N N . GLU B 1 350 ? -15.555 0.841 22.656 1 56.75 350 GLU B N 1
ATOM 6540 C CA . GLU B 1 350 ? -15.773 0.365 24.031 1 56.75 350 GLU B CA 1
ATOM 6541 C C . GLU B 1 350 ? -15.719 1.514 25.031 1 56.75 350 GLU B C 1
ATOM 6543 O O . GLU B 1 350 ? -16.469 1.529 26 1 56.75 350 GLU B O 1
ATOM 6548 N N . ASN B 1 351 ? -14.898 2.523 24.812 1 54.41 351 ASN B N 1
ATOM 6549 C CA . ASN B 1 351 ? -14.664 3.504 25.859 1 54.41 351 ASN B CA 1
ATOM 6550 C C . ASN B 1 351 ? -15.289 4.852 25.516 1 54.41 351 ASN B C 1
ATOM 6552 O O . ASN B 1 351 ? -15.109 5.828 26.25 1 54.41 351 ASN B O 1
ATOM 6556 N N . PHE B 1 352 ? -15.984 4.887 24.406 1 57.47 352 PHE B N 1
ATOM 6557 C CA . PHE B 1 352 ? -16.453 6.215 24.031 1 57.47 352 PHE B CA 1
ATOM 6558 C C . PHE B 1 352 ? -17.875 6.156 23.5 1 57.47 352 PHE B C 1
ATOM 6560 O O . PHE B 1 352 ? -18.156 5.469 22.516 1 57.47 352 PHE B O 1
ATOM 6567 N N . VAL B 1 353 ? -18.781 6.461 24.516 1 59.09 353 VAL B N 1
ATOM 6568 C CA . VAL B 1 353 ? -20.156 6.656 24.047 1 59.09 353 VAL B CA 1
ATOM 6569 C C . VAL B 1 353 ? -20.25 7.969 23.281 1 59.09 353 VAL B C 1
ATOM 6571 O O . VAL B 1 353 ? -19.969 9.039 23.828 1 59.09 353 VAL B O 1
ATOM 6574 N N . THR B 1 354 ? -20.344 7.918 21.859 1 70.5 354 THR B N 1
ATOM 6575 C CA . THR B 1 354 ? -20.406 9.164 21.109 1 70.5 354 THR B CA 1
ATOM 6576 C C . THR B 1 354 ? -21.812 9.398 20.562 1 70.5 354 THR B C 1
ATOM 6578 O O . THR B 1 354 ? -22.547 8.445 20.281 1 70.5 354 THR B O 1
ATOM 6581 N N . VAL B 1 355 ? -22.344 10.617 20.75 1 79.75 355 VAL B N 1
ATOM 6582 C CA . VAL B 1 355 ? -23.609 11.039 20.156 1 79.75 355 VAL B CA 1
ATOM 6583 C C . VAL B 1 355 ? -23.531 10.891 18.641 1 79.75 355 VAL B C 1
ATOM 6585 O O . VAL B 1 355 ? -22.5 11.195 18.031 1 79.75 355 VAL B O 1
ATOM 6588 N N . SER B 1 356 ? -24.625 10.25 18.109 1 87.75 356 SER B N 1
ATOM 6589 C CA . SER B 1 356 ? -24.688 10.047 16.672 1 87.75 356 SER B CA 1
ATOM 6590 C C . SER B 1 356 ? -25.984 10.602 16.078 1 87.75 356 SER B C 1
ATOM 6592 O O . SER B 1 356 ? -26.906 10.961 16.828 1 87.75 356 SER B O 1
ATOM 6594 N N . LEU B 1 357 ? -26.031 10.719 14.812 1 90.06 357 LEU B N 1
ATOM 6595 C CA . LEU B 1 357 ? -27.203 11.188 14.086 1 90.06 357 LEU B CA 1
ATOM 6596 C C . LEU B 1 357 ? -28.438 10.383 14.477 1 90.06 357 LEU B C 1
ATOM 6598 O O . LEU B 1 357 ? -29.531 10.945 14.594 1 90.06 357 LEU B O 1
ATOM 6602 N N . VAL B 1 358 ? -28.266 9.133 14.719 1 89.31 358 VAL B N 1
ATOM 6603 C CA . VAL B 1 358 ? -29.375 8.211 14.969 1 89.31 358 VAL B CA 1
ATOM 6604 C C . VAL B 1 358 ? -30.094 8.602 16.25 1 89.31 358 VAL B C 1
ATOM 6606 O O . VAL B 1 358 ? -31.312 8.391 16.375 1 89.31 358 VAL B O 1
ATOM 6609 N N . ASN B 1 359 ? -29.406 9.203 17.109 1 90.31 359 ASN B N 1
ATOM 6610 C CA . ASN B 1 359 ? -29.984 9.625 18.375 1 90.31 359 ASN B CA 1
ATOM 6611 C C . ASN B 1 359 ? -31 10.75 18.188 1 90.31 359 ASN B C 1
ATOM 6613 O O . ASN B 1 359 ? -31.781 11.039 19.094 1 90.31 359 ASN B O 1
ATOM 6617 N N . PHE B 1 360 ? -31.016 11.32 17.062 1 92.25 360 PHE B N 1
ATOM 6618 C CA . PHE B 1 360 ? -31.875 12.484 16.844 1 92.25 360 PHE B CA 1
ATOM 6619 C C . PHE B 1 360 ? -33 12.164 15.859 1 92.25 360 PHE B C 1
ATOM 6621 O O . PHE B 1 360 ? -33.75 13.047 15.469 1 92.25 360 PHE B O 1
ATOM 6628 N N . LEU B 1 361 ? -33.062 10.93 15.414 1 91.62 361 LEU B N 1
ATOM 6629 C CA . LEU B 1 361 ? -34.156 10.508 14.539 1 91.62 361 LEU B CA 1
ATOM 6630 C C . LEU B 1 361 ? -35.438 10.289 15.344 1 91.62 361 LEU B C 1
ATOM 6632 O O . LEU B 1 361 ? -35.406 9.688 16.422 1 91.62 361 LEU B O 1
ATOM 6636 N N . PRO B 1 362 ? -36.531 10.789 14.797 1 89.38 362 PRO B N 1
ATOM 6637 C CA . PRO B 1 362 ? -37.781 10.617 15.531 1 89.38 362 PRO B CA 1
ATOM 6638 C C . PRO B 1 362 ? -38.312 9.188 15.469 1 89.38 362 PRO B C 1
ATOM 6640 O O . PRO B 1 362 ? -37.938 8.422 14.578 1 89.38 362 PRO B O 1
ATOM 6643 N N . ASP B 1 363 ? -39.156 8.859 16.469 1 84.19 363 ASP B N 1
ATOM 6644 C CA . ASP B 1 363 ? -39.906 7.594 16.406 1 84.19 363 ASP B CA 1
ATOM 6645 C C . ASP B 1 363 ? -40.969 7.625 15.297 1 84.19 363 ASP B C 1
ATOM 6647 O O . ASP B 1 363 ? -41.562 8.664 15.047 1 84.19 363 ASP B O 1
ATOM 6651 N N . LEU B 1 364 ? -40.969 6.523 14.562 1 79.12 364 LEU B N 1
ATOM 6652 C CA . LEU B 1 364 ? -41.969 6.492 13.492 1 79.12 364 LEU B CA 1
ATOM 6653 C C . LEU B 1 364 ? -43.312 5.969 14.016 1 79.12 364 LEU B C 1
ATOM 6655 O O . LEU B 1 364 ? -43.344 4.953 14.719 1 79.12 364 LEU B O 1
ATOM 6659 N N . GLU B 1 365 ? -44.406 6.75 13.898 1 63.88 365 GLU B N 1
ATOM 6660 C CA . GLU B 1 365 ? -45.75 6.348 14.281 1 63.88 365 GLU B CA 1
ATOM 6661 C C . GLU B 1 365 ? -46.281 5.246 13.367 1 63.88 365 GLU B C 1
ATOM 6663 O O . GLU B 1 365 ? -46.875 4.266 13.836 1 63.88 365 GLU B O 1
ATOM 6668 N N . ASN B 1 366 ? -46.219 5.414 12.039 1 67.81 366 ASN B N 1
ATOM 6669 C CA . ASN B 1 366 ? -46.656 4.457 11.023 1 67.81 366 ASN B CA 1
ATOM 6670 C C . ASN B 1 366 ? -45.469 3.838 10.297 1 67.81 366 ASN B C 1
ATOM 6672 O O . ASN B 1 366 ? -44.688 4.551 9.664 1 67.81 366 ASN B O 1
ATOM 6676 N N . ASN B 1 367 ? -45.406 2.488 10.516 1 81.56 367 ASN B N 1
ATOM 6677 C CA . ASN B 1 367 ? -44.25 1.794 9.961 1 81.56 367 ASN B CA 1
ATOM 6678 C C . ASN B 1 367 ? -44.625 0.993 8.711 1 81.56 367 ASN B C 1
ATOM 6680 O O . ASN B 1 367 ? -45.688 0.384 8.656 1 81.56 367 ASN B O 1
ATOM 6684 N N . TYR B 1 368 ? -43.906 1.148 7.66 1 90.06 368 TYR B N 1
ATOM 6685 C CA . TYR B 1 368 ? -44.031 0.338 6.453 1 90.06 368 TYR B CA 1
ATOM 6686 C C . TYR B 1 368 ? -44.094 -1.145 6.797 1 90.06 368 TYR B C 1
ATOM 6688 O O . TYR B 1 368 ? -43.375 -1.63 7.664 1 90.06 368 TYR B O 1
ATOM 6696 N N . GLN B 1 369 ? -45.156 -1.733 6.168 1 93.06 369 GLN B N 1
ATOM 6697 C CA . GLN B 1 369 ? -45.281 -3.182 6.316 1 93.06 369 GLN B CA 1
ATOM 6698 C C . GLN B 1 369 ? -44.688 -3.906 5.113 1 93.06 369 GLN B C 1
ATOM 6700 O O . GLN B 1 369 ? -45.094 -3.672 3.977 1 93.06 369 GLN B O 1
ATOM 6705 N N . PRO B 1 370 ? -43.781 -4.805 5.398 1 95.69 370 PRO B N 1
ATOM 6706 C CA . PRO B 1 370 ? -43.188 -5.547 4.281 1 95.69 370 PRO B CA 1
ATOM 6707 C C . PRO B 1 370 ? -44.25 -6.273 3.441 1 95.69 370 PRO B C 1
ATOM 6709 O O . PRO B 1 370 ? -45.188 -6.82 3.984 1 95.69 370 PRO B O 1
ATOM 6712 N N . GLN B 1 371 ? -44.031 -6.395 2.16 1 96.06 371 GLN B N 1
ATOM 6713 C CA . GLN B 1 371 ? -45.031 -6.93 1.236 1 96.06 371 GLN B CA 1
ATOM 6714 C C . GLN B 1 371 ? -44.781 -8.406 0.956 1 96.06 371 GLN B C 1
ATOM 6716 O O . GLN B 1 371 ? -45.656 -9.109 0.458 1 96.06 371 GLN B O 1
ATOM 6721 N N . ASP B 1 372 ? -43.625 -8.914 1.158 1 96.44 372 ASP B N 1
ATOM 6722 C CA . ASP B 1 372 ? -43.281 -10.312 0.918 1 96.44 372 ASP B CA 1
ATOM 6723 C C . ASP B 1 372 ? -42.156 -10.766 1.849 1 96.44 372 ASP B C 1
ATOM 6725 O O . ASP B 1 372 ? -41.75 -10.016 2.732 1 96.44 372 ASP B O 1
ATOM 6729 N N . GLU B 1 373 ? -41.781 -11.977 1.711 1 96.62 373 GLU B N 1
ATOM 6730 C CA . GLU B 1 373 ? -40.781 -12.578 2.586 1 96.62 373 GLU B CA 1
ATOM 6731 C C . GLU B 1 373 ? -39.438 -11.914 2.402 1 96.62 373 GLU B C 1
ATOM 6733 O O . GLU B 1 373 ? -38.688 -11.766 3.363 1 96.62 373 GLU B O 1
ATOM 6738 N N . LEU B 1 374 ? -39.094 -11.562 1.215 1 97.88 374 LEU B N 1
ATOM 6739 C CA . LEU B 1 374 ? -37.844 -10.891 0.915 1 97.88 374 LEU B CA 1
ATOM 6740 C C . LEU B 1 374 ? -37.719 -9.578 1.679 1 97.88 374 LEU B C 1
ATOM 6742 O O . LEU B 1 374 ? -36.75 -9.336 2.375 1 97.88 374 LEU B O 1
ATOM 6746 N N . GLU B 1 375 ? -38.75 -8.742 1.596 1 98.19 375 GLU B N 1
ATOM 6747 C CA . GLU B 1 375 ? -38.75 -7.461 2.293 1 98.19 375 GLU B CA 1
ATOM 6748 C C . GLU B 1 375 ? -38.688 -7.656 3.805 1 98.19 375 GLU B C 1
ATOM 6750 O O . GLU B 1 375 ? -38 -6.898 4.504 1 98.19 375 GLU B O 1
ATOM 6755 N N . SER B 1 376 ? -39.438 -8.68 4.223 1 97.56 376 SER B N 1
ATOM 6756 C CA . SER B 1 376 ? -39.438 -8.961 5.656 1 97.56 376 SER B CA 1
ATOM 6757 C C . SER B 1 376 ? -38.031 -9.32 6.145 1 97.56 376 SER B C 1
ATOM 6759 O O . SER B 1 376 ? -37.594 -8.797 7.164 1 97.56 376 SER B O 1
ATOM 6761 N N . THR B 1 377 ? -37.406 -10.203 5.41 1 97.75 377 THR B N 1
ATOM 6762 C CA . THR B 1 377 ? -36.031 -10.633 5.758 1 97.75 377 THR B CA 1
ATOM 6763 C C . THR B 1 377 ? -35.094 -9.445 5.754 1 97.75 377 THR B C 1
ATOM 6765 O O . THR B 1 377 ? -34.312 -9.258 6.699 1 97.75 377 THR B O 1
ATOM 6768 N N . VAL B 1 378 ? -35.156 -8.578 4.766 1 98.31 378 VAL B N 1
ATOM 6769 C CA . VAL B 1 378 ? -34.25 -7.445 4.617 1 98.31 378 VAL B CA 1
ATOM 6770 C C . VAL B 1 378 ? -34.5 -6.426 5.723 1 98.31 378 VAL B C 1
ATOM 6772 O O . VAL B 1 378 ? -33.562 -5.883 6.309 1 98.31 378 VAL B O 1
ATOM 6775 N N . LEU B 1 379 ? -35.75 -6.184 6.008 1 97.62 379 LEU B N 1
ATOM 6776 C CA . LEU B 1 379 ? -36.094 -5.223 7.055 1 97.62 379 LEU B CA 1
ATOM 6777 C C . LEU B 1 379 ? -35.531 -5.68 8.406 1 97.62 379 LEU B C 1
ATOM 6779 O O . LEU B 1 379 ? -35.031 -4.871 9.172 1 97.62 379 LEU B O 1
ATOM 6783 N N . VAL B 1 380 ? -35.656 -6.949 8.664 1 96.94 380 VAL B N 1
ATOM 6784 C CA . VAL B 1 380 ? -35.156 -7.5 9.914 1 96.94 380 VAL B CA 1
ATOM 6785 C C . VAL B 1 380 ? -33.625 -7.316 9.992 1 96.94 380 VAL B C 1
ATOM 6787 O O . VAL B 1 380 ? -33.094 -6.93 11.039 1 96.94 380 VAL B O 1
ATOM 6790 N N . ILE B 1 381 ? -32.906 -7.551 8.922 1 97.62 381 ILE B N 1
ATOM 6791 C CA . ILE B 1 381 ? -31.453 -7.426 8.914 1 97.62 381 ILE B CA 1
ATOM 6792 C C . ILE B 1 381 ? -31.047 -5.957 9.055 1 97.62 381 ILE B C 1
ATOM 6794 O O . ILE B 1 381 ? -30.078 -5.629 9.727 1 97.62 381 ILE B O 1
ATOM 6798 N N . LEU B 1 382 ? -31.766 -5.059 8.414 1 97.25 382 LEU B N 1
ATOM 6799 C CA . LEU B 1 382 ? -31.484 -3.633 8.562 1 97.25 382 LEU B CA 1
ATOM 6800 C C . LEU B 1 382 ? -31.641 -3.197 10.016 1 97.25 382 LEU B C 1
ATOM 6802 O O . LEU B 1 382 ? -30.828 -2.426 10.523 1 97.25 382 LEU B O 1
ATOM 6806 N N . GLU B 1 383 ? -32.656 -3.717 10.664 1 94.69 383 GLU B N 1
ATOM 6807 C CA . GLU B 1 383 ? -33.031 -3.297 12.008 1 94.69 383 GLU B CA 1
ATOM 6808 C C . GLU B 1 383 ? -32.125 -3.934 13.055 1 94.69 383 GLU B C 1
ATOM 6810 O O . GLU B 1 383 ? -31.641 -3.252 13.953 1 94.69 383 GLU B O 1
ATOM 6815 N N . LYS B 1 384 ? -31.969 -5.219 12.922 1 94.75 384 LYS B N 1
ATOM 6816 C CA . LYS B 1 384 ? -31.266 -5.965 13.969 1 94.75 384 LYS B CA 1
ATOM 6817 C C . LYS B 1 384 ? -29.797 -6.137 13.633 1 94.75 384 LYS B C 1
ATOM 6819 O O . LYS B 1 384 ? -28.969 -6.293 14.531 1 94.75 384 LYS B O 1
ATOM 6824 N N . GLY B 1 385 ? -29.516 -6.121 12.352 1 94.25 385 GLY B N 1
ATOM 6825 C CA . GLY B 1 385 ? -28.125 -6.207 11.93 1 94.25 385 GLY B CA 1
ATOM 6826 C C . GLY B 1 385 ? -27.734 -7.598 11.461 1 94.25 385 GLY B C 1
ATOM 6827 O O . GLY B 1 385 ? -28.5 -8.555 11.633 1 94.25 385 GLY B O 1
ATOM 6828 N N . ARG B 1 386 ? -26.578 -7.684 10.836 1 93.88 386 ARG B N 1
ATOM 6829 C CA . ARG B 1 386 ? -25.906 -8.938 10.523 1 93.88 386 ARG B CA 1
ATOM 6830 C C . ARG B 1 386 ? -25.469 -9.664 11.789 1 93.88 386 ARG B C 1
ATOM 6832 O O . ARG B 1 386 ? -25.672 -9.164 12.898 1 93.88 386 ARG B O 1
ATOM 6839 N N . THR B 1 387 ? -24.891 -10.812 11.648 1 93.19 387 THR B N 1
ATOM 6840 C CA . THR B 1 387 ? -24.562 -11.625 12.812 1 93.19 387 THR B CA 1
ATOM 6841 C C . THR B 1 387 ? -23.203 -11.219 13.391 1 93.19 387 THR B C 1
ATOM 6843 O O . THR B 1 387 ? -23 -11.297 14.602 1 93.19 387 THR B O 1
ATOM 6846 N N . GLN B 1 388 ? -22.375 -10.805 12.531 1 91.69 388 GLN B N 1
ATOM 6847 C CA . GLN B 1 388 ? -21.016 -10.477 12.961 1 91.69 388 GLN B CA 1
ATOM 6848 C C . GLN B 1 388 ? -20.766 -8.977 12.906 1 91.69 388 GLN B C 1
ATOM 6850 O O . GLN B 1 388 ? -21.344 -8.273 12.078 1 91.69 388 GLN B O 1
ATOM 6855 N N . HIS B 1 389 ? -19.875 -8.539 13.773 1 88.94 389 HIS B N 1
ATOM 6856 C CA . HIS B 1 389 ? -19.438 -7.148 13.758 1 88.94 389 HIS B CA 1
ATOM 6857 C C . HIS B 1 389 ? -18.328 -6.926 12.742 1 88.94 389 HIS B C 1
ATOM 6859 O O . HIS B 1 389 ? -17.531 -7.832 12.477 1 88.94 389 HIS B O 1
ATOM 6865 N N . SER B 1 390 ? -18.469 -5.855 12.141 1 87.38 390 SER B N 1
ATOM 6866 C CA . SER B 1 390 ? -17.375 -5.387 11.297 1 87.38 390 SER B CA 1
ATOM 6867 C C . SER B 1 390 ? -16.609 -4.242 11.953 1 87.38 390 SER B C 1
ATOM 6869 O O . SER B 1 390 ? -17.172 -3.494 12.75 1 87.38 390 SER B O 1
ATOM 6871 N N . TYR B 1 391 ? -15.391 -4.113 11.664 1 82 391 TYR B N 1
ATOM 6872 C CA . TYR B 1 391 ? -14.57 -3.088 12.305 1 82 391 TYR B CA 1
ATOM 6873 C C . TYR B 1 391 ? -14.844 -1.715 11.703 1 82 391 TYR B C 1
ATOM 6875 O O . TYR B 1 391 ? -14.617 -0.69 12.344 1 82 391 TYR B O 1
ATOM 6883 N N . TYR B 1 392 ? -15.359 -1.643 10.453 1 87.56 392 TYR B N 1
ATOM 6884 C CA . TYR B 1 392 ? -15.438 -0.369 9.75 1 87.56 392 TYR B CA 1
ATOM 6885 C C . TYR B 1 392 ? -16.891 0.095 9.617 1 87.56 392 TYR B C 1
ATOM 6887 O O . TYR B 1 392 ? -17.156 1.165 9.062 1 87.56 392 TYR B O 1
ATOM 6895 N N . ASP B 1 393 ? -17.781 -0.747 10.062 1 88.5 393 ASP B N 1
ATOM 6896 C CA . ASP B 1 393 ? -19.203 -0.458 9.898 1 88.5 393 ASP B CA 1
ATOM 6897 C C . ASP B 1 393 ? -20.016 -1.081 11.023 1 88.5 393 ASP B C 1
ATOM 6899 O O . ASP B 1 393 ? -19.625 -2.094 11.602 1 88.5 393 ASP B O 1
ATOM 6903 N N . ILE B 1 394 ? -21.078 -0.407 11.359 1 88.12 394 ILE B N 1
ATOM 6904 C CA . ILE B 1 394 ? -21.969 -0.995 12.352 1 88.12 394 ILE B CA 1
ATOM 6905 C C . ILE B 1 394 ? -22.828 -2.066 11.695 1 88.12 394 ILE B C 1
ATOM 6907 O O . ILE B 1 394 ? -23.172 -1.965 10.508 1 88.12 394 ILE B O 1
ATOM 6911 N N . LYS B 1 395 ? -23.25 -3.076 12.438 1 92.12 395 LYS B N 1
ATOM 6912 C CA . LYS B 1 395 ? -23.875 -4.254 11.844 1 92.12 395 LYS B CA 1
ATOM 6913 C C . LYS B 1 395 ? -25.312 -3.957 11.406 1 92.12 395 LYS B C 1
ATOM 6915 O O . LYS B 1 395 ? -25.828 -4.566 10.469 1 92.12 395 LYS B O 1
ATOM 6920 N N . ASN B 1 396 ? -25.984 -3.076 12.203 1 93.69 396 ASN B N 1
ATOM 6921 C CA . ASN B 1 396 ? -27.312 -2.66 11.766 1 93.69 396 ASN B CA 1
ATOM 6922 C C . ASN B 1 396 ? -27.266 -1.349 10.984 1 93.69 396 ASN B C 1
ATOM 6924 O O . ASN B 1 396 ? -26.188 -0.814 10.734 1 93.69 396 ASN B O 1
ATOM 6928 N N . SER B 1 397 ? -28.438 -0.919 10.469 1 94.81 397 SER B N 1
ATOM 6929 C CA . SER B 1 397 ? -28.516 0.288 9.656 1 94.81 397 SER B CA 1
ATOM 6930 C C . SER B 1 397 ? -29.688 1.167 10.078 1 94.81 397 SER B C 1
ATOM 6932 O O . SER B 1 397 ? -30.672 1.277 9.359 1 94.81 397 SER B O 1
ATOM 6934 N N . PRO B 1 398 ? -29.469 1.868 11.172 1 93.44 398 PRO B N 1
ATOM 6935 C CA . PRO B 1 398 ? -30.594 2.598 11.758 1 93.44 398 PRO B CA 1
ATOM 6936 C C . PRO B 1 398 ? -31.172 3.646 10.812 1 93.44 398 PRO B C 1
ATOM 6938 O O . PRO B 1 398 ? -32.406 3.779 10.711 1 93.44 398 PRO B O 1
ATOM 6941 N N . LEU B 1 399 ? -30.328 4.402 10.141 1 95.5 399 LEU B N 1
ATOM 6942 C CA . LEU B 1 399 ? -30.828 5.438 9.242 1 95.5 399 LEU B CA 1
ATOM 6943 C C . LEU B 1 399 ? -31.594 4.82 8.07 1 95.5 399 LEU B C 1
ATOM 6945 O O . LEU B 1 399 ? -32.656 5.312 7.684 1 95.5 399 LEU B O 1
ATOM 6949 N N . THR B 1 400 ? -31.062 3.734 7.5 1 97 400 THR B N 1
ATOM 6950 C CA . THR B 1 400 ? -31.734 3.041 6.41 1 97 400 THR B CA 1
ATOM 6951 C C . THR B 1 400 ? -33.062 2.475 6.879 1 97 400 THR B C 1
ATOM 6953 O O . THR B 1 400 ? -34.062 2.533 6.152 1 97 400 THR B O 1
ATOM 6956 N N . THR B 1 401 ? -33.031 1.879 8.07 1 96.12 401 THR B N 1
ATOM 6957 C CA . THR B 1 401 ? -34.25 1.356 8.656 1 96.12 401 THR B CA 1
ATOM 6958 C C . THR B 1 401 ? -35.312 2.447 8.734 1 96.12 401 THR B C 1
ATOM 6960 O O . THR B 1 401 ? -36.469 2.232 8.336 1 96.12 401 THR B O 1
ATOM 6963 N N . TYR B 1 402 ? -34.969 3.588 9.227 1 95.56 402 TYR B N 1
ATOM 6964 C CA . TYR B 1 402 ? -35.875 4.723 9.336 1 95.56 402 TYR B CA 1
ATOM 6965 C C . TYR B 1 402 ? -36.438 5.094 7.977 1 95.56 402 TYR B C 1
ATOM 6967 O O . TYR B 1 402 ? -37.656 5.285 7.836 1 95.56 402 TYR B O 1
ATOM 6975 N N . MET B 1 403 ? -35.594 5.164 6.977 1 96.25 403 MET B N 1
ATOM 6976 C CA . MET B 1 403 ? -36.031 5.574 5.645 1 96.25 403 MET B CA 1
ATOM 6977 C C . MET B 1 403 ? -36.969 4.535 5.027 1 96.25 403 MET B C 1
ATOM 6979 O O . MET B 1 403 ? -37.969 4.887 4.406 1 96.25 403 MET B O 1
ATOM 6983 N N . VAL B 1 404 ? -36.656 3.277 5.203 1 96.69 404 VAL B N 1
ATOM 6984 C CA . VAL B 1 404 ? -37.5 2.205 4.672 1 96.69 404 VAL B CA 1
ATOM 6985 C C . VAL B 1 404 ? -38.875 2.225 5.352 1 96.69 404 VAL B C 1
ATOM 6987 O O . VAL B 1 404 ? -39.906 2.096 4.688 1 96.69 404 VAL B O 1
ATOM 6990 N N . LYS B 1 405 ? -38.844 2.395 6.609 1 95.12 405 LYS B N 1
ATOM 6991 C CA . LYS B 1 405 ? -40.094 2.4 7.359 1 95.12 405 LYS B CA 1
ATOM 6992 C C . LYS B 1 405 ? -40.938 3.605 6.988 1 95.12 405 LYS B C 1
ATOM 6994 O O . LYS B 1 405 ? -42.188 3.553 7.078 1 95.12 405 LYS B O 1
ATOM 6999 N N . GLN B 1 406 ? -40.344 4.641 6.52 1 93.38 406 GLN B N 1
ATOM 7000 C CA . GLN B 1 406 ? -41.031 5.859 6.141 1 93.38 406 GLN B CA 1
ATOM 7001 C C . GLN B 1 406 ? -41.531 5.777 4.699 1 93.38 406 GLN B C 1
ATOM 7003 O O . GLN B 1 406 ? -42.656 6.211 4.395 1 93.38 406 GLN B O 1
ATOM 7008 N N . MET B 1 407 ? -40.75 5.176 3.82 1 92.94 407 MET B N 1
ATOM 7009 C CA . MET B 1 407 ? -41 5.336 2.393 1 92.94 407 MET B CA 1
ATOM 7010 C C . MET B 1 407 ? -41.406 4.008 1.764 1 92.94 407 MET B C 1
ATOM 7012 O O . MET B 1 407 ? -42.031 3.984 0.692 1 92.94 407 MET B O 1
ATOM 7016 N N . GLY B 1 408 ? -40.969 2.883 2.383 1 95.31 408 GLY B N 1
ATOM 7017 C CA . GLY B 1 408 ? -41.156 1.575 1.779 1 95.31 408 GLY B CA 1
ATOM 7018 C C . GLY B 1 408 ? -40.062 1.205 0.79 1 95.31 408 GLY B C 1
ATOM 7019 O O . GLY B 1 408 ? -39.344 2.074 0.297 1 95.31 408 GLY B O 1
ATOM 7020 N N . PHE B 1 409 ? -40 -0.078 0.426 1 97.75 409 PHE B N 1
ATOM 7021 C CA . PHE B 1 409 ? -38.906 -0.589 -0.392 1 97.75 409 PHE B CA 1
ATOM 7022 C C . PHE B 1 409 ? -39.062 -0.147 -1.842 1 97.75 409 PHE B C 1
ATOM 7024 O O . PHE B 1 409 ? -38.094 0.078 -2.537 1 97.75 409 PHE B O 1
ATOM 7031 N N . ALA B 1 410 ? -40.281 -0.062 -2.316 1 96.88 410 ALA B N 1
ATOM 7032 C CA . ALA B 1 410 ? -40.5 0.357 -3.697 1 96.88 410 ALA B CA 1
ATOM 7033 C C . ALA B 1 410 ? -39.938 1.753 -3.945 1 96.88 410 ALA B C 1
ATOM 7035 O O . ALA B 1 410 ? -39.25 1.979 -4.938 1 96.88 410 ALA B O 1
ATOM 7036 N N . GLU B 1 411 ? -40.25 2.637 -3.055 1 96.38 411 GLU B N 1
ATOM 7037 C CA . GLU B 1 411 ? -39.75 3.996 -3.182 1 96.38 411 GLU B CA 1
ATOM 7038 C C . GLU B 1 411 ? -38.219 4.035 -3 1 96.38 411 GLU B C 1
ATOM 7040 O O . GLU B 1 411 ? -37.531 4.789 -3.682 1 96.38 411 GLU B O 1
ATOM 7045 N N . ILE B 1 412 ? -37.75 3.24 -2.086 1 97 412 ILE B N 1
ATOM 7046 C CA . ILE B 1 412 ? -36.312 3.15 -1.881 1 97 412 ILE B CA 1
ATOM 7047 C C . ILE B 1 412 ? -35.625 2.738 -3.182 1 97 412 ILE B C 1
ATOM 7049 O O . ILE B 1 412 ? -34.594 3.309 -3.561 1 97 412 ILE B O 1
ATOM 7053 N N . GLN B 1 413 ? -36.156 1.774 -3.84 1 96.69 413 GLN B N 1
ATOM 7054 C CA . GLN B 1 413 ? -35.594 1.303 -5.102 1 96.69 413 GLN B CA 1
ATOM 7055 C C . GLN B 1 413 ? -35.656 2.393 -6.168 1 96.69 413 GLN B C 1
ATOM 7057 O O . GLN B 1 413 ? -34.688 2.545 -6.953 1 96.69 413 GLN B O 1
ATOM 7062 N N . ASN B 1 414 ? -36.719 3.1 -6.188 1 97.25 414 ASN B N 1
ATOM 7063 C CA . ASN B 1 414 ? -36.844 4.219 -7.113 1 97.25 414 ASN B CA 1
ATOM 7064 C C . ASN B 1 414 ? -35.75 5.27 -6.875 1 97.25 414 ASN B C 1
ATOM 7066 O O . ASN B 1 414 ? -35.125 5.75 -7.82 1 97.25 414 ASN B O 1
ATOM 7070 N N . GLN B 1 415 ? -35.594 5.598 -5.625 1 97.69 415 GLN B N 1
ATOM 7071 C CA . GLN B 1 415 ? -34.594 6.605 -5.266 1 97.69 415 GLN B CA 1
ATOM 7072 C C . GLN B 1 415 ? -33.156 6.102 -5.52 1 97.69 415 GLN B C 1
ATOM 7074 O O . GLN B 1 415 ? -32.281 6.871 -5.918 1 97.69 415 GLN B O 1
ATOM 7079 N N . ARG B 1 416 ? -32.969 4.84 -5.254 1 97.69 416 ARG B N 1
ATOM 7080 C CA . ARG B 1 416 ? -31.688 4.234 -5.578 1 97.69 416 ARG B CA 1
ATOM 7081 C C . ARG B 1 416 ? -31.375 4.383 -7.066 1 97.69 416 ARG B C 1
ATOM 7083 O O . ARG B 1 416 ? -30.25 4.688 -7.438 1 97.69 416 ARG B O 1
ATOM 7090 N N . ASN B 1 417 ? -32.312 4.188 -7.918 1 96.75 417 ASN B N 1
ATOM 7091 C CA . ASN B 1 417 ? -32.125 4.371 -9.352 1 96.75 417 ASN B CA 1
ATOM 7092 C C . ASN B 1 417 ? -31.781 5.816 -9.695 1 96.75 417 ASN B C 1
ATOM 7094 O O . ASN B 1 417 ? -30.922 6.066 -10.539 1 96.75 417 ASN B O 1
ATOM 7098 N N . ARG B 1 418 ? -32.406 6.75 -9 1 97.31 418 ARG B N 1
ATOM 7099 C CA . ARG B 1 418 ? -32.094 8.164 -9.203 1 97.31 418 ARG B CA 1
ATOM 7100 C C . ARG B 1 418 ? -30.688 8.484 -8.727 1 97.31 418 ARG B C 1
ATOM 7102 O O . ARG B 1 418 ? -30.016 9.336 -9.312 1 97.31 418 ARG B O 1
ATOM 7109 N N . ALA B 1 419 ? -30.297 7.82 -7.66 1 97.94 419 ALA B N 1
ATOM 7110 C CA . ALA B 1 419 ? -28.953 8.031 -7.137 1 97.94 419 ALA B CA 1
ATOM 7111 C C . ALA B 1 419 ? -27.906 7.699 -8.188 1 97.94 419 ALA B C 1
ATOM 7113 O O . ALA B 1 419 ? -26.844 8.336 -8.234 1 97.94 419 ALA B O 1
ATOM 7114 N N . GLN B 1 420 ? -28.172 6.738 -9.016 1 96.56 420 GLN B N 1
ATOM 7115 C CA . GLN B 1 420 ? -27.25 6.375 -10.078 1 96.56 420 GLN B CA 1
ATOM 7116 C C . GLN B 1 420 ? -27 7.551 -11.016 1 96.56 420 GLN B C 1
ATOM 7118 O O . GLN B 1 420 ? -25.859 7.762 -11.469 1 96.56 420 GLN B O 1
ATOM 7123 N N . LYS B 1 421 ? -27.969 8.312 -11.289 1 96.5 421 LYS B N 1
ATOM 7124 C CA . LYS B 1 421 ? -27.828 9.508 -12.109 1 96.5 421 LYS B CA 1
ATOM 7125 C C . LYS B 1 421 ? -26.938 10.547 -11.43 1 96.5 421 LYS B C 1
ATOM 7127 O O . LYS B 1 421 ? -26.141 11.219 -12.086 1 96.5 421 LYS B O 1
ATOM 7132 N N . PHE B 1 422 ? -27.156 10.633 -10.18 1 96.81 422 PHE B N 1
ATOM 7133 C CA . PHE B 1 422 ? -26.328 11.516 -9.375 1 96.81 422 PHE B CA 1
ATOM 7134 C C . PHE B 1 422 ? -24.859 11.078 -9.422 1 96.81 422 PHE B C 1
ATOM 7136 O O . PHE B 1 422 ? -23.969 11.898 -9.656 1 96.81 422 PHE B O 1
ATOM 7143 N N . PHE B 1 423 ? -24.625 9.758 -9.305 1 96 423 PHE B N 1
ATOM 7144 C CA . PHE B 1 423 ? -23.266 9.219 -9.328 1 96 423 PHE B CA 1
ATOM 7145 C C . PHE B 1 423 ? -22.609 9.477 -10.68 1 96 423 PHE B C 1
ATOM 7147 O O . PHE B 1 423 ? -21.391 9.656 -10.766 1 96 423 PHE B O 1
ATOM 7154 N N . GLN B 1 424 ? -23.406 9.562 -11.734 1 95.12 424 GLN B N 1
ATOM 7155 C CA . GLN B 1 424 ? -22.922 9.734 -13.102 1 95.12 424 GLN B CA 1
ATOM 7156 C C . GLN B 1 424 ? -22.875 11.211 -13.484 1 95.12 424 GLN B C 1
ATOM 7158 O O . GLN B 1 424 ? -22.625 11.547 -14.648 1 95.12 424 GLN B O 1
ATOM 7163 N N . ASN B 1 425 ? -23.234 12.07 -12.578 1 93.5 425 ASN B N 1
ATOM 7164 C CA . ASN B 1 425 ? -23.234 13.516 -12.758 1 93.5 425 ASN B CA 1
ATOM 7165 C C . ASN B 1 425 ? -24.266 13.953 -13.789 1 93.5 425 ASN B C 1
ATOM 7167 O O . ASN B 1 425 ? -24.047 14.93 -14.516 1 93.5 425 ASN B O 1
ATOM 7171 N N . GLU B 1 426 ? -25.234 13.164 -13.953 1 96.19 426 GLU B N 1
ATOM 7172 C CA . GLU B 1 426 ? -26.344 13.547 -14.828 1 96.19 426 GLU B CA 1
ATOM 7173 C C . GLU B 1 426 ? -27.25 14.562 -14.141 1 96.19 426 GLU B C 1
ATOM 7175 O O . GLU B 1 426 ? -27.891 15.383 -14.812 1 96.19 426 GLU B O 1
ATOM 7180 N N . ILE B 1 427 ? -27.391 14.414 -12.812 1 96.56 427 ILE B N 1
ATOM 7181 C CA . ILE B 1 427 ? -28.109 15.398 -12.008 1 96.56 427 ILE B CA 1
ATOM 7182 C C . ILE B 1 427 ? -27.203 15.859 -10.859 1 96.56 427 ILE B C 1
ATOM 7184 O O . ILE B 1 427 ? -26.312 15.133 -10.43 1 96.56 427 ILE B O 1
ATOM 7188 N N . SER B 1 428 ? -27.406 17.031 -10.43 1 95.38 428 SER B N 1
ATOM 7189 C CA . SER B 1 428 ? -26.641 17.578 -9.32 1 95.38 428 SER B CA 1
ATOM 7190 C C . SER B 1 428 ? -27.094 17 -7.984 1 95.38 428 SER B C 1
ATOM 7192 O O . SER B 1 428 ? -28.172 16.391 -7.902 1 95.38 428 SER B O 1
ATOM 7194 N N . SER B 1 429 ? -26.234 17.172 -6.988 1 94.88 429 SER B N 1
ATOM 7195 C CA . SER B 1 429 ? -26.594 16.734 -5.641 1 94.88 429 SER B CA 1
ATOM 7196 C C . SER B 1 429 ? -27.875 17.406 -5.164 1 94.88 429 SER B C 1
ATOM 7198 O O . SER B 1 429 ? -28.734 16.75 -4.555 1 94.88 429 SER B O 1
ATOM 7200 N N . GLU B 1 430 ? -28.047 18.688 -5.504 1 94.5 430 GLU B N 1
ATOM 7201 C CA . GLU B 1 430 ? -29.25 19.422 -5.078 1 94.5 430 GLU B CA 1
ATOM 7202 C C . GLU B 1 430 ? -30.484 18.922 -5.816 1 94.5 430 GLU B C 1
ATOM 7204 O O . GLU B 1 430 ? -31.578 18.859 -5.238 1 94.5 430 GLU B O 1
ATOM 7209 N N . GLU B 1 431 ? -30.328 18.625 -7.047 1 96.25 431 GLU B N 1
ATOM 7210 C CA . GLU B 1 431 ? -31.438 18.047 -7.805 1 96.25 431 GLU B CA 1
ATOM 7211 C C . GLU B 1 431 ? -31.859 16.688 -7.246 1 96.25 431 GLU B C 1
ATOM 7213 O O . GLU B 1 431 ? -33.062 16.391 -7.156 1 96.25 431 GLU B O 1
ATOM 7218 N N . PHE B 1 432 ? -30.938 15.898 -6.941 1 97.56 432 PHE B N 1
ATOM 7219 C CA . PHE B 1 432 ? -31.203 14.594 -6.336 1 97.56 432 PHE B CA 1
ATOM 7220 C C . PHE B 1 432 ? -31.953 14.75 -5.02 1 97.56 432 PHE B C 1
ATOM 7222 O O . PHE B 1 432 ? -33 14.117 -4.816 1 97.56 432 PHE B O 1
ATOM 7229 N N . LEU B 1 433 ? -31.469 15.633 -4.152 1 96.38 433 LEU B N 1
ATOM 7230 C CA . LEU B 1 433 ? -32.094 15.859 -2.85 1 96.38 433 LEU B CA 1
ATOM 7231 C C . LEU B 1 433 ? -33.5 16.406 -3 1 96.38 433 LEU B C 1
ATOM 7233 O O . LEU B 1 433 ? -34.375 16.078 -2.203 1 96.38 433 LEU B O 1
ATOM 7237 N N . ALA B 1 434 ? -33.656 17.203 -4.02 1 95.75 434 ALA B N 1
ATOM 7238 C CA . ALA B 1 434 ? -34.969 17.812 -4.25 1 95.75 434 ALA B CA 1
ATOM 7239 C C . ALA B 1 434 ? -36.031 16.75 -4.566 1 95.75 434 ALA B C 1
ATOM 7241 O O . ALA B 1 434 ? -37.219 16.953 -4.305 1 95.75 434 ALA B O 1
ATOM 7242 N N . GLY B 1 435 ? -35.625 15.648 -5.117 1 95.56 435 GLY B N 1
ATOM 7243 C CA . GLY B 1 435 ? -36.531 14.578 -5.48 1 95.56 435 GLY B CA 1
ATOM 7244 C C . GLY B 1 435 ? -36.781 13.594 -4.355 1 95.56 435 GLY B C 1
ATOM 7245 O O . GLY B 1 435 ? -37.625 12.703 -4.473 1 95.56 435 GLY B O 1
ATOM 7246 N N . CYS B 1 436 ? -36.125 13.734 -3.242 1 96.19 436 CYS B N 1
ATOM 7247 C CA . CYS B 1 436 ? -36.312 12.852 -2.102 1 96.19 436 CYS B CA 1
ATOM 7248 C C . CYS B 1 436 ? -37.469 13.305 -1.232 1 96.19 436 CYS B C 1
ATOM 7250 O O . CYS B 1 436 ? -37.969 14.422 -1.398 1 96.19 436 CYS B O 1
ATOM 7252 N N . ASP B 1 437 ? -37.938 12.453 -0.404 1 94.31 437 ASP B N 1
ATOM 7253 C CA . ASP B 1 437 ? -39.031 12.766 0.518 1 94.31 437 ASP B CA 1
ATOM 7254 C C . ASP B 1 437 ? -38.688 13.969 1.389 1 94.31 437 ASP B C 1
ATOM 7256 O O . ASP B 1 437 ? -37.688 13.961 2.109 1 94.31 437 ASP B O 1
ATOM 7260 N N . PRO B 1 438 ? -39.469 15.031 1.336 1 93.75 438 PRO B N 1
ATOM 7261 C CA . PRO B 1 438 ? -39.156 16.266 2.062 1 93.75 438 PRO B CA 1
ATOM 7262 C C . PRO B 1 438 ? -39.062 16.047 3.574 1 93.75 438 PRO B C 1
ATOM 7264 O O . PRO B 1 438 ? -38.281 16.719 4.254 1 93.75 438 PRO B O 1
ATOM 7267 N N . GLN B 1 439 ? -39.844 15.164 4.059 1 91.81 439 GLN B N 1
ATOM 7268 C CA . GLN B 1 439 ? -39.812 14.898 5.496 1 91.81 439 GLN B CA 1
ATOM 7269 C C . GLN B 1 439 ? -38.5 14.242 5.914 1 91.81 439 GLN B C 1
ATOM 7271 O O . GLN B 1 439 ? -37.969 14.57 6.965 1 91.81 439 GLN B O 1
ATOM 7276 N N . ILE B 1 440 ? -38.031 13.359 5.16 1 93.69 440 ILE B N 1
ATOM 7277 C CA . ILE B 1 440 ? -36.781 12.711 5.434 1 93.69 440 ILE B CA 1
ATOM 7278 C C . ILE B 1 440 ? -35.625 13.727 5.359 1 93.69 440 ILE B C 1
ATOM 7280 O O . ILE B 1 440 ? -34.781 13.781 6.246 1 93.69 440 ILE B O 1
ATOM 7284 N N . LYS B 1 441 ? -35.625 14.484 4.305 1 94.69 441 LYS B N 1
ATOM 7285 C CA . LYS B 1 441 ? -34.625 15.516 4.145 1 94.69 441 LYS B CA 1
ATOM 7286 C C . LYS B 1 441 ? -34.562 16.438 5.363 1 94.69 441 LYS B C 1
ATOM 7288 O O . LYS B 1 441 ? -33.5 16.703 5.895 1 94.69 441 LYS B O 1
ATOM 7293 N N . LYS B 1 442 ? -35.719 16.859 5.777 1 93.25 442 LYS B N 1
ATOM 7294 C CA . LYS B 1 442 ? -35.812 17.766 6.918 1 93.25 442 LYS B CA 1
ATOM 7295 C C . LYS B 1 442 ? -35.312 17.094 8.195 1 93.25 442 LYS B C 1
ATOM 7297 O O . LYS B 1 442 ? -34.469 17.656 8.906 1 93.25 442 LYS B O 1
ATOM 7302 N N . THR B 1 443 ? -35.781 15.961 8.445 1 93.75 443 THR B N 1
ATOM 7303 C CA . THR B 1 443 ? -35.438 15.25 9.68 1 93.75 443 THR B CA 1
ATOM 7304 C C . THR B 1 443 ? -33.969 14.953 9.766 1 93.75 443 THR B C 1
ATOM 7306 O O . THR B 1 443 ? -33.344 15.172 10.805 1 93.75 443 THR B O 1
ATOM 7309 N N . VAL B 1 444 ? -33.375 14.453 8.703 1 94.38 444 VAL B N 1
ATOM 7310 C CA . VAL B 1 444 ? -31.969 14.086 8.695 1 94.38 444 VAL B CA 1
ATOM 7311 C C . VAL B 1 444 ? -31.109 15.336 8.805 1 94.38 444 VAL B C 1
ATOM 7313 O O . VAL B 1 444 ? -30.141 15.367 9.562 1 94.38 444 VAL B O 1
ATOM 7316 N N . THR B 1 445 ? -31.469 16.391 8.086 1 93 445 THR B N 1
ATOM 7317 C CA . THR B 1 445 ? -30.734 17.656 8.156 1 93 445 THR B CA 1
ATOM 7318 C C . THR B 1 445 ? -30.75 18.219 9.57 1 93 445 THR B C 1
ATOM 7320 O O . THR B 1 445 ? -29.719 18.625 10.094 1 93 445 THR B O 1
ATOM 7323 N N . GLU B 1 446 ? -31.922 18.203 10.172 1 92.69 446 GLU B N 1
ATOM 7324 C CA . GLU B 1 446 ? -32.062 18.688 11.547 1 92.69 446 GLU B CA 1
ATOM 7325 C C . GLU B 1 446 ? -31.234 17.828 12.508 1 92.69 446 GLU B C 1
ATOM 7327 O O . GLU B 1 446 ? -30.625 18.359 13.438 1 92.69 446 GLU B O 1
ATOM 7332 N N . GLY B 1 447 ? -31.312 16.547 12.281 1 93.06 447 GLY B N 1
ATOM 7333 C CA . GLY B 1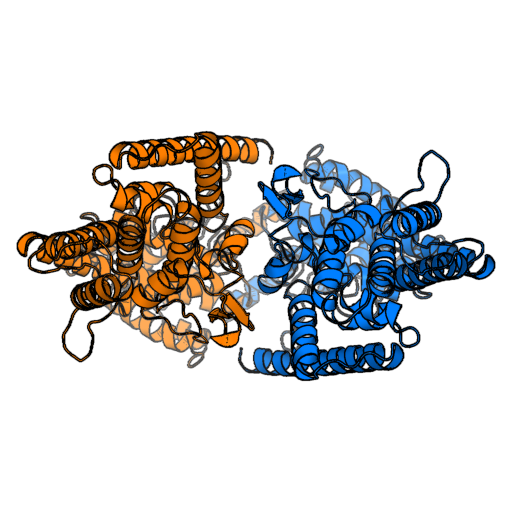 447 ? -30.5 15.664 13.102 1 93.06 447 GLY B CA 1
ATOM 7334 C C . GLY B 1 447 ? -29.016 15.953 13.016 1 93.06 447 GLY B C 1
ATOM 7335 O O . GLY B 1 447 ? -28.328 15.945 14.031 1 93.06 447 GLY B O 1
ATOM 7336 N N . ILE B 1 448 ? -28.484 16.234 11.836 1 91.56 448 ILE B N 1
ATOM 7337 C CA . ILE B 1 448 ? -27.078 16.531 11.617 1 91.56 448 ILE B CA 1
ATOM 7338 C C . ILE B 1 448 ? -26.719 17.859 12.297 1 91.56 448 ILE B C 1
ATOM 7340 O O . ILE B 1 448 ? -25.656 17.969 12.922 1 91.56 448 ILE B O 1
ATOM 7344 N N . VAL B 1 449 ? -27.578 18.797 12.188 1 89.75 449 VAL B N 1
ATOM 7345 C CA . VAL B 1 449 ? -27.359 20.094 12.812 1 89.75 449 VAL B CA 1
ATOM 7346 C C . VAL B 1 449 ? -27.266 19.938 14.328 1 89.75 449 VAL B C 1
ATOM 7348 O O . VAL B 1 449 ? -26.375 20.516 14.961 1 89.75 449 VAL B O 1
ATOM 7351 N N . LYS B 1 450 ? -28.156 19.156 14.883 1 91.12 450 LYS B N 1
ATOM 7352 C CA . LYS B 1 450 ? -28.125 18.906 16.312 1 91.12 450 LYS B CA 1
ATOM 7353 C C . LYS B 1 450 ? -26.844 18.203 16.734 1 91.12 450 LYS B C 1
ATOM 7355 O O . LYS B 1 450 ? -26.281 18.5 17.797 1 91.12 450 LYS B O 1
ATOM 7360 N N . LEU B 1 451 ? -26.422 17.297 15.961 1 88.12 451 LEU B N 1
ATOM 7361 C CA . LEU B 1 451 ? -25.156 16.625 16.219 1 88.12 451 LEU B CA 1
ATOM 7362 C C . LEU B 1 451 ? -24 17.625 16.234 1 88.12 451 LEU B C 1
ATOM 7364 O O . LEU B 1 451 ? -23.156 17.578 17.141 1 88.12 451 LEU B O 1
ATOM 7368 N N . PHE B 1 452 ? -23.984 18.578 15.312 1 84.19 452 PHE B N 1
ATOM 7369 C CA . PHE B 1 452 ? -22.953 19.594 15.242 1 84.19 452 PHE B CA 1
ATOM 7370 C C . PHE B 1 452 ? -23 20.5 16.469 1 84.19 452 PHE B C 1
ATOM 7372 O O . PHE B 1 452 ? -21.953 20.875 17.016 1 84.19 452 PHE B O 1
ATOM 7379 N N . ASP B 1 453 ? -24.156 20.781 16.844 1 87.44 453 ASP B N 1
ATOM 7380 C CA . ASP B 1 453 ? -24.312 21.641 18.016 1 87.44 453 ASP B CA 1
ATOM 7381 C C . ASP B 1 453 ? -23.781 20.953 19.281 1 87.44 453 ASP B C 1
ATOM 7383 O O . ASP B 1 453 ? -23.172 21.609 20.125 1 87.44 453 ASP B O 1
ATOM 7387 N N . THR B 1 454 ? -24.047 19.734 19.344 1 84.12 454 THR B N 1
ATOM 7388 C CA . THR B 1 454 ? -23.562 18.969 20.5 1 84.12 454 THR B CA 1
ATOM 7389 C C . THR B 1 454 ? -22.031 18.922 20.5 1 84.12 454 THR B C 1
ATOM 7391 O O . THR B 1 454 ? -21.406 19.078 21.562 1 84.12 454 THR B O 1
ATOM 7394 N N . ARG B 1 455 ? -21.438 18.766 19.406 1 79.75 455 ARG B N 1
ATOM 7395 C CA . ARG B 1 455 ? -19.984 18.734 19.297 1 79.75 455 ARG B CA 1
ATOM 7396 C C . ARG B 1 455 ? -19.375 20.094 19.594 1 79.75 455 ARG B C 1
ATOM 7398 O O . ARG B 1 455 ? -18.328 20.188 20.25 1 79.75 455 ARG B O 1
ATOM 7405 N N . LYS B 1 456 ? -20.016 21.078 19.078 1 82.62 456 LYS B N 1
ATOM 7406 C CA . LYS B 1 456 ? -19.562 22.438 19.344 1 82.62 456 LYS B CA 1
ATOM 7407 C C . LYS B 1 456 ? -19.578 22.734 20.844 1 82.62 456 LYS B C 1
ATOM 7409 O O . LYS B 1 456 ? -18.641 23.328 21.375 1 82.62 456 LYS B O 1
ATOM 7414 N N . ALA B 1 457 ? -20.594 22.266 21.438 1 83.19 457 ALA B N 1
ATOM 7415 C CA . ALA B 1 457 ? -20.703 22.469 22.875 1 83.19 457 ALA B CA 1
ATOM 7416 C C . ALA B 1 457 ? -19.609 21.734 23.625 1 83.19 457 ALA B C 1
ATOM 7418 O O . ALA B 1 457 ? -19.031 22.266 24.578 1 83.19 457 ALA B O 1
ATOM 7419 N N . ALA B 1 458 ? -19.344 20.609 23.219 1 76.19 458 ALA B N 1
ATOM 7420 C CA . ALA B 1 458 ? -18.281 19.812 23.844 1 76.19 458 ALA B CA 1
ATOM 7421 C C . ALA B 1 458 ? -16.922 20.469 23.609 1 76.19 458 ALA B C 1
ATOM 7423 O O . ALA B 1 458 ? -16.062 20.453 24.5 1 76.19 458 ALA B O 1
ATOM 7424 N N . PHE B 1 459 ? -16.781 21.062 22.5 1 80.44 459 PHE B N 1
ATOM 7425 C CA . PHE B 1 459 ? -15.547 21.734 22.109 1 80.44 459 PHE B CA 1
ATOM 7426 C C . PHE B 1 459 ? -15.305 22.953 22.984 1 80.44 459 PHE B C 1
ATOM 7428 O O . PHE B 1 459 ? -14.164 23.203 23.406 1 80.44 459 PHE B O 1
ATOM 7435 N N . LEU B 1 460 ? -16.359 23.578 23.281 1 83.31 460 LEU B N 1
ATOM 7436 C CA . LEU B 1 460 ? -16.266 24.812 24.031 1 83.31 460 LEU B CA 1
ATOM 7437 C C . LEU B 1 460 ? -16.141 24.516 25.531 1 83.31 460 LEU B C 1
ATOM 7439 O O . LEU B 1 460 ? -15.609 25.344 26.281 1 83.31 460 LEU B O 1
ATOM 7443 N N . GLY B 1 461 ? -16.75 23.422 26.062 1 71.25 461 GLY B N 1
ATOM 7444 C CA . GLY B 1 461 ? -16.812 23.109 27.484 1 71.25 461 GLY B CA 1
ATOM 7445 C C . GLY B 1 461 ? -15.516 22.516 28 1 71.25 461 GLY B C 1
ATOM 7446 O O . GLY B 1 461 ? -15.406 22.203 29.203 1 71.25 461 GLY B O 1
ATOM 7447 N N . GLY B 1 462 ? -14.562 22.203 27.297 1 61.69 462 GLY B N 1
ATOM 7448 C CA . GLY B 1 462 ? -13.289 21.766 27.828 1 61.69 462 GLY B CA 1
ATOM 7449 C C . GLY B 1 462 ? -12.398 22.906 28.266 1 61.69 462 GLY B C 1
ATOM 7450 O O . GLY B 1 462 ? -12.625 24.062 27.891 1 61.69 462 GLY B O 1
#

Radius of gyration: 31.02 Å; Cα contacts (8 Å, |Δi|>4): 1305; chains: 2; bounding box: 92×88×59 Å

Sequence (924 aa):
MSLILVGRMDIQQDYNQQCLQRLIWAMNQLGIDVDAKKLVNISELIVQTMTGPWRYFHTPDHIFEVGGSEDAIEVLAALFHDVVYVQVDQSVNFNLTYYLVPFIRQVGEHLWIREAVDIPEDPTFEMVRIVFDMSPGKMLLPLEGQNEFLSALVAAKVLQPFLSQELLVQIVACIEATIPFRTPTKTGLNNSDILYQRLQAIVDKFNLKLTDADLIETVKRSIRMANRDVRSFADPSSARFLDNTWNLIPETNHHLNNPSAYTIGQYRTALQKMEGFMNFLKPEVVFHQFRGYPEDSIYEQLVSRARRNIAVGRLYLGSKLFTIAFLEALSLRFGRVIPVSTLMGEMPSENFVTVSLVNFLPDLENNYQPQDELESTVLVILEKGRTQHSYYDIKNSPLTTYMVKQMGFAEIQNQRNRAQKFFQNEISSEEFLAGCDPQIKKTVTEGIVKLFDTRKAAFLGGMSLILVGRMDIQQDYNQQCLQRLIWAMNQLGIDVDAKKLVNISELIVQTMTGPWRYFHTPDHIFEVGGSEDAIEVLAALFHDVVYVQVDQSVNFNLTYYLVPFIRQVGEHLWIREAVDIPEDPTFEMVRIVFDMSPGKMLLPLEGQNEFLSALVAAKVLQPFLSQELLVQIVACIEATIPFRTPTKTGLNNSDILYQRLQAIVDKFNLKLTDADLIETVKRSIRMANRDVRSFADPSSARFLDNTWNLIPETNHHLNNPSAYTIGQYRTALQKMEGFMNFLKPEVVFHQFRGYPEDSIYEQLVSRAR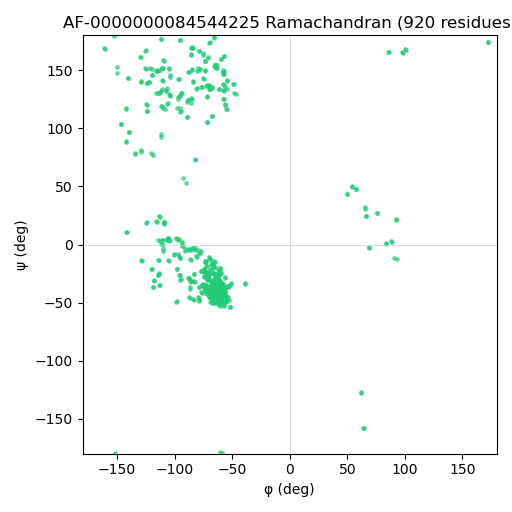RNIAVGRLYLGSKLFTIAFLEALSLRFGRVIPVSTLMGEMPSENFVTVSLVNFLPDLENNYQPQDELESTVLVILEKGRTQHSYYDIKNSPLTTYMVKQMGFAEIQNQRNRAQKFFQNEISSEEFLAGCDPQIKKTVTEGIVKLFDTRKAAFLGG